Protein 5Z70 (pdb70)

InterPro domains:
  IPR010354 Oleate hydratase [PF06100] (53-552)
  IPR010354 Oleate hydratase [PTHR37417] (48-576)
  IPR036188 FAD/NAD(P)-binding domain superfamily [G3DSA:3.50.50.60] (5-170)
  IPR036188 FAD/NAD(P)-binding domain superfamily [G3DSA:3.50.50.60] (496-569)
  IPR036188 FAD/NAD(P)-binding domain superfamily [SSF51905] (55-321)

B-factor: mean 71.76, std 18.6, range [26.99, 142.87]

Organism: NCBI:txid1793721

Radius of gyration: 36.77 Å; Cα contacts (8 Å, |Δi|>4): 2269; chains: 2; bounding box: 86×113×70 Å

Solvent-accessible surface area: 45605 Å² total; per-residue (Å²): 167,62,50,113,0,33,0,12,15,66,23,45,3,3,19,0,0,0,1,0,0,20,63,67,22,205,24,115,3,133,18,0,16,11,3,21,42,43,56,91,105,40,58,117,127,68,37,30,26,72,53,140,71,2,5,23,10,146,9,24,27,57,9,2,50,81,4,117,31,4,85,48,0,2,115,64,0,74,16,56,86,113,87,67,117,114,10,2,14,56,26,10,97,50,39,13,96,113,14,76,7,123,6,92,3,0,0,0,35,131,59,16,88,87,50,97,28,78,43,3,36,3,72,60,68,16,10,128,29,0,75,120,0,33,141,73,134,72,116,68,3,58,59,50,13,0,83,124,45,5,41,127,68,0,24,107,11,15,0,0,18,0,0,20,0,6,6,1,0,0,24,57,0,2,0,15,0,0,2,18,10,0,34,50,14,15,52,27,0,64,8,9,11,54,2,65,47,16,17,22,10,92,24,16,20,88,26,7,2,15,32,5,2,46,84,46,2,128,64,74,26,22,64,76,73,79,20,3,102,10,46,19,0,64,40,67,96,87,141,51,96,29,48,4,63,2,0,20,0,79,29,122,73,184,89,87,141,26,112,14,40,104,129,19,4,0,0,0,58,2,10,8,46,64,66,33,18,10,129,7,52,38,98,110,44,18,119,129,100,44,59,7,10,4,0,60,29,0,24,160,82,20,142,27,0,1,111,1,102,68,1,22,49,95,59,69,72,1,22,3,1,1,1,0,0,7,1,74,67,9,30,3,0,94,48,2,85,91,7,5,33,53,57,0,76,57,32,88,4,1,0,2,4,3,0,0,0,6,56,4,71,0,10,0,0,3,8,1,30,11,7,57,6,18,61,107,14,68,135,74,19,3,3,4,10,4,1,0,1,33,20,123,35,127,3,56,74,16,114,91,33,2,30,114,0,14,0,90,61,2,0,11,0,2,0,54,1,3,37,14,47,133,80,22,107,102,0,2,198,66,0,80,4,39,0,2,5,1,8,22,9,1,0,10,10,5,22,8,24,91,56,11,11,3,139,4,33,4,80,21,18,72,4,1,0,0,0,0,7,2,1,65,15,93,48,2,5,4,10,46,8,0,0,9,2,12,2,0,67,59,0,2,50,72,31,51,57,198,151,41,45,170,44,84,132,20,84,15,73,4,30,35,8,10,31,27,78,103,20,34,152,26,0,150,113,61,18,213,105,35,71,154,64,176,103,42,129,14,14,14,112,74,152,198,90,95,66,35,80,0,31,0,12,15,72,25,48,2,3,17,0,0,0,0,0,0,23,83,51,8,171,21,144,2,110,47,0,7,5,4,11,48,108,91,123,60,6,117,55,115,102,0,3,7,13,84,4,19,34,36,7,7,12,50,54,103,34,6,100,33,0,2,78,60,0,63,15,60,85,105,96,55,126,120,11,1,11,43,29,6,105,40,28,14,121,112,10,79,7,113,3,85,2,0,0,0,54,130,42,14,106,75,52,97,26,72,37,5,37,6,53,92,71,19,28,158,29,0,59,85,0,26,130,70,136,79,113,73,1,57,55,50,11,0,81,126,49,6,44,122,70,0,19,103,10,12,0,0,15,0,0,17,0,1,0,1,0,0,22,48,0,2,0,22,0,0,4,19,0,0,98,70,4,28,63,24,0,75,2,0,14,47,1,63,34,5,20,21,10,70,26,6,35,129,23,9,4,16,25,4,1,45,96,47,2,113,52,83,16,12,55,60,89,107,14,4,89,10,29,16,0,58,38,77,87,106,154,44,93,36,33,0,55,5,0,23,0,71,34,125,77,173,93,81,126,34,108,11,54,80,112,12,3,0,0,0,62,2,12,9,45,77,34,51,27,19,119,15,61,37,95,85,41,16,114,200,151,24,76,48,51,76,1,55,0,0,5,0,34,24,0,18,159,88,27,140,40,0,1,76,0,106,71,1,10,39,94,40,66,63,1,35,1,0,0,0,0,0,2,0,72,66,8,21,1,2,88,50,2,85,88,5,4,37,55,55,0,80,65,31,94,5,0,0,1,5,6,0,0,1,11,57,5,76,0,10,0,0,0,2,0,22,12,15,47,8,13,64,112,18,66,125,98,10,0,4,1,4,0,0,0,1,26,19,115,36,124,2,42,73,20,111,108,28,0,21,108,0,25,0,93,48,0,2,10,0,0,0,54,1,3,44,17,47,133,72,19,94,94,0,3,204,67,3,79,2,71,0,0,21,0,21,6,13,1,0,9,8,8,19,9,28,98,55,12,14,4,139,4,23,2,58,23,12,66,4,0,0,0,1,2,9,5,3,69,27,91,48,0,5,3,2,42,10,10,4,10,4,13,1,0,57,63,0,1,49,79,26,57,48,197,257,58,74,114,46,91,24,110,0,27,37,9,6,32,32,96,103,43,34,192,26,2,171,114,60,35,214,114,46,67,156,62,183,105,41,134,29,20,58,129

Nearest PDB structures (foldseek):
  5z70-assembly1_A  TM=1.002E+00  e=0.000E+00  Stenotrophomonas sp. KCTC 12332
  5z70-assembly2_B-3  TM=9.867E-01  e=0.000E+00  Stenotrophomonas sp. KCTC 12332
  4uir-assembly1_A  TM=9.640E-01  e=1.065E-82  Elizabethkingia meningoseptica
  4uir-assembly1_B  TM=9.577E-01  e=2.467E-81  Elizabethkingia meningoseptica
  7kav-assembly1_B  TM=9.262E-01  e=6.158E-63  Staphylococcus aureus

Structure (mmCIF, N/CA/C/O backbone):
data_5Z70
#
_entry.id   5Z70
#
_cell.length_a   62.061
_cell.length_b   235.252
_cell.length_c   176.372
_cell.angle_alpha   90.000
_cell.angle_beta   90.000
_cell.angle_gamma   90.000
#
_symmetry.space_group_name_H-M   'C 2 2 21'
#
loop_
_entity.id
_entity.type
_entity.pdbx_description
1 polymer 'Oleate hydratase'
2 water water
#
loop_
_atom_site.group_PDB
_atom_site.id
_atom_site.type_symbol
_atom_site.label_atom_id
_atom_site.label_alt_id
_atom_site.label_comp_id
_atom_site.label_asym_id
_atom_site.label_entity_id
_atom_site.label_seq_id
_atom_site.pdbx_PDB_ins_code
_atom_site.Cartn_x
_atom_site.Cartn_y
_atom_site.Cartn_z
_atom_site.occupancy
_atom_site.B_iso_or_equiv
_atom_site.auth_seq_id
_atom_site.auth_comp_id
_atom_site.auth_asym_id
_atom_site.auth_atom_id
_atom_site.pdbx_PDB_model_num
ATOM 1 N N . GLU A 1 3 ? -22.863 40.360 48.136 1.00 101.37 51 GLU A N 1
ATOM 2 C CA . GLU A 1 3 ? -21.542 40.858 47.794 1.00 105.85 51 GLU A CA 1
ATOM 3 C C . GLU A 1 3 ? -21.327 42.371 48.000 1.00 104.86 51 GLU A C 1
ATOM 4 O O . GLU A 1 3 ? -20.553 42.979 47.296 1.00 100.69 51 GLU A O 1
ATOM 10 N N . GLY A 1 4 ? -22.016 42.968 48.958 1.00 107.02 52 GLY A N 1
ATOM 11 C CA . GLY A 1 4 ? -21.478 44.021 49.805 1.00 104.22 52 GLY A CA 1
ATOM 12 C C . GLY A 1 4 ? -21.945 43.627 51.186 1.00 110.44 52 GLY A C 1
ATOM 13 O O . GLY A 1 4 ? -22.709 44.312 51.834 1.00 110.26 52 GLY A O 1
ATOM 14 N N . ARG A 1 5 ? -21.439 42.493 51.627 1.00 107.04 53 ARG A N 1
ATOM 15 C CA . ARG A 1 5 ? -21.831 41.826 52.857 1.00 101.10 53 ARG A CA 1
ATOM 16 C C . ARG A 1 5 ? -20.757 41.989 53.925 1.00 100.16 53 ARG A C 1
ATOM 17 O O . ARG A 1 5 ? -19.651 42.467 53.668 1.00 99.69 53 ARG A O 1
ATOM 25 N N . LYS A 1 6 ? -21.097 41.573 55.142 1.00 95.49 54 LYS A N 1
ATOM 26 C CA . LYS A 1 6 ? -20.168 41.582 56.260 1.00 92.73 54 LYS A CA 1
ATOM 27 C C . LYS A 1 6 ? -20.048 40.174 56.828 1.00 87.84 54 LYS A C 1
ATOM 28 O O . LYS A 1 6 ? -20.919 39.322 56.627 1.00 82.70 54 LYS A O 1
ATOM 34 N N . ALA A 1 7 ? -18.952 39.935 57.540 1.00 86.66 55 ALA A N 1
ATOM 35 C CA . ALA A 1 7 ? -18.627 38.619 58.068 1.00 81.43 55 ALA A CA 1
ATOM 36 C C . ALA A 1 7 ? -18.406 38.704 59.570 1.00 77.57 55 ALA A C 1
ATOM 37 O O . ALA A 1 7 ? -17.763 39.637 60.063 1.00 79.63 55 ALA A O 1
ATOM 39 N N . TRP A 1 8 ? -18.944 37.724 60.288 1.00 70.92 56 TRP A N 1
ATOM 40 C CA . TRP A 1 8 ? -18.850 37.644 61.737 1.00 76.72 56 TRP A CA 1
ATOM 41 C C . TRP A 1 8 ? -18.129 36.353 62.098 1.00 76.27 56 TRP A C 1
ATOM 42 O O . TRP A 1 8 ? -18.521 35.272 61.646 1.00 75.84 56 TRP A O 1
ATOM 53 N N . ILE A 1 9 ? -17.076 36.469 62.903 1.00 67.21 57 ILE A N 1
ATOM 54 C CA . ILE A 1 9 ? -16.196 35.350 63.230 1.00 74.43 57 ILE A CA 1
ATOM 55 C C . ILE A 1 9 ? -16.233 35.153 64.740 1.00 69.97 57 ILE A C 1
ATOM 56 O O . ILE A 1 9 ? -15.697 35.973 65.495 1.00 75.95 57 ILE A O 1
ATOM 61 N N . ILE A 1 10 ? -16.868 34.070 65.180 1.00 65.15 58 ILE A N 1
ATOM 62 C CA . ILE A 1 10 ? -17.014 33.761 66.598 1.00 72.61 58 ILE A CA 1
ATOM 63 C C . ILE A 1 10 ? -15.810 32.936 67.041 1.00 74.79 58 ILE A C 1
ATOM 64 O O . ILE A 1 10 ? -15.642 31.788 66.620 1.00 75.46 58 ILE A O 1
ATOM 69 N N . GLY A 1 11 ? -14.966 33.523 67.884 1.00 65.97 59 GLY A N 1
ATOM 70 C CA . GLY A 1 11 ? -13.812 32.810 68.434 1.00 65.16 59 GLY A CA 1
ATOM 71 C C . GLY A 1 11 ? -12.498 33.434 68.017 1.00 64.07 59 GLY A C 1
ATOM 72 O O . GLY A 1 11 ? -12.252 33.722 66.845 1.00 66.78 59 GLY A O 1
ATOM 73 N N . SER A 1 12 ? -11.626 33.639 69.000 1.00 75.56 60 SER A N 1
ATOM 74 C CA . SER A 1 12 ? -10.276 34.137 68.764 1.00 87.54 60 SER A CA 1
ATOM 75 C C . SER A 1 12 ? -9.311 32.958 68.811 1.00 81.82 60 SER A C 1
ATOM 76 O O . SER A 1 12 ? -9.014 32.430 69.888 1.00 85.91 60 SER A O 1
ATOM 79 N N . GLY A 1 13 ? -8.825 32.559 67.645 1.00 76.12 61 GLY A N 1
ATOM 80 C CA . GLY A 1 13 ? -7.806 31.537 67.559 1.00 74.57 61 GLY A CA 1
ATOM 81 C C . GLY A 1 13 ? -7.291 31.439 66.142 1.00 71.41 61 GLY A C 1
ATOM 82 O O . GLY A 1 13 ? -7.637 32.247 65.280 1.00 68.10 61 GLY A O 1
ATOM 83 N N . ILE A 1 14 ? -6.444 30.433 65.911 1.00 69.79 62 ILE A N 1
ATOM 84 C CA . ILE A 1 14 ? -5.889 30.232 64.575 1.00 63.15 62 ILE A CA 1
ATOM 85 C C . ILE A 1 14 ? -7.004 29.973 63.569 1.00 56.25 62 ILE A C 1
ATOM 86 O O . ILE A 1 14 ? -6.940 30.426 62.420 1.00 54.15 62 ILE A O 1
ATOM 91 N N . ALA A 1 15 ? -8.055 29.267 63.994 1.00 61.23 63 ALA A N 1
ATOM 92 C CA . ALA A 1 15 ? -9.184 28.994 63.109 1.00 60.43 63 ALA A CA 1
ATOM 93 C C . ALA A 1 15 ? -9.899 30.280 62.708 1.00 60.05 63 ALA A C 1
ATOM 94 O O . ALA A 1 15 ? -10.200 30.494 61.528 1.00 63.81 63 ALA A O 1
ATOM 96 N N . GLY A 1 16 ? -10.185 31.146 63.682 1.00 66.32 64 GLY A N 1
ATOM 97 C CA . GLY A 1 16 ? -10.875 32.391 63.375 1.00 67.29 64 GLY A CA 1
ATOM 98 C C . GLY A 1 16 ? -10.057 33.316 62.492 1.00 66.63 64 GLY A C 1
ATOM 99 O O . GLY A 1 16 ? -10.545 33.816 61.475 1.00 67.17 64 GLY A O 1
ATOM 100 N N . LEU A 1 17 ? -8.803 33.567 62.881 1.00 67.17 65 LEU A N 1
ATOM 101 C CA . LEU A 1 17 ? -7.928 34.435 62.096 1.00 62.60 65 LEU A CA 1
ATOM 102 C C . LEU A 1 17 ? -7.770 33.932 60.666 1.00 63.99 65 LEU A C 1
ATOM 103 O O . LEU A 1 17 ? -7.775 34.727 59.719 1.00 64.55 65 LEU A O 1
ATOM 108 N N . ALA A 1 18 ? -7.620 32.616 60.489 1.00 61.25 66 ALA A N 1
ATOM 109 C CA . ALA A 1 18 ? -7.443 32.071 59.146 1.00 60.63 66 ALA A CA 1
ATOM 110 C C . ALA A 1 18 ? -8.682 32.300 58.291 1.00 62.00 66 ALA A C 1
ATOM 111 O O . ALA A 1 18 ? -8.574 32.565 57.088 1.00 67.66 66 ALA A O 1
ATOM 113 N N . SER A 1 19 ? -9.871 32.204 58.896 1.00 61.31 67 SER A N 1
ATOM 114 C CA . SER A 1 19 ? -11.099 32.496 58.163 1.00 61.88 67 SER A CA 1
ATOM 115 C C . SER A 1 19 ? -11.107 33.934 57.660 1.00 67.20 67 SER A C 1
ATOM 116 O O . SER A 1 19 ? -11.471 34.195 56.508 1.00 65.26 67 SER A O 1
ATOM 119 N N . ALA A 1 20 ? -10.713 34.881 58.517 1.00 63.22 68 ALA A N 1
ATOM 120 C CA . ALA A 1 20 ? -10.613 36.274 58.093 1.00 68.43 68 ALA A CA 1
ATOM 121 C C . ALA A 1 20 ? -9.635 36.430 56.935 1.00 69.59 68 ALA A C 1
ATOM 122 O O . ALA A 1 20 ? -9.901 37.173 55.983 1.00 68.35 68 ALA A O 1
ATOM 124 N N . PHE A 1 21 ? -8.486 35.752 57.011 1.00 74.60 69 PHE A N 1
ATOM 125 C CA . PHE A 1 21 ? -7.507 35.816 55.929 1.00 69.47 69 PHE A CA 1
ATOM 126 C C . PHE A 1 21 ? -8.108 35.326 54.616 1.00 65.12 69 PHE A C 1
ATOM 127 O O . PHE A 1 21 ? -7.961 35.972 53.571 1.00 71.60 69 PHE A O 1
ATOM 135 N N . TYR A 1 22 ? -8.789 34.178 54.650 1.00 66.27 70 TYR A N 1
ATOM 136 C CA . TYR A 1 22 ? -9.337 33.606 53.424 1.00 70.24 70 TYR A CA 1
ATOM 137 C C . TYR A 1 22 ? -10.491 34.437 52.880 1.00 68.57 70 TYR A C 1
ATOM 138 O O . TYR A 1 22 ? -10.743 34.427 51.669 1.00 68.18 70 TYR A O 1
ATOM 147 N N . LEU A 1 23 ? -11.206 35.151 53.751 1.00 70.48 71 LEU A N 1
ATOM 148 C CA . LEU A 1 23 ? -12.223 36.083 53.277 1.00 71.77 71 LEU A CA 1
ATOM 149 C C . LEU A 1 23 ? -11.594 37.237 52.506 1.00 75.88 71 LEU A C 1
ATOM 150 O O . LEU A 1 23 ? -12.151 37.699 51.504 1.00 77.99 71 LEU A O 1
ATOM 155 N N . ILE A 1 24 ? -10.437 37.719 52.962 1.00 74.69 72 ILE A N 1
ATOM 156 C CA . ILE A 1 24 ? -9.791 38.861 52.317 1.00 78.60 72 ILE A CA 1
ATOM 157 C C . ILE A 1 24 ? -9.149 38.447 50.997 1.00 81.24 72 ILE A C 1
ATOM 158 O O . ILE A 1 24 ? -9.461 39.001 49.937 1.00 83.62 72 ILE A O 1
ATOM 163 N N . ARG A 1 25 ? -8.239 37.472 51.043 1.00 77.68 73 ARG A N 1
ATOM 164 C CA . ARG A 1 25 ? -7.436 37.157 49.865 1.00 75.59 73 ARG A CA 1
ATOM 165 C C . ARG A 1 25 ? -8.281 36.551 48.753 1.00 78.88 73 ARG A C 1
ATOM 166 O O . ARG A 1 25 ? -8.212 36.988 47.598 1.00 88.62 73 ARG A O 1
ATOM 174 N N . ASP A 1 26 ? -9.084 35.536 49.081 1.00 75.12 74 ASP A N 1
ATOM 175 C CA . ASP A 1 26 ? -9.770 34.746 48.070 1.00 73.34 74 ASP A CA 1
ATOM 176 C C . ASP A 1 26 ? -11.270 34.995 47.992 1.00 73.87 74 ASP A C 1
ATOM 177 O O . ASP A 1 26 ? -11.885 34.613 46.992 1.00 73.65 74 ASP A O 1
ATOM 182 N N . GLY A 1 27 ? -11.870 35.621 49.002 1.00 76.89 75 GLY A N 1
ATOM 183 C CA . GLY A 1 27 ? -13.253 36.049 48.899 1.00 81.90 75 GLY A CA 1
ATOM 184 C C . GLY A 1 27 ? -13.373 37.428 48.287 1.00 83.27 75 GLY A C 1
ATOM 185 O O . GLY A 1 27 ? -14.453 37.846 47.860 1.00 78.70 75 GLY A O 1
ATOM 186 N N . ARG A 1 28 ? -12.247 38.140 48.245 1.00 84.04 76 ARG A N 1
ATOM 187 C CA . ARG A 1 28 ? -12.162 39.498 47.709 1.00 85.34 76 ARG A CA 1
ATOM 188 C C . ARG A 1 28 ? -13.126 40.464 48.396 1.00 88.89 76 ARG A C 1
ATOM 189 O O . ARG A 1 28 ? -13.615 41.408 47.773 1.00 103.55 76 ARG A O 1
ATOM 197 N N . MET A 1 29 ? -13.408 40.253 49.679 1.00 82.34 77 MET A N 1
ATOM 198 C CA . MET A 1 29 ? -14.080 41.262 50.481 1.00 86.39 77 MET A CA 1
ATOM 199 C C . MET A 1 29 ? -13.009 42.025 51.264 1.00 84.88 77 MET A C 1
ATOM 200 O O . MET A 1 29 ? -11.822 41.701 51.196 1.00 83.72 77 MET A O 1
ATOM 205 N N . LYS A 1 30 ? -13.421 43.036 52.031 1.00 85.31 78 LYS A N 1
ATOM 206 C CA . LYS A 1 30 ? -12.470 43.905 52.715 1.00 83.89 78 LYS A CA 1
ATOM 207 C C . LYS A 1 30 ? -12.558 43.744 54.227 1.00 79.91 78 LYS A C 1
ATOM 208 O O . LYS A 1 30 ? -13.611 43.403 54.773 1.00 78.24 78 LYS A O 1
ATOM 214 N N . GLY A 1 31 ? -11.423 43.999 54.889 1.00 75.68 79 GLY A N 1
ATOM 215 C CA . GLY A 1 31 ? -11.334 43.847 56.333 1.00 81.14 79 GLY A CA 1
ATOM 216 C C . GLY A 1 31 ? -12.391 44.624 57.093 1.00 83.88 79 GLY A C 1
ATOM 217 O O . GLY A 1 31 ? -12.786 44.230 58.194 1.00 80.51 79 GLY A O 1
ATOM 218 N N . GLN A 1 32 ? -12.848 45.745 56.530 1.00 94.16 80 GLN A N 1
ATOM 219 C CA . GLN A 1 32 ? -13.812 46.592 57.220 1.00 89.01 80 GLN A CA 1
ATOM 220 C C . GLN A 1 32 ? -15.117 45.857 57.488 1.00 88.66 80 GLN A C 1
ATOM 221 O O . GLN A 1 32 ? -15.843 46.221 58.420 1.00 90.80 80 GLN A O 1
ATOM 227 N N . ASP A 1 33 ? -15.424 44.834 56.694 1.00 82.59 81 ASP A N 1
ATOM 228 C CA . ASP A 1 33 ? -16.631 44.035 56.833 1.00 83.64 81 ASP A CA 1
ATOM 229 C C . ASP A 1 33 ? -16.427 42.783 57.679 1.00 89.04 81 ASP A C 1
ATOM 230 O O . ASP A 1 33 ? -17.339 41.954 57.762 1.00 87.45 81 ASP A O 1
ATOM 235 N N . ILE A 1 34 ? -15.266 42.622 58.310 1.00 86.28 82 ILE A N 1
ATOM 236 C CA . ILE A 1 34 ? -14.973 41.452 59.130 1.00 80.29 82 ILE A CA 1
ATOM 237 C C . ILE A 1 34 ? -14.888 41.889 60.585 1.00 85.28 82 ILE A C 1
ATOM 238 O O . ILE A 1 34 ? -14.212 42.874 60.905 1.00 86.54 82 ILE A O 1
ATOM 243 N N . THR A 1 35 ? -15.574 41.159 61.463 1.00 82.09 83 THR A N 1
ATOM 244 C CA . THR A 1 35 ? -15.500 41.385 62.900 1.00 82.00 83 THR A CA 1
ATOM 245 C C . THR A 1 35 ? -15.242 40.059 63.600 1.00 82.39 83 THR A C 1
ATOM 246 O O . THR A 1 35 ? -15.895 39.054 63.300 1.00 70.91 83 THR A O 1
ATOM 250 N N . ILE A 1 36 ? -14.298 40.059 64.534 1.00 79.96 84 ILE A N 1
ATOM 251 C CA . ILE A 1 36 ? -13.983 38.886 65.341 1.00 78.86 84 ILE A CA 1
ATOM 252 C C . ILE A 1 36 ? -14.572 39.093 66.728 1.00 80.65 84 ILE A C 1
ATOM 253 O O . ILE A 1 36 ? -14.260 40.082 67.401 1.00 82.07 84 ILE A O 1
ATOM 258 N N . LEU A 1 37 ? -15.421 38.164 67.163 1.00 77.67 85 LEU A N 1
ATOM 259 C CA . LEU A 1 37 ? -16.053 38.240 68.474 1.00 81.71 85 LEU A CA 1
ATOM 260 C C . LEU A 1 37 ? -15.264 37.372 69.450 1.00 82.20 85 LEU A C 1
ATOM 261 O O . LEU A 1 37 ? -15.346 36.141 69.406 1.00 81.19 85 LEU A O 1
ATOM 266 N N . ASP A 1 38 ? -14.504 38.020 70.329 1.00 81.23 86 ASP A N 1
ATOM 267 C CA . ASP A 1 38 ? -13.691 37.351 71.331 1.00 83.35 86 ASP A CA 1
ATOM 268 C C . ASP A 1 38 ? -14.328 37.517 72.704 1.00 92.74 86 ASP A C 1
ATOM 269 O O . ASP A 1 38 ? -15.121 38.435 72.936 1.00 92.94 86 ASP A O 1
ATOM 274 N N . ALA A 1 39 ? -13.985 36.609 73.619 1.00 90.99 87 ALA A N 1
ATOM 275 C CA . ALA A 1 39 ? -14.425 36.723 75.003 1.00 87.16 87 ALA A CA 1
ATOM 276 C C . ALA A 1 39 ? -13.283 36.967 75.980 1.00 92.55 87 ALA A C 1
ATOM 277 O O . ALA A 1 39 ? -13.456 36.742 77.183 1.00 97.35 87 ALA A O 1
ATOM 279 N N . VAL A 1 40 ? -12.140 37.456 75.510 1.00 98.25 88 VAL A N 1
ATOM 280 C CA . VAL A 1 40 ? -11.059 37.826 76.413 1.00 105.04 88 VAL A CA 1
ATOM 281 C C . VAL A 1 40 ? -11.330 39.206 77.001 1.00 107.29 88 VAL A C 1
ATOM 282 O O . VAL A 1 40 ? -12.078 40.011 76.441 1.00 106.49 88 VAL A O 1
ATOM 286 N N . GLY A 1 41 ? -10.723 39.472 78.158 1.00 113.24 89 GLY A N 1
ATOM 287 C CA . GLY A 1 41 ? -10.819 40.781 78.778 1.00 111.58 89 GLY A CA 1
ATOM 288 C C . GLY A 1 41 ? -10.315 41.872 77.856 1.00 117.60 89 GLY A C 1
ATOM 289 O O . GLY A 1 41 ? -11.113 42.573 77.225 1.00 116.80 89 GLY A O 1
ATOM 290 N N . THR A 1 42 ? -8.995 42.034 77.771 1.00 121.93 90 THR A N 1
ATOM 291 C CA . THR A 1 42 ? -8.436 42.902 76.744 1.00 124.02 90 THR A CA 1
ATOM 292 C C . THR A 1 42 ? -7.096 42.325 76.268 1.00 125.86 90 THR A C 1
ATOM 293 O O . THR A 1 42 ? -6.999 41.948 75.093 1.00 126.26 90 THR A O 1
ATOM 297 N N . PRO A 1 43 ? -6.026 42.223 77.111 1.00 129.43 91 PRO A N 1
ATOM 298 C CA . PRO A 1 43 ? -4.950 41.292 76.761 1.00 129.63 91 PRO A CA 1
ATOM 299 C C . PRO A 1 43 ? -4.552 40.398 77.927 1.00 134.18 91 PRO A C 1
ATOM 300 O O . PRO A 1 43 ? -5.166 39.353 78.162 1.00 134.37 91 PRO A O 1
ATOM 304 N N . GLY A 1 44 ? -3.519 40.808 78.662 1.00 131.25 92 GLY A N 1
ATOM 305 C CA . GLY A 1 44 ? -3.063 40.077 79.827 1.00 131.46 92 GLY A CA 1
ATOM 306 C C . GLY A 1 44 ? -2.759 40.965 81.016 1.00 135.23 92 GLY A C 1
ATOM 307 O O . GLY A 1 44 ? -2.037 41.960 80.896 1.00 132.91 92 GLY A O 1
ATOM 308 N N . GLY A 1 45 ? -3.311 40.612 82.172 1.00 134.47 93 GLY A N 1
ATOM 309 C CA . GLY A 1 45 ? -3.080 41.351 83.398 1.00 135.53 93 GLY A CA 1
ATOM 310 C C . GLY A 1 45 ? -3.327 40.485 84.614 1.00 138.63 93 GLY A C 1
ATOM 311 O O . GLY A 1 45 ? -2.403 39.846 85.128 1.00 137.39 93 GLY A O 1
ATOM 312 N N . SER A 1 46 ? -4.573 40.458 85.087 1.00 138.24 94 SER A N 1
ATOM 313 C CA . SER A 1 46 ? -4.957 39.491 86.109 1.00 133.67 94 SER A CA 1
ATOM 314 C C . SER A 1 46 ? -5.251 38.135 85.481 1.00 140.36 94 SER A C 1
ATOM 315 O O . SER A 1 46 ? -4.739 37.105 85.934 1.00 141.05 94 SER A O 1
ATOM 318 N N . LEU A 1 47 ? -6.087 38.119 84.442 1.00 140.24 95 LEU A N 1
ATOM 319 C CA . LEU A 1 47 ? -6.212 36.968 83.552 1.00 139.90 95 LEU A CA 1
ATOM 320 C C . LEU A 1 47 ? -5.001 37.018 82.624 1.00 140.00 95 LEU A C 1
ATOM 321 O O . LEU A 1 47 ? -5.047 37.550 81.511 1.00 142.87 95 LEU A O 1
ATOM 326 N N . ASP A 1 48 ? -3.890 36.466 83.117 1.00 137.42 96 ASP A N 1
ATOM 327 C CA . ASP A 1 48 ? -2.587 36.679 82.497 1.00 135.05 96 ASP A CA 1
ATOM 328 C C . ASP A 1 48 ? -2.594 36.279 81.027 1.00 133.42 96 ASP A C 1
ATOM 329 O O . ASP A 1 48 ? -3.237 35.303 80.630 1.00 133.82 96 ASP A O 1
ATOM 334 N N . GLY A 1 49 ? -1.866 37.051 80.219 1.00 132.48 97 GLY A N 1
ATOM 335 C CA . GLY A 1 49 ? -1.918 36.858 78.779 1.00 125.68 97 GLY A CA 1
ATOM 336 C C . GLY A 1 49 ? -1.335 35.530 78.338 1.00 118.30 97 GLY A C 1
ATOM 337 O O . GLY A 1 49 ? -2.003 34.742 77.662 1.00 120.17 97 GLY A O 1
ATOM 338 N N . SER A 1 50 ? -0.089 35.258 78.724 1.00 112.30 98 SER A N 1
ATOM 339 C CA . SER A 1 50 ? 0.578 34.024 78.328 1.00 113.98 98 SER A CA 1
ATOM 340 C C . SER A 1 50 ? 1.842 33.790 79.146 1.00 110.29 98 SER A C 1
ATOM 341 O O . SER A 1 50 ? 2.836 33.271 78.626 1.00 113.72 98 SER A O 1
ATOM 344 N N . GLY A 1 51 ? 1.816 34.179 80.417 1.00 103.38 99 GLY A N 1
ATOM 345 C CA . GLY A 1 51 ? 2.951 33.975 81.297 1.00 101.05 99 GLY A CA 1
ATOM 346 C C . GLY A 1 51 ? 3.788 35.219 81.508 1.00 101.72 99 GLY A C 1
ATOM 347 O O . GLY A 1 51 ? 3.946 36.022 80.585 1.00 101.31 99 GLY A O 1
ATOM 348 N N . ASN A 1 52 ? 4.326 35.398 82.710 1.00 103.04 100 ASN A N 1
ATOM 349 C CA . ASN A 1 52 ? 5.279 36.458 82.987 1.00 112.25 100 ASN A CA 1
ATOM 350 C C . ASN A 1 52 ? 6.636 35.834 83.294 1.00 111.90 100 ASN A C 1
ATOM 351 O O . ASN A 1 52 ? 6.717 34.738 83.859 1.00 105.72 100 ASN A O 1
ATOM 356 N N . ALA A 1 53 ? 7.702 36.553 82.928 1.00 109.96 101 ALA A N 1
ATOM 357 C CA . ALA A 1 53 ? 9.078 36.077 83.089 1.00 107.08 101 ALA A CA 1
ATOM 358 C C . ALA A 1 53 ? 9.539 36.005 84.537 1.00 108.28 101 ALA A C 1
ATOM 359 O O . ALA A 1 53 ? 10.563 35.369 84.805 1.00 104.35 101 ALA A O 1
ATOM 361 N N . GLU A 1 54 ? 8.825 36.633 85.469 1.00 109.85 102 GLU A N 1
ATOM 362 C CA . GLU A 1 54 ? 9.201 36.570 86.876 1.00 110.62 102 GLU A CA 1
ATOM 363 C C . GLU A 1 54 ? 8.342 35.623 87.704 1.00 111.92 102 GLU A C 1
ATOM 364 O O . GLU A 1 54 ? 8.792 35.172 88.764 1.00 111.94 102 GLU A O 1
ATOM 370 N N . ASP A 1 55 ? 7.149 35.263 87.232 1.00 112.99 103 ASP A N 1
ATOM 371 C CA . ASP A 1 55 ? 6.395 34.203 87.892 1.00 112.67 103 ASP A CA 1
ATOM 372 C C . ASP A 1 55 ? 6.965 32.831 87.567 1.00 106.26 103 ASP A C 1
ATOM 373 O O . ASP A 1 55 ? 7.417 32.108 88.462 1.00 100.42 103 ASP A O 1
ATOM 378 N N . GLY A 1 56 ? 6.965 32.461 86.293 1.00 101.85 104 GLY A N 1
ATOM 379 C CA . GLY A 1 56 ? 7.531 31.189 85.916 1.00 100.29 104 GLY A CA 1
ATOM 380 C C . GLY A 1 56 ? 7.054 30.667 84.579 1.00 100.90 104 GLY A C 1
ATOM 381 O O . GLY A 1 56 ? 7.370 29.530 84.204 1.00 93.94 104 GLY A O 1
ATOM 382 N N . TYR A 1 57 ? 6.277 31.491 83.871 1.00 100.09 105 TYR A N 1
ATOM 383 C CA . TYR A 1 57 ? 5.735 31.180 82.552 1.00 93.23 105 TYR A CA 1
ATOM 384 C C . TYR A 1 57 ? 4.702 30.064 82.633 1.00 84.01 105 TYR A C 1
ATOM 385 O O . TYR A 1 57 ? 4.780 29.190 83.501 1.00 79.12 105 TYR A O 1
ATOM 394 N N . LEU A 1 58 ? 3.724 30.093 81.734 1.00 85.77 106 LEU A N 1
ATOM 395 C CA . LEU A 1 58 ? 2.679 29.077 81.701 1.00 83.52 106 LEU A CA 1
ATOM 396 C C . LEU A 1 58 ? 2.288 28.889 80.243 1.00 86.97 106 LEU A C 1
ATOM 397 O O . LEU A 1 58 ? 1.628 29.753 79.660 1.00 93.97 106 LEU A O 1
ATOM 402 N N . ILE A 1 59 ? 2.684 27.756 79.668 1.00 81.98 107 ILE A N 1
ATOM 403 C CA . ILE A 1 59 ? 2.434 27.482 78.257 1.00 84.03 107 ILE A CA 1
ATOM 404 C C . ILE A 1 59 ? 0.959 27.162 78.055 1.00 88.78 107 ILE A C 1
ATOM 405 O O . ILE A 1 59 ? 0.423 26.231 78.669 1.00 87.15 107 ILE A O 1
ATOM 410 N N . ARG A 1 60 ? 0.300 27.965 77.210 1.00 92.95 108 ARG A N 1
ATOM 411 C CA . ARG A 1 60 ? -1.099 27.862 76.794 1.00 96.20 108 ARG A CA 1
ATOM 412 C C . ARG A 1 60 ? -1.771 26.534 77.138 1.00 90.72 108 ARG A C 1
ATOM 413 O O . ARG A 1 60 ? -2.832 26.526 77.770 1.00 88.55 108 ARG A O 1
ATOM 421 N N . GLY A 1 61 ? -1.181 25.411 76.725 1.00 95.37 109 GLY A N 1
ATOM 422 C CA . GLY A 1 61 ? -1.794 24.121 76.997 1.00 86.60 109 GLY A CA 1
ATOM 423 C C . GLY A 1 61 ? -2.806 23.680 75.960 1.00 88.21 109 GLY A C 1
ATOM 424 O O . GLY A 1 61 ? -3.966 24.103 76.021 1.00 95.45 109 GLY A O 1
ATOM 425 N N . GLY A 1 62 ? -2.404 22.840 75.008 1.00 81.73 110 GLY A N 1
ATOM 426 C CA . GLY A 1 62 ? -1.137 22.133 75.045 1.00 81.05 110 GLY A CA 1
ATOM 427 C C . GLY A 1 62 ? -0.943 21.296 73.794 1.00 75.24 110 GLY A C 1
ATOM 428 O O . GLY A 1 62 ? -1.879 21.111 73.020 1.00 83.02 110 GLY A O 1
ATOM 429 N N . ARG A 1 63 ? 0.281 20.793 73.617 1.00 74.91 111 ARG A N 1
ATOM 430 C CA . ARG A 1 63 ? 0.713 20.058 72.432 1.00 78.68 111 ARG A CA 1
ATOM 431 C C . ARG A 1 63 ? 0.578 20.918 71.181 1.00 75.65 111 ARG A C 1
ATOM 432 O O . ARG A 1 63 ? -0.504 21.003 70.589 1.00 66.12 111 ARG A O 1
ATOM 440 N N . GLU A 1 64 ? 1.685 21.523 70.752 1.00 73.12 112 GLU A N 1
ATOM 441 C CA . GLU A 1 64 ? 1.747 22.376 69.564 1.00 77.46 112 GLU A CA 1
ATOM 442 C C . GLU A 1 64 ? 2.885 21.885 68.663 1.00 78.13 112 GLU A C 1
ATOM 443 O O . GLU A 1 64 ? 4.028 22.343 68.768 1.00 88.89 112 GLU A O 1
ATOM 449 N N . MET A 1 65 ? 2.586 20.913 67.800 1.00 77.16 113 MET A N 1
ATOM 450 C CA . MET A 1 65 ? 3.596 20.312 66.935 1.00 83.50 113 MET A CA 1
ATOM 451 C C . MET A 1 65 ? 3.152 20.446 65.482 1.00 77.20 113 MET A C 1
ATOM 452 O O . MET A 1 65 ? 1.956 20.514 65.185 1.00 69.45 113 MET A O 1
ATOM 457 N N . ASN A 1 66 ? 4.131 20.517 64.581 1.00 76.36 114 ASN A N 1
ATOM 458 C CA . ASN A 1 66 ? 3.871 20.799 63.180 1.00 73.60 114 ASN A CA 1
ATOM 459 C C . ASN A 1 66 ? 4.718 19.930 62.260 1.00 72.95 114 ASN A C 1
ATOM 460 O O . ASN A 1 66 ? 5.864 19.596 62.571 1.00 68.82 114 ASN A O 1
ATOM 465 N N . TRP A 1 67 ? 4.124 19.538 61.130 1.00 78.22 115 TRP A N 1
ATOM 466 C CA . TRP A 1 67 ? 4.831 18.879 60.038 1.00 75.10 115 TRP A CA 1
ATOM 467 C C . TRP A 1 67 ? 4.821 19.851 58.858 1.00 87.45 115 TRP A C 1
ATOM 468 O O . TRP A 1 67 ? 4.429 21.016 59.000 1.00 90.70 115 TRP A O 1
ATOM 479 N N . ASN A 1 68 ? 5.264 19.392 57.690 1.00 84.42 116 ASN A N 1
ATOM 480 C CA . ASN A 1 68 ? 5.359 20.274 56.525 1.00 83.90 116 ASN A CA 1
ATOM 481 C C . ASN A 1 68 ? 4.181 20.009 55.592 1.00 82.35 116 ASN A C 1
ATOM 482 O O . ASN A 1 68 ? 4.295 19.339 54.566 1.00 80.08 116 ASN A O 1
ATOM 487 N N . TYR A 1 69 ? 3.026 20.550 55.969 1.00 78.30 117 TYR A N 1
ATOM 488 C CA . TYR A 1 69 ? 1.838 20.464 55.138 1.00 84.67 117 TYR A CA 1
ATOM 489 C C . TYR A 1 69 ? 1.691 21.697 54.252 1.00 83.10 117 TYR A C 1
ATOM 490 O O . TYR A 1 69 ? 2.303 22.741 54.478 1.00 85.18 117 TYR A O 1
ATOM 499 N N . ASP A 1 70 ? 0.839 21.558 53.237 1.00 88.14 118 ASP A N 1
ATOM 500 C CA . ASP A 1 70 ? 0.640 22.587 52.221 1.00 92.16 118 ASP A CA 1
ATOM 501 C C . ASP A 1 70 ? -0.204 23.757 52.713 1.00 87.94 118 ASP A C 1
ATOM 502 O O . ASP A 1 70 ? -0.023 24.881 52.234 1.00 88.19 118 ASP A O 1
ATOM 507 N N . HIS A 1 71 ? -1.138 23.518 53.639 1.00 92.06 119 HIS A N 1
ATOM 508 C CA . HIS A 1 71 ? -1.958 24.607 54.167 1.00 88.66 119 HIS A CA 1
ATOM 509 C C . HIS A 1 71 ? -1.095 25.706 54.778 1.00 81.45 119 HIS A C 1
ATOM 510 O O . HIS A 1 71 ? -1.339 26.897 54.547 1.00 78.23 119 HIS A O 1
ATOM 517 N N . PHE A 1 72 ? -0.095 25.331 55.579 1.00 83.84 120 PHE A N 1
ATOM 518 C CA . PHE A 1 72 ? 0.781 26.334 56.180 1.00 86.39 120 PHE A CA 1
ATOM 519 C C . PHE A 1 72 ? 1.497 27.157 55.112 1.00 89.72 120 PHE A C 1
ATOM 520 O O . PHE A 1 72 ? 1.539 28.390 55.190 1.00 80.94 120 PHE A O 1
ATOM 528 N N . TRP A 1 73 ? 2.078 26.486 54.112 1.00 89.44 121 TRP A N 1
ATOM 529 C CA . TRP A 1 73 ? 2.786 27.194 53.048 1.00 81.83 121 TRP A CA 1
ATOM 530 C C . TRP A 1 73 ? 1.858 28.161 52.324 1.00 81.68 121 TRP A C 1
ATOM 531 O O . TRP A 1 73 ? 2.208 29.324 52.097 1.00 80.74 121 TRP A O 1
ATOM 542 N N . ASP A 1 74 ? 0.667 27.688 51.950 1.00 75.21 122 ASP A N 1
ATOM 543 C CA . ASP A 1 74 ? -0.282 28.519 51.214 1.00 69.53 122 ASP A CA 1
ATOM 544 C C . ASP A 1 74 ? -0.706 29.735 52.029 1.00 80.66 122 ASP A C 1
ATOM 545 O O . ASP A 1 74 ? -0.937 30.815 51.471 1.00 79.74 122 ASP A O 1
ATOM 550 N N . LEU A 1 75 ? -0.816 29.583 53.350 1.00 85.57 123 LEU A N 1
ATOM 551 C CA . LEU A 1 75 ? -1.305 30.668 54.197 1.00 76.26 123 LEU A CA 1
ATOM 552 C C . LEU A 1 75 ? -0.207 31.678 54.515 1.00 80.76 123 LEU A C 1
ATOM 553 O O . LEU A 1 75 ? -0.276 32.840 54.102 1.00 84.51 123 LEU A O 1
ATOM 558 N N . PHE A 1 76 ? 0.818 31.244 55.243 1.00 82.14 124 PHE A N 1
ATOM 559 C CA . PHE A 1 76 ? 1.830 32.136 55.792 1.00 79.22 124 PHE A CA 1
ATOM 560 C C . PHE A 1 76 ? 2.840 32.612 54.754 1.00 83.62 124 PHE A C 1
ATOM 561 O O . PHE A 1 76 ? 3.851 33.217 55.123 1.00 88.19 124 PHE A O 1
ATOM 569 N N . GLN A 1 77 ? 2.588 32.346 53.472 1.00 84.00 125 GLN A N 1
ATOM 570 C CA . GLN A 1 77 ? 3.395 32.922 52.404 1.00 82.72 125 GLN A CA 1
ATOM 571 C C . GLN A 1 77 ? 3.127 34.412 52.227 1.00 86.93 125 GLN A C 1
ATOM 572 O O . GLN A 1 77 ? 3.966 35.120 51.658 1.00 89.55 125 GLN A O 1
ATOM 578 N N . ASP A 1 78 ? 1.991 34.906 52.720 1.00 85.73 126 ASP A N 1
ATOM 579 C CA . ASP A 1 78 ? 1.559 36.280 52.497 1.00 81.61 126 ASP A CA 1
ATOM 580 C C . ASP A 1 78 ? 1.519 37.114 53.773 1.00 85.05 126 ASP A C 1
ATOM 581 O O . ASP A 1 78 ? 0.945 38.208 53.765 1.00 89.57 126 ASP A O 1
ATOM 586 N N . ILE A 1 79 ? 2.102 36.633 54.862 1.00 79.72 127 ILE A N 1
ATOM 587 C CA . ILE A 1 79 ? 2.113 37.349 56.140 1.00 78.59 127 ILE A CA 1
ATOM 588 C C . ILE A 1 79 ? 3.480 37.950 56.336 1.00 83.77 127 ILE A C 1
ATOM 589 O O . ILE A 1 79 ? 4.488 37.213 56.325 1.00 83.61 127 ILE A O 1
ATOM 594 N N . PRO A 1 80 ? 3.612 39.272 56.503 1.00 88.73 128 PRO A N 1
ATOM 595 C CA . PRO A 1 80 ? 4.921 39.874 56.760 1.00 87.71 128 PRO A CA 1
ATOM 596 C C . PRO A 1 80 ? 5.589 39.269 57.988 1.00 84.14 128 PRO A C 1
ATOM 597 O O . PRO A 1 80 ? 4.940 38.993 59.000 1.00 84.57 128 PRO A O 1
ATOM 601 N N . ALA A 1 81 ? 6.899 39.061 57.878 1.00 88.33 129 ALA A N 1
ATOM 602 C CA . ALA A 1 81 ? 7.675 38.346 58.879 1.00 94.58 129 ALA A CA 1
ATOM 603 C C . ALA A 1 81 ? 7.604 39.031 60.246 1.00 92.71 129 ALA A C 1
ATOM 604 O O . ALA A 1 81 ? 7.142 40.165 60.392 1.00 91.32 129 ALA A O 1
ATOM 606 N N . LEU A 1 82 ? 8.090 38.311 61.259 1.00 95.77 130 LEU A N 1
ATOM 607 C CA . LEU A 1 82 ? 8.074 38.811 62.629 1.00 99.42 130 LEU A CA 1
ATOM 608 C C . LEU A 1 82 ? 9.224 39.780 62.888 1.00 98.70 130 LEU A C 1
ATOM 609 O O . LEU A 1 82 ? 9.014 40.872 63.427 1.00 95.67 130 LEU A O 1
ATOM 614 N N . GLU A 1 83 ? 10.447 39.398 62.514 1.00 105.66 131 GLU A N 1
ATOM 615 C CA . GLU A 1 83 ? 11.635 40.186 62.827 1.00 104.96 131 GLU A CA 1
ATOM 616 C C . GLU A 1 83 ? 12.455 40.561 61.596 1.00 109.34 131 GLU A C 1
ATOM 617 O O . GLU A 1 83 ? 13.571 41.074 61.744 1.00 110.00 131 GLU A O 1
ATOM 623 N N . TYR A 1 84 ? 11.941 40.323 60.396 1.00 108.54 132 TYR A N 1
ATOM 624 C CA . TYR A 1 84 ? 12.641 40.587 59.149 1.00 111.01 132 TYR A CA 1
ATOM 625 C C . TYR A 1 84 ? 11.928 41.680 58.362 1.00 112.18 132 TYR A C 1
ATOM 626 O O . TYR A 1 84 ? 10.730 41.918 58.561 1.00 101.29 132 TYR A O 1
ATOM 635 N N . PRO A 1 85 ? 12.630 42.370 57.465 1.00 121.92 133 PRO A N 1
ATOM 636 C CA . PRO A 1 85 ? 11.998 43.449 56.703 1.00 116.34 133 PRO A CA 1
ATOM 637 C C . PRO A 1 85 ? 11.246 42.911 55.491 1.00 109.19 133 PRO A C 1
ATOM 638 O O . PRO A 1 85 ? 11.340 41.739 55.130 1.00 110.82 133 PRO A O 1
ATOM 642 N N . SER A 1 86 ? 10.488 43.808 54.866 1.00 103.32 134 SER A N 1
ATOM 643 C CA . SER A 1 86 ? 9.742 43.460 53.669 1.00 104.63 134 SER A CA 1
ATOM 644 C C . SER A 1 86 ? 10.697 43.115 52.526 1.00 105.23 134 SER A C 1
ATOM 645 O O . SER A 1 86 ? 11.816 43.633 52.464 1.00 106.64 134 SER A O 1
ATOM 648 N N . PRO A 1 87 ? 10.272 42.251 51.589 1.00 108.14 135 PRO A N 1
ATOM 649 C CA . PRO A 1 87 ? 9.018 41.495 51.624 1.00 110.33 135 PRO A CA 1
ATOM 650 C C . PRO A 1 87 ? 9.206 40.075 52.145 1.00 110.90 135 PRO A C 1
ATOM 651 O O . PRO A 1 87 ? 8.702 39.123 51.548 1.00 108.77 135 PRO A O 1
ATOM 655 N N . TYR A 1 88 ? 9.929 39.942 53.255 1.00 106.77 136 TYR A N 1
ATOM 656 C CA . TYR A 1 88 ? 10.181 38.634 53.840 1.00 108.45 136 TYR A CA 1
ATOM 657 C C . TYR A 1 88 ? 8.949 38.216 54.630 1.00 108.71 136 TYR A C 1
ATOM 658 O O . TYR A 1 88 ? 8.397 39.012 55.395 1.00 106.29 136 TYR A O 1
ATOM 667 N N . SER A 1 89 ? 8.508 36.979 54.441 1.00 111.59 137 SER A N 1
ATOM 668 C CA . SER A 1 89 ? 7.296 36.512 55.089 1.00 102.50 137 SER A CA 1
ATOM 669 C C . SER A 1 89 ? 7.647 35.710 56.338 1.00 98.86 137 SER A C 1
ATOM 670 O O . SER A 1 89 ? 8.815 35.442 56.633 1.00 100.23 137 SER A O 1
ATOM 673 N N . VAL A 1 90 ? 6.611 35.315 57.082 1.00 97.19 138 VAL A N 1
ATOM 674 C CA . VAL A 1 90 ? 6.821 34.421 58.215 1.00 98.84 138 VAL A CA 1
ATOM 675 C C . VAL A 1 90 ? 7.212 33.030 57.732 1.00 94.43 138 VAL A C 1
ATOM 676 O O . VAL A 1 90 ? 7.941 32.309 58.424 1.00 94.04 138 VAL A O 1
ATOM 680 N N . LEU A 1 91 ? 6.733 32.629 56.549 1.00 89.77 139 LEU A N 1
ATOM 681 C CA . LEU A 1 91 ? 7.190 31.381 55.946 1.00 90.04 139 LEU A CA 1
ATOM 682 C C . LEU A 1 91 ? 8.702 31.395 55.766 1.00 97.23 139 LEU A C 1
ATOM 683 O O . LEU A 1 91 ? 9.373 30.379 55.984 1.00 99.42 139 LEU A O 1
ATOM 688 N N . ASP A 1 92 ? 9.258 32.541 55.367 1.00 103.35 140 ASP A N 1
ATOM 689 C CA . ASP A 1 92 ? 10.698 32.627 55.158 1.00 100.88 140 ASP A CA 1
ATOM 690 C C . ASP A 1 92 ? 11.452 32.554 56.481 1.00 98.53 140 ASP A C 1
ATOM 691 O O . ASP A 1 92 ? 12.530 31.956 56.549 1.00 99.99 140 ASP A O 1
ATOM 696 N N . GLU A 1 93 ? 10.906 33.160 57.541 1.00 100.98 141 GLU A N 1
ATOM 697 C CA . GLU A 1 93 ? 11.463 32.953 58.875 1.00 103.13 141 GLU A CA 1
ATOM 698 C C . GLU A 1 93 ? 11.380 31.488 59.278 1.00 103.01 141 GLU A C 1
ATOM 699 O O . GLU A 1 93 ? 12.335 30.927 59.829 1.00 97.02 141 GLU A O 1
ATOM 705 N N . TYR A 1 94 ? 10.233 30.861 59.013 1.00 104.47 142 TYR A N 1
ATOM 706 C CA . TYR A 1 94 ? 10.010 29.471 59.394 1.00 99.01 142 TYR A CA 1
ATOM 707 C C . TYR A 1 94 ? 11.041 28.552 58.755 1.00 95.36 142 TYR A C 1
ATOM 708 O O . TYR A 1 94 ? 11.639 27.705 59.429 1.00 92.72 142 TYR A O 1
ATOM 717 N N . ARG A 1 95 ? 11.272 28.713 57.454 1.00 93.80 143 ARG A N 1
ATOM 718 C CA . ARG A 1 95 ? 12.190 27.832 56.748 1.00 96.51 143 ARG A CA 1
ATOM 719 C C . ARG A 1 95 ? 13.645 28.260 56.894 1.00 96.24 143 ARG A C 1
ATOM 720 O O . ARG A 1 95 ? 14.540 27.447 56.648 1.00 102.27 143 ARG A O 1
ATOM 728 N N . ALA A 1 96 ? 13.910 29.507 57.287 1.00 95.06 144 ALA A N 1
ATOM 729 C CA . ALA A 1 96 ? 15.289 29.909 57.546 1.00 94.86 144 ALA A CA 1
ATOM 730 C C . ALA A 1 96 ? 15.807 29.277 58.832 1.00 99.76 144 ALA A C 1
ATOM 731 O O . ALA A 1 96 ? 16.856 28.624 58.841 1.00 107.22 144 ALA A O 1
ATOM 733 N N . VAL A 1 97 ? 15.085 29.471 59.939 1.00 100.85 145 VAL A N 1
ATOM 734 C CA . VAL A 1 97 ? 15.528 28.949 61.227 1.00 94.40 145 VAL A CA 1
ATOM 735 C C . VAL A 1 97 ? 15.429 27.432 61.317 1.00 95.00 145 VAL A C 1
ATOM 736 O O . VAL A 1 97 ? 16.034 26.834 62.214 1.00 96.64 145 VAL A O 1
ATOM 740 N N . ASN A 1 98 ? 14.700 26.783 60.406 1.00 100.36 146 ASN A N 1
ATOM 741 C CA . ASN A 1 98 ? 14.529 25.336 60.471 1.00 100.72 146 ASN A CA 1
ATOM 742 C C . ASN A 1 98 ? 15.250 24.545 59.388 1.00 100.25 146 ASN A C 1
ATOM 743 O O . ASN A 1 98 ? 15.659 23.413 59.655 1.00 102.64 146 ASN A O 1
ATOM 748 N N . ASP A 1 99 ? 15.423 25.087 58.180 1.00 103.65 147 ASP A N 1
ATOM 749 C CA . ASP A 1 99 ? 16.191 24.356 57.175 1.00 105.80 147 ASP A CA 1
ATOM 750 C C . ASP A 1 99 ? 17.679 24.338 57.486 1.00 107.08 147 ASP A C 1
ATOM 751 O O . ASP A 1 99 ? 18.415 23.555 56.877 1.00 95.32 147 ASP A O 1
ATOM 756 N N . ASN A 1 100 ? 18.132 25.184 58.409 1.00 104.42 148 ASN A N 1
ATOM 757 C CA . ASN A 1 100 ? 19.518 25.140 58.856 1.00 107.89 148 ASN A CA 1
ATOM 758 C C . ASN A 1 100 ? 19.691 24.093 59.950 1.00 112.37 148 ASN A C 1
ATOM 759 O O . ASN A 1 100 ? 20.582 23.240 59.871 1.00 114.31 148 ASN A O 1
ATOM 764 N N . ASP A 1 101 ? 18.848 24.153 60.982 1.00 113.44 149 ASP A N 1
ATOM 765 C CA . ASP A 1 101 ? 18.892 23.243 62.123 1.00 110.09 149 ASP A CA 1
ATOM 766 C C . ASP A 1 101 ? 17.677 22.321 62.072 1.00 106.18 149 ASP A C 1
ATOM 767 O O . ASP A 1 101 ? 16.625 22.637 62.647 1.00 100.94 149 ASP A O 1
ATOM 772 N N . PRO A 1 102 ? 17.757 21.187 61.377 1.00 105.61 150 PRO A N 1
ATOM 773 C CA . PRO A 1 102 ? 16.602 20.287 61.303 1.00 103.32 150 PRO A CA 1
ATOM 774 C C . PRO A 1 102 ? 16.323 19.632 62.647 1.00 102.29 150 PRO A C 1
ATOM 775 O O . PRO A 1 102 ? 17.213 19.477 63.487 1.00 103.04 150 PRO A O 1
ATOM 779 N N . ASN A 1 103 ? 15.067 19.242 62.842 1.00 95.47 151 ASN A N 1
ATOM 780 C CA . ASN A 1 103 ? 14.634 18.656 64.103 1.00 81.75 151 ASN A CA 1
ATOM 781 C C . ASN A 1 103 ? 14.717 17.136 64.044 1.00 84.28 151 ASN A C 1
ATOM 782 O O . ASN A 1 103 ? 14.199 16.511 63.113 1.00 84.07 151 ASN A O 1
ATOM 787 N N . TRP A 1 104 ? 15.366 16.552 65.047 1.00 81.01 152 TRP A N 1
ATOM 788 C CA . TRP A 1 104 ? 15.434 15.108 65.231 1.00 82.98 152 TRP A CA 1
ATOM 789 C C . TRP A 1 104 ? 15.846 14.836 66.671 1.00 85.92 152 TRP A C 1
ATOM 790 O O . TRP A 1 104 ? 16.440 15.690 67.332 1.00 84.21 152 TRP A O 1
ATOM 801 N N . SER A 1 105 ? 15.506 13.643 67.155 1.00 85.56 153 SER A N 1
ATOM 802 C CA . SER A 1 105 ? 15.606 13.321 68.571 1.00 73.20 153 SER A CA 1
ATOM 803 C C . SER A 1 105 ? 16.729 12.330 68.857 1.00 81.75 153 SER A C 1
ATOM 804 O O . SER A 1 105 ? 17.062 11.477 68.028 1.00 77.17 153 SER A O 1
ATOM 807 N N . LYS A 1 106 ? 17.309 12.462 70.051 1.00 86.09 154 LYS A N 1
ATOM 808 C CA . LYS A 1 106 ? 18.387 11.604 70.527 1.00 80.34 154 LYS A CA 1
ATOM 809 C C . LYS A 1 106 ? 17.989 10.722 71.702 1.00 76.51 154 LYS A C 1
ATOM 810 O O . LYS A 1 106 ? 18.518 9.616 71.835 1.00 79.92 154 LYS A O 1
ATOM 816 N N . SER A 1 107 ? 17.052 11.168 72.533 1.00 78.97 155 SER A N 1
ATOM 817 C CA . SER A 1 107 ? 16.603 10.439 73.714 1.00 82.79 155 SER A CA 1
ATOM 818 C C . SER A 1 107 ? 15.082 10.414 73.766 1.00 83.30 155 SER A C 1
ATOM 819 O O . SER A 1 107 ? 14.461 10.790 74.762 1.00 81.02 155 SER A O 1
ATOM 822 N N . ARG A 1 108 ? 14.460 9.961 72.676 1.00 81.41 156 ARG A N 1
ATOM 823 C CA . ARG A 1 108 ? 13.010 10.080 72.550 1.00 70.29 156 ARG A CA 1
ATOM 824 C C . ARG A 1 108 ? 12.291 9.248 73.603 1.00 62.57 156 ARG A C 1
ATOM 825 O O . ARG A 1 108 ? 11.344 9.720 74.242 1.00 66.24 156 ARG A O 1
ATOM 833 N N . LEU A 1 109 ? 12.726 8.008 73.800 1.00 64.30 157 LEU A N 1
ATOM 834 C CA . LEU A 1 109 ? 12.160 7.136 74.818 1.00 64.29 157 LEU A CA 1
ATOM 835 C C . LEU A 1 109 ? 13.221 6.830 75.864 1.00 71.69 157 LEU A C 1
ATOM 836 O O . LEU A 1 109 ? 14.369 6.522 75.527 1.00 74.12 157 LEU A O 1
ATOM 841 N N . MET A 1 110 ? 12.827 6.913 77.133 1.00 71.27 158 MET A N 1
ATOM 842 C CA . MET A 1 110 ? 13.729 6.677 78.248 1.00 75.49 158 MET A CA 1
ATOM 843 C C . MET A 1 110 ? 13.035 5.814 79.289 1.00 74.89 158 MET A C 1
ATOM 844 O O . MET A 1 110 ? 11.805 5.799 79.387 1.00 71.92 158 MET A O 1
ATOM 849 N N . HIS A 1 111 ? 13.837 5.099 80.068 1.00 71.70 159 HIS A N 1
ATOM 850 C CA . HIS A 1 111 ? 13.328 4.261 81.145 1.00 78.89 159 HIS A CA 1
ATOM 851 C C . HIS A 1 111 ? 14.492 3.907 82.061 1.00 84.76 159 HIS A C 1
ATOM 852 O O . HIS A 1 111 ? 15.610 4.404 81.892 1.00 86.86 159 HIS A O 1
ATOM 859 N N . LYS A 1 112 ? 14.225 3.025 83.024 1.00 83.52 160 LYS A N 1
ATOM 860 C CA . LYS A 1 112 ? 15.201 2.616 84.035 1.00 89.32 160 LYS A CA 1
ATOM 861 C C . LYS A 1 112 ? 15.905 3.818 84.660 1.00 93.19 160 LYS A C 1
ATOM 862 O O . LYS A 1 112 ? 17.097 3.773 84.972 1.00 93.35 160 LYS A O 1
ATOM 868 N N . GLN A 1 113 ? 15.145 4.894 84.866 1.00 88.95 161 GLN A N 1
ATOM 869 C CA . GLN A 1 113 ? 15.600 6.070 85.607 1.00 87.89 161 GLN A CA 1
ATOM 870 C C . GLN A 1 113 ? 16.929 6.601 85.075 1.00 86.66 161 GLN A C 1
ATOM 871 O O . GLN A 1 113 ? 17.893 6.792 85.819 1.00 84.39 161 GLN A O 1
ATOM 877 N N . GLY A 1 114 ? 16.979 6.842 83.767 1.00 85.01 162 GLY A N 1
ATOM 878 C CA . GLY A 1 114 ? 18.116 7.551 83.217 1.00 87.74 162 GLY A CA 1
ATOM 879 C C . GLY A 1 114 ? 18.678 7.062 81.898 1.00 78.03 162 GLY A C 1
ATOM 880 O O . GLY A 1 114 ? 19.483 7.774 81.290 1.00 74.04 162 GLY A O 1
ATOM 881 N N . GLN A 1 115 ? 18.286 5.880 81.426 1.00 84.97 163 GLN A N 1
ATOM 882 C CA . GLN A 1 115 ? 18.834 5.380 80.174 1.00 90.74 163 GLN A CA 1
ATOM 883 C C . GLN A 1 115 ? 17.771 5.427 79.084 1.00 84.64 163 GLN A C 1
ATOM 884 O O . GLN A 1 115 ? 16.569 5.492 79.358 1.00 82.50 163 GLN A O 1
ATOM 890 N N . ILE A 1 116 ? 18.238 5.379 77.839 1.00 81.55 164 ILE A N 1
ATOM 891 C CA . ILE A 1 116 ? 17.380 5.524 76.669 1.00 85.31 164 ILE A CA 1
ATOM 892 C C . ILE A 1 116 ? 16.873 4.147 76.260 1.00 78.20 164 ILE A C 1
ATOM 893 O O . ILE A 1 116 ? 17.637 3.173 76.230 1.00 82.12 164 ILE A O 1
ATOM 898 N N . ARG A 1 117 ? 15.574 4.052 75.998 1.00 69.27 165 ARG A N 1
ATOM 899 C CA . ARG A 1 117 ? 15.012 2.843 75.420 1.00 67.87 165 ARG A CA 1
ATOM 900 C C . ARG A 1 117 ? 15.154 2.908 73.907 1.00 74.94 165 ARG A C 1
ATOM 901 O O . ARG A 1 117 ? 14.797 3.915 73.288 1.00 72.53 165 ARG A O 1
ATOM 909 N N . ASP A 1 118 ? 15.695 1.842 73.318 1.00 76.63 166 ASP A N 1
ATOM 910 C CA . ASP A 1 118 ? 15.971 1.826 71.888 1.00 76.53 166 ASP A CA 1
ATOM 911 C C . ASP A 1 118 ? 14.699 2.118 71.105 1.00 72.97 166 ASP A C 1
ATOM 912 O O . ASP A 1 118 ? 13.700 1.403 71.234 1.00 67.89 166 ASP A O 1
ATOM 917 N N . PHE A 1 119 ? 14.743 3.174 70.292 1.00 70.51 167 PHE A N 1
ATOM 918 C CA . PHE A 1 119 ? 13.597 3.611 69.503 1.00 70.42 167 PHE A CA 1
ATOM 919 C C . PHE A 1 119 ? 13.890 3.627 68.007 1.00 69.86 167 PHE A C 1
ATOM 920 O O . PHE A 1 119 ? 13.169 4.282 67.250 1.00 64.33 167 PHE A O 1
ATOM 928 N N . SER A 1 120 ? 14.955 2.947 67.575 1.00 72.54 168 SER A N 1
ATOM 929 C CA . SER A 1 120 ? 15.248 2.827 66.148 1.00 60.96 168 SER A CA 1
ATOM 930 C C . SER A 1 120 ? 14.028 2.358 65.364 1.00 69.08 168 SER A C 1
ATOM 931 O O . SER A 1 120 ? 13.703 2.908 64.305 1.00 70.63 168 SER A O 1
ATOM 934 N N . THR A 1 121 ? 13.342 1.336 65.866 1.00 72.02 169 THR A N 1
ATOM 935 C CA . THR A 1 121 ? 12.230 0.723 65.160 1.00 68.81 169 THR A CA 1
ATOM 936 C C . THR A 1 121 ? 10.942 0.881 65.956 1.00 58.20 169 THR A C 1
ATOM 937 O O . THR A 1 121 ? 10.954 1.180 67.153 1.00 58.08 169 THR A O 1
ATOM 941 N N . LEU A 1 122 ? 9.820 0.665 65.267 1.00 55.95 170 LEU A N 1
ATOM 942 C CA . LEU A 1 122 ? 8.508 0.699 65.900 1.00 48.01 170 LEU A CA 1
ATOM 943 C C . LEU A 1 122 ? 8.252 -0.490 66.821 1.00 54.96 170 LEU A C 1
ATOM 944 O O . LEU A 1 122 ? 7.302 -0.443 67.609 1.00 53.96 170 LEU A O 1
ATOM 949 N N . GLY A 1 123 ? 9.068 -1.537 66.756 1.00 56.43 171 GLY A N 1
ATOM 950 C CA . GLY A 1 123 ? 8.931 -2.651 67.676 1.00 59.65 171 GLY A CA 1
ATOM 951 C C . GLY A 1 123 ? 7.706 -3.526 67.497 1.00 60.10 171 GLY A C 1
ATOM 952 O O . GLY A 1 123 ? 7.227 -4.112 68.473 1.00 66.16 171 GLY A O 1
ATOM 953 N N . LEU A 1 124 ? 7.192 -3.645 66.276 1.00 51.34 172 LEU A N 1
ATOM 954 C CA . LEU A 1 124 ? 6.031 -4.484 66.013 1.00 59.24 172 LEU A CA 1
ATOM 955 C C . LEU A 1 124 ? 6.485 -5.901 65.695 1.00 68.50 172 LEU A C 1
ATOM 956 O O . LEU A 1 124 ? 7.484 -6.108 65.001 1.00 63.32 172 LEU A O 1
ATOM 961 N N . SER A 1 125 ? 5.729 -6.879 66.194 1.00 65.59 173 SER A N 1
ATOM 962 C CA . SER A 1 125 ? 6.072 -8.283 66.001 1.00 67.78 173 SER A CA 1
ATOM 963 C C . SER A 1 125 ? 5.659 -8.760 64.614 1.00 73.72 173 SER A C 1
ATOM 964 O O . SER A 1 125 ? 6.458 -8.718 63.672 1.00 75.93 173 SER A O 1
ATOM 967 N N . SER A 1 126 ? 4.422 -9.230 64.486 1.00 67.37 174 SER A N 1
ATOM 968 C CA . SER A 1 126 ? 3.895 -9.688 63.208 1.00 62.78 174 SER A CA 1
ATOM 969 C C . SER A 1 126 ? 2.376 -9.635 63.272 1.00 61.45 174 SER A C 1
ATOM 970 O O . SER A 1 126 ? 1.718 -9.208 62.320 1.00 54.48 174 SER A O 1
ATOM 973 N N . ALA A 1 127 ? 1.813 -10.052 64.407 1.00 52.34 175 ALA A N 1
ATOM 974 C CA . ALA A 1 127 ? 0.386 -9.856 64.621 1.00 48.88 175 ALA A CA 1
ATOM 975 C C . ALA A 1 127 ? 0.072 -8.379 64.802 1.00 53.90 175 ALA A C 1
ATOM 976 O O . ALA A 1 127 ? -1.019 -7.927 64.438 1.00 52.49 175 ALA A O 1
ATOM 978 N N . HIS A 1 128 ? 1.028 -7.617 65.336 1.00 54.78 176 HIS A N 1
ATOM 979 C CA . HIS A 1 128 ? 0.862 -6.175 65.476 1.00 50.18 176 HIS A CA 1
ATOM 980 C C . HIS A 1 128 ? 0.806 -5.500 64.112 1.00 55.45 176 HIS A C 1
ATOM 981 O O . HIS A 1 128 ? -0.073 -4.671 63.853 1.00 58.32 176 HIS A O 1
ATOM 988 N N . GLN A 1 129 ? 1.757 -5.829 63.230 1.00 54.60 177 GLN A N 1
ATOM 989 C CA . GLN A 1 129 ? 1.709 -5.335 61.856 1.00 48.16 177 GLN A CA 1
ATOM 990 C C . GLN A 1 129 ? 0.379 -5.681 61.201 1.00 51.70 177 GLN A C 1
ATOM 991 O O . GLN A 1 129 ? -0.275 -4.822 60.600 1.00 55.81 177 GLN A O 1
ATOM 997 N N . TRP A 1 130 ? -0.031 -6.948 61.307 1.00 53.65 178 TRP A N 1
ATOM 998 C CA . TRP A 1 130 ? -1.316 -7.379 60.764 1.00 60.69 178 TRP A CA 1
ATOM 999 C C . TRP A 1 130 ? -2.476 -6.564 61.335 1.00 56.43 178 TRP A C 1
ATOM 1000 O O . TRP A 1 130 ? -3.441 -6.264 60.620 1.00 51.57 178 TRP A O 1
ATOM 1011 N N . GLU A 1 131 ? -2.405 -6.204 62.622 1.00 50.36 179 GLU A N 1
ATOM 1012 C CA . GLU A 1 131 ? -3.483 -5.437 63.248 1.00 55.68 179 GLU A CA 1
ATOM 1013 C C . GLU A 1 131 ? -3.665 -4.076 62.588 1.00 52.06 179 GLU A C 1
ATOM 1014 O O . GLU A 1 131 ? -4.794 -3.662 62.299 1.00 48.61 179 GLU A O 1
ATOM 1020 N N . LEU A 1 132 ? -2.565 -3.356 62.355 1.00 51.59 180 LEU A N 1
ATOM 1021 C CA . LEU A 1 132 ? -2.669 -2.045 61.720 1.00 49.12 180 LEU A CA 1
ATOM 1022 C C . LEU A 1 132 ? -3.099 -2.170 60.265 1.00 50.43 180 LEU A C 1
ATOM 1023 O O . LEU A 1 132 ? -3.875 -1.345 59.769 1.00 47.75 180 LEU A O 1
ATOM 1028 N N . ILE A 1 133 ? -2.602 -3.189 59.562 1.00 46.03 181 ILE A N 1
ATOM 1029 C CA . ILE A 1 133 ? -3.052 -3.434 58.195 1.00 41.51 181 ILE A CA 1
ATOM 1030 C C . ILE A 1 133 ? -4.540 -3.772 58.184 1.00 44.79 181 ILE A C 1
ATOM 1031 O O . ILE A 1 133 ? -5.305 -3.254 57.362 1.00 49.74 181 ILE A O 1
ATOM 1036 N N . LYS A 1 134 ? -4.969 -4.660 59.087 1.00 41.98 182 LYS A N 1
ATOM 1037 C CA . LYS A 1 134 ? -6.397 -4.929 59.230 1.00 48.21 182 LYS A CA 1
ATOM 1038 C C . LYS A 1 134 ? -7.159 -3.664 59.604 1.00 49.03 182 LYS A C 1
ATOM 1039 O O . LYS A 1 134 ? -8.291 -3.454 59.152 1.00 43.16 182 LYS A O 1
ATOM 1045 N N . LEU A 1 135 ? -6.555 -2.813 60.437 1.00 50.93 183 LEU A N 1
ATOM 1046 C CA . LEU A 1 135 ? -7.165 -1.530 60.773 1.00 47.30 183 LEU A CA 1
ATOM 1047 C C . LEU A 1 135 ? -7.331 -0.662 59.531 1.00 47.27 183 LEU A C 1
ATOM 1048 O O . LEU A 1 135 ? -8.387 -0.055 59.320 1.00 45.20 183 LEU A O 1
ATOM 1053 N N . LEU A 1 136 ? -6.287 -0.586 58.700 1.00 45.54 184 LEU A N 1
ATOM 1054 C CA . LEU A 1 136 ? -6.348 0.204 57.473 1.00 45.48 184 LEU A CA 1
ATOM 1055 C C . LEU A 1 136 ? -7.430 -0.271 56.511 1.00 49.72 184 LEU A C 1
ATOM 1056 O O . LEU A 1 136 ? -7.903 0.524 55.693 1.00 44.77 184 LEU A O 1
ATOM 1061 N N . LEU A 1 137 ? -7.833 -1.537 56.588 1.00 47.46 185 LEU A N 1
ATOM 1062 C CA . LEU A 1 137 ? -8.802 -2.090 55.652 1.00 51.21 185 LEU A CA 1
ATOM 1063 C C . LEU A 1 137 ? -10.243 -1.971 56.128 1.00 51.00 185 LEU A C 1
ATOM 1064 O O . LEU A 1 137 ? -11.159 -2.177 55.326 1.00 53.07 185 LEU A O 1
ATOM 1069 N N . LYS A 1 138 ? -10.473 -1.646 57.396 1.00 42.64 186 LYS A N 1
ATOM 1070 C CA . LYS A 1 138 ? -11.838 -1.565 57.891 1.00 44.20 186 LYS A CA 1
ATOM 1071 C C . LYS A 1 138 ? -12.544 -0.329 57.345 1.00 49.91 186 LYS A C 1
ATOM 1072 O O . LYS A 1 138 ? -11.919 0.689 57.035 1.00 55.07 186 LYS A O 1
ATOM 1078 N N . ARG A 1 139 ? -13.862 -0.434 57.220 1.00 49.46 187 ARG A N 1
ATOM 1079 C CA . ARG A 1 139 ? -14.673 0.697 56.803 1.00 49.27 187 ARG A CA 1
ATOM 1080 C C . ARG A 1 139 ? -14.911 1.634 57.981 1.00 56.13 187 ARG A C 1
ATOM 1081 O O . ARG A 1 139 ? -15.019 1.204 59.133 1.00 61.00 187 ARG A O 1
ATOM 1089 N N . LYS A 1 140 ? -14.984 2.932 57.681 1.00 62.68 188 LYS A N 1
ATOM 1090 C CA . LYS A 1 140 ? -15.240 3.915 58.728 1.00 60.15 188 LYS A CA 1
ATOM 1091 C C . LYS A 1 140 ? -16.640 3.761 59.309 1.00 69.04 188 LYS A C 1
ATOM 1092 O O . LYS A 1 140 ? -16.878 4.140 60.462 1.00 73.55 188 LYS A O 1
ATOM 1098 N N . GLU A 1 141 ? -17.575 3.216 58.527 1.00 69.27 189 GLU A N 1
ATOM 1099 C CA . GLU A 1 141 ? -18.930 2.995 59.015 1.00 65.00 189 GLU A CA 1
ATOM 1100 C C . GLU A 1 141 ? -19.001 1.899 60.070 1.00 70.63 189 GLU A C 1
ATOM 1101 O O . GLU A 1 141 ? -20.000 1.822 60.793 1.00 76.14 189 GLU A O 1
ATOM 1107 N N . ASP A 1 142 ? -17.978 1.053 60.173 1.00 69.59 190 ASP A N 1
ATOM 1108 C CA . ASP A 1 142 ? -18.006 -0.100 61.063 1.00 59.09 190 ASP A CA 1
ATOM 1109 C C . ASP A 1 142 ? -17.159 0.085 62.318 1.00 65.12 190 ASP A C 1
ATOM 1110 O O . ASP A 1 142 ? -16.885 -0.898 63.013 1.00 67.59 190 ASP A O 1
ATOM 1115 N N . LEU A 1 143 ? -16.744 1.310 62.632 1.00 66.80 191 LEU A N 1
ATOM 1116 C CA . LEU A 1 143 ? -15.883 1.560 63.784 1.00 56.56 191 LEU A CA 1
ATOM 1117 C C . LEU A 1 143 ? -16.478 2.618 64.703 1.00 62.93 191 LEU A C 1
ATOM 1118 O O . LEU A 1 143 ? -15.767 3.484 65.222 1.00 67.18 191 LEU A O 1
ATOM 1123 N N . ASP A 1 144 ? -17.790 2.573 64.921 1.00 62.28 192 ASP A N 1
ATOM 1124 C CA . ASP A 1 144 ? -18.424 3.540 65.808 1.00 61.53 192 ASP A CA 1
ATOM 1125 C C . ASP A 1 144 ? -18.104 3.225 67.265 1.00 60.84 192 ASP A C 1
ATOM 1126 O O . ASP A 1 144 ? -18.263 2.086 67.717 1.00 67.41 192 ASP A O 1
ATOM 1131 N N . ASP A 1 145 ? -17.637 4.242 67.992 1.00 62.62 193 ASP A N 1
ATOM 1132 C CA . ASP A 1 145 ? -17.400 4.184 69.433 1.00 60.82 193 ASP A CA 1
ATOM 1133 C C . ASP A 1 145 ? -16.337 3.174 69.856 1.00 53.31 193 ASP A C 1
ATOM 1134 O O . ASP A 1 145 ? -16.056 3.042 71.052 1.00 48.95 193 ASP A O 1
ATOM 1139 N N . ILE A 1 146 ? -15.744 2.451 68.904 1.00 50.12 194 ILE A N 1
ATOM 1140 C CA . ILE A 1 146 ? -14.690 1.506 69.252 1.00 54.24 194 ILE A CA 1
ATOM 1141 C C . ILE A 1 146 ? -13.462 2.278 69.718 1.00 53.45 194 ILE A C 1
ATOM 1142 O O . ILE A 1 146 ? -13.054 3.268 69.096 1.00 54.61 194 ILE A O 1
ATOM 1147 N N . THR A 1 147 ? -12.865 1.828 70.818 1.00 49.37 195 THR A N 1
ATOM 1148 C CA . THR A 1 147 ? -11.755 2.529 71.445 1.00 47.65 195 THR A CA 1
ATOM 1149 C C . THR A 1 147 ? -10.438 1.834 71.119 1.00 42.85 195 THR A C 1
ATOM 1150 O O . THR A 1 147 ? -10.401 0.781 70.480 1.00 48.08 195 THR A O 1
ATOM 1154 N N . ILE A 1 148 ? -9.344 2.456 71.561 1.00 38.78 196 ILE A N 1
ATOM 1155 C CA . ILE A 1 148 ? -8.009 1.936 71.268 1.00 39.94 196 ILE A CA 1
ATOM 1156 C C . ILE A 1 148 ? -7.836 0.546 71.867 1.00 47.18 196 ILE A C 1
ATOM 1157 O O . ILE A 1 148 ? -7.550 -0.429 71.161 1.00 51.86 196 ILE A O 1
ATOM 1162 N N . GLU A 1 149 ? -8.011 0.440 73.186 1.00 47.49 197 GLU A N 1
ATOM 1163 C CA . GLU A 1 149 ? -7.744 -0.813 73.883 1.00 47.32 197 GLU A CA 1
ATOM 1164 C C . GLU A 1 149 ? -8.748 -1.898 73.514 1.00 53.41 197 GLU A C 1
ATOM 1165 O O . GLU A 1 149 ? -8.421 -3.088 73.584 1.00 56.29 197 GLU A O 1
ATOM 1171 N N . GLN A 1 150 ? -9.969 -1.514 73.130 1.00 48.79 198 GLN A N 1
ATOM 1172 C CA . GLN A 1 150 ? -10.935 -2.495 72.645 1.00 47.91 198 GLN A CA 1
ATOM 1173 C C . GLN A 1 150 ? -10.418 -3.203 71.397 1.00 51.67 198 GLN A C 1
ATOM 1174 O O . GLN A 1 150 ? -10.401 -4.438 71.331 1.00 62.07 198 GLN A O 1
ATOM 1180 N N . TYR A 1 151 ? -9.989 -2.436 70.394 1.00 49.33 199 TYR A N 1
ATOM 1181 C CA . TYR A 1 151 ? -9.580 -3.039 69.131 1.00 47.63 199 TYR A CA 1
ATOM 1182 C C . TYR A 1 151 ? -8.203 -3.684 69.213 1.00 47.99 199 TYR A C 1
ATOM 1183 O O . TYR A 1 151 ? -7.987 -4.762 68.647 1.00 55.22 199 TYR A O 1
ATOM 1192 N N . PHE A 1 152 ? -7.265 -3.052 69.902 1.00 43.73 200 PHE A N 1
ATOM 1193 C CA . PHE A 1 152 ? -5.885 -3.503 69.854 1.00 47.73 200 PHE A CA 1
ATOM 1194 C C . PHE A 1 152 ? -5.617 -4.543 70.933 1.00 53.87 200 PHE A C 1
ATOM 1195 O O . PHE A 1 152 ? -6.299 -4.611 71.958 1.00 64.51 200 PHE A O 1
ATOM 1203 N N . SER A 1 153 ? -4.606 -5.365 70.679 1.00 51.35 201 SER A N 1
ATOM 1204 C CA . SER A 1 153 ? -4.209 -6.377 71.639 1.00 45.79 201 SER A CA 1
ATOM 1205 C C . SER A 1 153 ? -3.508 -5.727 72.827 1.00 54.87 201 SER A C 1
ATOM 1206 O O . SER A 1 153 ? -3.085 -4.568 72.780 1.00 61.66 201 SER A O 1
ATOM 1209 N N . ASP A 1 154 ? -3.394 -6.494 73.912 1.00 61.45 202 ASP A N 1
ATOM 1210 C CA . ASP A 1 154 ? -2.741 -5.975 75.108 1.00 62.18 202 ASP A CA 1
ATOM 1211 C C . ASP A 1 154 ? -1.253 -5.750 74.866 1.00 50.44 202 ASP A C 1
ATOM 1212 O O . ASP A 1 154 ? -0.692 -4.739 75.304 1.00 60.18 202 ASP A O 1
ATOM 1217 N N . SER A 1 155 ? -0.598 -6.686 74.173 1.00 46.01 203 SER A N 1
ATOM 1218 C CA . SER A 1 155 ? 0.827 -6.547 73.886 1.00 51.41 203 SER A CA 1
ATOM 1219 C C . SER A 1 155 ? 1.110 -5.400 72.924 1.00 55.06 203 SER A C 1
ATOM 1220 O O . SER A 1 155 ? 2.215 -4.845 72.936 1.00 51.41 203 SER A O 1
ATOM 1223 N N . PHE A 1 156 ? 0.137 -5.037 72.084 1.00 58.59 204 PHE A N 1
ATOM 1224 C CA . PHE A 1 156 ? 0.344 -3.939 71.144 1.00 54.57 204 PHE A CA 1
ATOM 1225 C C . PHE A 1 156 ? 0.565 -2.622 71.876 1.00 49.95 204 PHE A C 1
ATOM 1226 O O . PHE A 1 156 ? 1.386 -1.799 71.455 1.00 48.16 204 PHE A O 1
ATOM 1234 N N . LEU A 1 157 ? -0.162 -2.402 72.973 1.00 52.31 205 LEU A N 1
ATOM 1235 C CA . LEU A 1 157 ? -0.076 -1.159 73.730 1.00 50.46 205 LEU A CA 1
ATOM 1236 C C . LEU A 1 157 ? 1.241 -0.998 74.488 1.00 47.16 205 LEU A C 1
ATOM 1237 O O . LEU A 1 157 ? 1.443 0.047 75.117 1.00 51.53 205 LEU A O 1
ATOM 1242 N N . GLU A 1 158 ? 2.129 -1.990 74.448 1.00 49.38 206 GLU A N 1
ATOM 1243 C CA . GLU A 1 158 ? 3.465 -1.883 75.021 1.00 49.99 206 GLU A CA 1
ATOM 1244 C C . GLU A 1 158 ? 4.554 -1.755 73.966 1.00 51.02 206 GLU A C 1
ATOM 1245 O O . GLU A 1 158 ? 5.736 -1.677 74.321 1.00 46.91 206 GLU A O 1
ATOM 1251 N N . THR A 1 159 ? 4.193 -1.736 72.687 1.00 51.52 207 THR A N 1
ATOM 1252 C CA . THR A 1 159 ? 5.185 -1.584 71.637 1.00 50.65 207 THR A CA 1
ATOM 1253 C C . THR A 1 159 ? 5.768 -0.174 71.662 1.00 49.69 207 THR A C 1
ATOM 1254 O O . THR A 1 159 ? 5.169 0.764 72.195 1.00 50.13 207 THR A O 1
ATOM 1258 N N . ASN A 1 160 ? 6.977 -0.045 71.106 1.00 55.16 208 ASN A N 1
ATOM 1259 C CA . ASN A 1 160 ? 7.537 1.275 70.824 1.00 47.39 208 ASN A CA 1
ATOM 1260 C C . ASN A 1 160 ? 6.526 2.152 70.095 1.00 55.67 208 ASN A C 1
ATOM 1261 O O . ASN A 1 160 ? 6.398 3.346 70.391 1.00 59.14 208 ASN A O 1
ATOM 1266 N N . PHE A 1 161 ? 5.804 1.573 69.132 1.00 47.95 209 PHE A N 1
ATOM 1267 C CA . PHE A 1 161 ? 4.830 2.329 68.349 1.00 45.48 209 PHE A CA 1
ATOM 1268 C C . PHE A 1 161 ? 3.835 3.058 69.240 1.00 51.87 209 PHE A C 1
ATOM 1269 O O . PHE A 1 161 ? 3.622 4.267 69.091 1.00 58.12 209 PHE A O 1
ATOM 1277 N N . TRP A 1 162 ? 3.205 2.340 70.173 1.00 51.41 210 TRP A N 1
ATOM 1278 C CA . TRP A 1 162 ? 2.140 2.971 70.941 1.00 44.42 210 TRP A CA 1
ATOM 1279 C C . TRP A 1 162 ? 2.688 3.969 71.951 1.00 51.25 210 TRP A C 1
ATOM 1280 O O . TRP A 1 162 ? 2.041 4.985 72.226 1.00 49.16 210 TRP A O 1
ATOM 1291 N N . TYR A 1 163 ? 3.868 3.699 72.515 1.00 50.69 211 TYR A N 1
ATOM 1292 C CA . TYR A 1 163 ? 4.489 4.671 73.407 1.00 50.70 211 TYR A CA 1
ATOM 1293 C C . TYR A 1 163 ? 4.82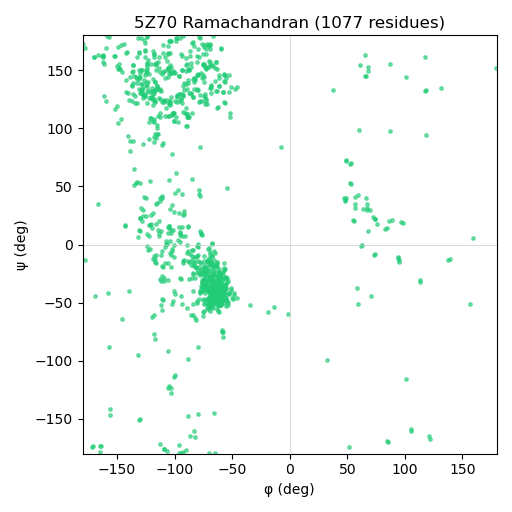0 5.956 72.661 1.00 58.90 211 TYR A C 1
ATOM 1294 O O . TYR A 1 163 ? 4.692 7.055 73.213 1.00 61.24 211 TYR A O 1
ATOM 1303 N N . LEU A 1 164 ? 5.255 5.836 71.406 1.00 58.16 212 LEU A N 1
ATOM 1304 C CA . LEU A 1 164 ? 5.539 7.016 70.598 1.00 46.79 212 LEU A CA 1
ATOM 1305 C C . LEU A 1 164 ? 4.258 7.730 70.185 1.00 51.40 212 LEU A C 1
ATOM 1306 O O . LEU A 1 164 ? 4.154 8.957 70.301 1.00 59.51 212 LEU A O 1
ATOM 1311 N N . TRP A 1 165 ? 3.271 6.977 69.693 1.00 48.67 213 TRP A N 1
ATOM 1312 C CA . TRP A 1 165 ? 2.055 7.593 69.168 1.00 46.48 213 TRP A CA 1
ATOM 1313 C C . TRP A 1 165 ? 1.261 8.286 70.268 1.00 51.93 213 TRP A C 1
ATOM 1314 O O . TRP A 1 165 ? 0.807 9.423 70.097 1.00 48.38 213 TRP A O 1
ATOM 1325 N N . ARG A 1 166 ? 1.074 7.610 71.405 1.00 50.90 214 ARG A N 1
ATOM 1326 C CA . ARG A 1 166 ? 0.281 8.188 72.484 1.00 43.04 214 ARG A CA 1
ATOM 1327 C C . ARG A 1 166 ? 0.968 9.403 73.091 1.00 49.87 214 ARG A C 1
ATOM 1328 O O . ARG A 1 166 ? 0.293 10.327 73.557 1.00 49.62 214 ARG A O 1
ATOM 1336 N N . SER A 1 167 ? 2.301 9.424 73.095 1.00 51.02 215 SER A N 1
ATOM 1337 C CA . SER A 1 167 ? 3.013 10.568 73.648 1.00 50.03 215 SER A CA 1
ATOM 1338 C C . SER A 1 167 ? 2.967 11.751 72.692 1.00 51.74 215 SER A C 1
ATOM 1339 O O . SER A 1 167 ? 2.801 12.897 73.123 1.00 54.68 215 SER A O 1
ATOM 1342 N N . MET A 1 168 ? 3.095 11.486 71.389 1.00 51.01 216 MET A N 1
ATOM 1343 C CA . MET A 1 168 ? 3.147 12.560 70.401 1.00 50.26 216 MET A CA 1
ATOM 1344 C C . MET A 1 168 ? 1.849 13.352 70.366 1.00 55.23 216 MET A C 1
ATOM 1345 O O . MET A 1 168 ? 1.865 14.584 70.259 1.00 53.14 216 MET A O 1
ATOM 1350 N N . PHE A 1 169 ? 0.718 12.663 70.460 1.00 49.40 217 PHE A N 1
ATOM 1351 C CA . PHE A 1 169 ? -0.584 13.289 70.314 1.00 44.73 217 PHE A CA 1
ATOM 1352 C C . PHE A 1 169 ? -1.354 13.409 71.620 1.00 46.96 217 PHE A C 1
ATOM 1353 O O . PHE A 1 169 ? -2.487 13.904 71.603 1.00 54.20 217 PHE A O 1
ATOM 1361 N N . ALA A 1 170 ? -0.765 13.003 72.745 1.00 50.49 218 ALA A N 1
ATOM 1362 C CA . ALA A 1 170 ? -1.438 12.992 74.044 1.00 49.90 218 ALA A CA 1
ATOM 1363 C C . ALA A 1 170 ? -2.806 12.319 73.924 1.00 51.98 218 ALA A C 1
ATOM 1364 O O . ALA A 1 170 ? -3.862 12.950 73.984 1.00 53.23 218 ALA A O 1
ATOM 1366 N N . PHE A 1 171 ? -2.745 11.002 73.749 1.00 48.43 219 PHE A N 1
ATOM 1367 C CA . PHE A 1 171 ? -3.901 10.209 73.362 1.00 49.95 219 PHE A CA 1
ATOM 1368 C C . PHE A 1 171 ? -4.090 9.073 74.353 1.00 50.55 219 PHE A C 1
ATOM 1369 O O . PHE A 1 171 ? -3.150 8.323 74.638 1.00 50.59 219 PHE A O 1
ATOM 1377 N N . GLN A 1 172 ? -5.303 8.959 74.877 1.00 49.07 220 GLN A N 1
ATOM 1378 C CA . GLN A 1 172 ? -5.614 7.990 75.913 1.00 55.70 220 GLN A CA 1
ATOM 1379 C C . GLN A 1 172 ? -6.036 6.666 75.289 1.00 45.58 220 GLN A C 1
ATOM 1380 O O . GLN A 1 172 ? -6.584 6.625 74.184 1.00 43.55 220 GLN A O 1
ATOM 1386 N N . ASN A 1 173 ? -5.769 5.574 76.011 1.00 43.44 221 ASN A N 1
ATOM 1387 C CA . ASN A 1 173 ? -6.112 4.240 75.533 1.00 40.23 221 ASN A CA 1
ATOM 1388 C C . ASN A 1 173 ? -7.616 3.998 75.452 1.00 47.58 221 ASN A C 1
ATOM 1389 O O . ASN A 1 173 ? -8.028 2.978 74.889 1.00 49.14 221 ASN A O 1
ATOM 1394 N N . TRP A 1 174 ? -8.440 4.898 75.991 1.00 46.46 222 TRP A N 1
ATOM 1395 C CA . TRP A 1 174 ? -9.891 4.759 75.953 1.00 50.78 222 TRP A CA 1
ATOM 1396 C C . TRP A 1 174 ? -10.542 5.694 74.938 1.00 46.29 222 TRP A C 1
ATOM 1397 O O . TRP A 1 174 ? -11.756 5.918 74.996 1.00 41.93 222 TRP A O 1
ATOM 1408 N N . GLN A 1 175 ? -9.767 6.246 74.015 1.00 44.42 223 GLN A N 1
ATOM 1409 C CA . GLN A 1 175 ? -10.267 7.250 73.089 1.00 52.31 223 GLN A CA 1
ATOM 1410 C C . GLN A 1 175 ? -10.370 6.672 71.678 1.00 46.08 223 GLN A C 1
ATOM 1411 O O . GLN A 1 175 ? -10.116 5.487 71.442 1.00 50.19 223 GLN A O 1
ATOM 1417 N N . SER A 1 176 ? -10.744 7.537 70.735 1.00 43.83 224 SER A N 1
ATOM 1418 C CA . SER A 1 176 ? -11.254 7.088 69.445 1.00 51.78 224 SER A CA 1
ATOM 1419 C C . SER A 1 176 ? -10.210 6.320 68.644 1.00 45.64 224 SER A C 1
ATOM 1420 O O . SER A 1 176 ? -9.066 6.759 68.498 1.00 45.08 224 SER A O 1
ATOM 1423 N N . LEU A 1 177 ? -10.628 5.165 68.117 1.00 47.63 225 LEU A N 1
ATOM 1424 C CA . LEU A 1 177 ? -9.806 4.401 67.184 1.00 46.99 225 LEU A CA 1
ATOM 1425 C C . LEU A 1 177 ? -9.726 5.082 65.824 1.00 47.00 225 LEU A C 1
ATOM 1426 O O . LEU A 1 177 ? -8.717 4.947 65.122 1.00 41.00 225 LEU A O 1
ATOM 1431 N N . LEU A 1 178 ? -10.786 5.799 65.434 1.00 52.65 226 LEU A N 1
ATOM 1432 C CA . LEU A 1 178 ? -10.832 6.465 64.136 1.00 46.59 226 LEU A CA 1
ATOM 1433 C C . LEU A 1 178 ? -9.640 7.388 63.908 1.00 48.71 226 LEU A C 1
ATOM 1434 O O . LEU A 1 178 ? -9.180 7.535 62.770 1.00 54.15 226 LEU A O 1
ATOM 1439 N N . GLU A 1 179 ? -9.115 8.007 64.969 1.00 46.35 227 GLU A N 1
ATOM 1440 C CA . GLU A 1 179 ? -8.008 8.944 64.794 1.00 46.61 227 GLU A CA 1
ATOM 1441 C C . GLU A 1 179 ? -6.701 8.219 64.497 1.00 51.04 227 GLU A C 1
ATOM 1442 O O . GLU A 1 179 ? -5.877 8.712 63.718 1.00 52.40 227 GLU A O 1
ATOM 1448 N N . VAL A 1 180 ? -6.491 7.050 65.105 1.00 48.28 228 VAL A N 1
ATOM 1449 C CA . VAL A 1 180 ? -5.318 6.248 64.772 1.00 45.36 228 VAL A CA 1
ATOM 1450 C C . VAL A 1 180 ? -5.411 5.745 63.339 1.00 47.82 228 VAL A C 1
ATOM 1451 O O . VAL A 1 180 ? -4.419 5.740 62.600 1.00 53.42 228 VAL A O 1
ATOM 1455 N N . LYS A 1 181 ? -6.605 5.317 62.923 1.00 49.88 229 LYS A N 1
ATOM 1456 C CA . LYS A 1 181 ? -6.811 4.893 61.542 1.00 45.21 229 LYS A CA 1
ATOM 1457 C C . LYS A 1 181 ? -6.549 6.038 60.570 1.00 44.35 229 LYS A C 1
ATOM 1458 O O . LYS A 1 181 ? -5.815 5.877 59.588 1.00 44.03 229 LYS A O 1
ATOM 1464 N N . LEU A 1 182 ? -7.155 7.204 60.826 1.00 48.39 230 LEU A N 1
ATOM 1465 C CA . LEU A 1 182 ? -6.947 8.369 59.967 1.00 43.79 230 LEU A CA 1
ATOM 1466 C C . LEU A 1 182 ? -5.472 8.744 59.875 1.00 45.70 230 LEU A C 1
ATOM 1467 O O . LEU A 1 182 ? -5.004 9.188 58.819 1.00 46.91 230 LEU A O 1
ATOM 1472 N N . TYR A 1 183 ? -4.722 8.579 60.968 1.00 46.46 231 TYR A N 1
ATOM 1473 C CA . TYR A 1 183 ? -3.286 8.833 60.912 1.00 49.23 231 TYR A CA 1
ATOM 1474 C C . TYR A 1 183 ? -2.594 7.871 59.956 1.00 46.36 231 TYR A C 1
ATOM 1475 O O . TYR A 1 183 ? -1.732 8.280 59.168 1.00 48.01 231 TYR A O 1
ATOM 1484 N N . MET A 1 184 ? -2.953 6.587 60.018 1.00 46.95 232 MET A N 1
ATOM 1485 C CA . MET A 1 184 ? -2.337 5.598 59.139 1.00 51.91 232 MET A CA 1
ATOM 1486 C C . MET A 1 184 ? -2.584 5.941 57.674 1.00 46.44 232 MET A C 1
ATOM 1487 O O . MET A 1 184 ? -1.643 6.026 56.879 1.00 41.92 232 MET A O 1
ATOM 1492 N N . HIS A 1 185 ? -3.845 6.184 57.307 1.00 45.07 233 HIS A N 1
ATOM 1493 C CA . HIS A 1 185 ? -4.182 6.510 55.923 1.00 44.50 233 HIS A CA 1
ATOM 1494 C C . HIS A 1 185 ? -3.426 7.722 55.387 1.00 50.22 233 HIS A C 1
ATOM 1495 O O . HIS A 1 185 ? -3.330 7.885 54.168 1.00 60.19 233 HIS A O 1
ATOM 1502 N N . ARG A 1 186 ? -2.913 8.590 56.257 1.00 44.86 234 ARG A N 1
ATOM 1503 C CA . ARG A 1 186 ? -2.349 9.855 55.813 1.00 45.05 234 ARG A CA 1
ATOM 1504 C C . ARG A 1 186 ? -0.837 9.961 55.968 1.00 48.22 234 ARG A C 1
ATOM 1505 O O . ARG A 1 186 ? -0.223 10.804 55.305 1.00 56.46 234 ARG A O 1
ATOM 1513 N N . PHE A 1 187 ? -0.216 9.119 56.789 1.00 43.98 235 PHE A N 1
ATOM 1514 C CA . PHE A 1 187 ? 1.207 9.263 57.064 1.00 46.58 235 PHE A CA 1
ATOM 1515 C C . PHE A 1 187 ? 1.974 7.964 56.835 1.00 51.98 235 PHE A C 1
ATOM 1516 O O . PHE A 1 187 ? 3.026 7.754 57.445 1.00 52.23 235 PHE A O 1
ATOM 1524 N N . LEU A 1 188 ? 1.456 7.075 55.982 1.00 51.72 236 LEU A N 1
ATOM 1525 C CA . LEU A 1 188 ? 2.174 5.839 55.668 1.00 50.61 236 LEU A CA 1
ATOM 1526 C C . LEU A 1 188 ? 3.582 6.123 55.154 1.00 49.96 236 LEU A C 1
ATOM 1527 O O . LEU A 1 188 ? 4.551 5.483 55.579 1.00 56.63 236 LEU A O 1
ATOM 1532 N N . ASP A 1 189 ? 3.708 7.082 54.229 1.00 54.56 237 ASP A N 1
ATOM 1533 C CA . ASP A 1 189 ? 5.021 7.510 53.751 1.00 55.40 237 ASP A CA 1
ATOM 1534 C C . ASP A 1 189 ? 5.970 7.852 54.895 1.00 59.66 237 ASP A C 1
ATOM 1535 O O . ASP A 1 189 ? 7.173 7.580 54.813 1.00 62.21 237 ASP A O 1
ATOM 1540 N N . ALA A 1 190 ? 5.453 8.454 55.967 1.00 62.19 238 ALA A N 1
ATOM 1541 C CA . ALA A 1 190 ? 6.293 9.086 56.979 1.00 61.03 238 ALA A CA 1
ATOM 1542 C C . ALA A 1 190 ? 6.171 8.407 58.338 1.00 59.71 238 ALA A C 1
ATOM 1543 O O . ALA A 1 190 ? 6.529 9.005 59.358 1.00 65.36 238 ALA A O 1
ATOM 1545 N N . ILE A 1 191 ? 5.659 7.173 58.376 1.00 59.63 239 ILE A N 1
ATOM 1546 C CA . ILE A 1 191 ? 5.485 6.486 59.652 1.00 55.18 239 ILE A CA 1
ATOM 1547 C C . ILE A 1 191 ? 6.829 6.183 60.304 1.00 57.60 239 ILE A C 1
ATOM 1548 O O . ILE A 1 191 ? 6.898 6.024 61.526 1.00 58.31 239 ILE A O 1
ATOM 1553 N N . ASP A 1 192 ? 7.907 6.105 59.517 1.00 68.02 240 ASP A N 1
ATOM 1554 C CA . ASP A 1 192 ? 9.245 6.011 60.093 1.00 68.55 240 ASP A CA 1
ATOM 1555 C C . ASP A 1 192 ? 9.569 7.225 60.955 1.00 62.71 240 ASP A C 1
ATOM 1556 O O . ASP A 1 192 ? 10.287 7.105 61.954 1.00 69.27 240 ASP A O 1
ATOM 1561 N N . GLY A 1 193 ? 9.059 8.401 60.581 1.00 63.38 241 GLY A N 1
ATOM 1562 C CA . GLY A 1 193 ? 9.355 9.631 61.301 1.00 69.11 241 GLY A CA 1
ATOM 1563 C C . GLY A 1 193 ? 8.862 9.671 62.734 1.00 67.24 241 GLY A C 1
ATOM 1564 O O . GLY A 1 193 ? 9.322 10.515 63.509 1.00 66.98 241 GLY A O 1
ATOM 1565 N N . LEU A 1 194 ? 7.920 8.794 63.104 1.00 65.68 242 LEU A N 1
ATOM 1566 C CA . LEU A 1 194 ? 7.488 8.711 64.497 1.00 66.56 242 LEU A CA 1
ATOM 1567 C C . LEU A 1 194 ? 8.639 8.428 65.452 1.00 63.11 242 LEU A C 1
ATOM 1568 O O . LEU A 1 194 ? 8.517 8.704 66.651 1.00 62.69 242 LEU A O 1
ATOM 1573 N N . THR A 1 195 ? 9.752 7.896 64.953 1.00 62.92 243 THR A N 1
ATOM 1574 C CA . THR A 1 195 ? 10.852 7.456 65.802 1.00 66.65 243 THR A CA 1
ATOM 1575 C C . THR A 1 195 ? 11.920 8.529 65.969 1.00 75.54 243 THR A C 1
ATOM 1576 O O . THR A 1 195 ? 12.413 8.744 67.081 1.00 78.04 243 THR A O 1
ATOM 1580 N N . ASP A 1 196 ? 12.298 9.196 64.881 1.00 72.39 244 ASP A N 1
ATOM 1581 C CA . ASP A 1 196 ? 13.372 10.176 64.913 1.00 73.59 244 ASP A CA 1
ATOM 1582 C C . ASP A 1 196 ? 12.878 11.618 64.925 1.00 78.41 244 ASP A C 1
ATOM 1583 O O . ASP A 1 196 ? 13.706 12.527 65.020 1.00 77.89 244 ASP A O 1
ATOM 1588 N N . MET A 1 197 ? 11.567 11.848 64.798 1.00 76.51 245 MET A N 1
ATOM 1589 C CA . MET A 1 197 ? 10.986 13.195 64.754 1.00 80.95 245 MET A CA 1
ATOM 1590 C C . MET A 1 197 ? 11.466 13.987 63.540 1.00 75.06 245 MET A C 1
ATOM 1591 O O . MET A 1 197 ? 11.588 15.213 63.599 1.00 66.22 245 MET A O 1
ATOM 1596 N N . SER A 1 198 ? 11.755 13.298 62.435 1.00 75.28 246 SER A N 1
ATOM 1597 C CA . SER A 1 198 ? 12.221 13.983 61.233 1.00 75.69 246 SER A CA 1
ATOM 1598 C C . SER A 1 198 ? 11.140 14.884 60.647 1.00 74.92 246 SER A C 1
ATOM 1599 O O . SER A 1 198 ? 11.396 16.051 60.326 1.00 77.85 246 SER A O 1
ATOM 1602 N N . ALA A 1 199 ? 9.926 14.356 60.487 1.00 69.39 247 ALA A N 1
ATOM 1603 C CA . ALA A 1 199 ? 8.869 15.105 59.818 1.00 64.58 247 ALA A CA 1
ATOM 1604 C C . ALA A 1 199 ? 8.366 16.293 60.629 1.00 69.65 247 ALA A C 1
ATOM 1605 O O . ALA A 1 199 ? 7.585 17.089 60.098 1.00 68.17 247 ALA A O 1
ATOM 1607 N N . LEU A 1 200 ? 8.786 16.437 61.883 1.00 75.46 248 LEU A N 1
ATOM 1608 C CA . LEU A 1 200 ? 8.364 17.573 62.690 1.00 68.99 248 LEU A CA 1
ATOM 1609 C C . LEU A 1 200 ? 9.249 18.783 62.416 1.00 72.43 248 LEU A C 1
ATOM 1610 O O . LEU A 1 200 ? 10.461 18.655 62.216 1.00 76.56 248 LEU A O 1
ATOM 1615 N N . VAL A 1 201 ? 8.632 19.961 62.405 1.00 74.63 249 VAL A N 1
ATOM 1616 C CA . VAL A 1 201 ? 9.321 21.217 62.124 1.00 74.03 249 VAL A CA 1
ATOM 1617 C C . VAL A 1 201 ? 8.725 22.295 63.022 1.00 78.24 249 VAL A C 1
ATOM 1618 O O . VAL A 1 201 ? 7.500 22.434 63.103 1.00 74.05 249 VAL A O 1
ATOM 1622 N N . PHE A 1 202 ? 9.589 23.058 63.697 1.00 78.53 250 PHE A N 1
ATOM 1623 C CA . PHE A 1 202 ? 9.138 24.002 64.710 1.00 75.14 250 PHE A CA 1
ATOM 1624 C C . PHE A 1 202 ? 9.452 25.445 64.325 1.00 82.53 250 PHE A C 1
ATOM 1625 O O . PHE A 1 202 ? 10.384 25.705 63.558 1.00 82.31 250 PHE A O 1
ATOM 1633 N N . PRO A 1 203 ? 8.683 26.401 64.841 1.00 92.17 251 PRO A N 1
ATOM 1634 C CA . PRO A 1 203 ? 9.035 27.816 64.692 1.00 91.65 251 PRO A CA 1
ATOM 1635 C C . PRO A 1 203 ? 10.166 28.221 65.630 1.00 90.63 251 PRO A C 1
ATOM 1636 O O . PRO A 1 203 ? 10.615 27.457 66.485 1.00 89.20 251 PRO A O 1
ATOM 1640 N N . LYS A 1 204 ? 10.633 29.458 65.432 1.00 92.21 252 LYS A N 1
ATOM 1641 C CA . LYS A 1 204 ? 11.646 30.038 66.309 1.00 91.66 252 LYS A CA 1
ATOM 1642 C C . LYS A 1 204 ? 11.152 30.119 67.751 1.00 93.80 252 LYS A C 1
ATOM 1643 O O . LYS A 1 204 ? 11.823 29.652 68.679 1.00 91.50 252 LYS A O 1
ATOM 1649 N N . TYR A 1 205 ? 9.973 30.704 67.957 1.00 97.21 253 TYR A N 1
ATOM 1650 C CA . TYR A 1 205 ? 9.404 30.866 69.291 1.00 94.82 253 TYR A CA 1
ATOM 1651 C C . TYR A 1 205 ? 8.269 29.879 69.536 1.00 87.06 253 TYR A C 1
ATOM 1652 O O . TYR A 1 205 ? 8.454 28.659 69.449 1.00 81.43 253 TYR A O 1
ATOM 1661 N N . ASN A 1 206 ? 7.088 30.415 69.848 1.00 87.44 254 ASN A N 1
ATOM 1662 C CA . ASN A 1 206 ? 5.865 29.641 69.955 1.00 82.37 254 ASN A CA 1
ATOM 1663 C C . ASN A 1 206 ? 5.153 29.599 68.610 1.00 81.64 254 ASN A C 1
ATOM 1664 O O . ASN A 1 206 ? 5.639 30.094 67.590 1.00 82.67 254 ASN A O 1
ATOM 1669 N N . GLN A 1 207 ? 3.980 28.976 68.613 1.00 81.58 255 GLN A N 1
ATOM 1670 C CA . GLN A 1 207 ? 3.072 29.155 67.495 1.00 75.87 255 GLN A CA 1
ATOM 1671 C C . GLN A 1 207 ? 2.411 30.516 67.601 1.00 72.12 255 GLN A C 1
ATOM 1672 O O . GLN A 1 207 ? 2.121 31.146 66.583 1.00 79.60 255 GLN A O 1
ATOM 1678 N N . TYR A 1 208 ? 2.193 30.977 68.836 1.00 75.49 256 TYR A N 1
ATOM 1679 C CA . TYR A 1 208 ? 1.581 32.280 69.072 1.00 82.10 256 TYR A CA 1
ATOM 1680 C C . TYR A 1 208 ? 2.511 33.415 68.653 1.00 81.32 256 TYR A C 1
ATOM 1681 O O . TYR A 1 208 ? 2.126 34.288 67.866 1.00 77.89 256 TYR A O 1
ATOM 1690 N N . ASP A 1 209 ? 3.742 33.421 69.174 1.00 83.08 257 ASP A N 1
ATOM 1691 C CA . ASP A 1 209 ? 4.638 34.547 68.929 1.00 82.88 257 ASP A CA 1
ATOM 1692 C C . ASP A 1 209 ? 5.199 34.531 67.514 1.00 80.52 257 ASP A C 1
ATOM 1693 O O . ASP A 1 209 ? 5.492 35.594 66.959 1.00 84.19 257 ASP A O 1
ATOM 1698 N N . SER A 1 210 ? 5.361 33.352 66.916 1.00 81.59 258 SER A N 1
ATOM 1699 C CA . SER A 1 210 ? 5.967 33.259 65.593 1.00 73.22 258 SER A CA 1
ATOM 1700 C C . SER A 1 210 ? 4.959 33.206 64.454 1.00 71.56 258 SER A C 1
ATOM 1701 O O . SER A 1 210 ? 5.278 33.658 63.351 1.00 73.28 258 SER A O 1
ATOM 1704 N N . PHE A 1 211 ? 3.755 32.676 64.675 1.00 74.34 259 PHE A N 1
ATOM 1705 C CA . PHE A 1 211 ? 2.778 32.534 63.600 1.00 78.37 259 PHE A CA 1
ATOM 1706 C C . PHE A 1 211 ? 1.586 33.468 63.759 1.00 75.37 259 PHE A C 1
ATOM 1707 O O . PHE A 1 211 ? 1.291 34.247 62.848 1.00 79.94 259 PHE A O 1
ATOM 1715 N N . VAL A 1 212 ? 0.875 33.403 64.887 1.00 66.05 260 VAL A N 1
ATOM 1716 C CA . VAL A 1 212 ? -0.386 34.132 64.989 1.00 70.87 260 VAL A CA 1
ATOM 1717 C C . VAL A 1 212 ? -0.131 35.624 65.161 1.00 78.23 260 VAL A C 1
ATOM 1718 O O . VAL A 1 212 ? -0.901 36.448 64.653 1.00 79.05 260 VAL A O 1
ATOM 1722 N N . VAL A 1 213 ? 0.938 36.001 65.860 1.00 76.26 261 VAL A N 1
ATOM 1723 C CA . VAL A 1 213 ? 1.226 37.411 66.120 1.00 68.42 261 VAL A CA 1
ATOM 1724 C C . VAL A 1 213 ? 1.542 38.141 64.815 1.00 77.73 261 VAL A C 1
ATOM 1725 O O . VAL A 1 213 ? 1.089 39.280 64.633 1.00 82.60 261 VAL A O 1
ATOM 1729 N N . PRO A 1 214 ? 2.287 37.554 63.872 1.00 77.08 262 PRO A N 1
ATOM 1730 C CA . PRO A 1 214 ? 2.351 38.175 62.539 1.00 70.81 262 PRO A CA 1
ATOM 1731 C C . PRO A 1 214 ? 1.022 38.147 61.796 1.00 75.32 262 PRO A C 1
ATOM 1732 O O . PRO A 1 214 ? 0.757 39.050 60.992 1.00 77.66 262 PRO A O 1
ATOM 1736 N N . LEU A 1 215 ? 0.182 37.135 62.030 1.00 76.46 263 LEU A N 1
ATOM 1737 C CA . LEU A 1 215 ? -1.106 37.066 61.342 1.00 74.69 263 LEU A CA 1
ATOM 1738 C C . LEU A 1 215 ? -2.095 38.105 61.862 1.00 77.13 263 LEU A C 1
ATOM 1739 O O . LEU A 1 215 ? -2.874 38.664 61.081 1.00 69.89 263 LEU A O 1
ATOM 1744 N N . VAL A 1 216 ? -2.092 38.378 63.169 1.00 73.75 264 VAL A N 1
ATOM 1745 C CA . VAL A 1 216 ? -2.990 39.400 63.706 1.00 74.38 264 VAL A CA 1
ATOM 1746 C C . VAL A 1 216 ? -2.564 40.790 63.242 1.00 81.03 264 VAL A C 1
ATOM 1747 O O . VAL A 1 216 ? -3.388 41.570 62.751 1.00 79.97 264 VAL A O 1
ATOM 1751 N N . ASN A 1 217 ? -1.284 41.134 63.427 1.00 81.23 265 ASN A N 1
ATOM 1752 C CA . ASN A 1 217 ? -0.742 42.367 62.859 1.00 72.61 265 ASN A CA 1
ATOM 1753 C C . ASN A 1 217 ? -1.155 42.549 61.403 1.00 75.94 265 ASN A C 1
ATOM 1754 O O . ASN A 1 217 ? -1.565 43.642 60.995 1.00 81.73 265 ASN A O 1
ATOM 1759 N N . TYR A 1 218 ? -1.037 41.490 60.597 1.00 71.37 266 TYR A N 1
ATOM 1760 C CA . TYR A 1 218 ? -1.442 41.589 59.198 1.00 70.56 266 TYR A CA 1
ATOM 1761 C C . TYR A 1 218 ? -2.917 41.942 59.069 1.00 67.86 266 TYR A C 1
ATOM 1762 O O . TYR A 1 218 ? -3.294 42.777 58.238 1.00 73.32 266 TYR A O 1
ATOM 1771 N N . LEU A 1 219 ? -3.766 41.312 59.881 1.00 71.46 267 LEU A N 1
ATOM 1772 C CA . LEU A 1 219 ? -5.201 41.560 59.796 1.00 75.84 267 LEU A CA 1
ATOM 1773 C C . LEU A 1 219 ? -5.554 42.972 60.250 1.00 80.08 267 LEU A C 1
ATOM 1774 O O . LEU A 1 219 ? -6.436 43.611 59.664 1.00 76.63 267 LEU A O 1
ATOM 1779 N N . LYS A 1 220 ? -4.881 43.476 61.288 1.00 83.13 268 LYS A N 1
ATOM 1780 C CA . LYS A 1 220 ? -5.120 44.854 61.703 1.00 75.84 268 LYS A CA 1
ATOM 1781 C C . LYS A 1 220 ? -4.680 45.828 60.619 1.00 74.83 268 LYS A C 1
ATOM 1782 O O . LYS A 1 220 ? -5.358 46.830 60.364 1.00 76.30 268 LYS A O 1
ATOM 1788 N N . GLY A 1 221 ? -3.552 45.555 59.969 1.00 73.48 269 GLY A N 1
ATOM 1789 C CA . GLY A 1 221 ? -3.177 46.338 58.811 1.00 74.17 269 GLY A CA 1
ATOM 1790 C C . GLY A 1 221 ? -4.078 46.147 57.613 1.00 85.02 269 GLY A C 1
ATOM 1791 O O . GLY A 1 221 ? -3.826 46.745 56.562 1.00 91.16 269 GLY A O 1
ATOM 1792 N N . GLN A 1 222 ? -5.121 45.324 57.744 1.00 83.45 270 GLN A N 1
ATOM 1793 C CA . GLN A 1 222 ? -6.147 45.186 56.727 1.00 79.20 270 GLN A CA 1
ATOM 1794 C C . GLN A 1 222 ? -7.499 45.735 57.168 1.00 78.99 270 GLN A C 1
ATOM 1795 O O . GLN A 1 222 ? -8.409 45.831 56.335 1.00 85.34 270 GLN A O 1
ATOM 1801 N N . GLY A 1 223 ? -7.656 46.096 58.438 1.00 78.04 271 GLY A N 1
ATOM 1802 C CA . GLY A 1 223 ? -8.849 46.773 58.901 1.00 82.71 271 GLY A CA 1
ATOM 1803 C C . GLY A 1 223 ? -9.928 45.921 59.538 1.00 90.05 271 GLY A C 1
ATOM 1804 O O . GLY A 1 223 ? -11.075 46.377 59.615 1.00 92.71 271 GLY A O 1
ATOM 1805 N N . VAL A 1 224 ? -9.611 44.714 59.998 1.00 92.84 272 VAL A N 1
ATOM 1806 C CA . VAL A 1 224 ? -10.621 43.829 60.576 1.00 91.11 272 VAL A CA 1
ATOM 1807 C C . VAL A 1 224 ? -10.987 44.292 61.984 1.00 84.00 272 VAL A C 1
ATOM 1808 O O . VAL A 1 224 ? -10.140 44.781 62.742 1.00 79.27 272 VAL A O 1
ATOM 1812 N N . ASN A 1 225 ? -12.271 44.161 62.323 1.00 82.46 273 ASN A N 1
ATOM 1813 C CA . ASN A 1 225 ? -12.816 44.636 63.591 1.00 88.77 273 ASN A CA 1
ATOM 1814 C C . ASN A 1 225 ? -12.774 43.548 64.661 1.00 87.32 273 ASN A C 1
ATOM 1815 O O . ASN A 1 225 ? -13.026 42.373 64.383 1.00 82.59 273 ASN A O 1
ATOM 1820 N N . VAL A 1 226 ? -12.414 43.945 65.881 1.00 87.74 274 VAL A N 1
ATOM 1821 C CA . VAL A 1 226 ? -12.366 43.057 67.039 1.00 87.89 274 VAL A CA 1
ATOM 1822 C C . VAL A 1 226 ? -13.343 43.545 68.107 1.00 84.30 274 VAL A C 1
ATOM 1823 O O . VAL A 1 226 ? -13.517 44.754 68.297 1.00 82.62 274 VAL A O 1
ATOM 1827 N N . GLU A 1 227 ? -14.000 42.598 68.788 1.00 78.83 275 GLU A N 1
ATOM 1828 C CA . GLU A 1 227 ? -14.991 42.888 69.836 1.00 84.24 275 GLU A CA 1
ATOM 1829 C C . GLU A 1 227 ? -14.732 41.952 71.018 1.00 83.65 275 GLU A C 1
ATOM 1830 O O . GLU A 1 227 ? -15.294 40.856 71.083 1.00 85.02 275 GLU A O 1
ATOM 1836 N N . PHE A 1 228 ? -13.873 42.381 71.942 1.00 81.64 276 PHE A N 1
ATOM 1837 C CA . PHE A 1 228 ? -13.578 41.575 73.118 1.00 87.50 276 PHE A CA 1
ATOM 1838 C C . PHE A 1 228 ? -14.812 41.451 74.018 1.00 90.31 276 PHE A C 1
ATOM 1839 O O . PHE A 1 228 ? -15.880 42.009 73.748 1.00 92.88 276 PHE A O 1
ATOM 1847 N N . GLY A 1 229 ? -14.643 40.710 75.114 1.00 92.03 277 GLY A N 1
ATOM 1848 C CA . GLY A 1 229 ? -15.669 40.537 76.130 1.00 89.03 277 GLY A CA 1
ATOM 1849 C C . GLY A 1 229 ? -17.009 40.022 75.641 1.00 86.10 277 GLY A C 1
ATOM 1850 O O . GLY A 1 229 ? -18.028 40.195 76.316 1.00 84.69 277 GLY A O 1
ATOM 1851 N N . THR A 1 230 ? -17.023 39.383 74.474 1.00 82.10 278 THR A N 1
ATOM 1852 C CA . THR A 1 230 ? -18.253 38.925 73.831 1.00 83.07 278 THR A CA 1
ATOM 1853 C C . THR A 1 230 ? -18.248 37.401 73.759 1.00 84.19 278 THR A C 1
ATOM 1854 O O . THR A 1 230 ? -17.570 36.817 72.908 1.00 91.54 278 THR A O 1
ATOM 1858 N N . ARG A 1 231 ? -19.003 36.755 74.648 1.00 83.73 279 ARG A N 1
ATOM 1859 C CA . ARG A 1 231 ? -19.151 35.302 74.648 1.00 83.23 279 ARG A CA 1
ATOM 1860 C C . ARG A 1 231 ? -20.497 34.968 74.013 1.00 78.26 279 ARG A C 1
ATOM 1861 O O . ARG A 1 231 ? -21.551 35.275 74.580 1.00 82.47 279 ARG A O 1
ATOM 1869 N N . VAL A 1 232 ? -20.461 34.340 72.842 1.00 81.32 280 VAL A N 1
ATOM 1870 C CA . VAL A 1 232 ? -21.679 33.962 72.131 1.00 81.76 280 VAL A CA 1
ATOM 1871 C C . VAL A 1 232 ? -22.231 32.676 72.730 1.00 78.13 280 VAL A C 1
ATOM 1872 O O . VAL A 1 232 ? -21.486 31.718 72.969 1.00 78.57 280 VAL A O 1
ATOM 1876 N N . TYR A 1 233 ? -23.544 32.649 72.979 1.00 79.63 281 TYR A N 1
ATOM 1877 C CA . TYR A 1 233 ? -24.179 31.475 73.558 1.00 75.68 281 TYR A CA 1
ATOM 1878 C C . TYR A 1 233 ? -25.241 30.826 72.681 1.00 75.84 281 TYR A C 1
ATOM 1879 O O . TYR A 1 233 ? -25.645 29.697 72.983 1.00 81.14 281 TYR A O 1
ATOM 1888 N N . ASP A 1 234 ? -25.691 31.476 71.609 1.00 72.74 282 ASP A N 1
ATOM 1889 C CA . ASP A 1 234 ? -26.711 30.878 70.756 1.00 74.64 282 ASP A CA 1
ATOM 1890 C C . ASP A 1 234 ? -26.854 31.702 69.485 1.00 78.68 282 ASP A C 1
ATOM 1891 O O . ASP A 1 234 ? -26.466 32.872 69.434 1.00 77.26 282 ASP A O 1
ATOM 1896 N N . LEU A 1 235 ? -27.448 31.076 68.470 1.00 82.91 283 LEU A N 1
ATOM 1897 C CA . LEU A 1 235 ? -27.840 31.721 67.224 1.00 83.20 283 LEU A CA 1
ATOM 1898 C C . LEU A 1 235 ? -29.302 31.398 66.966 1.00 90.84 283 LEU A C 1
ATOM 1899 O O . LEU A 1 235 ? -29.700 30.232 67.048 1.00 82.94 283 LEU A O 1
ATOM 1904 N N . ASP A 1 236 ? -30.101 32.414 66.653 1.00 97.99 284 ASP A N 1
ATOM 1905 C CA . ASP A 1 236 ? -31.483 32.181 66.257 1.00 100.77 284 ASP A CA 1
ATOM 1906 C C . ASP A 1 236 ? -31.549 32.059 64.742 1.00 96.21 284 ASP A C 1
ATOM 1907 O O . ASP A 1 236 ? -31.055 32.931 64.019 1.00 90.06 284 ASP A O 1
ATOM 1912 N N . MET A 1 237 ? -32.158 30.975 64.266 1.00 100.81 285 MET A N 1
ATOM 1913 C CA . MET A 1 237 ? -32.084 30.601 62.862 1.00 96.47 285 MET A CA 1
ATOM 1914 C C . MET A 1 237 ? -33.463 30.207 62.357 1.00 99.19 285 MET A C 1
ATOM 1915 O O . MET A 1 237 ? -34.269 29.630 63.091 1.00 101.88 285 MET A O 1
ATOM 1920 N N . THR A 1 238 ? -33.725 30.530 61.097 1.00 104.80 286 THR A N 1
ATOM 1921 C CA . THR A 1 238 ? -34.928 30.077 60.420 1.00 107.26 286 THR A CA 1
ATOM 1922 C C . THR A 1 238 ? -34.633 28.784 59.671 1.00 106.89 286 THR A C 1
ATOM 1923 O O . THR A 1 238 ? -33.507 28.545 59.228 1.00 110.09 286 THR A O 1
ATOM 1927 N N . ASP A 1 239 ? -35.662 27.938 59.538 1.00 115.28 287 ASP A N 1
ATOM 1928 C CA . ASP A 1 239 ? -35.507 26.617 58.930 1.00 120.33 287 ASP A CA 1
ATOM 1929 C C . ASP A 1 239 ? -36.743 26.412 58.051 1.00 127.06 287 ASP A C 1
ATOM 1930 O O . ASP A 1 239 ? -37.712 25.743 58.420 1.00 129.56 287 ASP A O 1
ATOM 1935 N N . ASN A 1 240 ? -36.690 27.010 56.864 1.00 129.32 288 ASN A N 1
ATOM 1936 C CA . ASN A 1 240 ? -37.707 26.885 55.828 1.00 127.51 288 ASN A CA 1
ATOM 1937 C C . ASN A 1 240 ? -37.120 26.127 54.647 1.00 127.50 288 ASN A C 1
ATOM 1938 O O . ASN A 1 240 ? -35.982 26.393 54.242 1.00 127.70 288 ASN A O 1
ATOM 1943 N N . ASN A 1 241 ? -37.876 25.155 54.140 1.00 128.06 289 ASN A N 1
ATOM 1944 C CA . ASN A 1 241 ? -37.532 24.353 52.969 1.00 125.88 289 ASN A CA 1
ATOM 1945 C C . ASN A 1 241 ? -36.422 23.363 53.278 1.00 124.59 289 ASN A C 1
ATOM 1946 O O . ASN A 1 241 ? -35.720 22.912 52.369 1.00 126.55 289 ASN A O 1
ATOM 1951 N N . GLY A 1 242 ? -36.261 23.010 54.551 1.00 126.30 290 GLY A N 1
ATOM 1952 C CA . GLY A 1 242 ? -35.162 22.171 54.965 1.00 124.90 290 GLY A CA 1
ATOM 1953 C C . GLY A 1 242 ? -33.808 22.832 54.845 1.00 122.59 290 GLY A C 1
ATOM 1954 O O . GLY A 1 242 ? -32.788 22.145 54.957 1.00 119.96 290 GLY A O 1
ATOM 1955 N N . GLU A 1 243 ? -33.769 24.148 54.621 1.00 120.86 291 GLU A N 1
ATOM 1956 C CA . GLU A 1 243 ? -32.534 24.901 54.436 1.00 113.97 291 GLU A CA 1
ATOM 1957 C C . GLU A 1 243 ? -32.525 26.085 55.396 1.00 112.41 291 GLU A C 1
ATOM 1958 O O . GLU A 1 243 ? -33.464 26.889 55.401 1.00 115.09 291 GLU A O 1
ATOM 1964 N N . ARG A 1 244 ? -31.467 26.198 56.195 1.00 106.11 292 ARG A N 1
ATOM 1965 C CA . ARG A 1 244 ? -31.424 27.105 57.335 1.00 108.24 292 ARG A CA 1
ATOM 1966 C C . ARG A 1 244 ? -30.459 28.267 57.117 1.00 108.33 292 ARG A C 1
ATOM 1967 O O . ARG A 1 244 ? -29.426 28.125 56.458 1.00 110.37 292 ARG A O 1
ATOM 1975 N N . THR A 1 245 ? -30.820 29.429 57.681 1.00 97.42 293 THR A N 1
ATOM 1976 C CA . THR A 1 245 ? -29.998 30.637 57.664 1.00 97.83 293 THR A CA 1
ATOM 1977 C C . THR A 1 245 ? -29.942 31.249 59.060 1.00 97.03 293 THR A C 1
ATOM 1978 O O . THR A 1 245 ? -30.937 31.239 59.793 1.00 99.07 293 THR A O 1
ATOM 1982 N N . VAL A 1 246 ? -28.777 31.787 59.421 1.00 93.93 294 VAL A N 1
ATOM 1983 C CA . VAL A 1 246 ? -28.584 32.456 60.708 1.00 91.68 294 VAL A CA 1
ATOM 1984 C C . VAL A 1 246 ? -29.186 33.855 60.659 1.00 92.41 294 VAL A C 1
ATOM 1985 O O . VAL A 1 246 ? -28.902 34.637 59.743 1.00 96.14 294 VAL A O 1
ATOM 1989 N N . THR A 1 247 ? -30.024 34.176 61.647 1.00 95.24 295 THR A N 1
ATOM 1990 C CA . THR A 1 247 ? -30.663 35.485 61.738 1.00 94.01 295 THR A CA 1
ATOM 1991 C C . THR A 1 247 ? -29.982 36.426 62.727 1.00 88.08 295 THR A C 1
ATOM 1992 O O . THR A 1 247 ? -29.792 37.606 62.415 1.00 82.63 295 THR A O 1
ATOM 1996 N N . SER A 1 248 ? -29.585 35.940 63.903 1.00 90.13 296 SER A N 1
ATOM 1997 C CA . SER A 1 248 ? -29.003 36.821 64.906 1.00 87.52 296 SER A CA 1
ATOM 1998 C C . SER A 1 248 ? -27.969 36.073 65.738 1.00 79.89 296 SER A C 1
ATOM 1999 O O . SER A 1 248 ? -28.049 34.853 65.905 1.00 78.75 296 SER A O 1
ATOM 2002 N N . ILE A 1 249 ? -26.997 36.822 66.254 1.00 82.91 297 ILE A N 1
ATOM 2003 C CA . ILE A 1 249 ? -26.022 36.315 67.216 1.00 80.80 297 ILE A CA 1
ATOM 2004 C C . ILE A 1 249 ? -26.454 36.769 68.605 1.00 83.34 297 ILE A C 1
ATOM 2005 O O . ILE A 1 249 ? -26.432 37.966 68.912 1.00 86.28 297 ILE A O 1
ATOM 2010 N N . LEU A 1 250 ? -26.845 35.818 69.450 1.00 84.89 298 LEU A N 1
ATOM 2011 C CA . LEU A 1 250 ? -27.207 36.107 70.838 1.00 75.31 298 LEU A CA 1
ATOM 2012 C C . LEU A 1 250 ? -25.943 35.994 71.683 1.00 76.52 298 LEU A C 1
ATOM 2013 O O . LEU A 1 250 ? -25.492 34.891 72.004 1.00 78.37 298 LEU A O 1
ATOM 2018 N N . ALA A 1 251 ? -25.365 37.138 72.040 1.00 81.15 299 ALA A N 1
ATOM 2019 C CA . ALA A 1 251 ? -24.163 37.185 72.856 1.00 85.28 299 ALA A CA 1
ATOM 2020 C C . ALA A 1 251 ? -24.438 37.895 74.175 1.00 79.51 299 ALA A C 1
ATOM 2021 O O . ALA A 1 251 ? -25.419 38.629 74.323 1.00 80.70 299 ALA A O 1
ATOM 2023 N N . LYS A 1 252 ? -23.545 37.667 75.135 1.00 77.77 300 LYS A N 1
ATOM 2024 C CA . LYS A 1 252 ? -23.503 38.422 76.382 1.00 94.33 300 LYS A CA 1
ATOM 2025 C C . LYS A 1 252 ? -22.202 39.212 76.403 1.00 88.86 300 LYS A C 1
ATOM 2026 O O . LYS A 1 252 ? -21.119 38.630 76.530 1.00 85.27 300 LYS A O 1
ATOM 2032 N N . VAL A 1 253 ? -22.308 40.531 76.281 1.00 91.75 301 VAL A N 1
ATOM 2033 C CA . VAL A 1 253 ? -21.150 41.418 76.266 1.00 97.68 301 VAL A CA 1
ATOM 2034 C C . VAL A 1 253 ? -21.062 42.121 77.613 1.00 102.56 301 VAL A C 1
ATOM 2035 O O . VAL A 1 253 ? -21.998 42.818 78.024 1.00 102.04 301 VAL A O 1
ATOM 2039 N N . ASP A 1 254 ? -19.923 41.950 78.287 1.00 99.98 302 ASP A N 1
ATOM 2040 C CA . ASP A 1 254 ? -19.658 42.558 79.593 1.00 105.67 302 ASP A CA 1
ATOM 2041 C C . ASP A 1 254 ? -20.808 42.329 80.572 1.00 114.69 302 ASP A C 1
ATOM 2042 O O . ASP A 1 254 ? -21.183 43.215 81.343 1.00 120.58 302 ASP A O 1
ATOM 2047 N N . GLY A 1 255 ? -21.372 41.125 80.544 1.00 109.87 303 GLY A N 1
ATOM 2048 C CA . GLY A 1 255 ? -22.390 40.750 81.502 1.00 107.05 303 GLY A CA 1
ATOM 2049 C C . GLY A 1 255 ? -23.794 41.196 81.168 1.00 111.04 303 GLY A C 1
ATOM 2050 O O . GLY A 1 255 ? -24.669 41.130 82.040 1.00 112.82 303 GLY A O 1
ATOM 2051 N N . ARG A 1 256 ? -24.046 41.642 79.940 1.00 108.18 304 ARG A N 1
ATOM 2052 C CA . ARG A 1 256 ? -25.372 42.090 79.541 1.00 103.50 304 ARG A CA 1
ATOM 2053 C C . ARG A 1 256 ? -25.709 41.529 78.170 1.00 101.95 304 ARG A C 1
ATOM 2054 O O . ARG A 1 256 ? -24.853 41.477 77.283 1.00 100.04 304 ARG A O 1
ATOM 2062 N N . ASP A 1 257 ? -26.958 41.095 78.016 1.00 101.10 305 ASP A N 1
ATOM 2063 C CA . ASP A 1 257 ? -27.401 40.516 76.756 1.00 95.23 305 ASP A CA 1
ATOM 2064 C C . ASP A 1 257 ? -27.280 41.529 75.626 1.00 97.92 305 ASP A C 1
ATOM 2065 O O . ASP A 1 257 ? -27.628 42.703 75.779 1.00 107.37 305 ASP A O 1
ATOM 2070 N N . GLN A 1 258 ? -26.780 41.067 74.486 1.00 94.53 306 GLN A N 1
ATOM 2071 C CA . GLN A 1 258 ? -26.803 41.840 73.258 1.00 93.65 306 GLN A CA 1
ATOM 2072 C C . GLN A 1 258 ? -27.472 41.003 72.180 1.00 95.05 306 GLN A C 1
ATOM 2073 O O . GLN A 1 258 ? -27.772 39.823 72.374 1.00 96.51 306 GLN A O 1
ATOM 2079 N N . LYS A 1 259 ? -27.696 41.620 71.027 1.00 93.42 307 LYS A N 1
ATOM 2080 C CA . LYS A 1 259 ? -28.317 40.921 69.910 1.00 84.96 307 LYS A CA 1
ATOM 2081 C C . LYS A 1 259 ? -27.811 41.565 68.632 1.00 85.44 307 LYS A C 1
ATOM 2082 O O . LYS A 1 259 ? -28.067 42.749 68.394 1.00 89.46 307 LYS A O 1
ATOM 2088 N N . ILE A 1 260 ? -27.100 40.795 67.815 1.00 88.38 308 ILE A N 1
ATOM 2089 C CA . ILE A 1 260 ? -26.446 41.312 66.620 1.00 82.38 308 ILE A CA 1
ATOM 2090 C C . ILE A 1 260 ? -27.195 40.769 65.412 1.00 83.48 308 ILE A C 1
ATOM 2091 O O . ILE A 1 260 ? -27.316 39.550 65.242 1.00 82.90 308 ILE A O 1
ATOM 2096 N N . ASP A 1 261 ? -27.688 41.673 64.572 1.00 93.18 309 ASP A N 1
ATOM 2097 C CA . ASP A 1 261 ? -28.528 41.287 63.449 1.00 90.67 309 ASP A CA 1
ATOM 2098 C C . ASP A 1 261 ? -27.672 40.861 62.265 1.00 88.99 309 ASP A C 1
ATOM 2099 O O . ASP A 1 261 ? -26.641 41.474 61.972 1.00 90.60 309 ASP A O 1
ATOM 2104 N N . ILE A 1 262 ? -28.102 39.803 61.585 1.00 89.14 310 ILE A N 1
ATOM 2105 C CA . ILE A 1 262 ? -27.370 39.244 60.455 1.00 89.46 310 ILE A CA 1
ATOM 2106 C C . ILE A 1 262 ? -28.276 39.213 59.233 1.00 92.57 310 ILE A C 1
ATOM 2107 O O . ILE A 1 262 ? -29.349 38.597 59.263 1.00 91.23 310 ILE A O 1
ATOM 2112 N N . GLY A 1 263 ? -27.846 39.882 58.165 1.00 95.23 311 GLY A N 1
ATOM 2113 C CA . GLY A 1 263 ? -28.618 39.909 56.945 1.00 91.04 311 GLY A CA 1
ATOM 2114 C C . GLY A 1 263 ? -28.428 38.639 56.136 1.00 93.09 311 GLY A C 1
ATOM 2115 O O . GLY A 1 263 ? -27.548 37.821 56.404 1.00 95.44 311 GLY A O 1
ATOM 2116 N N . ALA A 1 264 ? -29.283 38.483 55.122 1.00 103.52 312 ALA A N 1
ATOM 2117 C CA . ALA A 1 264 ? -29.241 37.282 54.294 1.00 101.97 312 ALA A CA 1
ATOM 2118 C C . ALA A 1 264 ? -27.904 37.125 53.582 1.00 102.00 312 ALA A C 1
ATOM 2119 O O . ALA A 1 264 ? -27.431 35.997 53.397 1.00 108.73 312 ALA A O 1
ATOM 2121 N N . LYS A 1 265 ? -27.273 38.230 53.185 1.00 100.87 313 LYS A N 1
ATOM 2122 C CA . LYS A 1 265 ? -25.998 38.124 52.487 1.00 102.53 313 LYS A CA 1
ATOM 2123 C C . LYS A 1 265 ? -24.826 37.790 53.403 1.00 98.47 313 LYS A C 1
ATOM 2124 O O . LYS A 1 265 ? -23.841 37.219 52.927 1.00 100.33 313 LYS A O 1
ATOM 2130 N N . ASP A 1 266 ? -24.925 38.066 54.702 1.00 98.17 314 ASP A N 1
ATOM 2131 C CA . ASP A 1 266 ? -23.775 37.910 55.583 1.00 93.00 314 ASP A CA 1
ATOM 2132 C C . ASP A 1 266 ? -23.470 36.432 55.841 1.00 90.90 314 ASP A C 1
ATOM 2133 O O . ASP A 1 266 ? -24.254 35.537 55.513 1.00 85.94 314 ASP A O 1
ATOM 2138 N N . VAL A 1 267 ? -22.295 36.186 56.429 1.00 88.59 315 VAL A N 1
ATOM 2139 C CA . VAL A 1 267 ? -21.821 34.840 56.739 1.00 81.07 315 VAL A CA 1
ATOM 2140 C C . VAL A 1 267 ? -21.194 34.827 58.128 1.00 81.91 315 VAL A C 1
ATOM 2141 O O . VAL A 1 267 ? -20.617 35.821 58.581 1.00 78.64 315 VAL A O 1
ATOM 2145 N N . VAL A 1 268 ? -21.309 33.681 58.804 1.00 82.17 316 VAL A N 1
ATOM 2146 C CA . VAL A 1 268 ? -20.944 33.545 60.212 1.00 76.36 316 VAL A CA 1
ATOM 2147 C C . VAL A 1 268 ? -20.039 32.333 60.395 1.00 79.39 316 VAL A C 1
ATOM 2148 O O . VAL A 1 268 ? -20.356 31.239 59.914 1.00 80.68 316 VAL A O 1
ATOM 2152 N N . PHE A 1 269 ? -18.919 32.526 61.092 1.00 76.69 317 PHE A N 1
ATOM 2153 C CA . PHE A 1 269 ? -17.989 31.453 61.431 1.00 69.38 317 PHE A CA 1
ATOM 2154 C C . PHE A 1 269 ? -17.888 31.323 62.946 1.00 70.96 317 PHE A C 1
ATOM 2155 O O . PHE A 1 269 ? -17.666 32.319 63.641 1.00 67.52 317 PHE A O 1
ATOM 2163 N N . ALA A 1 270 ? -18.042 30.099 63.456 1.00 77.61 318 ALA A N 1
ATOM 2164 C CA . ALA A 1 270 ? -18.067 29.850 64.895 1.00 72.05 318 ALA A CA 1
ATOM 2165 C C . ALA A 1 270 ? -17.196 28.652 65.254 1.00 67.96 318 ALA A C 1
ATOM 2166 O O . ALA A 1 270 ? -17.420 27.546 64.751 1.00 61.06 318 ALA A O 1
ATOM 2168 N N . LEU A 1 271 ? -16.207 28.877 66.123 1.00 70.91 319 LEU A N 1
ATOM 2169 C CA . LEU A 1 271 ? -15.514 27.791 66.815 1.00 63.88 319 LEU A CA 1
ATOM 2170 C C . LEU A 1 271 ? -16.436 27.202 67.881 1.00 64.25 319 LEU A C 1
ATOM 2171 O O . LEU A 1 271 ? -16.910 27.926 68.764 1.00 64.31 319 LEU A O 1
ATOM 2176 N N . THR A 1 272 ? -16.688 25.893 67.809 1.00 70.23 320 THR A N 1
ATOM 2177 C CA . THR A 1 272 ? -17.786 25.304 68.573 1.00 66.21 320 THR A CA 1
ATOM 2178 C C . THR A 1 272 ? -17.391 24.962 70.008 1.00 70.04 320 THR A C 1
ATOM 2179 O O . THR A 1 272 ? -17.971 25.487 70.964 1.00 75.22 320 THR A O 1
ATOM 2183 N N . GLY A 1 273 ? -16.400 24.088 70.184 1.00 56.98 321 GLY A N 1
ATOM 2184 C CA . GLY A 1 273 ? -16.082 23.551 71.487 1.00 63.99 321 GLY A CA 1
ATOM 2185 C C . GLY A 1 273 ? -14.974 24.306 72.208 1.00 70.14 321 GLY A C 1
ATOM 2186 O O . GLY A 1 273 ? -14.412 25.283 71.719 1.00 78.85 321 GLY A O 1
ATOM 2187 N N . SER A 1 274 ? -14.666 23.816 73.409 1.00 63.17 322 SER A N 1
ATOM 2188 C CA . SER A 1 274 ? -13.559 24.318 74.210 1.00 70.06 322 SER A CA 1
ATOM 2189 C C . SER A 1 274 ? -12.672 23.165 74.657 1.00 70.58 322 SER A C 1
ATOM 2190 O O . SER A 1 274 ? -13.138 22.039 74.852 1.00 74.91 322 SER A O 1
ATOM 2193 N N . MET A 1 275 ? -11.383 23.462 74.823 1.00 69.04 323 MET A N 1
ATOM 2194 C CA . MET A 1 275 ? -10.416 22.500 75.330 1.00 71.98 323 MET A CA 1
ATOM 2195 C C . MET A 1 275 ? -9.681 22.974 76.581 1.00 69.98 323 MET A C 1
ATOM 2196 O O . MET A 1 275 ? -8.893 22.206 77.148 1.00 71.76 323 MET A O 1
ATOM 2201 N N . THR A 1 276 ? -9.912 24.214 77.023 1.00 76.54 324 THR A N 1
ATOM 2202 C CA . THR A 1 276 ? -9.256 24.804 78.189 1.00 77.39 324 THR A CA 1
ATOM 2203 C C . THR A 1 276 ? -10.253 25.321 79.224 1.00 78.94 324 THR A C 1
ATOM 2204 O O . THR A 1 276 ? -9.914 26.208 80.014 1.00 86.72 324 THR A O 1
ATOM 2208 N N . GLU A 1 277 ? -11.470 24.781 79.242 1.00 77.86 325 GLU A N 1
ATOM 2209 C CA . GLU A 1 277 ? -12.569 25.327 80.032 1.00 81.68 325 GLU A CA 1
ATOM 2210 C C . GLU A 1 277 ? -12.314 25.420 81.534 1.00 82.17 325 GLU A C 1
ATOM 2211 O O . GLU A 1 277 ? -12.096 26.521 82.053 1.00 89.03 325 GLU A O 1
ATOM 2217 N N . GLY A 1 278 ? -12.357 24.296 82.244 1.00 77.32 326 GLY A N 1
ATOM 2218 C CA . GLY A 1 278 ? -12.209 24.312 83.691 1.00 72.35 326 GLY A CA 1
ATOM 2219 C C . GLY A 1 278 ? -10.797 24.094 84.194 1.00 75.67 326 GLY A C 1
ATOM 2220 O O . GLY A 1 278 ? -10.583 23.351 85.156 1.00 81.83 326 GLY A O 1
ATOM 2221 N N . THR A 1 279 ? -9.824 24.744 83.563 1.00 79.09 327 THR A N 1
ATOM 2222 C CA . THR A 1 279 ? -8.426 24.551 83.929 1.00 81.46 327 THR A CA 1
ATOM 2223 C C . THR A 1 279 ? -8.096 25.223 85.259 1.00 85.98 327 THR A C 1
ATOM 2224 O O . THR A 1 279 ? -8.331 26.422 85.437 1.00 88.64 327 THR A O 1
ATOM 2228 N N . ALA A 1 280 ? -7.547 24.445 86.191 1.00 80.65 328 ALA A N 1
ATOM 2229 C CA . ALA A 1 280 ? -7.051 24.951 87.465 1.00 79.09 328 ALA A CA 1
ATOM 2230 C C . ALA A 1 280 ? -5.547 25.188 87.352 1.00 85.16 328 ALA A C 1
ATOM 2231 O O . ALA A 1 280 ? -4.806 24.308 86.904 1.00 82.01 328 ALA A O 1
ATOM 2233 N N . TYR A 1 281 ? -5.106 26.376 87.753 1.00 90.50 329 TYR A N 1
ATOM 2234 C CA . TYR A 1 281 ? -3.737 26.845 87.513 1.00 87.59 329 TYR A CA 1
ATOM 2235 C C . TYR A 1 281 ? -2.856 26.803 88.760 1.00 84.41 329 TYR A C 1
ATOM 2236 O O . TYR A 1 281 ? -2.262 27.818 89.128 1.00 101.79 329 TYR A O 1
ATOM 2245 N N . GLY A 1 282 ? -2.719 25.654 89.415 1.00 73.01 330 GLY A N 1
ATOM 2246 C CA . GLY A 1 282 ? -1.875 25.558 90.589 1.00 78.35 330 GLY A CA 1
ATOM 2247 C C . GLY A 1 282 ? -0.410 25.682 90.212 1.00 83.77 330 GLY A C 1
ATOM 2248 O O . GLY A 1 282 ? -0.042 25.843 89.045 1.00 90.68 330 GLY A O 1
ATOM 2249 N N . ASP A 1 283 ? 0.448 25.592 91.230 1.00 78.69 331 ASP A N 1
ATOM 2250 C CA . ASP A 1 283 ? 1.881 25.615 90.975 1.00 80.80 331 ASP A CA 1
ATOM 2251 C C . ASP A 1 283 ? 2.683 24.942 92.081 1.00 85.41 331 ASP A C 1
ATOM 2252 O O . ASP A 1 283 ? 2.268 23.914 92.622 1.00 94.83 331 ASP A O 1
ATOM 2257 N N . LEU A 1 284 ? 3.839 25.529 92.409 1.00 84.51 332 LEU A N 1
ATOM 2258 C CA . LEU A 1 284 ? 4.897 24.818 93.124 1.00 87.44 332 LEU A CA 1
ATOM 2259 C C . LEU A 1 284 ? 4.445 24.301 94.491 1.00 93.93 332 LEU A C 1
ATOM 2260 O O . LEU A 1 284 ? 4.844 23.206 94.906 1.00 90.42 332 LEU A O 1
ATOM 2265 N N . ASP A 1 285 ? 3.617 25.066 95.211 1.00 100.63 333 ASP A N 1
ATOM 2266 C CA . ASP A 1 285 ? 3.318 24.732 96.600 1.00 101.83 333 ASP A CA 1
ATOM 2267 C C . ASP A 1 285 ? 1.839 24.742 96.992 1.00 106.50 333 ASP A C 1
ATOM 2268 O O . ASP A 1 285 ? 1.541 24.576 98.180 1.00 100.22 333 ASP A O 1
ATOM 2273 N N . THR A 1 286 ? 0.896 24.910 96.062 1.00 106.77 334 THR A N 1
ATOM 2274 C CA . THR A 1 286 ? -0.494 25.117 96.474 1.00 113.57 334 THR A CA 1
ATOM 2275 C C . THR A 1 286 ? -1.458 24.035 95.996 1.00 117.64 334 THR A C 1
ATOM 2276 O O . THR A 1 286 ? -2.104 23.422 96.853 1.00 126.82 334 THR A O 1
ATOM 2280 N N . ALA A 1 287 ? -1.620 23.823 94.655 1.00 109.19 335 ALA A N 1
ATOM 2281 C CA . ALA A 1 287 ? -2.386 22.769 93.959 1.00 102.48 335 ALA A CA 1
ATOM 2282 C C . ALA A 1 287 ? -3.548 23.239 93.087 1.00 102.62 335 ALA A C 1
ATOM 2283 O O . ALA A 1 287 ? -4.039 24.365 93.227 1.00 107.86 335 ALA A O 1
ATOM 2285 N N . PRO A 1 288 ? -4.005 22.386 92.172 1.00 98.32 336 PRO A N 1
ATOM 2286 C CA . PRO A 1 288 ? -5.227 22.656 91.415 1.00 96.90 336 PRO A CA 1
ATOM 2287 C C . PRO A 1 288 ? -6.425 22.143 92.208 1.00 92.32 336 PRO A C 1
ATOM 2288 O O . PRO A 1 288 ? -6.286 21.388 93.174 1.00 89.20 336 PRO A O 1
ATOM 2292 N N . ASP A 1 289 ? -7.618 22.563 91.782 1.00 92.21 337 ASP A N 1
ATOM 2293 C CA . ASP A 1 289 ? -8.790 22.261 92.597 1.00 96.01 337 ASP A CA 1
ATOM 2294 C C . ASP A 1 289 ? -10.053 21.854 91.838 1.00 96.84 337 ASP A C 1
ATOM 2295 O O . ASP A 1 289 ? -10.771 20.954 92.288 1.00 95.80 337 ASP A O 1
ATOM 2300 N N . LEU A 1 290 ? -10.341 22.511 90.714 1.00 97.39 338 LEU A N 1
ATOM 2301 C CA . LEU A 1 290 ? -11.592 22.324 89.961 1.00 97.15 338 LEU A CA 1
ATOM 2302 C C . LEU A 1 290 ? -12.787 22.816 90.777 1.00 103.94 338 LEU A C 1
ATOM 2303 O O . LEU A 1 290 ? -12.655 23.183 91.947 1.00 109.41 338 LEU A O 1
ATOM 2308 N N . SER A 1 300 ? -23.734 29.192 81.087 1.00 77.03 348 SER A N 1
ATOM 2309 C CA . SER A 1 300 ? -23.452 29.717 79.756 1.00 90.89 348 SER A CA 1
ATOM 2310 C C . SER A 1 300 ? -21.947 29.738 79.515 1.00 91.55 348 SER A C 1
ATOM 2311 O O . SER A 1 300 ? -21.280 30.755 79.704 1.00 87.89 348 SER A O 1
ATOM 2314 N N . SER A 1 301 ? -21.431 28.592 79.098 1.00 87.26 349 SER A N 1
ATOM 2315 C CA . SER A 1 301 ? -20.012 28.318 78.931 1.00 79.30 349 SER A CA 1
ATOM 2316 C C . SER A 1 301 ? -19.658 28.285 77.445 1.00 84.53 349 SER A C 1
ATOM 2317 O O . SER A 1 301 ? -20.498 28.530 76.576 1.00 89.29 349 SER A O 1
ATOM 2320 N N . ASP A 1 302 ? -18.386 27.997 77.153 1.00 84.65 350 ASP A N 1
ATOM 2321 C CA . ASP A 1 302 ? -17.962 27.892 75.760 1.00 79.95 350 ASP A CA 1
ATOM 2322 C C . ASP A 1 302 ? -18.674 26.772 75.013 1.00 74.13 350 ASP A C 1
ATOM 2323 O O . ASP A 1 302 ? -18.747 26.819 73.779 1.00 74.97 350 ASP A O 1
ATOM 2328 N N . TRP A 1 303 ? -19.195 25.769 75.719 1.00 75.78 351 TRP A N 1
ATOM 2329 C CA . TRP A 1 303 ? -19.988 24.729 75.073 1.00 71.58 351 TRP A CA 1
ATOM 2330 C C . TRP A 1 303 ? -21.432 25.146 74.824 1.00 69.91 351 TRP A C 1
ATOM 2331 O O . TRP A 1 303 ? -22.152 24.418 74.134 1.00 64.14 351 TRP A O 1
ATOM 2342 N N . ALA A 1 304 ? -21.869 26.284 75.376 1.00 74.84 352 ALA A N 1
ATOM 2343 C CA . ALA A 1 304 ? -23.261 26.707 75.243 1.00 70.28 352 ALA A CA 1
ATOM 2344 C C . ALA A 1 304 ? -23.670 26.836 73.780 1.00 74.92 352 ALA A C 1
ATOM 2345 O O . ALA A 1 304 ? -24.744 26.370 73.381 1.00 69.22 352 ALA A O 1
ATOM 2347 N N . LEU A 1 305 ? -22.834 27.490 72.969 1.00 77.64 353 LEU A N 1
ATOM 2348 C CA . LEU A 1 305 ? -23.187 27.729 71.571 1.00 69.01 353 LEU A CA 1
ATOM 2349 C C . LEU A 1 305 ? -23.470 26.423 70.837 1.00 73.18 353 LEU A C 1
ATOM 2350 O O . LEU A 1 305 ? -24.459 26.318 70.104 1.00 72.40 353 LEU A O 1
ATOM 2355 N N . TRP A 1 306 ? -22.623 25.411 71.034 1.00 67.95 354 TRP A N 1
ATOM 2356 C CA . TRP A 1 306 ? -22.847 24.126 70.378 1.00 64.06 354 TRP A CA 1
ATOM 2357 C C . TRP A 1 306 ? -24.055 23.405 70.966 1.00 70.82 354 TRP A C 1
ATOM 2358 O O . TRP A 1 306 ? -24.846 22.805 70.228 1.00 72.37 354 TRP A O 1
ATOM 2369 N N . GLN A 1 307 ? -24.212 23.452 72.292 1.00 74.33 355 GLN A N 1
ATOM 2370 C CA . GLN A 1 307 ? -25.320 22.761 72.946 1.00 72.82 355 GLN A CA 1
ATOM 2371 C C . GLN A 1 307 ? -26.668 23.279 72.456 1.00 81.43 355 GLN A C 1
ATOM 2372 O O . GLN A 1 307 ? -27.576 22.494 72.155 1.00 83.50 355 GLN A O 1
ATOM 2378 N N . ASN A 1 308 ? -26.823 24.604 72.381 1.00 78.76 356 ASN A N 1
ATOM 2379 C CA . ASN A 1 308 ? -28.058 25.169 71.847 1.00 79.75 356 ASN A CA 1
ATOM 2380 C C . ASN A 1 308 ? -28.241 24.801 70.381 1.00 79.03 356 ASN A C 1
ATOM 2381 O O . ASN A 1 308 ? -29.366 24.551 69.933 1.00 79.35 356 ASN A O 1
ATOM 2386 N N . LEU A 1 309 ? -27.146 24.769 69.617 1.00 75.79 357 LEU A N 1
ATOM 2387 C CA . LEU A 1 309 ? -27.225 24.336 68.226 1.00 78.70 357 LEU A CA 1
ATOM 2388 C C . LEU A 1 309 ? -27.676 22.883 68.131 1.00 77.07 357 LEU A C 1
ATOM 2389 O O . LEU A 1 309 ? -28.451 22.523 67.237 1.00 73.38 357 LEU A O 1
ATOM 2394 N N . ALA A 1 310 ? -27.194 22.032 69.043 1.00 78.62 358 ALA A N 1
ATOM 2395 C CA . ALA A 1 310 ? -27.580 20.624 69.029 1.00 82.37 358 ALA A CA 1
ATOM 2396 C C . ALA A 1 310 ? -29.077 20.444 69.248 1.00 82.35 358 ALA A C 1
ATOM 2397 O O . ALA A 1 310 ? -29.671 19.499 68.715 1.00 74.66 358 ALA A O 1
ATOM 2399 N N . LYS A 1 311 ? -29.701 21.326 70.036 1.00 80.63 359 LYS A N 1
ATOM 2400 C CA . LYS A 1 311 ? -31.146 21.249 70.230 1.00 69.92 359 LYS A CA 1
ATOM 2401 C C . LYS A 1 311 ? -31.891 21.475 68.921 1.00 79.75 359 LYS A C 1
ATOM 2402 O O . LYS A 1 311 ? -32.918 20.836 68.662 1.00 84.19 359 LYS A O 1
ATOM 2408 N N . LYS A 1 312 ? -31.385 22.385 68.085 1.00 80.43 360 LYS A N 1
ATOM 2409 C CA . LYS A 1 312 ? -32.104 22.784 66.878 1.00 81.84 360 LYS A CA 1
ATOM 2410 C C . LYS A 1 312 ? -32.221 21.646 65.871 1.00 78.16 360 LYS A C 1
ATOM 2411 O O . LYS A 1 312 ? -33.268 21.486 65.233 1.00 72.13 360 LYS A O 1
ATOM 2417 N N . SER A 1 313 ? -31.174 20.840 65.715 1.00 77.85 361 SER A N 1
ATOM 2418 C CA . SER A 1 313 ? -31.227 19.772 64.727 1.00 80.37 361 SER A CA 1
ATOM 2419 C C . SER A 1 313 ? -30.148 18.739 65.010 1.00 77.91 361 SER A C 1
ATOM 2420 O O . SER A 1 313 ? -29.175 19.002 65.723 1.00 77.97 361 SER A O 1
ATOM 2423 N N . HIS A 1 314 ? -30.345 17.553 64.426 1.00 76.43 362 HIS A N 1
ATOM 2424 C CA . HIS A 1 314 ? -29.372 16.473 64.511 1.00 82.15 362 HIS A CA 1
ATOM 2425 C C . HIS A 1 314 ? -28.145 16.732 63.652 1.00 82.11 362 HIS A C 1
ATOM 2426 O O . HIS A 1 314 ? -27.087 16.148 63.907 1.00 77.78 362 HIS A O 1
ATOM 2433 N N . VAL A 1 315 ? -28.264 17.589 62.637 1.00 90.12 363 VAL A N 1
ATOM 2434 C CA . VAL A 1 315 ? -27.140 17.884 61.758 1.00 86.68 363 VAL A CA 1
ATOM 2435 C C . VAL A 1 315 ? -26.016 18.606 62.484 1.00 84.17 363 VAL A C 1
ATOM 2436 O O . VAL A 1 315 ? -24.952 18.833 61.897 1.00 84.03 363 VAL A O 1
ATOM 2440 N N . PHE A 1 316 ? -26.229 18.981 63.745 1.00 80.35 364 PHE A N 1
ATOM 2441 C CA . PHE A 1 316 ? -25.205 19.616 64.561 1.00 78.24 364 PHE A CA 1
ATOM 2442 C C . PHE A 1 316 ? -24.558 18.664 65.563 1.00 73.89 364 PHE A C 1
ATOM 2443 O O . PHE A 1 316 ? -23.639 19.075 66.275 1.00 69.28 364 PHE A O 1
ATOM 2451 N N . GLY A 1 317 ? -25.018 17.418 65.647 1.00 76.12 365 GLY A N 1
ATOM 2452 C CA . GLY A 1 317 ? -24.323 16.417 66.418 1.00 73.78 365 GLY A CA 1
ATOM 2453 C C . GLY A 1 317 ? -24.656 16.416 67.901 1.00 79.25 365 GLY A C 1
ATOM 2454 O O . GLY A 1 317 ? -25.587 17.050 68.390 1.00 81.14 365 GLY A O 1
ATOM 2455 N N . LYS A 1 318 ? -23.844 15.651 68.626 1.00 76.01 366 LYS A N 1
ATOM 2456 C CA . LYS A 1 318 ? -24.033 15.369 70.046 1.00 75.70 366 LYS A CA 1
ATOM 2457 C C . LYS A 1 318 ? -22.814 15.810 70.835 1.00 73.13 366 LYS A C 1
ATOM 2458 O O . LYS A 1 318 ? -21.868 15.038 71.005 1.00 73.66 366 LYS A O 1
ATOM 2464 N N . PRO A 1 319 ? -22.796 17.047 71.316 1.00 68.69 367 PRO A N 1
ATOM 2465 C CA . PRO A 1 319 ? -21.643 17.531 72.113 1.00 66.15 367 PRO A CA 1
ATOM 2466 C C . PRO A 1 319 ? -21.490 16.844 73.457 1.00 71.35 367 PRO A C 1
ATOM 2467 O O . PRO A 1 319 ? -20.371 16.786 73.976 1.00 67.62 367 PRO A O 1
ATOM 2471 N N . GLU A 1 320 ? -22.579 16.308 74.030 1.00 79.03 368 GLU A N 1
ATOM 2472 C CA . GLU A 1 320 ? -22.496 15.568 75.291 1.00 78.87 368 GLU A CA 1
ATOM 2473 C C . GLU A 1 320 ? -21.555 14.377 75.203 1.00 75.80 368 GLU A C 1
ATOM 2474 O O . GLU A 1 320 ? -21.050 13.925 76.236 1.00 80.14 368 GLU A O 1
ATOM 2480 N N . LYS A 1 321 ? -21.316 13.860 73.996 1.00 64.72 369 LYS A N 1
ATOM 2481 C CA . LYS A 1 321 ? -20.422 12.730 73.792 1.00 66.83 369 LYS A CA 1
ATOM 2482 C C . LYS A 1 321 ? -18.959 13.111 73.923 1.00 63.81 369 LYS A C 1
ATOM 2483 O O . LYS A 1 321 ? -18.114 12.217 74.038 1.00 71.90 369 LYS A O 1
ATOM 2489 N N . PHE A 1 322 ? -18.647 14.407 73.917 1.00 62.70 370 PHE A N 1
ATOM 2490 C CA . PHE A 1 322 ? -17.280 14.894 74.039 1.00 63.31 370 PHE A CA 1
ATOM 2491 C C . PHE A 1 322 ? -17.004 15.614 75.350 1.00 68.42 370 PHE A C 1
ATOM 2492 O O . PHE A 1 322 ? -15.874 15.561 75.841 1.00 67.22 370 PHE A O 1
ATOM 2500 N N . CYS A 1 323 ? -18.001 16.287 75.924 1.00 74.05 371 CYS A N 1
ATOM 2501 C CA . CYS A 1 323 ? -17.869 16.957 77.211 1.00 71.62 371 CYS A CA 1
ATOM 2502 C C . CYS A 1 323 ? -18.531 16.185 78.344 1.00 78.99 371 CYS A C 1
ATOM 2503 O O . CYS A 1 323 ? -18.711 16.734 79.434 1.00 83.11 371 CYS A O 1
ATOM 2506 N N . GLY A 1 324 ? -18.899 14.926 78.107 1.00 72.19 372 GLY A N 1
ATOM 2507 C CA . GLY A 1 324 ? -19.662 14.183 79.098 1.00 70.68 372 GLY A CA 1
ATOM 2508 C C . GLY A 1 324 ? -18.861 13.837 80.338 1.00 70.55 372 GLY A C 1
ATOM 2509 O O . GLY A 1 324 ? -19.282 14.126 81.462 1.00 75.02 372 GLY A O 1
ATOM 2510 N N . GLN A 1 325 ? -17.706 13.200 80.151 1.00 67.52 373 GLN A N 1
ATOM 2511 C CA . GLN A 1 325 ? -16.919 12.611 81.234 1.00 66.75 373 GLN A CA 1
ATOM 2512 C C . GLN A 1 325 ? -15.575 13.325 81.324 1.00 68.54 373 GLN A C 1
ATOM 2513 O O . GLN A 1 325 ? -14.608 12.939 80.647 1.00 73.16 373 GLN A O 1
ATOM 2519 N N . PRO A 1 326 ? -15.467 14.371 82.151 1.00 62.44 374 PRO A N 1
ATOM 2520 C CA . PRO A 1 326 ? -14.231 15.173 82.183 1.00 61.25 374 PRO A CA 1
ATOM 2521 C C . PRO A 1 326 ? -13.020 14.457 82.759 1.00 63.75 374 PRO A C 1
ATOM 2522 O O . PRO A 1 326 ? -11.900 14.947 82.572 1.00 70.42 374 PRO A O 1
ATOM 2526 N N . SER A 1 327 ? -13.187 13.328 83.447 1.00 65.67 375 SER A N 1
ATOM 2527 C CA . SER A 1 327 ? -12.014 12.560 83.845 1.00 67.29 375 SER A CA 1
ATOM 2528 C C . SER A 1 327 ? -11.396 11.819 82.668 1.00 70.32 375 SER A C 1
ATOM 2529 O O . SER A 1 327 ? -10.213 11.470 82.725 1.00 71.08 375 SER A O 1
ATOM 2532 N N . ARG A 1 328 ? -12.175 11.574 81.613 1.00 68.17 376 ARG A N 1
ATOM 2533 C CA . ARG A 1 328 ? -11.688 10.858 80.443 1.00 64.49 376 ARG A CA 1
ATOM 2534 C C . ARG A 1 328 ? -10.930 11.776 79.492 1.00 63.73 376 ARG A C 1
ATOM 2535 O O . ARG A 1 328 ? -10.024 11.318 78.783 1.00 65.64 376 ARG A O 1
ATOM 2543 N N . SER A 1 329 ? -11.269 13.064 79.468 1.00 60.45 377 SER A N 1
ATOM 2544 C CA . SER A 1 329 ? -10.689 14.023 78.534 1.00 59.08 377 SER A CA 1
ATOM 2545 C C . SER A 1 329 ? -9.797 15.029 79.254 1.00 59.16 377 SER A C 1
ATOM 2546 O O . SER A 1 329 ? -9.773 16.217 78.920 1.00 60.39 377 SER A O 1
ATOM 2549 N N . MET A 1 330 ? -9.002 14.552 80.207 1.00 65.07 378 MET A N 1
ATOM 2550 C CA . MET A 1 330 ? -8.214 15.452 81.029 1.00 63.86 378 MET A CA 1
ATOM 2551 C C . MET A 1 330 ? -6.808 14.914 81.219 1.00 69.86 378 MET A C 1
ATOM 2552 O O . MET A 1 330 ? -6.608 13.721 81.466 1.00 71.57 378 MET A O 1
ATOM 2557 N N . TRP A 1 331 ? -5.835 15.811 81.090 1.00 71.48 379 TRP A N 1
ATOM 2558 C CA . TRP A 1 331 ? -4.491 15.581 81.589 1.00 70.40 379 TRP A CA 1
ATOM 2559 C C . TRP A 1 331 ? -3.906 16.930 81.981 1.00 65.90 379 TRP A C 1
ATOM 2560 O O . TRP A 1 331 ? -4.466 17.987 81.677 1.00 64.97 379 TRP A O 1
ATOM 2571 N N . GLU A 1 332 ? -2.759 16.884 82.645 1.00 63.21 380 GLU A N 1
ATOM 2572 C CA . GLU A 1 332 ? -2.201 18.052 83.303 1.00 69.81 380 GLU A CA 1
ATOM 2573 C C . GLU A 1 332 ? -0.816 18.354 82.755 1.00 66.66 380 GLU A C 1
ATOM 2574 O O . GLU A 1 332 ? 0.028 17.456 82.650 1.00 64.99 380 GLU A O 1
ATOM 2580 N N . SER A 1 333 ? -0.592 19.614 82.399 1.00 64.04 381 SER A N 1
ATOM 2581 C CA . SER A 1 333 ? 0.705 20.075 81.939 1.00 62.90 381 SER A CA 1
ATOM 2582 C C . SER A 1 333 ? 1.383 20.882 83.043 1.00 69.06 381 SER A C 1
ATOM 2583 O O . SER A 1 333 ? 0.810 21.142 84.103 1.00 70.99 381 SER A O 1
ATOM 2586 N N . ALA A 1 334 ? 2.626 21.283 82.790 1.00 66.41 382 ALA A N 1
ATOM 2587 C CA . ALA A 1 334 ? 3.364 22.094 83.750 1.00 72.80 382 ALA A CA 1
ATOM 2588 C C . ALA A 1 334 ? 4.517 22.778 83.034 1.00 76.06 382 ALA A C 1
ATOM 2589 O O . ALA A 1 334 ? 5.303 22.117 82.348 1.00 65.80 382 ALA A O 1
ATOM 2591 N N . THR A 1 335 ? 4.604 24.096 83.188 1.00 81.55 383 THR A N 1
ATOM 2592 C CA . THR A 1 335 ? 5.645 24.900 82.563 1.00 78.82 383 THR A CA 1
ATOM 2593 C C . THR A 1 335 ? 6.762 25.150 83.570 1.00 79.96 383 THR A C 1
ATOM 2594 O O . THR A 1 335 ? 6.519 25.704 84.647 1.00 90.31 383 THR A O 1
ATOM 2598 N N . LEU A 1 336 ? 7.981 24.744 83.217 1.00 78.11 384 LEU A N 1
ATOM 2599 C CA . LEU A 1 336 ? 9.135 24.830 84.105 1.00 81.04 384 LEU A CA 1
ATOM 2600 C C . LEU A 1 336 ? 10.091 25.909 83.613 1.00 88.90 384 LEU A C 1
ATOM 2601 O O . LEU A 1 336 ? 10.525 25.878 82.457 1.00 87.39 384 LEU A O 1
ATOM 2606 N N . THR A 1 337 ? 10.407 26.861 84.491 1.00 96.45 385 THR A N 1
ATOM 2607 C CA . THR A 1 337 ? 11.382 27.920 84.236 1.00 95.12 385 THR A CA 1
ATOM 2608 C C . THR A 1 337 ? 12.590 27.711 85.139 1.00 98.77 385 THR A C 1
ATOM 2609 O O . THR A 1 337 ? 12.487 27.865 86.360 1.00 98.23 385 THR A O 1
ATOM 2613 N N . CYS A 1 338 ? 13.736 27.397 84.544 1.00 100.83 386 CYS A N 1
ATOM 2614 C CA . CYS A 1 338 ? 14.890 26.900 85.282 1.00 108.56 386 CYS A CA 1
ATOM 2615 C C . CYS A 1 338 ? 16.055 27.873 85.166 1.00 106.38 386 CYS A C 1
ATOM 2616 O O . CYS A 1 338 ? 16.486 28.201 84.055 1.00 104.00 386 CYS A O 1
ATOM 2619 N N . LYS A 1 339 ? 16.572 28.333 86.331 1.00 105.53 387 LYS A N 1
ATOM 2620 C CA . LYS A 1 339 ? 17.937 28.831 86.266 1.00 105.36 387 LYS A CA 1
ATOM 2621 C C . LYS A 1 339 ? 18.900 27.667 86.491 1.00 109.09 387 LYS A C 1
ATOM 2622 O O . LYS A 1 339 ? 18.552 26.703 87.182 1.00 107.64 387 LYS A O 1
ATOM 2628 N N . PRO A 1 340 ? 20.104 27.731 85.906 1.00 111.02 388 PRO A N 1
ATOM 2629 C CA . PRO A 1 340 ? 20.965 26.540 85.813 1.00 103.27 388 PRO A CA 1
ATOM 2630 C C . PRO A 1 340 ? 21.075 25.748 87.109 1.00 105.46 388 PRO A C 1
ATOM 2631 O O . PRO A 1 340 ? 21.250 26.304 88.196 1.00 107.30 388 PRO A O 1
ATOM 2635 N N . SER A 1 341 ? 20.976 24.427 86.973 1.00 104.03 389 SER A N 1
ATOM 2636 C CA . SER A 1 341 ? 20.915 23.487 88.083 1.00 102.82 389 SER A CA 1
ATOM 2637 C C . SER A 1 341 ? 21.374 22.122 87.581 1.00 102.66 389 SER A C 1
ATOM 2638 O O . SER A 1 341 ? 21.692 21.985 86.394 1.00 103.93 389 SER A O 1
ATOM 2641 N N . PRO A 1 342 ? 21.435 21.091 88.430 1.00 104.88 390 PRO A N 1
ATOM 2642 C CA . PRO A 1 342 ? 21.706 19.739 87.909 1.00 110.16 390 PRO A CA 1
ATOM 2643 C C . PRO A 1 342 ? 20.637 19.204 86.967 1.00 108.54 390 PRO A C 1
ATOM 2644 O O . PRO A 1 342 ? 20.904 18.216 86.270 1.00 106.26 390 PRO A O 1
ATOM 2648 N N . LEU A 1 343 ? 19.446 19.807 86.914 1.00 107.04 391 LEU A N 1
ATOM 2649 C CA . LEU A 1 343 ? 18.454 19.366 85.937 1.00 105.77 391 LEU A CA 1
ATOM 2650 C C . LEU A 1 343 ? 18.894 19.725 84.523 1.00 105.16 391 LEU A C 1
ATOM 2651 O O . LEU A 1 343 ? 18.817 18.896 83.608 1.00 105.32 391 LEU A O 1
ATOM 2656 N N . THR A 1 344 ? 19.364 20.959 84.323 1.00 101.95 392 THR A N 1
ATOM 2657 C CA . THR A 1 344 ? 19.865 21.351 83.012 1.00 101.28 392 THR A CA 1
ATOM 2658 C C . THR A 1 344 ? 21.238 20.757 82.729 1.00 105.57 392 THR A C 1
ATOM 2659 O O . THR A 1 344 ? 21.596 20.592 81.559 1.00 101.77 392 THR A O 1
ATOM 2663 N N . GLU A 1 345 ? 22.010 20.436 83.772 1.00 102.90 393 GLU A N 1
ATOM 2664 C CA . GLU A 1 345 ? 23.270 19.730 83.571 1.00 111.69 393 GLU A CA 1
ATOM 2665 C C . GLU A 1 345 ? 23.019 18.327 83.036 1.00 109.49 393 GLU A C 1
ATOM 2666 O O . GLU A 1 345 ? 23.679 17.886 82.087 1.00 109.51 393 GLU A O 1
ATOM 2672 N N . ARG A 1 346 ? 22.080 17.600 83.648 1.00 102.95 394 ARG A N 1
ATOM 2673 C CA . ARG A 1 346 ? 21.648 16.330 83.075 1.00 101.32 394 ARG A CA 1
ATOM 2674 C C . ARG A 1 346 ? 21.099 16.527 81.666 1.00 100.90 394 ARG A C 1
ATOM 2675 O O . ARG A 1 346 ? 21.346 15.706 80.774 1.00 100.82 394 ARG A O 1
ATOM 2683 N N . LEU A 1 347 ? 20.365 17.622 81.443 1.00 100.88 395 LEU A N 1
ATOM 2684 C CA . LEU A 1 347 ? 19.758 17.854 80.135 1.00 93.33 395 LEU A CA 1
ATOM 2685 C C . LEU A 1 347 ? 20.811 17.991 79.044 1.00 94.09 395 LEU A C 1
ATOM 2686 O O . LEU A 1 347 ? 20.544 17.670 77.881 1.00 97.41 395 LEU A O 1
ATOM 2691 N N . LYS A 1 348 ? 22.009 18.461 79.397 1.00 99.14 396 LYS A N 1
ATOM 2692 C CA . LYS A 1 348 ? 23.084 18.560 78.417 1.00 104.61 396 LYS A CA 1
ATOM 2693 C C . LYS A 1 348 ? 23.456 17.192 77.858 1.00 102.42 396 LYS A C 1
ATOM 2694 O O . LYS A 1 348 ? 23.962 17.099 76.734 1.00 93.75 396 LYS A O 1
ATOM 2700 N N . ASP A 1 349 ? 23.218 16.120 78.621 1.00 104.00 397 ASP A N 1
ATOM 2701 C CA . ASP A 1 349 ? 23.577 14.779 78.171 1.00 100.94 397 ASP A CA 1
ATOM 2702 C C . ASP A 1 349 ? 22.576 14.187 77.185 1.00 95.29 397 ASP A C 1
ATOM 2703 O O . ASP A 1 349 ? 22.936 13.275 76.434 1.00 95.71 397 ASP A O 1
ATOM 2708 N N . LEU A 1 350 ? 21.334 14.674 77.174 1.00 98.04 398 LEU A N 1
ATOM 2709 C CA . LEU A 1 350 ? 20.267 14.111 76.354 1.00 94.53 398 LEU A CA 1
ATOM 2710 C C . LEU A 1 350 ? 19.909 14.965 75.144 1.00 95.96 398 LEU A C 1
ATOM 2711 O O . LEU A 1 350 ? 18.898 14.691 74.487 1.00 97.70 398 LEU A O 1
ATOM 2716 N N . SER A 1 351 ? 20.693 15.990 74.841 1.00 95.96 399 SER A N 1
ATOM 2717 C CA . SER A 1 351 ? 20.309 17.005 73.873 1.00 93.14 399 SER A CA 1
ATOM 2718 C C . SER A 1 351 ? 21.042 16.804 72.552 1.00 91.75 399 SER A C 1
ATOM 2719 O O . SER A 1 351 ? 22.173 16.314 72.516 1.00 88.55 399 SER A O 1
ATOM 2722 N N . ILE A 1 352 ? 20.374 17.179 71.459 1.00 96.60 400 ILE A N 1
ATOM 2723 C CA . ILE A 1 352 ? 21.011 17.167 70.144 1.00 97.36 400 ILE A CA 1
ATOM 2724 C C . ILE A 1 352 ? 22.106 18.221 70.070 1.00 98.77 400 ILE A C 1
ATOM 2725 O O . ILE A 1 352 ? 23.157 18.005 69.457 1.00 95.11 400 ILE A O 1
ATOM 2730 N N . ASN A 1 353 ? 21.884 19.373 70.697 1.00 100.78 401 ASN A N 1
ATOM 2731 C CA . ASN A 1 353 ? 22.901 20.413 70.760 1.00 96.23 401 ASN A CA 1
ATOM 2732 C C . ASN A 1 353 ? 23.051 20.880 72.202 1.00 97.35 401 ASN A C 1
ATOM 2733 O O . ASN A 1 353 ? 22.831 20.096 73.133 1.00 92.27 401 ASN A O 1
ATOM 2738 N N . ASP A 1 354 ? 23.427 22.098 72.391 1.00 98.70 402 ASP A N 1
ATOM 2739 C CA . ASP A 1 354 ? 23.350 22.574 73.762 1.00 91.12 402 ASP A CA 1
ATOM 2740 C C . ASP A 1 354 ? 22.046 23.335 73.978 1.00 94.23 402 ASP A C 1
ATOM 2741 O O . ASP A 1 354 ? 21.554 23.998 73.060 1.00 95.58 402 ASP A O 1
ATOM 2746 N N . PRO A 1 355 ? 21.447 23.230 75.169 1.00 94.14 403 PRO A N 1
ATOM 2747 C CA . PRO A 1 355 ? 20.195 23.965 75.434 1.00 93.76 403 PRO A CA 1
ATOM 2748 C C . PRO A 1 355 ? 20.270 25.457 75.145 1.00 93.27 403 PRO A C 1
ATOM 2749 O O . PRO A 1 355 ? 19.325 26.023 74.583 1.00 94.97 403 PRO A O 1
ATOM 2753 N N . TYR A 1 356 ? 21.371 26.112 75.515 1.00 97.53 404 TYR A N 1
ATOM 2754 C CA . TYR A 1 356 ? 21.512 27.547 75.301 1.00 97.78 404 TYR A CA 1
ATOM 2755 C C . TYR A 1 356 ? 22.005 27.898 73.903 1.00 98.45 404 TYR A C 1
ATOM 2756 O O . TYR A 1 356 ? 22.088 29.088 73.579 1.00 104.97 404 TYR A O 1
ATOM 2765 N N . SER A 1 357 ? 22.346 26.899 73.084 1.00 96.59 405 SER A N 1
ATOM 2766 C CA . SER A 1 357 ? 22.888 27.159 71.753 1.00 95.44 405 SER A CA 1
ATOM 2767 C C . SER A 1 357 ? 21.969 28.034 70.912 1.00 99.33 405 SER A C 1
ATOM 2768 O O . SER A 1 357 ? 22.442 28.757 70.027 1.00 99.72 405 SER A O 1
ATOM 2771 N N . GLY A 1 358 ? 20.662 27.983 71.160 1.00 104.09 406 GLY A N 1
ATOM 2772 C CA . GLY A 1 358 ? 19.701 28.602 70.277 1.00 103.60 406 GLY A CA 1
ATOM 2773 C C . GLY A 1 358 ? 19.117 27.664 69.247 1.00 100.88 406 GLY A C 1
ATOM 2774 O O . GLY A 1 358 ? 18.139 28.027 68.583 1.00 98.55 406 GLY A O 1
ATOM 2775 N N . LYS A 1 359 ? 19.708 26.485 69.076 1.00 97.79 407 LYS A N 1
ATOM 2776 C CA . LYS A 1 359 ? 19.241 25.466 68.156 1.00 102.02 407 LYS A CA 1
ATOM 2777 C C . LYS A 1 359 ? 18.310 24.500 68.886 1.00 100.92 407 LYS A C 1
ATOM 2778 O O . LYS A 1 359 ? 18.040 24.644 70.081 1.00 103.64 407 LYS A O 1
ATOM 2784 N N . THR A 1 360 ? 17.788 23.517 68.153 1.00 100.60 408 THR A N 1
ATOM 2785 C CA . THR A 1 360 ? 17.001 22.459 68.774 1.00 101.60 408 THR A CA 1
ATOM 2786 C C . THR A 1 360 ? 17.822 21.770 69.860 1.00 96.25 408 THR A C 1
ATOM 2787 O O . THR A 1 360 ? 19.040 21.617 69.745 1.00 101.78 408 THR A O 1
ATOM 2791 N N . VAL A 1 361 ? 17.144 21.339 70.921 1.00 90.47 409 VAL A N 1
ATOM 2792 C CA . VAL A 1 361 ? 17.830 20.717 72.049 1.00 94.45 409 VAL A CA 1
ATOM 2793 C C . VAL A 1 361 ? 17.351 19.275 72.207 1.00 87.74 409 VAL A C 1
ATOM 2794 O O . VAL A 1 361 ? 18.064 18.340 71.824 1.00 92.59 409 VAL A O 1
ATOM 2798 N N . THR A 1 362 ? 16.154 19.066 72.760 1.00 81.62 410 THR A N 1
ATOM 2799 C CA . THR A 1 362 ? 15.658 17.704 72.917 1.00 83.90 410 THR A CA 1
ATOM 2800 C C . THR A 1 362 ? 15.069 17.134 71.632 1.00 76.84 410 THR A C 1
ATOM 2801 O O . THR A 1 362 ? 14.869 15.917 71.551 1.00 72.14 410 THR A O 1
ATOM 2805 N N . GLY A 1 363 ? 14.792 17.971 70.633 1.00 80.00 411 GLY A N 1
ATOM 2806 C CA . GLY A 1 363 ? 14.290 17.469 69.368 1.00 77.93 411 GLY A CA 1
ATOM 2807 C C . GLY A 1 363 ? 12.851 17.015 69.394 1.00 76.84 411 GLY A C 1
ATOM 2808 O O . GLY A 1 363 ? 12.445 16.222 68.541 1.00 79.54 411 GLY A O 1
ATOM 2809 N N . GLY A 1 364 ? 12.070 17.499 70.345 1.00 70.60 412 GLY A N 1
ATOM 2810 C CA . GLY A 1 364 ? 10.717 17.042 70.584 1.00 63.98 412 GLY A CA 1
ATOM 2811 C C . GLY A 1 364 ? 10.565 16.526 71.998 1.00 72.47 412 GLY A C 1
ATOM 2812 O O . GLY A 1 364 ? 11.426 16.724 72.861 1.00 77.42 412 GLY A O 1
ATOM 2813 N N . ILE A 1 365 ? 9.446 15.844 72.237 1.00 67.37 413 ILE A N 1
ATOM 2814 C CA . ILE A 1 365 ? 9.169 15.344 73.575 1.00 68.49 413 ILE A CA 1
ATOM 2815 C C . ILE A 1 365 ? 10.074 14.156 73.885 1.00 68.87 413 ILE A C 1
ATOM 2816 O O . ILE A 1 365 ? 10.513 13.418 72.991 1.00 69.22 413 ILE A O 1
ATOM 2821 N N . ILE A 1 366 ? 10.352 13.969 75.171 1.00 68.64 414 ILE A N 1
ATOM 2822 C CA . ILE A 1 366 ? 11.036 12.789 75.683 1.00 64.12 414 ILE A CA 1
ATOM 2823 C C . ILE A 1 366 ? 10.079 12.087 76.631 1.00 66.96 414 ILE A C 1
ATOM 2824 O O . ILE A 1 366 ? 9.593 12.697 77.590 1.00 71.50 414 ILE A O 1
ATOM 2829 N N . THR A 1 367 ? 9.821 10.809 76.379 1.00 61.39 415 THR A N 1
ATOM 2830 C CA . THR A 1 367 ? 8.796 10.068 77.100 1.00 61.60 415 THR A CA 1
ATOM 2831 C C . THR A 1 367 ? 9.434 8.985 77.955 1.00 64.05 415 THR A C 1
ATOM 2832 O O . THR A 1 367 ? 10.199 8.157 77.449 1.00 59.73 415 THR A O 1
ATOM 2836 N N . PHE A 1 368 ? 9.111 8.996 79.245 1.00 68.56 416 PHE A N 1
ATOM 2837 C CA . PHE A 1 368 ? 9.556 7.969 80.180 1.00 69.54 416 PHE A CA 1
ATOM 2838 C C . PHE A 1 368 ? 8.540 6.831 80.160 1.00 66.26 416 PHE A C 1
ATOM 2839 O O . PHE A 1 368 ? 7.411 6.985 80.635 1.00 66.11 416 PHE A O 1
ATOM 2847 N N . THR A 1 369 ? 8.946 5.686 79.605 1.00 65.17 417 THR A N 1
ATOM 2848 C CA . THR A 1 369 ? 7.998 4.624 79.286 1.00 64.56 417 THR A CA 1
ATOM 2849 C C . THR A 1 369 ? 7.558 3.842 80.517 1.00 66.08 417 THR A C 1
ATOM 2850 O O . THR A 1 369 ? 6.391 3.443 80.612 1.00 66.76 417 THR A O 1
ATOM 2854 N N . ASP A 1 370 ? 8.459 3.613 81.469 1.00 73.11 418 ASP A N 1
ATOM 2855 C CA . ASP A 1 370 ? 8.107 2.896 82.687 1.00 71.34 418 ASP A CA 1
ATOM 2856 C C . ASP A 1 370 ? 7.580 3.820 83.774 1.00 69.02 418 ASP A C 1
ATOM 2857 O O . ASP A 1 370 ? 7.502 3.410 84.936 1.00 72.26 418 ASP A O 1
ATOM 2862 N N . SER A 1 371 ? 7.218 5.050 83.421 1.00 70.13 419 SER A N 1
ATOM 2863 C CA . SER A 1 371 ? 6.599 5.964 84.367 1.00 70.77 419 SER A CA 1
ATOM 2864 C C . SER A 1 371 ?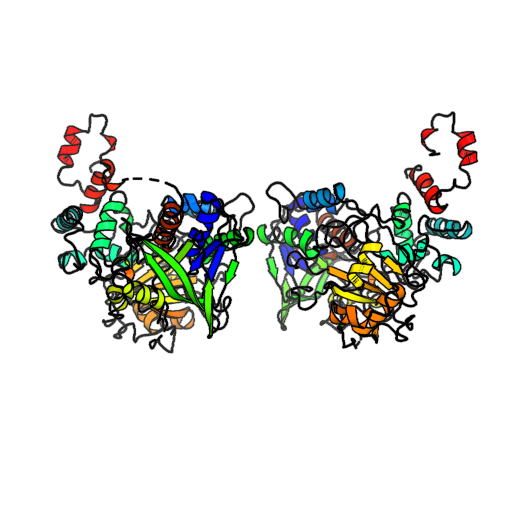 5.103 5.693 84.425 1.00 69.28 419 SER A C 1
ATOM 2865 O O . SER A 1 371 ? 4.428 5.669 83.392 1.00 70.83 419 SER A O 1
ATOM 2868 N N . ASN A 1 372 ? 4.587 5.474 85.638 1.00 77.31 420 ASN A N 1
ATOM 2869 C CA . ASN A 1 372 ? 3.173 5.152 85.795 1.00 76.52 420 ASN A CA 1
ATOM 2870 C C . ASN A 1 372 ? 2.272 6.274 85.299 1.00 75.92 420 ASN A C 1
ATOM 2871 O O . ASN A 1 372 ? 1.102 6.025 84.991 1.00 80.18 420 ASN A O 1
ATOM 2876 N N . TRP A 1 373 ? 2.790 7.500 85.216 1.00 73.99 421 TRP A N 1
ATOM 2877 C CA . TRP A 1 373 ? 2.013 8.634 84.738 1.00 66.79 421 TRP A CA 1
ATOM 2878 C C . TRP A 1 373 ? 1.984 8.738 83.221 1.00 70.05 421 TRP A C 1
ATOM 2879 O O . TRP A 1 373 ? 1.198 9.535 82.695 1.00 68.02 421 TRP A O 1
ATOM 2890 N N . VAL A 1 374 ? 2.807 7.957 82.516 1.00 73.46 422 VAL A N 1
ATOM 2891 C CA . VAL A 1 374 ? 3.118 8.199 81.110 1.00 72.44 422 VAL A CA 1
ATOM 2892 C C . VAL A 1 374 ? 3.573 9.647 80.994 1.00 64.29 422 VAL A C 1
ATOM 2893 O O . VAL A 1 374 ? 2.871 10.494 80.430 1.00 60.17 422 VAL A O 1
ATOM 2897 N N . LEU A 1 375 ? 4.749 9.937 81.539 1.00 62.52 423 LEU A N 1
ATOM 2898 C CA . LEU A 1 375 ? 5.237 11.300 81.685 1.00 67.22 423 LEU A CA 1
ATOM 2899 C C . LEU A 1 375 ? 6.181 11.630 80.538 1.00 66.17 423 LEU A C 1
ATOM 2900 O O . LEU A 1 375 ? 7.141 10.894 80.286 1.00 67.70 423 LEU A O 1
ATOM 2905 N N . SER A 1 376 ? 5.903 12.730 79.848 1.00 58.96 424 SER A N 1
ATOM 2906 C CA . SER A 1 376 ? 6.741 13.215 78.765 1.00 63.04 424 SER A CA 1
ATOM 2907 C C . SER A 1 376 ? 7.157 14.650 79.055 1.00 68.70 424 SER A C 1
ATOM 2908 O O . SER A 1 376 ? 6.450 15.387 79.747 1.00 70.93 424 SER A O 1
ATOM 2911 N N . PHE A 1 377 ? 8.300 15.050 78.505 1.00 70.98 425 PHE A N 1
ATOM 2912 C CA . PHE A 1 377 ? 8.734 16.430 78.643 1.00 72.52 425 PHE A CA 1
ATOM 2913 C C . PHE A 1 377 ? 9.530 16.831 77.415 1.00 72.76 425 PHE A C 1
ATOM 2914 O O . PHE A 1 377 ? 10.174 16.001 76.768 1.00 75.96 425 PHE A O 1
ATOM 2922 N N . THR A 1 378 ? 9.476 18.118 77.106 1.00 73.85 426 THR A N 1
ATOM 2923 C CA . THR A 1 378 ? 10.143 18.670 75.941 1.00 73.45 426 THR A CA 1
ATOM 2924 C C . THR A 1 378 ? 10.895 19.926 76.344 1.00 77.45 426 THR A C 1
ATOM 2925 O O . THR A 1 378 ? 10.443 20.691 77.202 1.00 68.74 426 THR A O 1
ATOM 2929 N N . CYS A 1 379 ? 12.047 20.124 75.719 1.00 79.43 427 CYS A N 1
ATOM 2930 C CA . CYS A 1 379 ? 12.740 21.404 75.714 1.00 81.41 427 CYS A CA 1
ATOM 2931 C C . CYS A 1 379 ? 12.796 21.844 74.260 1.00 82.25 427 CYS A C 1
ATOM 2932 O O . CYS A 1 379 ? 13.510 21.240 73.453 1.00 74.89 427 CYS A O 1
ATOM 2935 N N . ASN A 1 380 ? 12.004 22.852 73.911 1.00 83.24 428 ASN A N 1
ATOM 2936 C CA . ASN A 1 380 ? 12.008 23.342 72.545 1.00 84.23 428 ASN A CA 1
ATOM 2937 C C . ASN A 1 380 ? 13.223 24.230 72.299 1.00 85.49 428 ASN A C 1
ATOM 2938 O O . ASN A 1 380 ? 14.036 24.491 73.191 1.00 86.86 428 ASN A O 1
ATOM 2943 N N . ARG A 1 381 ? 13.340 24.687 71.054 1.00 88.01 429 ARG A N 1
ATOM 2944 C CA . ARG A 1 381 ? 14.411 25.579 70.630 1.00 92.36 429 ARG A CA 1
ATOM 2945 C C . ARG A 1 381 ? 14.517 26.797 71.534 1.00 92.50 429 ARG A C 1
ATOM 2946 O O . ARG A 1 381 ? 13.641 27.668 71.522 1.00 91.46 429 ARG A O 1
ATOM 2954 N N . GLN A 1 382 ? 15.585 26.862 72.315 1.00 93.47 430 GLN A N 1
ATOM 2955 C CA . GLN A 1 382 ? 15.604 27.943 73.290 1.00 97.56 430 GLN A CA 1
ATOM 2956 C C . GLN A 1 382 ? 16.212 29.195 72.666 1.00 102.96 430 GLN A C 1
ATOM 2957 O O . GLN A 1 382 ? 17.220 29.105 71.968 1.00 102.84 430 GLN A O 1
ATOM 2963 N N . PRO A 1 383 ? 15.654 30.384 72.922 1.00 97.54 431 PRO A N 1
ATOM 2964 C CA . PRO A 1 383 ? 14.557 30.623 73.859 1.00 97.24 431 PRO A CA 1
ATOM 2965 C C . PRO A 1 383 ? 13.166 30.416 73.279 1.00 98.17 431 PRO A C 1
ATOM 2966 O O . PRO A 1 383 ? 12.958 30.547 72.076 1.00 98.58 431 PRO A O 1
ATOM 2970 N N . HIS A 1 384 ? 12.227 30.076 74.165 1.00 95.96 432 HIS A N 1
ATOM 2971 C CA . HIS A 1 384 ? 10.870 29.762 73.736 1.00 94.38 432 HIS A CA 1
ATOM 2972 C C . HIS A 1 384 ? 10.033 31.026 73.568 1.00 89.06 432 HIS A C 1
ATOM 2973 O O . HIS A 1 384 ? 9.250 31.133 72.619 1.00 89.69 432 HIS A O 1
ATOM 2980 N N . PHE A 1 385 ? 10.196 32.005 74.482 1.00 95.69 433 PHE A N 1
ATOM 2981 C CA . PHE A 1 385 ? 9.554 33.309 74.453 1.00 97.55 433 PHE A CA 1
ATOM 2982 C C . PHE A 1 385 ? 10.534 34.395 74.023 1.00 98.74 433 PHE A C 1
ATOM 2983 O O . PHE A 1 385 ? 11.743 34.279 74.249 1.00 104.76 433 PHE A O 1
ATOM 2991 N N . PRO A 1 386 ? 10.031 35.462 73.393 1.00 97.26 434 PRO A N 1
ATOM 2992 C CA . PRO A 1 386 ? 10.937 36.539 72.963 1.00 103.66 434 PRO A CA 1
ATOM 2993 C C . PRO A 1 386 ? 11.602 37.263 74.120 1.00 105.85 434 PRO A C 1
ATOM 2994 O O . PRO A 1 386 ? 12.777 37.635 74.019 1.00 104.86 434 PRO A O 1
ATOM 2998 N N . THR A 1 387 ? 10.879 37.477 75.224 1.00 103.90 435 THR A N 1
ATOM 2999 C CA . THR A 1 387 ? 11.375 38.249 76.359 1.00 105.52 435 THR A CA 1
ATOM 3000 C C . THR A 1 387 ? 12.062 37.396 77.421 1.00 107.51 435 THR A C 1
ATOM 3001 O O . THR A 1 387 ? 12.085 37.791 78.594 1.00 108.91 435 THR A O 1
ATOM 3005 N N . GLN A 1 388 ? 12.628 36.247 77.057 1.00 105.09 436 GLN A N 1
ATOM 3006 C CA . GLN A 1 388 ? 13.177 35.516 78.189 1.00 108.28 436 GLN A CA 1
ATOM 3007 C C . GLN A 1 388 ? 14.704 35.592 78.220 1.00 108.87 436 GLN A C 1
ATOM 3008 O O . GLN A 1 388 ? 15.351 35.592 77.169 1.00 114.14 436 GLN A O 1
ATOM 3014 N N . PRO A 1 389 ? 15.297 35.665 79.410 1.00 104.05 437 PRO A N 1
ATOM 3015 C CA . PRO A 1 389 ? 16.749 35.864 79.518 1.00 107.46 437 PRO A CA 1
ATOM 3016 C C . PRO A 1 389 ? 17.548 34.634 79.109 1.00 109.84 437 PRO A C 1
ATOM 3017 O O . PRO A 1 389 ? 17.017 33.552 78.852 1.00 110.77 437 PRO A O 1
ATOM 3021 N N . ASP A 1 390 ? 18.868 34.830 79.049 1.00 113.83 438 ASP A N 1
ATOM 3022 C CA . ASP A 1 390 ? 19.780 33.800 78.570 1.00 113.23 438 ASP A CA 1
ATOM 3023 C C . ASP A 1 390 ? 20.123 32.758 79.627 1.00 110.78 438 ASP A C 1
ATOM 3024 O O . ASP A 1 390 ? 20.572 31.662 79.269 1.00 114.10 438 ASP A O 1
ATOM 3029 N N . ASP A 1 391 ? 19.929 33.061 80.911 1.00 106.87 439 ASP A N 1
ATOM 3030 C CA . ASP A 1 391 ? 20.206 32.102 81.971 1.00 109.43 439 ASP A CA 1
ATOM 3031 C C . ASP A 1 391 ? 18.954 31.352 82.410 1.00 114.16 439 ASP A C 1
ATOM 3032 O O . ASP A 1 391 ? 18.956 30.718 83.470 1.00 113.95 439 ASP A O 1
ATOM 3037 N N . VAL A 1 392 ? 17.882 31.417 81.622 1.00 110.70 440 VAL A N 1
ATOM 3038 C CA . VAL A 1 392 ? 16.658 30.689 81.920 1.00 107.19 440 VAL A CA 1
ATOM 3039 C C . VAL A 1 392 ? 16.284 29.842 80.711 1.00 100.87 440 VAL A C 1
ATOM 3040 O O . VAL A 1 392 ? 16.540 30.213 79.560 1.00 97.82 440 VAL A O 1
ATOM 3044 N N . LEU A 1 393 ? 15.709 28.674 80.985 1.00 103.79 441 LEU A N 1
ATOM 3045 C CA . LEU A 1 393 ? 15.179 27.786 79.961 1.00 100.18 441 LEU A CA 1
ATOM 3046 C C . LEU A 1 393 ? 13.734 27.459 80.303 1.00 92.28 441 LEU A C 1
ATOM 3047 O O . LEU A 1 393 ? 13.395 27.288 81.478 1.00 97.09 441 LEU A O 1
ATOM 3052 N N . VAL A 1 394 ? 12.886 27.378 79.283 1.00 92.14 442 VAL A N 1
ATOM 3053 C CA . VAL A 1 394 ? 11.494 26.988 79.461 1.00 90.53 442 VAL A CA 1
ATOM 3054 C C . VAL A 1 394 ? 11.336 25.558 78.965 1.00 88.37 442 VAL A C 1
ATOM 3055 O O . VAL A 1 394 ? 11.417 25.289 77.760 1.00 89.16 442 VAL A O 1
ATOM 3059 N N . LEU A 1 395 ? 11.109 24.639 79.896 1.00 80.25 443 LEU A N 1
ATOM 3060 C CA . LEU A 1 395 ? 10.760 23.266 79.574 1.00 77.66 443 LEU A CA 1
ATOM 3061 C C . LEU A 1 395 ? 9.257 23.089 79.728 1.00 71.23 443 LEU A C 1
ATOM 3062 O O . LEU A 1 395 ? 8.623 23.733 80.568 1.00 72.81 443 LEU A O 1
ATOM 3067 N N . TRP A 1 396 ? 8.688 22.208 78.913 1.00 70.73 444 TRP A N 1
ATOM 3068 C CA . TRP A 1 396 ? 7.281 21.854 79.022 1.00 69.48 444 TRP A CA 1
ATOM 3069 C C . TRP A 1 396 ? 7.169 20.378 79.373 1.00 71.04 444 TRP A C 1
ATOM 3070 O O . TRP A 1 396 ? 7.839 19.538 78.764 1.00 74.00 444 TRP A O 1
ATOM 3081 N N . VAL A 1 397 ? 6.323 20.069 80.354 1.00 64.47 445 VAL A N 1
ATOM 3082 C CA . VAL A 1 397 ? 6.119 18.706 80.824 1.00 66.58 445 VAL A CA 1
ATOM 3083 C C . VAL A 1 397 ? 4.621 18.441 80.870 1.00 62.97 445 VAL A C 1
ATOM 3084 O O . VAL A 1 397 ? 3.814 19.360 81.049 1.00 59.33 445 VAL A O 1
ATOM 3088 N N . TYR A 1 398 ? 4.251 17.178 80.672 1.00 59.59 446 TYR A N 1
ATOM 3089 C CA . TYR A 1 398 ? 2.864 16.753 80.788 1.00 62.04 446 TYR A CA 1
ATOM 3090 C C . TYR A 1 398 ? 2.831 15.238 80.936 1.00 54.34 446 TYR A C 1
ATOM 3091 O O . TYR A 1 398 ? 3.809 14.548 80.639 1.00 58.31 446 TYR A O 1
ATOM 3100 N N . ALA A 1 399 ? 1.691 14.730 81.404 1.00 54.65 447 ALA A N 1
ATOM 3101 C CA . ALA A 1 399 ? 1.496 13.299 81.594 1.00 62.33 447 ALA A CA 1
ATOM 3102 C C . ALA A 1 399 ? 0.071 12.919 81.211 1.00 60.56 447 ALA A C 1
ATOM 3103 O O . ALA A 1 399 ? -0.805 13.774 81.079 1.00 62.73 447 ALA A O 1
ATOM 3105 N N . LEU A 1 400 ? -0.150 11.613 81.040 1.00 57.58 448 LEU A N 1
ATOM 3106 C CA . LEU A 1 400 ? -1.414 11.068 80.543 1.00 58.53 448 LEU A CA 1
ATOM 3107 C C . LEU A 1 400 ? -2.295 10.489 81.643 1.00 59.40 448 LEU A C 1
ATOM 3108 O O . LEU A 1 400 ? -3.484 10.811 81.712 1.00 56.65 448 LEU A O 1
ATOM 3113 N N . VAL A 1 401 ? -1.739 9.652 82.513 1.00 64.72 449 VAL A N 1
ATOM 3114 C CA . VAL A 1 401 ? -2.537 8.917 83.486 1.00 67.13 449 VAL A CA 1
ATOM 3115 C C . VAL A 1 401 ? -2.658 9.749 84.754 1.00 71.51 449 VAL A C 1
ATOM 3116 O O . VAL A 1 401 ? -1.657 10.055 85.410 1.00 73.34 449 VAL A O 1
ATOM 3120 N N . MET A 1 402 ? -3.892 10.118 85.093 1.00 73.96 450 MET A N 1
ATOM 3121 C CA . MET A 1 402 ? -4.190 10.877 86.299 1.00 73.29 450 MET A CA 1
ATOM 3122 C C . MET A 1 402 ? -4.608 9.991 87.463 1.00 72.60 450 MET A C 1
ATOM 3123 O O . MET A 1 402 ? -4.936 10.511 88.532 1.00 78.87 450 MET A O 1
ATOM 3128 N N . ASP A 1 403 ? -4.607 8.671 87.284 1.00 77.70 451 ASP A N 1
ATOM 3129 C CA . ASP A 1 403 ? -5.173 7.747 88.257 1.00 72.70 451 ASP A CA 1
ATOM 3130 C C . ASP A 1 403 ? -4.136 7.005 89.089 1.00 81.08 451 ASP A C 1
ATOM 3131 O O . ASP A 1 403 ? -4.516 6.305 90.034 1.00 82.50 451 ASP A O 1
ATOM 3136 N N . SER A 1 404 ? -2.850 7.130 88.779 1.00 80.66 452 SER A N 1
ATOM 3137 C CA . SER A 1 404 ? -1.868 6.184 89.281 1.00 83.84 452 SER A CA 1
ATOM 3138 C C . SER A 1 404 ? -0.799 6.873 90.117 1.00 86.33 452 SER A C 1
ATOM 3139 O O . SER A 1 404 ? -0.531 8.070 89.976 1.00 85.95 452 SER A O 1
ATOM 3142 N N . LYS A 1 405 ? -0.198 6.081 91.002 1.00 82.60 453 LYS A N 1
ATOM 3143 C CA . LYS A 1 405 ? 0.909 6.539 91.826 1.00 80.54 453 LYS A CA 1
ATOM 3144 C C . LYS A 1 405 ? 2.169 6.629 90.980 1.00 80.75 453 LYS A C 1
ATOM 3145 O O . LYS A 1 405 ? 2.391 5.806 90.090 1.00 84.86 453 LYS A O 1
ATOM 3151 N N . GLY A 1 406 ? 3.001 7.621 91.262 1.00 74.16 454 GLY A N 1
ATOM 3152 C CA . GLY A 1 406 ? 4.267 7.718 90.573 1.00 74.94 454 GLY A CA 1
ATOM 3153 C C . GLY A 1 406 ? 5.209 6.604 90.989 1.00 76.85 454 GLY A C 1
ATOM 3154 O O . GLY A 1 406 ? 4.958 5.840 91.922 1.00 78.19 454 GLY A O 1
ATOM 3155 N N . ASN A 1 407 ? 6.333 6.514 90.277 1.00 80.71 455 ASN A N 1
ATOM 3156 C CA . ASN A 1 407 ? 7.322 5.495 90.612 1.00 83.91 455 ASN A CA 1
ATOM 3157 C C . ASN A 1 407 ? 8.093 5.871 91.868 1.00 81.96 455 ASN A C 1
ATOM 3158 O O . ASN A 1 407 ? 8.468 4.994 92.653 1.00 84.98 455 ASN A O 1
ATOM 3163 N N . HIS A 1 408 ? 8.333 7.165 92.069 1.00 82.43 456 HIS A N 1
ATOM 3164 C CA . HIS A 1 408 ? 9.052 7.684 93.224 1.00 87.59 456 HIS A CA 1
ATOM 3165 C C . HIS A 1 408 ? 8.150 8.455 94.175 1.00 83.39 456 HIS A C 1
ATOM 3166 O O . HIS A 1 408 ? 8.184 8.222 95.387 1.00 69.97 456 HIS A O 1
ATOM 3173 N N . VAL A 1 409 ? 7.338 9.371 93.657 1.00 84.20 457 VAL A N 1
ATOM 3174 C CA . VAL A 1 409 ? 6.320 10.047 94.452 1.00 81.56 457 VAL A CA 1
ATOM 3175 C C . VAL A 1 409 ? 5.041 9.221 94.376 1.00 79.80 457 VAL A C 1
ATOM 3176 O O . VAL A 1 409 ? 4.389 9.163 93.332 1.00 90.62 457 VAL A O 1
ATOM 3180 N N . LEU A 1 410 ? 4.677 8.583 95.487 1.00 72.59 458 LEU A N 1
ATOM 3181 C CA . LEU A 1 410 ? 3.519 7.696 95.530 1.00 77.55 458 LEU A CA 1
ATOM 3182 C C . LEU A 1 410 ? 2.210 8.475 95.631 1.00 79.74 458 LEU A C 1
ATOM 3183 O O . LEU A 1 410 ? 1.345 8.140 96.446 1.00 81.65 458 LEU A O 1
ATOM 3188 N N . LYS A 1 411 ? 2.054 9.509 94.801 1.00 77.39 459 LYS A N 1
ATOM 3189 C CA . LYS A 1 411 ? 0.888 10.373 94.742 1.00 85.41 459 LYS A CA 1
ATOM 3190 C C . LYS A 1 411 ? 0.309 10.377 93.334 1.00 90.13 459 LYS A C 1
ATOM 3191 O O . LYS A 1 411 ? 1.068 10.393 92.359 1.00 95.16 459 LYS A O 1
ATOM 3197 N N . PRO A 1 412 ? -1.016 10.357 93.188 1.00 88.57 460 PRO A N 1
ATOM 3198 C CA . PRO A 1 412 ? -1.600 10.630 91.870 1.00 89.98 460 PRO A CA 1
ATOM 3199 C C . PRO A 1 412 ? -1.292 12.064 91.468 1.00 86.49 460 PRO A C 1
ATOM 3200 O O . PRO A 1 412 ? -1.326 12.976 92.297 1.00 91.93 460 PRO A O 1
ATOM 3204 N N . MET A 1 413 ? -0.991 12.258 90.186 1.00 85.41 461 MET A N 1
ATOM 3205 C CA . MET A 1 413 ? -0.445 13.541 89.754 1.00 86.98 461 MET A CA 1
ATOM 3206 C C . MET A 1 413 ? -1.435 14.704 89.865 1.00 86.51 461 MET A C 1
ATOM 3207 O O . MET A 1 413 ? -1.002 15.834 90.120 1.00 82.88 461 MET A O 1
ATOM 3212 N N . PRO A 1 414 ? -2.749 14.504 89.687 1.00 86.82 462 PRO A N 1
ATOM 3213 C CA . PRO A 1 414 ? -3.667 15.622 89.963 1.00 83.94 462 PRO A CA 1
ATOM 3214 C C . PRO A 1 414 ? -3.616 16.082 91.409 1.00 97.57 462 PRO A C 1
ATOM 3215 O O . PRO A 1 414 ? -3.914 17.252 91.686 1.00 95.69 462 PRO A O 1
ATOM 3219 N N . GLU A 1 415 ? -3.248 15.203 92.344 1.00 98.18 463 GLU A N 1
ATOM 3220 C CA . GLU A 1 415 ? -3.069 15.630 93.726 1.00 91.38 463 GLU A CA 1
ATOM 3221 C C . GLU A 1 415 ? -1.662 16.137 94.008 1.00 86.85 463 GLU A C 1
ATOM 3222 O O . GLU A 1 415 ? -1.489 17.001 94.875 1.00 97.42 463 GLU A O 1
ATOM 3228 N N . CYS A 1 416 ? -0.654 15.632 93.296 1.00 88.29 464 CYS A N 1
ATOM 3229 C CA . CYS A 1 416 ? 0.714 16.083 93.511 1.00 92.92 464 CYS A CA 1
ATOM 3230 C C . CYS A 1 416 ? 0.949 17.376 92.747 1.00 93.57 464 CYS A C 1
ATOM 3231 O O . CYS A 1 416 ? 0.452 17.554 91.631 1.00 103.71 464 CYS A O 1
ATOM 3234 N N . THR A 1 417 ? 1.706 18.291 93.350 1.00 84.16 465 THR A N 1
ATOM 3235 C CA . THR A 1 417 ? 1.953 19.582 92.727 1.00 91.57 465 THR A CA 1
ATOM 3236 C C . THR A 1 417 ? 3.424 19.976 92.760 1.00 89.11 465 THR A C 1
ATOM 3237 O O . THR A 1 417 ? 4.223 19.463 93.551 1.00 87.84 465 THR A O 1
ATOM 3241 N N . GLY A 1 418 ? 3.745 20.925 91.882 1.00 80.13 466 GLY A N 1
ATOM 3242 C CA . GLY A 1 418 ? 5.027 21.593 91.770 1.00 78.84 466 GLY A CA 1
ATOM 3243 C C . GLY A 1 418 ? 6.307 20.855 92.096 1.00 88.45 466 GLY A C 1
ATOM 3244 O O . GLY A 1 418 ? 6.832 20.106 91.266 1.00 89.10 466 GLY A O 1
ATOM 3245 N N . ARG A 1 419 ? 6.825 21.088 93.307 1.00 94.96 467 ARG A N 1
ATOM 3246 C CA . ARG A 1 419 ? 8.056 20.437 93.749 1.00 94.96 467 ARG A CA 1
ATOM 3247 C C . ARG A 1 419 ? 7.962 18.926 93.592 1.00 90.34 467 ARG A C 1
ATOM 3248 O O . ARG A 1 419 ? 8.925 18.270 93.179 1.00 91.37 467 ARG A O 1
ATOM 3256 N N . GLU A 1 420 ? 6.813 18.356 93.954 1.00 85.82 468 GLU A N 1
ATOM 3257 C CA . GLU A 1 420 ? 6.623 16.914 93.848 1.00 89.15 468 GLU A CA 1
ATOM 3258 C C . GLU A 1 420 ? 6.735 16.440 92.402 1.00 90.73 468 GLU A C 1
ATOM 3259 O O . GLU A 1 420 ? 7.270 15.357 92.140 1.00 89.45 468 GLU A O 1
ATOM 3265 N N . ILE A 1 421 ? 6.223 17.229 91.452 1.00 92.25 469 ILE A N 1
ATOM 3266 C CA . ILE A 1 421 ? 6.386 16.891 90.039 1.00 84.90 469 ILE A CA 1
ATOM 3267 C C . ILE A 1 421 ? 7.860 16.855 89.664 1.00 88.81 469 ILE A C 1
ATOM 3268 O O . ILE A 1 421 ? 8.270 16.089 88.781 1.00 84.86 469 ILE A O 1
ATOM 3273 N N . LEU A 1 422 ? 8.679 17.679 90.320 1.00 90.04 470 LEU A N 1
ATOM 3274 C CA . LEU A 1 422 ? 10.112 17.670 90.050 1.00 92.20 470 LEU A CA 1
ATOM 3275 C C . LEU A 1 422 ? 10.752 16.360 90.484 1.00 85.03 470 LEU A C 1
ATOM 3276 O O . LEU A 1 422 ? 11.733 15.922 89.878 1.00 77.17 470 LEU A O 1
ATOM 3281 N N . ALA A 1 423 ? 10.196 15.706 91.504 1.00 88.12 471 ALA A N 1
ATOM 3282 C CA . ALA A 1 423 ? 10.802 14.484 92.019 1.00 87.93 471 ALA A CA 1
ATOM 3283 C C . ALA A 1 423 ? 10.561 13.307 91.083 1.00 87.12 471 ALA A C 1
ATOM 3284 O O . ALA A 1 423 ? 11.490 12.551 90.777 1.00 89.64 471 ALA A O 1
ATOM 3286 N N . GLU A 1 424 ? 9.320 13.132 90.624 1.00 88.74 472 GLU A N 1
ATOM 3287 C CA . GLU A 1 424 ? 9.045 12.096 89.634 1.00 83.90 472 GLU A CA 1
ATOM 3288 C C . GLU A 1 424 ? 9.853 12.331 88.364 1.00 82.12 472 GLU A C 1
ATOM 3289 O O . GLU A 1 424 ? 10.371 11.384 87.761 1.00 91.27 472 GLU A O 1
ATOM 3295 N N . LEU A 1 425 ? 9.964 13.591 87.943 1.00 79.03 473 LEU A N 1
ATOM 3296 C CA . LEU A 1 425 ? 10.742 13.920 86.754 1.00 79.91 473 LEU A CA 1
ATOM 3297 C C . LEU A 1 425 ? 12.228 13.653 86.983 1.00 82.77 473 LEU A C 1
ATOM 3298 O O . LEU A 1 425 ? 12.893 13.035 86.144 1.00 81.83 473 LEU A O 1
ATOM 3303 N N . CYS A 1 426 ? 12.768 14.113 88.119 1.00 86.79 474 CYS A N 1
ATOM 3304 C CA . CYS A 1 426 ? 14.191 13.919 88.391 1.00 89.29 474 CYS A CA 1
ATOM 3305 C C . CYS A 1 426 ? 14.520 12.460 88.679 1.00 84.57 474 CYS A C 1
ATOM 3306 O O . CYS A 1 426 ? 15.641 12.016 88.406 1.00 82.23 474 CYS A O 1
ATOM 3309 N N . TYR A 1 427 ? 13.571 11.710 89.243 1.00 84.79 475 TYR A N 1
ATOM 3310 C CA . TYR A 1 427 ? 13.777 10.281 89.453 1.00 86.55 475 TYR A CA 1
ATOM 3311 C C . TYR A 1 427 ? 13.963 9.567 88.122 1.00 90.51 475 TYR A C 1
ATOM 3312 O O . TYR A 1 427 ? 14.942 8.839 87.921 1.00 90.54 475 TYR A O 1
ATOM 3321 N N . HIS A 1 428 ? 13.026 9.770 87.195 1.00 88.61 476 HIS A N 1
ATOM 3322 C CA . HIS A 1 428 ? 13.126 9.165 85.873 1.00 84.93 476 HIS A CA 1
ATOM 3323 C C . HIS A 1 428 ? 14.295 9.719 85.065 1.00 85.52 476 HIS A C 1
ATOM 3324 O O . HIS A 1 428 ? 14.703 9.094 84.082 1.00 84.85 476 HIS A O 1
ATOM 3331 N N . LEU A 1 429 ? 14.832 10.881 85.443 1.00 83.92 477 LEU A N 1
ATOM 3332 C CA . LEU A 1 429 ? 16.005 11.431 84.771 1.00 83.43 477 LEU A CA 1
ATOM 3333 C C . LEU A 1 429 ? 17.324 10.900 85.306 1.00 88.22 477 LEU A C 1
ATOM 3334 O O . LEU A 1 429 ? 18.356 11.102 84.661 1.00 82.47 477 LEU A O 1
ATOM 3339 N N . GLY A 1 430 ? 17.324 10.238 86.454 1.00 94.14 478 GLY A N 1
ATOM 3340 C CA . GLY A 1 430 ? 18.557 9.762 87.036 1.00 93.64 478 GLY A CA 1
ATOM 3341 C C . GLY A 1 430 ? 19.253 10.740 87.949 1.00 98.47 478 GLY A C 1
ATOM 3342 O O . GLY A 1 430 ? 20.456 10.589 88.186 1.00 103.63 478 GLY A O 1
ATOM 3343 N N . ILE A 1 431 ? 18.533 11.731 88.478 1.00 94.03 479 ILE A N 1
ATOM 3344 C CA . ILE A 1 431 ? 19.087 12.721 89.399 1.00 91.90 479 ILE A CA 1
ATOM 3345 C C . ILE A 1 431 ? 18.116 12.903 90.558 1.00 95.34 479 ILE A C 1
ATOM 3346 O O . ILE A 1 431 ? 17.789 14.033 90.940 1.00 97.55 479 ILE A O 1
ATOM 3351 N N . VAL A 1 432 ? 17.702 11.795 91.172 1.00 95.68 480 VAL A N 1
ATOM 3352 C CA . VAL A 1 432 ? 16.709 11.901 92.230 1.00 95.30 480 VAL A CA 1
ATOM 3353 C C . VAL A 1 432 ? 17.364 12.375 93.523 1.00 100.67 480 VAL A C 1
ATOM 3354 O O . VAL A 1 432 ? 16.707 12.998 94.362 1.00 99.27 480 VAL A O 1
ATOM 3358 N N . ASP A 1 433 ? 18.661 12.117 93.696 1.00 105.24 481 ASP A N 1
ATOM 3359 C CA . ASP A 1 433 ? 19.393 12.590 94.864 1.00 104.43 481 ASP A CA 1
ATOM 3360 C C . ASP A 1 433 ? 19.699 14.085 94.828 1.00 104.34 481 ASP A C 1
ATOM 3361 O O . ASP A 1 433 ? 20.154 14.625 95.844 1.00 110.10 481 ASP A O 1
ATOM 3366 N N . GLN A 1 434 ? 19.474 14.760 93.701 1.00 97.92 482 GLN A N 1
ATOM 3367 C CA . GLN A 1 434 ? 19.769 16.183 93.545 1.00 97.98 482 GLN A CA 1
ATOM 3368 C C . GLN A 1 434 ? 18.500 17.003 93.318 1.00 97.33 482 GLN A C 1
ATOM 3369 O O . GLN A 1 434 ? 18.498 17.979 92.566 1.00 99.56 482 GLN A O 1
ATOM 3375 N N . VAL A 1 435 ? 17.402 16.608 93.965 1.00 89.24 483 VAL A N 1
ATOM 3376 C CA . VAL A 1 435 ? 16.132 17.313 93.799 1.00 96.79 483 VAL A CA 1
ATOM 3377 C C . VAL A 1 435 ? 16.173 18.690 94.458 1.00 105.59 483 VAL A C 1
ATOM 3378 O O . VAL A 1 435 ? 15.730 19.685 93.873 1.00 102.15 483 VAL A O 1
ATOM 3382 N N . ASP A 1 436 ? 16.688 18.763 95.689 1.00 112.74 484 ASP A N 1
ATOM 3383 C CA . ASP A 1 436 ? 16.662 20.014 96.449 1.00 106.86 484 ASP A CA 1
ATOM 3384 C C . ASP A 1 436 ? 17.308 21.167 95.691 1.00 105.72 484 ASP A C 1
ATOM 3385 O O . ASP A 1 436 ? 16.825 22.305 95.751 1.00 100.53 484 ASP A O 1
ATOM 3390 N N . GLU A 1 437 ? 18.398 20.898 94.972 1.00 105.23 485 GLU A N 1
ATOM 3391 C CA . GLU A 1 437 ? 19.079 21.963 94.243 1.00 100.74 485 GLU A CA 1
ATOM 3392 C C . GLU A 1 437 ? 18.209 22.507 93.117 1.00 105.21 485 GLU A C 1
ATOM 3393 O O . GLU A 1 437 ? 18.047 23.725 92.977 1.00 108.13 485 GLU A O 1
ATOM 3399 N N . VAL A 1 438 ? 17.648 21.616 92.297 1.00 109.58 486 VAL A N 1
ATOM 3400 C CA . VAL A 1 438 ? 16.808 22.050 91.185 1.00 112.44 486 VAL A CA 1
ATOM 3401 C C . VAL A 1 438 ? 15.481 22.614 91.682 1.00 110.15 486 VAL A C 1
ATOM 3402 O O . VAL A 1 438 ? 14.867 23.447 91.005 1.00 108.88 486 VAL A O 1
ATOM 3406 N N . ALA A 1 439 ? 15.007 22.174 92.852 1.00 107.72 487 ALA A N 1
ATOM 3407 C CA . ALA A 1 439 ? 13.679 22.575 93.316 1.00 105.33 487 ALA A CA 1
ATOM 3408 C C . ALA A 1 439 ? 13.554 24.085 93.490 1.00 107.08 487 ALA A C 1
ATOM 3409 O O . ALA A 1 439 ? 12.573 24.687 93.034 1.00 104.60 487 ALA A O 1
ATOM 3411 N N . ARG A 1 440 ? 14.526 24.717 94.150 1.00 112.34 488 ARG A N 1
ATOM 3412 C CA . ARG A 1 440 ? 14.469 26.166 94.339 1.00 110.95 488 ARG A CA 1
ATOM 3413 C C . ARG A 1 440 ? 14.851 26.964 93.098 1.00 110.70 488 ARG A C 1
ATOM 3414 O O . ARG A 1 440 ? 14.413 28.108 92.959 1.00 110.43 488 ARG A O 1
ATOM 3422 N N . GLN A 1 441 ? 15.643 26.395 92.194 1.00 106.42 489 GLN A N 1
ATOM 3423 C CA . GLN A 1 441 ? 16.119 27.135 91.030 1.00 107.80 489 GLN A CA 1
ATOM 3424 C C . GLN A 1 441 ? 15.157 27.083 89.852 1.00 107.22 489 GLN A C 1
ATOM 3425 O O . GLN A 1 441 ? 15.382 27.788 88.862 1.00 109.49 489 GLN A O 1
ATOM 3431 N N . THR A 1 442 ? 14.108 26.269 89.916 1.00 104.37 490 THR A N 1
ATOM 3432 C CA . THR A 1 442 ? 13.183 26.129 88.805 1.00 109.54 490 THR A CA 1
ATOM 3433 C C . THR A 1 442 ? 11.799 26.530 89.287 1.00 104.05 490 THR A C 1
ATOM 3434 O O . THR A 1 442 ? 11.312 26.012 90.298 1.00 101.19 490 THR A O 1
ATOM 3438 N N . LYS A 1 443 ? 11.173 27.451 88.560 1.00 99.89 491 LYS A N 1
ATOM 3439 C CA . LYS A 1 443 ? 9.808 27.870 88.837 1.00 96.49 491 LYS A CA 1
ATOM 3440 C C . LYS A 1 443 ? 8.878 27.051 87.956 1.00 98.43 491 LYS A C 1
ATOM 3441 O O . LYS A 1 443 ? 9.037 27.027 86.732 1.00 100.37 491 LYS A O 1
ATOM 3447 N N . VAL A 1 444 ? 7.907 26.386 88.571 1.00 91.55 492 VAL A N 1
ATOM 3448 C CA . VAL A 1 444 ? 6.968 25.543 87.846 1.00 83.11 492 VAL A CA 1
ATOM 3449 C C . VAL A 1 444 ? 5.558 26.076 88.061 1.00 78.77 492 VAL A C 1
ATOM 3450 O O . VAL A 1 444 ? 5.195 26.470 89.176 1.00 87.97 492 VAL A O 1
ATOM 3454 N N . ARG A 1 445 ? 4.801 26.166 86.973 1.00 79.67 493 ARG A N 1
ATOM 3455 C CA . ARG A 1 445 ? 3.390 26.517 87.002 1.00 78.79 493 ARG A CA 1
ATOM 3456 C C . ARG A 1 445 ? 2.615 25.411 86.302 1.00 79.07 493 ARG A C 1
ATOM 3457 O O . ARG A 1 445 ? 2.978 25.005 85.192 1.00 79.04 493 ARG A O 1
ATOM 3465 N N . LEU A 1 446 ? 1.554 24.932 86.940 1.00 71.90 494 LEU A N 1
ATOM 3466 C CA . LEU A 1 446 ? 0.811 23.786 86.438 1.00 66.08 494 LEU A CA 1
ATOM 3467 C C . LEU A 1 446 ? -0.499 24.225 85.801 1.00 73.70 494 LEU A C 1
ATOM 3468 O O . LEU A 1 446 ? -1.053 25.279 86.124 1.00 74.20 494 LEU A O 1
ATOM 3473 N N . ALA A 1 447 ? -0.981 23.396 84.879 1.00 79.49 495 ALA A N 1
ATOM 3474 C CA . ALA A 1 447 ? -2.294 23.565 84.273 1.00 73.15 495 ALA A CA 1
ATOM 3475 C C . ALA A 1 447 ? -2.954 22.198 84.207 1.00 72.33 495 ALA A C 1
ATOM 3476 O O . ALA A 1 447 ? -2.405 21.268 83.611 1.00 74.42 495 ALA A O 1
ATOM 3478 N N . LEU A 1 448 ? -4.134 22.085 84.803 1.00 73.71 496 LEU A N 1
ATOM 3479 C CA . LEU A 1 448 ? -4.901 20.843 84.833 1.00 67.63 496 LEU A CA 1
ATOM 3480 C C . LEU A 1 448 ? -6.171 21.087 84.024 1.00 71.42 496 LEU A C 1
ATOM 3481 O O . LEU A 1 448 ? -7.162 21.596 84.552 1.00 67.39 496 LEU A O 1
ATOM 3486 N N . MET A 1 449 ? -6.142 20.705 82.737 1.00 78.87 497 MET A N 1
ATOM 3487 C CA . MET A 1 449 ? -7.201 20.970 81.768 1.00 76.60 497 MET A CA 1
ATOM 3488 C C . MET A 1 449 ? -8.168 19.789 81.676 1.00 72.11 497 MET A C 1
ATOM 3489 O O . MET A 1 449 ? -7.727 18.657 81.443 1.00 69.04 497 MET A O 1
ATOM 3494 N N . PRO A 1 450 ? -9.480 20.013 81.863 1.00 77.01 498 PRO A N 1
ATOM 3495 C CA . PRO A 1 450 ? -10.449 18.905 81.877 1.00 66.34 498 PRO A CA 1
ATOM 3496 C C . PRO A 1 450 ? -11.046 18.524 80.530 1.00 64.87 498 PRO A C 1
ATOM 3497 O O . PRO A 1 450 ? -11.789 17.533 80.466 1.00 64.43 498 PRO A O 1
ATOM 3501 N N . PHE A 1 451 ? -10.772 19.292 79.471 1.00 66.36 499 PHE A N 1
ATOM 3502 C CA . PHE A 1 451 ? -11.257 18.992 78.129 1.00 68.35 499 PHE A CA 1
ATOM 3503 C C . PHE A 1 451 ? -10.139 19.041 77.089 1.00 65.26 499 PHE A C 1
ATOM 3504 O O . PHE A 1 451 ? -10.410 19.253 75.902 1.00 67.15 499 PHE A O 1
ATOM 3512 N N . ILE A 1 452 ? -8.885 18.864 77.512 1.00 57.05 500 ILE A N 1
ATOM 3513 C CA . ILE A 1 452 ? -7.756 18.987 76.596 1.00 56.57 500 ILE A CA 1
ATOM 3514 C C . ILE A 1 452 ? -7.742 17.887 75.537 1.00 68.18 500 ILE A C 1
ATOM 3515 O O . ILE A 1 452 ? -7.086 18.039 74.500 1.00 74.18 500 ILE A O 1
ATOM 3520 N N . THR A 1 453 ? -8.473 16.793 75.756 1.00 61.48 501 THR A N 1
ATOM 3521 C CA . THR A 1 453 ? -8.623 15.745 74.752 1.00 57.21 501 THR A CA 1
ATOM 3522 C C . THR A 1 453 ? -10.086 15.385 74.521 1.00 56.83 501 THR A C 1
ATOM 3523 O O . THR A 1 453 ? -10.399 14.235 74.204 1.00 53.93 501 THR A O 1
ATOM 3527 N N . ALA A 1 454 ? -10.996 16.351 74.665 1.00 55.16 502 ALA A N 1
ATOM 3528 C CA . ALA A 1 454 ? -12.405 16.057 74.429 1.00 54.95 502 ALA A CA 1
ATOM 3529 C C . ALA A 1 454 ? -12.692 15.786 72.959 1.00 58.28 502 ALA A C 1
ATOM 3530 O O . ALA A 1 454 ? -13.690 15.131 72.641 1.00 59.36 502 ALA A O 1
ATOM 3532 N N . GLN A 1 455 ? -11.835 16.270 72.059 1.00 55.22 503 GLN A N 1
ATOM 3533 C CA . GLN A 1 455 ? -12.002 15.978 70.642 1.00 55.63 503 GLN A CA 1
ATOM 3534 C C . GLN A 1 455 ? -11.628 14.537 70.318 1.00 60.66 503 GLN A C 1
ATOM 3535 O O . GLN A 1 455 ? -12.131 13.972 69.340 1.00 58.92 503 GLN A O 1
ATOM 3541 N N . PHE A 1 456 ? -10.746 13.931 71.114 1.00 57.44 504 PHE A N 1
ATOM 3542 C CA . PHE A 1 456 ? -10.319 12.553 70.907 1.00 49.02 504 PHE A CA 1
ATOM 3543 C C . PHE A 1 456 ? -11.322 11.529 71.423 1.00 51.62 504 PHE A C 1
ATOM 3544 O O . PHE A 1 456 ? -11.092 10.328 71.251 1.00 51.70 504 PHE A O 1
ATOM 3552 N N . MET A 1 457 ? -12.427 11.962 72.024 1.00 56.89 505 MET A N 1
ATOM 3553 C CA . MET A 1 457 ? -13.339 11.032 72.671 1.00 49.85 505 MET A CA 1
ATOM 3554 C C . MET A 1 457 ? -14.028 10.137 71.639 1.00 54.43 505 MET A C 1
ATOM 3555 O O . MET A 1 457 ? -14.150 10.506 70.467 1.00 59.43 505 MET A O 1
ATOM 3560 N N . PRO A 1 458 ? -14.465 8.942 72.047 1.00 60.81 506 PRO A N 1
ATOM 3561 C CA . PRO A 1 458 ? -15.154 8.046 71.111 1.00 53.75 506 PRO A CA 1
ATOM 3562 C C . PRO A 1 458 ? -16.375 8.707 70.491 1.00 60.50 506 PRO A C 1
ATOM 3563 O O . PRO A 1 458 ? -17.064 9.513 71.121 1.00 66.03 506 PRO A O 1
ATOM 3567 N N . ARG A 1 459 ? -16.641 8.350 69.237 1.00 73.75 507 ARG A N 1
ATOM 3568 C CA . ARG A 1 459 ? -17.697 8.999 68.477 1.00 67.76 507 ARG A CA 1
ATOM 3569 C C . ARG A 1 459 ? -18.256 8.027 67.450 1.00 66.96 507 ARG A C 1
ATOM 3570 O O . ARG A 1 459 ? -17.638 7.012 67.117 1.00 65.28 507 ARG A O 1
ATOM 3578 N N . ALA A 1 460 ? -19.447 8.356 66.958 1.00 66.01 508 ALA A N 1
ATOM 3579 C CA . ALA A 1 460 ? -20.110 7.619 65.896 1.00 75.24 508 ALA A CA 1
ATOM 3580 C C . ALA A 1 460 ? -20.463 8.588 64.777 1.00 81.22 508 ALA A C 1
ATOM 3581 O O . ALA A 1 460 ? -20.378 9.809 64.935 1.00 77.40 508 ALA A O 1
ATOM 3583 N N . ALA A 1 461 ? -20.839 8.031 63.627 1.00 84.55 509 ALA A N 1
ATOM 3584 C CA . ALA A 1 461 ? -21.218 8.856 62.486 1.00 79.39 509 ALA A CA 1
ATOM 3585 C C . ALA A 1 461 ? -22.371 9.779 62.858 1.00 91.41 509 ALA A C 1
ATOM 3586 O O . ALA A 1 461 ? -23.375 9.341 63.429 1.00 97.04 509 ALA A O 1
ATOM 3588 N N . GLY A 1 462 ? -22.225 11.062 62.529 1.00 85.67 510 GLY A N 1
ATOM 3589 C CA . GLY A 1 462 ? -23.203 12.062 62.891 1.00 80.48 510 GLY A CA 1
ATOM 3590 C C . GLY A 1 462 ? -22.921 12.798 64.184 1.00 81.55 510 GLY A C 1
ATOM 3591 O O . GLY A 1 462 ? -23.597 13.795 64.468 1.00 77.90 510 GLY A O 1
ATOM 3592 N N . ASP A 1 463 ? -21.952 12.338 64.982 1.00 84.84 511 ASP A N 1
ATOM 3593 C CA . ASP A 1 463 ? -21.661 13.003 66.248 1.00 74.17 511 ASP A CA 1
ATOM 3594 C C . ASP A 1 463 ? -21.062 14.389 66.045 1.00 75.48 511 ASP A C 1
ATOM 3595 O O . ASP A 1 463 ? -21.250 15.271 66.892 1.00 73.31 511 ASP A O 1
ATOM 3600 N N . ARG A 1 464 ? -20.343 14.607 64.944 1.00 77.16 512 ARG A N 1
ATOM 3601 C CA . ARG A 1 464 ? -19.805 15.933 64.696 1.00 71.44 512 ARG A CA 1
ATOM 3602 C C . ARG A 1 464 ? -20.408 16.518 63.426 1.00 70.40 512 ARG A C 1
ATOM 3603 O O . ARG A 1 464 ? -20.580 15.804 62.432 1.00 70.31 512 ARG A O 1
ATOM 3611 N N . PRO A 1 465 ? -20.735 17.806 63.428 1.00 68.63 513 PRO A N 1
ATOM 3612 C CA . PRO A 1 465 ? -21.271 18.429 62.215 1.00 74.71 513 PRO A CA 1
ATOM 3613 C C . PRO A 1 465 ? -20.173 18.661 61.194 1.00 70.80 513 PRO A C 1
ATOM 3614 O O . PRO A 1 465 ? -18.993 18.779 61.529 1.00 66.09 513 PRO A O 1
ATOM 3618 N N . ARG A 1 466 ? -20.577 18.718 59.930 1.00 72.56 514 ARG A N 1
ATOM 3619 C CA . ARG A 1 466 ? -19.643 19.084 58.882 1.00 71.83 514 ARG A CA 1
ATOM 3620 C C . ARG A 1 466 ? -19.278 20.561 59.011 1.00 78.25 514 ARG A C 1
ATOM 3621 O O . ARG A 1 466 ? -19.869 21.309 59.795 1.00 76.11 514 ARG A O 1
ATOM 3629 N N . VAL A 1 467 ? -18.282 20.983 58.228 1.00 78.95 515 VAL A N 1
ATOM 3630 C CA . VAL A 1 467 ? -17.897 22.392 58.239 1.00 64.68 515 VAL A CA 1
ATOM 3631 C C . VAL A 1 467 ? -19.081 23.256 57.833 1.00 68.55 515 VAL A C 1
ATOM 3632 O O . VAL A 1 467 ? -19.349 24.300 58.441 1.00 71.10 515 VAL A O 1
ATOM 3636 N N . VAL A 1 468 ? -19.818 22.828 56.814 1.00 72.10 516 VAL A N 1
ATOM 3637 C CA . VAL A 1 468 ? -21.135 23.384 56.525 1.00 72.88 516 VAL A CA 1
ATOM 3638 C C . VAL A 1 468 ? -22.148 22.249 56.638 1.00 77.87 516 VAL A C 1
ATOM 3639 O O . VAL A 1 468 ? -22.196 21.368 55.767 1.00 75.99 516 VAL A O 1
ATOM 3643 N N . PRO A 1 469 ? -22.952 22.205 57.699 1.00 81.04 517 PRO A N 1
ATOM 3644 C CA . PRO A 1 469 ? -23.953 21.139 57.814 1.00 88.03 517 PRO A CA 1
ATOM 3645 C C . PRO A 1 469 ? -24.981 21.229 56.697 1.00 90.00 517 PRO A C 1
ATOM 3646 O O . PRO A 1 469 ? -25.191 22.281 56.089 1.00 95.47 517 PRO A O 1
ATOM 3650 N N . ALA A 1 470 ? -25.621 20.095 56.427 1.00 87.68 518 ALA A N 1
ATOM 3651 C CA . ALA A 1 470 ? -26.555 20.001 55.312 1.00 94.64 518 ALA A CA 1
ATOM 3652 C C . ALA A 1 470 ? -27.731 20.946 55.515 1.00 97.19 518 ALA A C 1
ATOM 3653 O O . ALA A 1 470 ? -28.489 20.811 56.480 1.00 100.72 518 ALA A O 1
ATOM 3655 N N . GLY A 1 471 ? -27.881 21.907 54.599 1.00 91.92 519 GLY A N 1
ATOM 3656 C CA . GLY A 1 471 ? -28.930 22.903 54.654 1.00 94.70 519 GLY A CA 1
ATOM 3657 C C . GLY A 1 471 ? -28.426 24.312 54.903 1.00 98.33 519 GLY A C 1
ATOM 3658 O O . GLY A 1 471 ? -29.043 25.274 54.429 1.00 102.98 519 GLY A O 1
ATOM 3659 N N . CYS A 1 472 ? -27.321 24.450 55.633 1.00 97.47 520 CYS A N 1
ATOM 3660 C CA . CYS A 1 472 ? -26.837 25.763 56.039 1.00 98.55 520 CYS A CA 1
ATOM 3661 C C . CYS A 1 472 ? -26.338 26.565 54.841 1.00 95.94 520 CYS A C 1
ATOM 3662 O O . CYS A 1 472 ? -25.653 26.040 53.958 1.00 94.22 520 CYS A O 1
ATOM 3665 N N . THR A 1 473 ? -26.695 27.852 54.816 1.00 96.10 521 THR A N 1
ATOM 3666 C CA . THR A 1 473 ? -26.328 28.748 53.729 1.00 92.86 521 THR A CA 1
ATOM 3667 C C . THR A 1 473 ? -25.431 29.903 54.147 1.00 79.74 521 THR A C 1
ATOM 3668 O O . THR A 1 473 ? -24.839 30.542 53.271 1.00 82.79 521 THR A O 1
ATOM 3672 N N . ASN A 1 474 ? -25.312 30.194 55.448 1.00 86.47 522 ASN A N 1
ATOM 3673 C CA . ASN A 1 474 ? -24.464 31.295 55.890 1.00 89.17 522 ASN A CA 1
ATOM 3674 C C . ASN A 1 474 ? -23.731 30.996 57.195 1.00 86.09 522 ASN A C 1
ATOM 3675 O O . ASN A 1 474 ? -23.223 31.926 57.834 1.00 78.20 522 ASN A O 1
ATOM 3680 N N . LEU A 1 475 ? -23.660 29.733 57.612 1.00 90.52 523 LEU A N 1
ATOM 3681 C CA . LEU A 1 475 ? -22.995 29.362 58.854 1.00 81.77 523 LEU A CA 1
ATOM 3682 C C . LEU A 1 475 ? -21.982 28.261 58.582 1.00 72.67 523 LEU A C 1
ATOM 3683 O O . LEU A 1 475 ? -22.317 27.243 57.969 1.00 74.02 523 LEU A O 1
ATOM 3688 N N . ALA A 1 476 ? -20.750 28.470 59.037 1.00 68.79 524 ALA A N 1
ATOM 3689 C CA . ALA A 1 476 ? -19.702 27.464 58.959 1.00 67.45 524 ALA A CA 1
ATOM 3690 C C . ALA A 1 476 ? -19.064 27.297 60.330 1.00 72.29 524 ALA A C 1
ATOM 3691 O O . ALA A 1 476 ? -18.825 28.281 61.035 1.00 75.63 524 ALA A O 1
ATOM 3693 N N . LEU A 1 477 ? -18.795 26.050 60.705 1.00 64.86 525 LEU A N 1
ATOM 3694 C CA . LEU A 1 477 ? -18.198 25.732 61.993 1.00 61.64 525 LEU A CA 1
ATOM 3695 C C . LEU A 1 477 ? -16.737 25.338 61.813 1.00 58.62 525 LEU A C 1
ATOM 3696 O O . LEU A 1 477 ? -16.339 24.816 60.767 1.00 67.03 525 LEU A O 1
ATOM 3701 N N . LEU A 1 478 ? -15.943 25.593 62.851 1.00 63.82 526 LEU A N 1
ATOM 3702 C CA . LEU A 1 478 ? -14.496 25.459 62.795 1.00 61.08 526 LEU A CA 1
ATOM 3703 C C . LEU A 1 478 ? -14.005 24.655 63.989 1.00 64.80 526 LEU A C 1
ATOM 3704 O O . LEU A 1 478 ? -14.729 24.443 64.964 1.00 69.59 526 LEU A O 1
ATOM 3709 N N . GLY A 1 479 ? -12.762 24.207 63.902 1.00 56.74 527 GLY A N 1
ATOM 3710 C CA . GLY A 1 479 ? -12.078 23.627 65.034 1.00 67.46 527 GLY A CA 1
ATOM 3711 C C . GLY A 1 479 ? -11.949 22.120 64.960 1.00 63.73 527 GLY A C 1
ATOM 3712 O O . GLY A 1 479 ? -12.021 21.500 63.895 1.00 54.41 527 GLY A O 1
ATOM 3713 N N . GLN A 1 480 ? -11.745 21.526 66.132 1.00 52.59 528 GLN A N 1
ATOM 3714 C CA . GLN A 1 480 ? -11.428 20.113 66.269 1.00 51.24 528 GLN A CA 1
ATOM 3715 C C . GLN A 1 480 ? -12.659 19.259 66.535 1.00 48.07 528 GLN A C 1
ATOM 3716 O O . GLN A 1 480 ? -12.517 18.076 66.857 1.00 53.68 528 GLN A O 1
ATOM 3722 N N . PHE A 1 481 ? -13.860 19.825 66.416 1.00 50.45 529 PHE A N 1
ATOM 3723 C CA . PHE A 1 481 ? -15.095 19.097 66.681 1.00 52.10 529 PHE A CA 1
ATOM 3724 C C . PHE A 1 481 ? -16.006 19.048 65.459 1.00 47.95 529 PHE A C 1
ATOM 3725 O O . PHE A 1 481 ? -17.224 18.912 65.593 1.00 53.09 529 PHE A O 1
ATOM 3733 N N . VAL A 1 482 ? -15.440 19.154 64.261 1.00 54.35 530 VAL A N 1
ATOM 3734 C CA . VAL A 1 482 ? -16.233 19.160 63.039 1.00 61.53 530 VAL A CA 1
ATOM 3735 C C . VAL A 1 482 ? -15.747 18.045 62.124 1.00 56.99 530 VAL A C 1
ATOM 3736 O O . VAL A 1 482 ? -14.564 17.688 62.115 1.00 54.89 530 VAL A O 1
ATOM 3740 N N . GLU A 1 483 ? -16.678 17.495 61.347 1.00 59.38 531 GLU A N 1
ATOM 3741 C CA . GLU A 1 483 ? -16.410 16.336 60.502 1.00 62.97 531 GLU A CA 1
ATOM 3742 C C . GLU A 1 483 ? -15.966 16.806 59.120 1.00 68.10 531 GLU A C 1
ATOM 3743 O O . GLU A 1 483 ? -16.752 17.405 58.380 1.00 75.18 531 GLU A O 1
ATOM 3749 N N . THR A 1 484 ? -14.705 16.542 58.775 1.00 70.99 532 THR A N 1
ATOM 3750 C CA . THR A 1 484 ? -14.233 16.726 57.407 1.00 67.75 532 THR A CA 1
ATOM 3751 C C . THR A 1 484 ? -14.079 15.360 56.751 1.00 78.80 532 THR A C 1
ATOM 3752 O O . THR A 1 484 ? -15.037 14.578 56.691 1.00 88.61 532 THR A O 1
ATOM 3756 N N . SER A 1 485 ? -12.878 15.069 56.252 1.00 71.00 533 SER A N 1
ATOM 3757 C CA . SER A 1 485 ? -12.480 13.703 55.949 1.00 63.77 533 SER A CA 1
ATOM 3758 C C . SER A 1 485 ? -11.129 13.363 56.558 1.00 60.63 533 SER A C 1
ATOM 3759 O O . SER A 1 485 ? -10.564 12.310 56.240 1.00 59.31 533 SER A O 1
ATOM 3762 N N . ASN A 1 486 ? -10.622 14.201 57.448 1.00 59.12 534 ASN A N 1
ATOM 3763 C CA . ASN A 1 486 ? -9.253 14.134 57.933 1.00 62.98 534 ASN A CA 1
ATOM 3764 C C . ASN A 1 486 ? -9.249 14.025 59.452 1.00 61.12 534 ASN A C 1
ATOM 3765 O O . ASN A 1 486 ? -10.294 14.015 60.106 1.00 69.45 534 ASN A O 1
ATOM 3770 N N . ASP A 1 487 ? -8.044 13.932 60.002 1.00 57.36 535 ASP A N 1
ATOM 3771 C CA . ASP A 1 487 ? -7.833 13.834 61.435 1.00 62.75 535 ASP A CA 1
ATOM 3772 C C . ASP A 1 487 ? -7.922 15.208 62.094 1.00 63.45 535 ASP A C 1
ATOM 3773 O O . ASP A 1 487 ? -7.834 16.250 61.441 1.00 61.62 535 ASP A O 1
ATOM 3778 N N . ILE A 1 488 ? -8.113 15.194 63.412 1.00 62.54 536 ILE A N 1
ATOM 3779 C CA . ILE A 1 488 ? -8.091 16.393 64.238 1.00 53.45 536 ILE A CA 1
ATOM 3780 C C . ILE A 1 488 ? -6.912 16.390 65.204 1.00 52.52 536 ILE A C 1
ATOM 3781 O O . ILE A 1 488 ? -6.843 17.241 66.097 1.00 65.69 536 ILE A O 1
ATOM 3786 N N . ILE A 1 489 ? -5.977 15.451 65.043 1.00 57.22 537 ILE A N 1
ATOM 3787 C CA . ILE A 1 489 ? -4.890 15.292 66.005 1.00 56.80 537 ILE A CA 1
ATOM 3788 C C . ILE A 1 489 ? -3.805 16.350 65.848 1.00 57.93 537 ILE A C 1
ATOM 3789 O O . ILE A 1 489 ? -2.987 16.523 66.760 1.00 55.83 537 ILE A O 1
ATOM 3794 N N . PHE A 1 490 ? -3.775 17.065 64.727 1.00 64.19 538 PHE A N 1
ATOM 3795 C CA . PHE A 1 490 ? -2.933 18.246 64.566 1.00 60.10 538 PHE A CA 1
ATOM 3796 C C . PHE A 1 490 ? -3.826 19.467 64.743 1.00 56.04 538 PHE A C 1
ATOM 3797 O O . PHE A 1 490 ? -4.707 19.725 63.917 1.00 61.40 538 PHE A O 1
ATOM 3805 N N . THR A 1 491 ? -3.594 20.216 65.822 1.00 57.83 539 THR A N 1
ATOM 3806 C CA . THR A 1 491 ? -4.548 21.241 66.233 1.00 60.92 539 THR A CA 1
ATOM 3807 C C . THR A 1 491 ? -4.568 22.411 65.255 1.00 57.29 539 THR A C 1
ATOM 3808 O O . THR A 1 491 ? -5.631 22.789 64.750 1.00 60.04 539 THR A O 1
ATOM 3812 N N . MET A 1 492 ? -3.404 23.002 64.976 1.00 54.54 540 MET A N 1
ATOM 3813 C CA . MET A 1 492 ? -3.373 24.160 64.088 1.00 60.47 540 MET A CA 1
ATOM 3814 C C . MET A 1 492 ? -3.714 23.770 62.654 1.00 59.64 540 MET A C 1
ATOM 3815 O O . MET A 1 492 ? -4.452 24.491 61.972 1.00 61.14 540 MET A O 1
ATOM 3820 N N . GLU A 1 493 ? -3.174 22.645 62.173 1.00 62.53 541 GLU A N 1
ATOM 3821 C CA . GLU A 1 493 ? -3.492 22.183 60.823 1.00 60.53 541 GLU A CA 1
ATOM 3822 C C . GLU A 1 493 ? -4.995 22.026 60.630 1.00 59.38 541 GLU A C 1
ATOM 3823 O O . GLU A 1 493 ? -5.556 22.485 59.628 1.00 62.79 541 GLU A O 1
ATOM 3829 N N . SER A 1 494 ? -5.662 21.369 61.579 1.00 58.72 542 SER A N 1
ATOM 3830 C CA . SER A 1 494 ? -7.097 21.148 61.448 1.00 64.12 542 SER A CA 1
ATOM 3831 C C . SER A 1 494 ? -7.869 22.456 61.534 1.00 65.80 542 SER A C 1
ATOM 3832 O O . SER A 1 494 ? -8.910 22.605 60.886 1.00 59.36 542 SER A O 1
ATOM 3835 N N . SER A 1 495 ? -7.377 23.409 62.327 1.00 61.80 543 SER A N 1
ATOM 3836 C CA . SER A 1 495 ? -8.043 24.702 62.423 1.00 67.06 543 SER A CA 1
ATOM 3837 C C . SER A 1 495 ? -8.010 25.436 61.088 1.00 63.88 543 SER A C 1
ATOM 3838 O O . SER A 1 495 ? -9.005 26.048 60.682 1.00 63.46 543 SER A O 1
ATOM 3841 N N . VAL A 1 496 ? -6.871 25.391 60.394 1.00 63.91 544 VAL A N 1
ATOM 3842 C CA . VAL A 1 496 ? -6.751 26.082 59.113 1.00 58.27 544 VAL A CA 1
ATOM 3843 C C . VAL A 1 496 ? -7.550 25.363 58.035 1.00 62.07 544 VAL A C 1
ATOM 3844 O O . VAL A 1 496 ? -8.183 26.000 57.182 1.00 68.56 544 VAL A O 1
ATOM 3848 N N . ARG A 1 497 ? -7.544 24.028 58.065 1.00 66.86 545 ARG A N 1
ATOM 3849 C CA . ARG A 1 497 ? -8.252 23.256 57.050 1.00 63.43 545 ARG A CA 1
ATOM 3850 C C . ARG A 1 497 ? -9.746 23.560 57.088 1.00 58.78 545 ARG A C 1
ATOM 3851 O O . ARG A 1 497 ? -10.373 23.797 56.049 1.00 58.31 545 ARG A O 1
ATOM 3859 N N . THR A 1 498 ? -10.332 23.549 58.289 1.00 66.44 546 THR A N 1
ATOM 3860 C CA . THR A 1 498 ? -11.753 23.854 58.437 1.00 67.29 546 THR A CA 1
ATOM 3861 C C . THR A 1 498 ? -12.047 25.298 58.055 1.00 64.45 546 THR A C 1
ATOM 3862 O O . THR A 1 498 ? -13.101 25.595 57.480 1.00 67.67 546 THR A O 1
ATOM 3866 N N . ALA A 1 499 ? -11.133 26.213 58.389 1.00 63.73 547 ALA A N 1
ATOM 3867 C CA . ALA A 1 499 ? -11.302 27.610 58.006 1.00 59.70 547 ALA A CA 1
ATOM 3868 C C . ALA A 1 499 ? -11.380 27.756 56.493 1.00 66.06 547 ALA A C 1
ATOM 3869 O O . ALA A 1 499 ? -12.218 28.502 55.975 1.00 67.58 547 ALA A O 1
ATOM 3871 N N . ARG A 1 500 ? -10.506 27.055 55.768 1.00 61.23 548 ARG A N 1
ATOM 3872 C CA . ARG A 1 500 ? -10.511 27.150 54.312 1.00 57.05 548 ARG A CA 1
ATOM 3873 C C . ARG A 1 500 ? -11.779 26.540 53.728 1.00 63.17 548 ARG A C 1
ATOM 3874 O O . ARG A 1 500 ? -12.406 27.124 52.836 1.00 66.81 548 ARG A O 1
ATOM 3882 N N . ILE A 1 501 ? -12.166 25.357 54.214 1.00 64.45 549 ILE A N 1
ATOM 3883 C CA . ILE A 1 501 ? -13.407 24.732 53.765 1.00 64.66 549 ILE A CA 1
ATOM 3884 C C . ILE A 1 501 ? -14.592 25.658 54.012 1.00 62.31 549 ILE A C 1
ATOM 3885 O O . ILE A 1 501 ? -15.484 25.788 53.165 1.00 67.17 549 ILE A O 1
ATOM 3890 N N . GLY A 1 502 ? -14.620 26.314 55.173 1.00 58.18 550 GLY A N 1
ATOM 3891 C CA . GLY A 1 502 ? -15.731 27.200 55.484 1.00 67.25 550 GLY A CA 1
ATOM 3892 C C . GLY A 1 502 ? -15.842 28.364 54.517 1.00 66.00 550 GLY A C 1
ATOM 3893 O O . GLY A 1 502 ? -16.915 28.639 53.977 1.00 67.62 550 GLY A O 1
ATOM 3894 N N . VAL A 1 503 ? -14.734 29.076 54.299 1.00 63.97 551 VAL A N 1
ATOM 3895 C CA . VAL A 1 503 ? -14.763 30.243 53.422 1.00 66.67 551 VAL A CA 1
ATOM 3896 C C . VAL A 1 503 ? -15.054 29.831 51.983 1.00 71.73 551 VAL A C 1
ATOM 3897 O O . VAL A 1 503 ? -15.823 30.494 51.277 1.00 74.05 551 VAL A O 1
ATOM 3901 N N . TYR A 1 504 ? -14.448 28.733 51.528 1.00 67.94 552 TYR A N 1
ATOM 3902 C CA . TYR A 1 504 ? -14.612 28.305 50.141 1.00 66.61 552 TYR A CA 1
ATOM 3903 C C . TYR A 1 504 ? -16.034 27.836 49.856 1.00 67.79 552 TYR A C 1
ATOM 3904 O O . TYR A 1 504 ? -16.623 28.205 48.833 1.00 74.77 552 TYR A O 1
ATOM 3913 N N . THR A 1 505 ? -16.599 27.014 50.743 1.00 64.76 553 THR A N 1
ATOM 3914 C CA . THR A 1 505 ? -17.901 26.412 50.467 1.00 74.30 553 THR A CA 1
ATOM 3915 C C . THR A 1 505 ? -18.998 27.467 50.390 1.00 77.87 553 THR A C 1
ATOM 3916 O O . THR A 1 505 ? -19.802 27.474 49.450 1.00 77.91 553 THR A O 1
ATOM 3920 N N . LEU A 1 506 ? -19.062 28.355 51.387 1.00 81.25 554 LEU A N 1
ATOM 3921 C CA . LEU A 1 506 ? -20.094 29.388 51.387 1.00 82.67 554 LEU A CA 1
ATOM 3922 C C . LEU A 1 506 ? -19.955 30.319 50.191 1.00 87.33 554 LEU A C 1
ATOM 3923 O O . LEU A 1 506 ? -20.958 30.840 49.690 1.00 93.43 554 LEU A O 1
ATOM 3928 N N . LEU A 1 507 ? -18.729 30.534 49.716 1.00 83.29 555 LEU A N 1
ATOM 3929 C CA . LEU A 1 507 ? -18.496 31.348 48.528 1.00 81.30 555 LEU A CA 1
ATOM 3930 C C . LEU A 1 507 ? -18.282 30.443 47.319 1.00 88.64 555 LEU A C 1
ATOM 3931 O O . LEU A 1 507 ? -19.218 29.763 46.887 1.00 87.63 555 LEU A O 1
ATOM 3936 N N . GLY A 1 508 ? -17.079 30.418 46.760 1.00 90.88 556 GLY A N 1
ATOM 3937 C CA . GLY A 1 508 ? -16.802 29.524 45.648 1.00 87.22 556 GLY A CA 1
ATOM 3938 C C . GLY A 1 508 ? -15.374 29.030 45.648 1.00 85.64 556 GLY A C 1
ATOM 3939 O O . GLY A 1 508 ? -14.458 29.710 46.121 1.00 74.27 556 GLY A O 1
ATOM 3940 N N . LEU A 1 509 ? -15.188 27.832 45.100 1.00 88.50 557 LEU A N 1
ATOM 3941 C CA . LEU A 1 509 ? -13.879 27.196 45.023 1.00 91.07 557 LEU A CA 1
ATOM 3942 C C . LEU A 1 509 ? -13.110 27.707 43.804 1.00 94.00 557 LEU A C 1
ATOM 3943 O O . LEU A 1 509 ? -11.891 27.553 43.707 1.00 95.38 557 LEU A O 1
ATOM 3948 N N . PRO A 1 518 ? -4.783 11.116 48.939 1.00 59.11 566 PRO A N 1
ATOM 3949 C CA . PRO A 1 518 ? -3.824 11.102 47.829 1.00 57.12 566 PRO A CA 1
ATOM 3950 C C . PRO A 1 518 ? -2.582 10.272 48.133 1.00 63.64 566 PRO A C 1
ATOM 3951 O O . PRO A 1 518 ? -2.217 9.395 47.349 1.00 62.00 566 PRO A O 1
ATOM 3955 N N . THR A 1 519 ? -1.951 10.541 49.278 1.00 66.78 567 THR A N 1
ATOM 3956 C CA . THR A 1 519 ? -0.629 9.984 49.537 1.00 59.25 567 THR A CA 1
ATOM 3957 C C . THR A 1 519 ? -0.681 8.490 49.832 1.00 58.08 567 THR A C 1
ATOM 3958 O O . THR A 1 519 ? 0.317 7.790 49.629 1.00 52.24 567 THR A O 1
ATOM 3962 N N . GLN A 1 520 ? -1.826 7.980 50.296 1.00 61.82 568 GLN A N 1
ATOM 3963 C CA . GLN A 1 520 ? -1.875 6.588 50.732 1.00 61.11 568 GLN A CA 1
ATOM 3964 C C . GLN A 1 520 ? -1.837 5.618 49.560 1.00 64.43 568 GLN A C 1
ATOM 3965 O O . GLN A 1 520 ? -1.313 4.509 49.699 1.00 68.86 568 GLN A O 1
ATOM 3971 N N . TYR A 1 521 ? -2.375 6.008 48.405 1.00 63.66 569 TYR A N 1
ATOM 3972 C CA . TYR A 1 521 ? -2.422 5.110 47.258 1.00 53.68 569 TYR A CA 1
ATOM 3973 C C . TYR A 1 521 ? -1.097 5.023 46.509 1.00 49.91 569 TYR A C 1
ATOM 3974 O O . TYR A 1 521 ? -1.018 4.302 45.508 1.00 53.68 569 TYR A O 1
ATOM 3983 N N . ASP A 1 522 ? -0.062 5.727 46.960 1.00 48.35 570 ASP A N 1
ATOM 3984 C CA . ASP A 1 522 ? 1.203 5.769 46.238 1.00 43.62 570 ASP A CA 1
ATOM 3985 C C . ASP A 1 522 ? 1.979 4.487 46.519 1.00 43.50 570 ASP A C 1
ATOM 3986 O O . ASP A 1 522 ? 2.266 4.168 47.676 1.00 47.63 570 ASP A O 1
ATOM 3991 N N . VAL A 1 523 ? 2.320 3.760 45.453 1.00 43.80 571 VAL A N 1
ATOM 3992 C CA . VAL A 1 523 ? 3.008 2.476 45.582 1.00 42.93 571 VAL A CA 1
ATOM 3993 C C . VAL A 1 523 ? 4.308 2.628 46.363 1.00 46.20 571 VAL A C 1
ATOM 3994 O O . VAL A 1 523 ? 4.653 1.774 47.191 1.00 43.66 571 VAL A O 1
ATOM 3998 N N . ARG A 1 524 ? 5.055 3.709 46.112 1.00 46.93 572 ARG A N 1
ATOM 3999 C CA . ARG A 1 524 ? 6.277 3.940 46.877 1.00 49.63 572 ARG A CA 1
ATOM 4000 C C . ARG A 1 524 ? 5.995 4.098 48.367 1.00 54.03 572 ARG A C 1
ATOM 4001 O O . ARG A 1 524 ? 6.837 3.736 49.197 1.00 51.28 572 ARG A O 1
ATOM 4009 N N . ASN A 1 525 ? 4.824 4.630 48.730 1.00 48.92 573 ASN A N 1
ATOM 4010 C CA . ASN A 1 525 ? 4.515 4.838 50.142 1.00 46.84 573 ASN A CA 1
ATOM 4011 C C . ASN A 1 525 ? 4.126 3.545 50.848 1.00 49.15 573 ASN A C 1
ATOM 4012 O O . ASN A 1 525 ? 4.461 3.359 52.023 1.00 52.32 573 ASN A O 1
ATOM 4017 N N . LEU A 1 526 ? 3.421 2.644 50.158 1.00 45.72 574 LEU A N 1
ATOM 4018 C CA . LEU A 1 526 ? 3.098 1.351 50.755 1.00 38.40 574 LEU A CA 1
ATOM 4019 C C . LEU A 1 526 ? 4.358 0.550 51.047 1.00 42.06 574 LEU A C 1
ATOM 4020 O O . LEU A 1 526 ? 4.426 -0.176 52.046 1.00 45.72 574 LEU A O 1
ATOM 4025 N N . ILE A 1 527 ? 5.370 0.672 50.188 1.00 42.41 575 ILE A N 1
ATOM 4026 C CA . ILE A 1 527 ? 6.646 0.021 50.458 1.00 43.78 575 ILE A CA 1
ATOM 4027 C C . ILE A 1 527 ? 7.378 0.728 51.593 1.00 52.29 575 ILE A C 1
ATOM 4028 O O . ILE A 1 527 ? 8.005 0.082 52.442 1.00 51.80 575 ILE A O 1
ATOM 4033 N N . LYS A 1 528 ? 7.318 2.063 51.626 1.00 55.96 576 LYS A N 1
ATOM 4034 C CA . LYS A 1 528 ? 7.906 2.795 52.744 1.00 49.15 576 LYS A CA 1
ATOM 4035 C C . LYS A 1 528 ? 7.226 2.424 54.055 1.00 51.74 576 LYS A C 1
ATOM 4036 O O . LYS A 1 528 ? 7.875 2.348 55.104 1.00 54.49 576 LYS A O 1
ATOM 4042 N N . GLY A 1 529 ? 5.912 2.196 54.013 1.00 47.91 577 GLY A N 1
ATOM 4043 C CA . GLY A 1 529 ? 5.198 1.811 55.219 1.00 45.32 577 GLY A CA 1
ATOM 4044 C C . GLY A 1 529 ? 5.490 0.382 55.639 1.00 53.54 577 GLY A C 1
ATOM 4045 O O . GLY A 1 529 ? 5.812 0.119 56.801 1.00 55.04 577 GLY A O 1
ATOM 4046 N N . ALA A 1 530 ? 5.361 -0.562 54.701 1.00 58.85 578 ALA A N 1
ATOM 4047 C CA . ALA A 1 530 ? 5.513 -1.976 55.035 1.00 44.26 578 ALA A CA 1
ATOM 4048 C C . ALA A 1 530 ? 6.890 -2.271 55.622 1.00 48.44 578 ALA A C 1
ATOM 4049 O O . ALA A 1 530 ? 7.018 -3.095 56.535 1.00 55.57 578 ALA A O 1
ATOM 4051 N N . ARG A 1 531 ? 7.933 -1.610 55.112 1.00 46.91 579 ARG A N 1
ATOM 4052 C CA . ARG A 1 531 ? 9.271 -1.823 55.657 1.00 47.93 579 ARG A CA 1
ATOM 4053 C C . ARG A 1 531 ? 9.398 -1.228 57.051 1.00 55.89 579 ARG A C 1
ATOM 4054 O O . ARG A 1 531 ? 10.063 -1.799 57.923 1.00 59.37 579 ARG A O 1
ATOM 4062 N N . ALA A 1 532 ? 8.776 -0.070 57.271 1.00 58.59 580 ALA A N 1
ATOM 4063 C CA . ALA A 1 532 ? 8.808 0.552 58.587 1.00 52.11 580 ALA A CA 1
ATOM 4064 C C . ALA A 1 532 ? 8.003 -0.256 59.596 1.00 52.59 580 ALA A C 1
ATOM 4065 O O . ALA A 1 532 ? 8.428 -0.421 60.747 1.00 54.46 580 ALA A O 1
ATOM 4067 N N . LEU A 1 533 ? 6.832 -0.756 59.191 1.00 48.09 581 LEU A N 1
ATOM 4068 C CA . LEU A 1 533 ? 6.065 -1.626 60.076 1.00 48.18 581 LEU A CA 1
ATOM 4069 C C . LEU A 1 533 ? 6.862 -2.859 60.475 1.00 51.83 581 LEU A C 1
ATOM 4070 O O . LEU A 1 533 ? 6.729 -3.346 61.602 1.00 51.07 581 LEU A O 1
ATOM 4075 N N . ASN A 1 534 ? 7.698 -3.375 59.575 1.00 57.44 582 ASN A N 1
ATOM 4076 C CA . ASN A 1 534 ? 8.483 -4.574 59.842 1.00 55.76 582 ASN A CA 1
ATOM 4077 C C . ASN A 1 534 ? 9.892 -4.242 60.324 1.00 57.05 582 ASN A C 1
ATOM 4078 O O . ASN A 1 534 ? 10.821 -5.027 60.122 1.00 62.45 582 ASN A O 1
ATOM 4083 N N . ASN A 1 535 ? 10.056 -3.076 60.955 1.00 51.42 583 ASN A N 1
ATOM 4084 C CA . ASN A 1 535 ? 11.290 -2.693 61.649 1.00 57.97 583 ASN A CA 1
ATOM 4085 C C . ASN A 1 535 ? 12.506 -2.680 60.725 1.00 62.96 583 ASN A C 1
ATOM 4086 O O . ASN A 1 535 ? 13.577 -3.183 61.077 1.00 73.50 583 ASN A O 1
ATOM 4091 N N . ASN A 1 536 ? 12.321 -2.140 59.517 1.00 59.98 584 ASN A N 1
ATOM 4092 C CA . ASN A 1 536 ? 13.389 -1.877 58.553 1.00 64.30 584 ASN A CA 1
ATOM 4093 C C . ASN A 1 536 ? 13.918 -3.158 57.917 1.00 65.15 584 ASN A C 1
ATOM 4094 O O . ASN A 1 536 ? 14.715 -3.102 56.975 1.00 68.41 584 ASN A O 1
ATOM 4099 N N . GLU A 1 537 ? 13.504 -4.304 58.425 1.00 61.69 585 GLU A N 1
ATOM 4100 C CA . GLU A 1 537 ? 13.827 -5.585 57.824 1.00 66.63 585 GLU A CA 1
ATOM 4101 C C . GLU A 1 537 ? 12.906 -5.853 56.634 1.00 63.57 585 GLU A C 1
ATOM 4102 O O . GLU A 1 537 ? 11.754 -5.409 56.626 1.00 64.99 585 GLU A O 1
ATOM 4108 N N . PRO A 1 538 ? 13.402 -6.535 55.602 1.00 62.20 586 PRO A N 1
ATOM 4109 C CA . PRO A 1 538 ? 12.552 -6.847 54.444 1.00 58.77 586 PRO A CA 1
ATOM 4110 C C . PRO A 1 538 ? 11.249 -7.524 54.850 1.00 57.05 586 PRO A C 1
ATOM 4111 O O . PRO A 1 538 ? 11.237 -8.488 55.618 1.00 57.25 586 PRO A O 1
ATOM 4115 N N . PHE A 1 539 ? 10.142 -7.011 54.318 1.00 55.63 587 PHE A N 1
ATOM 4116 C CA . PHE A 1 539 ? 8.815 -7.486 54.676 1.00 53.31 587 PHE A CA 1
ATOM 4117 C C . PHE A 1 539 ? 8.435 -8.679 53.798 1.00 65.12 587 PHE A C 1
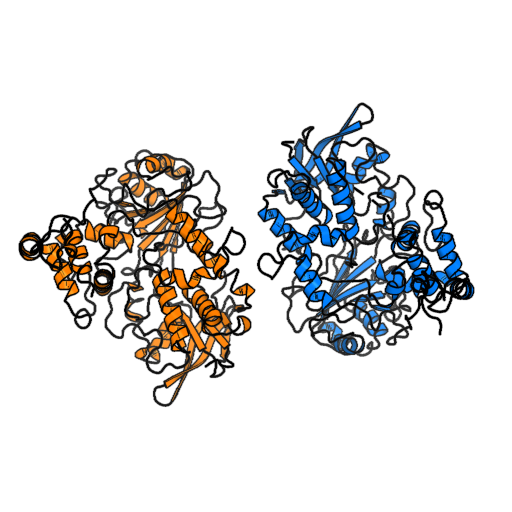ATOM 4118 O O . PHE A 1 539 ? 9.282 -9.291 53.142 1.00 68.85 587 PHE A O 1
ATOM 4126 N N . MET A 1 540 ? 7.146 -9.026 53.792 1.00 65.92 588 MET A N 1
ATOM 4127 C CA . MET A 1 540 ? 6.672 -10.277 53.212 1.00 64.97 588 MET A CA 1
ATOM 4128 C C . MET A 1 540 ? 7.022 -10.399 51.735 1.00 70.00 588 MET A C 1
ATOM 4129 O O . MET A 1 540 ? 7.910 -11.175 51.366 1.00 77.81 588 MET A O 1
ATOM 4134 N N . GLY A 1 541 ? 6.332 -9.647 50.883 1.00 57.42 589 GLY A N 1
ATOM 4135 C CA . GLY A 1 541 ? 6.570 -9.773 49.464 1.00 61.46 589 GLY A CA 1
ATOM 4136 C C . GLY A 1 541 ? 7.814 -9.101 48.930 1.00 56.84 589 GLY A C 1
ATOM 4137 O O . GLY A 1 541 ? 8.004 -9.083 47.712 1.00 52.30 589 GLY A O 1
ATOM 4138 N N . GLU A 1 542 ? 8.703 -8.602 49.793 1.00 56.33 590 GLU A N 1
ATOM 4139 C CA . GLU A 1 542 ? 9.786 -7.746 49.313 1.00 61.40 590 GLU A CA 1
ATOM 4140 C C . GLU A 1 542 ? 10.794 -8.533 48.487 1.00 53.18 590 GLU A C 1
ATOM 4141 O O . GLU A 1 542 ? 11.224 -8.077 47.421 1.00 53.40 590 GLU A O 1
ATOM 4147 N N . ARG A 1 543 ? 11.202 -9.708 48.972 1.00 60.79 591 ARG A N 1
ATOM 4148 C CA . ARG A 1 543 ? 12.145 -10.519 48.211 1.00 54.26 591 ARG A CA 1
ATOM 4149 C C . ARG A 1 543 ? 11.586 -10.844 46.834 1.00 49.50 591 ARG A C 1
ATOM 4150 O O . ARG A 1 543 ? 12.329 -10.893 45.847 1.00 47.51 591 ARG A O 1
ATOM 4158 N N . LEU A 1 544 ? 10.275 -11.075 46.750 1.00 50.72 592 LEU A N 1
ATOM 4159 C CA . LEU A 1 544 ? 9.639 -11.244 45.450 1.00 44.93 592 LEU A CA 1
ATOM 4160 C C . LEU A 1 544 ? 9.668 -9.947 44.649 1.00 56.64 592 LEU A C 1
ATOM 4161 O O . LEU A 1 544 ? 10.078 -9.940 43.484 1.00 56.82 592 LEU A O 1
ATOM 4166 N N . LEU A 1 545 ? 9.277 -8.826 45.272 1.00 57.34 593 LEU A N 1
ATOM 4167 C CA . LEU A 1 545 ? 9.219 -7.556 44.548 1.00 48.93 593 LEU A CA 1
ATOM 4168 C C . LEU A 1 545 ? 10.576 -7.135 43.998 1.00 47.09 593 LEU A C 1
ATOM 4169 O O . LEU A 1 545 ? 10.638 -6.487 42.947 1.00 50.01 593 LEU A O 1
ATOM 4174 N N . HIS A 1 546 ? 11.669 -7.478 44.681 1.00 48.03 594 HIS A N 1
ATOM 4175 C CA . HIS A 1 546 ? 12.988 -7.200 44.117 1.00 48.29 594 HIS A CA 1
ATOM 4176 C C . HIS A 1 546 ? 13.250 -8.033 42.868 1.00 53.09 594 HIS A C 1
ATOM 4177 O O . HIS A 1 546 ? 13.700 -7.505 41.845 1.00 60.59 594 HIS A O 1
ATOM 4184 N N . ARG A 1 547 ? 12.964 -9.337 42.925 1.00 53.66 595 ARG A N 1
ATOM 4185 C CA . ARG A 1 547 ? 13.256 -10.204 41.786 1.00 55.91 595 ARG A CA 1
ATOM 4186 C C . ARG A 1 547 ? 12.474 -9.804 40.537 1.00 55.28 595 ARG A C 1
ATOM 4187 O O . ARG A 1 547 ? 12.970 -9.976 39.419 1.00 58.54 595 ARG A O 1
ATOM 4195 N N . LEU A 1 548 ? 11.264 -9.262 40.694 1.00 50.46 596 LEU A N 1
ATOM 4196 C CA . LEU A 1 548 ? 10.501 -8.854 39.518 1.00 51.70 596 LEU A CA 1
ATOM 4197 C C . LEU A 1 548 ? 10.888 -7.465 39.028 1.00 52.13 596 LEU A C 1
ATOM 4198 O O . LEU A 1 548 ? 10.696 -7.162 37.843 1.00 65.22 596 LEU A O 1
ATOM 4203 N N . LEU A 1 549 ? 11.417 -6.605 39.907 1.00 49.17 597 LEU A N 1
ATOM 4204 C CA . LEU A 1 549 ? 11.580 -5.197 39.569 1.00 49.49 597 LEU A CA 1
ATOM 4205 C C . LEU A 1 549 ? 13.021 -4.697 39.511 1.00 53.93 597 LEU A C 1
ATOM 4206 O O . LEU A 1 549 ? 13.237 -3.568 39.063 1.00 59.21 597 LEU A O 1
ATOM 4211 N N . ASP A 1 550 ? 14.011 -5.486 39.932 1.00 49.63 598 ASP A N 1
ATOM 4212 C CA . ASP A 1 550 ? 15.374 -4.957 40.027 1.00 58.63 598 ASP A CA 1
ATOM 4213 C C . ASP A 1 550 ? 15.950 -4.572 38.668 1.00 65.99 598 ASP A C 1
ATOM 4214 O O . ASP A 1 550 ? 16.839 -3.717 38.596 1.00 66.49 598 ASP A O 1
ATOM 4219 N N . ASN A 1 551 ? 15.487 -5.193 37.587 1.00 63.39 599 ASN A N 1
ATOM 4220 C CA . ASN A 1 551 ? 16.000 -4.895 36.255 1.00 69.05 599 ASN A CA 1
ATOM 4221 C C . ASN A 1 551 ? 14.949 -4.216 35.383 1.00 66.62 599 ASN A C 1
ATOM 4222 O O . ASN A 1 551 ? 14.859 -4.464 34.177 1.00 63.37 599 ASN A O 1
ATOM 4227 N N . THR A 1 552 ? 14.147 -3.342 35.989 1.00 58.51 600 THR A N 1
ATOM 4228 C CA . THR A 1 552 ? 13.041 -2.675 35.322 1.00 58.62 600 THR A CA 1
ATOM 4229 C C . THR A 1 552 ? 13.087 -1.179 35.613 1.00 60.86 600 THR A C 1
ATOM 4230 O O . THR A 1 552 ? 13.946 -0.684 36.351 1.00 60.25 600 THR A O 1
ATOM 4234 N N . TYR A 1 553 ? 12.139 -0.463 35.002 1.00 58.37 601 TYR A N 1
ATOM 4235 C CA . TYR A 1 553 ? 11.963 0.964 35.254 1.00 53.70 601 TYR A CA 1
ATOM 4236 C C . TYR A 1 553 ? 11.696 1.251 36.725 1.00 59.78 601 TYR A C 1
ATOM 4237 O O . TYR A 1 553 ? 12.001 2.347 37.209 1.00 59.34 601 TYR A O 1
ATOM 4246 N N . PHE A 1 554 ? 11.130 0.285 37.450 1.00 54.31 602 PHE A N 1
ATOM 4247 C CA . PHE A 1 554 ? 10.636 0.490 38.806 1.00 54.96 602 PHE A CA 1
ATOM 4248 C C . PHE A 1 554 ? 11.601 -0.015 39.875 1.00 54.39 602 PHE A C 1
ATOM 4249 O O . PHE A 1 554 ? 11.164 -0.418 40.956 1.00 51.67 602 PHE A O 1
ATOM 4257 N N . ALA A 1 555 ? 12.903 -0.032 39.589 1.00 51.23 603 ALA A N 1
ATOM 4258 C CA . ALA A 1 555 ? 13.863 -0.452 40.604 1.00 45.48 603 ALA A CA 1
ATOM 4259 C C . ALA A 1 555 ? 13.900 0.516 41.783 1.00 57.03 603 ALA A C 1
ATOM 4260 O O . ALA A 1 555 ? 14.132 0.097 42.924 1.00 54.33 603 ALA A O 1
ATOM 4262 N N . HIS A 1 556 ? 13.673 1.809 41.531 1.00 56.56 604 HIS A N 1
ATOM 4263 C CA . HIS A 1 556 ? 13.861 2.821 42.564 1.00 51.86 604 HIS A CA 1
ATOM 4264 C C . HIS A 1 556 ? 12.757 2.824 43.614 1.00 51.71 604 HIS A C 1
ATOM 4265 O O . HIS A 1 556 ? 12.968 3.364 44.705 1.00 56.75 604 HIS A O 1
ATOM 4272 N N . ILE A 1 557 ? 11.590 2.242 43.318 1.00 50.60 605 ILE A N 1
ATOM 4273 C CA . ILE A 1 557 ? 10.512 2.225 44.301 1.00 46.85 605 ILE A CA 1
ATOM 4274 C C . ILE A 1 557 ? 10.849 1.320 45.476 1.00 51.24 605 ILE A C 1
ATOM 4275 O O . ILE A 1 557 ? 10.213 1.419 46.532 1.00 53.43 605 ILE A O 1
ATOM 4280 N N . LEU A 1 558 ? 11.836 0.432 45.324 1.00 56.23 606 LEU A N 1
ATOM 4281 C CA . LEU A 1 558 ? 12.155 -0.425 46.449 1.00 56.37 606 LEU A CA 1
ATOM 4282 C C . LEU A 1 558 ? 13.393 0.081 47.176 1.00 59.57 606 LEU A C 1
ATOM 4283 O O . LEU A 1 558 ? 14.285 0.679 46.564 1.00 61.38 606 LEU A O 1
ATOM 4288 N N . PRO A 1 559 ? 13.455 -0.154 48.481 1.00 64.99 607 PRO A N 1
ATOM 4289 C CA . PRO A 1 559 ? 14.667 0.138 49.232 1.00 57.70 607 PRO A CA 1
ATOM 4290 C C . PRO A 1 559 ? 15.620 -1.041 49.160 1.00 59.41 607 PRO A C 1
ATOM 4291 O O . PRO A 1 559 ? 15.194 -2.182 48.926 1.00 59.06 607 PRO A O 1
ATOM 4295 N N . PRO A 1 560 ? 16.912 -0.814 49.352 1.00 62.93 608 PRO A N 1
ATOM 4296 C CA . PRO A 1 560 ? 17.873 -1.917 49.268 1.00 60.88 608 PRO A CA 1
ATOM 4297 C C . PRO A 1 560 ? 17.816 -2.833 50.482 1.00 77.15 608 PRO A C 1
ATOM 4298 O O . PRO A 1 560 ? 17.404 -2.451 51.579 1.00 78.38 608 PRO A O 1
ATOM 4302 N N . LEU A 1 561 ? 18.239 -4.072 50.249 1.00 76.66 609 LEU A N 1
ATOM 4303 C CA . LEU A 1 561 ? 18.352 -5.129 51.237 1.00 74.39 609 LEU A CA 1
ATOM 4304 C C . LEU A 1 561 ? 19.732 -5.110 51.878 1.00 79.61 609 LEU A C 1
ATOM 4305 O O . LEU A 1 561 ? 20.677 -4.539 51.327 1.00 80.40 609 LEU A O 1
ATOM 4310 N N . PRO A 1 562 ? 19.887 -5.726 53.060 1.00 86.66 610 PRO A N 1
ATOM 4311 C CA . PRO A 1 562 ? 21.230 -5.851 53.635 1.00 86.22 610 PRO A CA 1
ATOM 4312 C C . PRO A 1 562 ? 21.990 -7.049 53.073 1.00 85.06 610 PRO A C 1
ATOM 4313 O O . PRO A 1 562 ? 23.135 -6.883 52.654 1.00 88.02 610 PRO A O 1
ATOM 4317 N N . GLN B 1 1 ? 40.883 52.573 61.000 1.00 88.39 49 GLN B N 1
ATOM 4318 C CA . GLN B 1 1 ? 39.657 52.303 60.258 1.00 93.93 49 GLN B CA 1
ATOM 4319 C C . GLN B 1 1 ? 39.002 51.023 60.769 1.00 94.38 49 GLN B C 1
ATOM 4320 O O . GLN B 1 1 ? 39.578 49.940 60.652 1.00 96.96 49 GLN B O 1
ATOM 4326 N N . VAL B 1 2 ? 37.800 51.168 61.339 1.00 93.66 50 VAL B N 1
ATOM 4327 C CA . VAL B 1 2 ? 37.017 50.084 61.936 1.00 86.08 50 VAL B CA 1
ATOM 4328 C C . VAL B 1 2 ? 37.718 49.571 63.194 1.00 84.10 50 VAL B C 1
ATOM 4329 O O . VAL B 1 2 ? 38.944 49.672 63.324 1.00 74.86 50 VAL B O 1
ATOM 4333 N N . GLU B 1 3 ? 36.946 49.026 64.133 1.00 89.98 51 GLU B N 1
ATOM 4334 C CA . GLU B 1 3 ? 37.470 48.683 65.449 1.00 94.69 51 GLU B CA 1
ATOM 4335 C C . GLU B 1 3 ? 36.553 47.651 66.096 1.00 95.12 51 GLU B C 1
ATOM 4336 O O . GLU B 1 3 ? 35.462 47.362 65.599 1.00 97.40 51 GLU B O 1
ATOM 4342 N N . GLY B 1 4 ? 37.021 47.082 67.208 1.00 92.75 52 GLY B N 1
ATOM 4343 C CA . GLY B 1 4 ? 36.210 46.180 68.004 1.00 89.60 52 GLY B CA 1
ATOM 4344 C C . GLY B 1 4 ? 35.602 46.901 69.190 1.00 87.99 52 GLY B C 1
ATOM 4345 O O . GLY B 1 4 ? 35.877 46.566 70.346 1.00 84.54 52 GLY B O 1
ATOM 4346 N N . ARG B 1 5 ? 34.783 47.908 68.905 1.00 85.12 53 ARG B N 1
ATOM 4347 C CA . ARG B 1 5 ? 34.221 48.807 69.902 1.00 78.23 53 ARG B CA 1
ATOM 4348 C C . ARG B 1 5 ? 32.724 48.577 70.083 1.00 73.26 53 ARG B C 1
ATOM 4349 O O . ARG B 1 5 ? 32.081 47.822 69.349 1.00 80.80 53 ARG B O 1
ATOM 4357 N N . LYS B 1 6 ? 32.182 49.238 71.105 1.00 71.34 54 LYS B N 1
ATOM 4358 C CA . LYS B 1 6 ? 30.750 49.340 71.342 1.00 71.61 54 LYS B CA 1
ATOM 4359 C C . LYS B 1 6 ? 30.394 50.816 71.460 1.00 66.81 54 LYS B C 1
ATOM 4360 O O . LYS B 1 6 ? 31.260 51.665 71.678 1.00 65.90 54 LYS B O 1
ATOM 4366 N N . ALA B 1 7 ? 29.110 51.127 71.299 1.00 61.40 55 ALA B N 1
ATOM 4367 C CA . ALA B 1 7 ? 28.645 52.507 71.283 1.00 58.79 55 ALA B CA 1
ATOM 4368 C C . ALA B 1 7 ? 27.576 52.714 72.345 1.00 52.77 55 ALA B C 1
ATOM 4369 O O . ALA B 1 7 ? 26.678 51.881 72.508 1.00 51.15 55 ALA B O 1
ATOM 4371 N N . TRP B 1 8 ? 27.679 53.828 73.066 1.00 53.95 56 TRP B N 1
ATOM 4372 C CA . TRP B 1 8 ? 26.744 54.174 74.127 1.00 54.11 56 TRP B CA 1
ATOM 4373 C C . TRP B 1 8 ? 26.090 55.509 73.800 1.00 52.38 56 TRP B C 1
ATOM 4374 O O . TRP B 1 8 ? 26.784 56.502 73.559 1.00 52.94 56 TRP B O 1
ATOM 4385 N N . ILE B 1 9 ? 24.760 55.533 73.802 1.00 54.05 57 ILE B N 1
ATOM 4386 C CA . ILE B 1 9 ? 23.991 56.705 73.397 1.00 53.65 57 ILE B CA 1
ATOM 4387 C C . ILE B 1 9 ? 23.104 57.123 74.562 1.00 51.46 57 ILE B C 1
ATOM 4388 O O . ILE B 1 9 ? 22.132 56.432 74.891 1.00 52.66 57 ILE B O 1
ATOM 4393 N N . ILE B 1 10 ? 23.436 58.249 75.184 1.00 50.49 58 ILE B N 1
ATOM 4394 C CA . ILE B 1 10 ? 22.683 58.779 76.314 1.00 49.32 58 ILE B CA 1
ATOM 4395 C C . ILE B 1 10 ? 21.586 59.692 75.773 1.00 45.55 58 ILE B C 1
ATOM 4396 O O . ILE B 1 10 ? 21.868 60.760 75.226 1.00 49.67 58 ILE B O 1
ATOM 4401 N N . GLY B 1 11 ? 20.334 59.273 75.924 1.00 45.92 59 GLY B N 1
ATOM 4402 C CA . GLY B 1 11 ? 19.248 60.143 75.467 1.00 45.05 59 GLY B CA 1
ATOM 4403 C C . GLY B 1 11 ? 18.414 59.518 74.367 1.00 47.24 59 GLY B C 1
ATOM 4404 O O . GLY B 1 11 ? 18.922 58.975 73.386 1.00 44.61 59 GLY B O 1
ATOM 4405 N N . SER B 1 12 ? 17.096 59.603 74.537 1.00 53.75 60 SER B N 1
ATOM 4406 C CA . SER B 1 12 ? 16.136 59.141 73.541 1.00 63.97 60 SER B CA 1
ATOM 4407 C C . SER B 1 12 ? 15.626 60.342 72.754 1.00 68.52 60 SER B C 1
ATOM 4408 O O . SER B 1 12 ? 14.830 61.136 73.265 1.00 71.28 60 SER B O 1
ATOM 4411 N N . GLY B 1 13 ? 16.078 60.468 71.514 1.00 50.67 61 GLY B N 1
ATOM 4412 C CA . GLY B 1 13 ? 15.546 61.497 70.647 1.00 45.02 61 GLY B CA 1
ATOM 4413 C C . GLY B 1 13 ? 16.052 61.322 69.234 1.00 51.18 61 GLY B C 1
ATOM 4414 O O . GLY B 1 13 ? 16.739 60.351 68.915 1.00 47.18 61 GLY B O 1
ATOM 4415 N N . ILE B 1 14 ? 15.703 62.293 68.387 1.00 49.31 62 ILE B N 1
ATOM 4416 C CA . ILE B 1 14 ? 16.129 62.246 66.990 1.00 47.83 62 ILE B CA 1
ATOM 4417 C C . ILE B 1 14 ? 17.649 62.262 66.898 1.00 50.59 62 ILE B C 1
ATOM 4418 O O . ILE B 1 14 ? 18.241 61.595 66.041 1.00 48.84 62 ILE B O 1
ATOM 4423 N N . ALA B 1 15 ? 18.305 63.011 67.786 1.00 51.53 63 ALA B N 1
ATOM 4424 C CA . ALA B 1 15 ? 19.764 63.042 67.800 1.00 41.66 63 ALA B CA 1
ATOM 4425 C C . ALA B 1 15 ? 20.335 61.675 68.157 1.00 49.29 63 ALA B C 1
ATOM 4426 O O . ALA B 1 15 ? 21.274 61.193 67.514 1.00 45.80 63 ALA B O 1
ATOM 4428 N N . GLY B 1 16 ? 19.783 61.039 69.192 1.00 44.79 64 GLY B N 1
ATOM 4429 C CA . GLY B 1 16 ? 20.271 59.727 69.589 1.00 50.69 64 GLY B CA 1
ATOM 4430 C C . GLY B 1 16 ? 20.054 58.677 68.516 1.00 49.60 64 GLY B C 1
ATOM 4431 O O . GLY B 1 16 ? 20.974 57.936 68.160 1.00 48.53 64 GLY B O 1
ATOM 4432 N N . LEU B 1 17 ? 18.822 58.585 68.004 1.00 49.67 65 LEU B N 1
ATOM 4433 C CA . LEU B 1 17 ? 18.524 57.629 66.940 1.00 46.85 65 LEU B CA 1
ATOM 4434 C C . LEU B 1 17 ? 19.403 57.862 65.717 1.00 51.85 65 LEU B C 1
ATOM 4435 O O . LEU B 1 17 ? 19.905 56.905 65.115 1.00 56.36 65 LEU B O 1
ATOM 4440 N N . ALA B 1 18 ? 19.597 59.127 65.331 1.00 51.27 66 ALA B N 1
ATOM 4441 C CA . ALA B 1 18 ? 20.411 59.429 64.157 1.00 50.87 66 ALA B CA 1
ATOM 4442 C C . ALA B 1 18 ? 21.863 59.028 64.372 1.00 51.04 66 ALA B C 1
ATOM 4443 O O . ALA B 1 18 ? 22.534 58.581 63.434 1.00 50.62 66 ALA B O 1
ATOM 4445 N N . SER B 1 19 ? 22.370 59.191 65.597 1.00 48.12 67 SER B N 1
ATOM 4446 C CA . SER B 1 19 ? 23.731 58.758 65.892 1.00 45.64 67 SER B CA 1
ATOM 4447 C C . SER B 1 19 ? 23.889 57.262 65.652 1.00 47.61 67 SER B C 1
ATOM 4448 O O . SER B 1 19 ? 24.873 56.823 65.045 1.00 47.62 67 SER B O 1
ATOM 4451 N N . ALA B 1 20 ? 22.923 56.465 66.115 1.00 48.68 68 ALA B N 1
ATOM 4452 C CA . ALA B 1 20 ? 22.959 55.027 65.867 1.00 50.46 68 ALA B CA 1
ATOM 4453 C C . ALA B 1 20 ? 22.954 54.716 64.374 1.00 49.89 68 ALA B C 1
ATOM 4454 O O . ALA B 1 20 ? 23.690 53.835 63.914 1.00 48.53 68 ALA B O 1
ATOM 4456 N N . PHE B 1 21 ? 22.116 55.415 63.604 1.00 47.98 69 PHE B N 1
ATOM 4457 C CA . PHE B 1 21 ? 22.070 55.190 62.162 1.00 55.79 69 PHE B CA 1
ATOM 4458 C C . PHE B 1 21 ? 23.426 55.446 61.513 1.00 55.78 69 PHE B C 1
ATOM 4459 O O . PHE B 1 21 ? 23.908 54.634 60.715 1.00 52.70 69 PHE B O 1
ATOM 4467 N N . TYR B 1 22 ? 24.056 56.577 61.840 1.00 53.73 70 TYR B N 1
ATOM 4468 C CA . TYR B 1 22 ? 25.340 56.898 61.226 1.00 49.42 70 TYR B CA 1
ATOM 4469 C C . TYR B 1 22 ? 26.437 55.955 61.701 1.00 52.40 70 TYR B C 1
ATOM 4470 O O . TYR B 1 22 ? 27.407 55.721 60.972 1.00 56.33 70 TYR B O 1
ATOM 4479 N N . LEU B 1 23 ? 26.303 55.406 62.913 1.00 55.40 71 LEU B N 1
ATOM 4480 C CA . LEU B 1 23 ? 27.233 54.378 63.370 1.00 56.39 71 LEU B CA 1
ATOM 4481 C C . LEU B 1 23 ? 27.107 53.109 62.535 1.00 52.63 71 LEU B C 1
ATOM 4482 O O . LEU B 1 23 ? 28.110 52.447 62.246 1.00 51.36 71 LEU B O 1
ATOM 4487 N N . ILE B 1 24 ? 25.882 52.742 62.158 1.00 48.31 72 ILE B N 1
ATOM 4488 C CA . ILE B 1 24 ? 25.670 51.513 61.396 1.00 53.34 72 ILE B CA 1
ATOM 4489 C C . ILE B 1 24 ? 26.106 51.699 59.945 1.00 57.08 72 ILE B C 1
ATOM 4490 O O . ILE B 1 24 ? 26.963 50.967 59.438 1.00 61.02 72 ILE B O 1
ATOM 4495 N N . ARG B 1 25 ? 25.515 52.678 59.255 1.00 51.94 73 ARG B N 1
ATOM 4496 C CA . ARG B 1 25 ? 25.761 52.829 57.822 1.00 51.45 73 ARG B CA 1
ATOM 4497 C C . ARG B 1 25 ? 27.186 53.292 57.534 1.00 56.23 73 ARG B C 1
ATOM 4498 O O . ARG B 1 25 ? 27.866 52.728 56.669 1.00 61.32 73 ARG B O 1
ATOM 4506 N N . ASP B 1 26 ? 27.665 54.314 58.249 1.00 58.66 74 ASP B N 1
ATOM 4507 C CA . ASP B 1 26 ? 28.948 54.921 57.922 1.00 59.51 74 ASP B CA 1
ATOM 4508 C C . ASP B 1 26 ? 30.064 54.565 58.890 1.00 57.20 74 ASP B C 1
ATOM 4509 O O . ASP B 1 26 ? 31.235 54.770 58.556 1.00 59.04 74 ASP B O 1
ATOM 4514 N N . GLY B 1 27 ? 29.738 54.042 60.068 1.00 59.17 75 GLY B N 1
ATOM 4515 C CA . GLY B 1 27 ? 30.737 53.472 60.948 1.00 63.02 75 GLY B CA 1
ATOM 4516 C C . GLY B 1 27 ? 31.023 52.008 60.719 1.00 64.16 75 GLY B C 1
ATOM 4517 O O . GLY B 1 27 ? 32.024 51.496 61.228 1.00 64.04 75 GLY B O 1
ATOM 4518 N N . ARG B 1 28 ? 30.162 51.323 59.959 1.00 69.26 76 ARG B N 1
ATOM 4519 C CA . ARG B 1 28 ? 30.276 49.883 59.712 1.00 69.67 76 ARG B CA 1
ATOM 4520 C C . ARG B 1 28 ? 30.281 49.102 61.024 1.00 68.78 76 ARG B C 1
ATOM 4521 O O . ARG B 1 28 ? 30.954 48.077 61.158 1.00 74.78 76 ARG B O 1
ATOM 4529 N N . MET B 1 29 ? 29.514 49.592 61.997 1.00 63.41 77 MET B N 1
ATOM 4530 C CA . MET B 1 29 ? 29.263 48.876 63.236 1.00 55.04 77 MET B CA 1
ATOM 4531 C C . MET B 1 29 ? 27.958 48.088 63.143 1.00 62.05 77 MET B C 1
ATOM 4532 O O . MET B 1 29 ? 27.232 48.140 62.147 1.00 60.40 77 MET B O 1
ATOM 4537 N N . LYS B 1 30 ? 27.655 47.349 64.206 1.00 64.25 78 LYS B N 1
ATOM 4538 C CA . LYS B 1 30 ? 26.484 46.491 64.267 1.00 60.32 78 LYS B CA 1
ATOM 4539 C C . LYS B 1 30 ? 25.559 47.010 65.357 1.00 64.22 78 LYS B C 1
ATOM 4540 O O . LYS B 1 30 ? 26.010 47.619 66.332 1.00 67.10 78 LYS B O 1
ATOM 4546 N N . GLY B 1 31 ? 24.257 46.792 65.169 1.00 62.66 79 GLY B N 1
ATOM 4547 C CA . GLY B 1 31 ? 23.290 47.305 66.126 1.00 64.05 79 GLY B CA 1
ATOM 4548 C C . GLY B 1 31 ? 23.532 46.817 67.543 1.00 63.14 79 GLY B C 1
ATOM 4549 O O . GLY B 1 31 ? 23.326 47.558 68.507 1.00 62.38 79 GLY B O 1
ATOM 4550 N N . GLN B 1 32 ? 23.994 45.573 67.690 1.00 71.64 80 GLN B N 1
ATOM 4551 C CA . GLN B 1 32 ? 24.162 44.999 69.021 1.00 72.08 80 GLN B CA 1
ATOM 4552 C C . GLN B 1 32 ? 25.237 45.694 69.843 1.00 73.36 80 GLN B C 1
ATOM 4553 O O . GLN B 1 32 ? 25.202 45.604 71.075 1.00 82.89 80 GLN B O 1
ATOM 4559 N N . ASP B 1 33 ? 26.187 46.377 69.209 1.00 66.95 81 ASP B N 1
ATOM 4560 C CA . ASP B 1 33 ? 27.216 47.093 69.948 1.00 70.42 81 ASP B CA 1
ATOM 4561 C C . ASP B 1 33 ? 26.819 48.533 70.248 1.00 59.84 81 ASP B C 1
ATOM 4562 O O . ASP B 1 33 ? 27.642 49.300 70.755 1.00 62.75 81 ASP B O 1
ATOM 4567 N N . ILE B 1 34 ? 25.580 48.911 69.946 1.00 62.14 82 ILE B N 1
ATOM 4568 C CA . ILE B 1 34 ? 25.044 50.233 70.243 1.00 63.43 82 ILE B CA 1
ATOM 4569 C C . ILE B 1 34 ? 23.949 50.058 71.285 1.00 60.50 82 ILE B C 1
ATOM 4570 O O . ILE B 1 34 ? 23.092 49.177 71.147 1.00 64.74 82 ILE B O 1
ATOM 4575 N N . THR B 1 35 ? 23.974 50.890 72.325 1.00 55.17 83 THR B N 1
ATOM 4576 C CA . THR B 1 35 ? 22.944 50.869 73.355 1.00 61.24 83 THR B CA 1
ATOM 4577 C C . THR B 1 35 ? 22.411 52.277 73.567 1.00 59.29 83 THR B C 1
ATOM 4578 O O . THR B 1 35 ? 23.190 53.227 73.697 1.00 58.12 83 THR B O 1
ATOM 4582 N N . ILE B 1 36 ? 21.089 52.406 73.607 1.00 52.02 84 ILE B N 1
ATOM 4583 C CA . ILE B 1 36 ? 20.422 53.678 73.865 1.00 53.85 84 ILE B CA 1
ATOM 4584 C C . ILE B 1 36 ? 19.896 53.661 75.295 1.00 62.85 84 ILE B C 1
ATOM 4585 O O . ILE B 1 36 ? 19.104 52.786 75.664 1.00 63.05 84 ILE B O 1
ATOM 4590 N N . LEU B 1 37 ? 20.335 54.626 76.098 1.00 59.81 85 LEU B N 1
ATOM 4591 C CA . LEU B 1 37 ? 19.930 54.747 77.495 1.00 59.97 85 LEU B CA 1
ATOM 4592 C C . LEU B 1 37 ? 18.825 55.794 77.608 1.00 62.61 85 LEU B C 1
ATOM 4593 O O . LEU B 1 37 ? 19.074 56.992 77.436 1.00 56.25 85 LEU B O 1
ATOM 4598 N N . ASP B 1 38 ? 17.609 55.336 77.894 1.00 66.49 86 ASP B N 1
ATOM 4599 C CA . ASP B 1 38 ? 16.443 56.194 78.031 1.00 70.83 86 ASP B CA 1
ATOM 4600 C C . ASP B 1 38 ? 16.079 56.390 79.499 1.00 74.77 86 ASP B C 1
ATOM 4601 O O . ASP B 1 38 ? 16.515 55.661 80.391 1.00 79.33 86 ASP B O 1
ATOM 4606 N N . ALA B 1 39 ? 15.238 57.394 79.725 1.00 76.21 87 ALA B N 1
ATOM 4607 C CA . ALA B 1 39 ? 14.688 57.749 81.032 1.00 67.51 87 ALA B CA 1
ATOM 4608 C C . ALA B 1 39 ? 13.254 57.265 81.170 1.00 76.99 87 ALA B C 1
ATOM 4609 O O . ALA B 1 39 ? 12.404 57.979 81.709 1.00 78.04 87 ALA B O 1
ATOM 4611 N N . VAL B 1 40 ? 12.988 56.114 80.548 1.00 82.46 88 VAL B N 1
ATOM 4612 C CA . VAL B 1 40 ? 11.781 55.284 80.589 1.00 85.62 88 VAL B CA 1
ATOM 4613 C C . VAL B 1 40 ? 10.796 55.776 79.537 1.00 78.28 88 VAL B C 1
ATOM 4614 O O . VAL B 1 40 ? 10.835 56.939 79.120 1.00 67.07 88 VAL B O 1
ATOM 4618 N N . GLY B 1 41 ? 9.912 54.884 79.095 1.00 81.84 89 GLY B N 1
ATOM 4619 C CA . GLY B 1 41 ? 8.878 55.225 78.140 1.00 83.08 89 GLY B CA 1
ATOM 4620 C C . GLY B 1 41 ? 7.998 54.036 77.819 1.00 77.40 89 GLY B C 1
ATOM 4621 O O . GLY B 1 41 ? 8.125 52.978 78.436 1.00 72.74 89 GLY B O 1
ATOM 4622 N N . GLY B 1 49 ? 6.390 59.632 75.546 1.00 82.99 97 GLY B N 1
ATOM 4623 C CA . GLY B 1 49 ? 5.064 59.479 74.976 1.00 84.54 97 GLY B CA 1
ATOM 4624 C C . GLY B 1 49 ? 4.082 60.548 75.417 1.00 90.66 97 GLY B C 1
ATOM 4625 O O . GLY B 1 49 ? 3.996 60.871 76.601 1.00 97.41 97 GLY B O 1
ATOM 4626 N N . SER B 1 50 ? 3.329 61.084 74.460 1.00 91.24 98 SER B N 1
ATOM 4627 C CA . SER B 1 50 ? 2.356 62.133 74.731 1.00 90.34 98 SER B CA 1
ATOM 4628 C C . SER B 1 50 ? 1.450 62.263 73.515 1.00 88.46 98 SER B C 1
ATOM 4629 O O . SER B 1 50 ? 1.768 61.777 72.425 1.00 79.54 98 SER B O 1
ATOM 4632 N N . GLY B 1 51 ? 0.315 62.918 73.721 1.00 85.71 99 GLY B N 1
ATOM 4633 C CA . GLY B 1 51 ? -0.676 63.056 72.677 1.00 78.08 99 GLY B CA 1
ATOM 4634 C C . GLY B 1 51 ? -1.745 62.030 72.973 1.00 86.05 99 GLY B C 1
ATOM 4635 O O . GLY B 1 51 ? -2.424 62.113 74.000 1.00 71.97 99 GLY B O 1
ATOM 4636 N N . ASN B 1 52 ? -1.897 61.062 72.073 1.00 99.75 100 ASN B N 1
ATOM 4637 C CA . ASN B 1 52 ? -2.679 59.856 72.316 1.00 105.16 100 ASN B CA 1
ATOM 4638 C C . ASN B 1 52 ? -4.163 60.046 72.608 1.00 104.43 100 ASN B C 1
ATOM 4639 O O . ASN B 1 52 ? -4.602 61.104 73.072 1.00 89.05 100 ASN B O 1
ATOM 4644 N N . ALA B 1 53 ? -4.939 59.005 72.305 1.00 111.92 101 ALA B N 1
ATOM 4645 C CA . ALA B 1 53 ? -6.377 58.962 72.547 1.00 106.92 101 ALA B CA 1
ATOM 4646 C C . ALA B 1 53 ? -7.155 60.157 71.995 1.00 103.14 101 ALA B C 1
ATOM 4647 O O . ALA B 1 53 ? -6.612 60.999 71.267 1.00 93.26 101 ALA B O 1
ATOM 4649 N N . GLU B 1 54 ? -8.455 60.202 72.300 1.00 109.36 102 GLU B N 1
ATOM 4650 C CA . GLU B 1 54 ? -9.273 61.381 72.050 1.00 99.38 102 GLU B CA 1
ATOM 4651 C C . GLU B 1 54 ? -9.519 62.162 73.331 1.00 102.13 102 GLU B C 1
ATOM 4652 O O . GLU B 1 54 ? -10.126 63.238 73.267 1.00 105.26 102 GLU B O 1
ATOM 4658 N N . ASP B 1 55 ? -9.146 61.590 74.488 1.00 102.88 103 ASP B N 1
ATOM 4659 C CA . ASP B 1 55 ? -8.978 62.264 75.775 1.00 99.08 103 ASP B CA 1
ATOM 4660 C C . ASP B 1 55 ? -8.830 63.762 75.562 1.00 101.23 103 ASP B C 1
ATOM 4661 O O . ASP B 1 55 ? -9.613 64.551 76.099 1.00 99.42 103 ASP B O 1
ATOM 4666 N N . GLY B 1 56 ? -7.829 64.157 74.775 1.00 97.50 104 GLY B N 1
ATOM 4667 C CA . GLY B 1 56 ? -7.681 65.549 74.405 1.00 90.47 104 GLY B CA 1
ATOM 4668 C C . GLY B 1 56 ? -6.532 65.854 73.466 1.00 86.36 104 GLY B C 1
ATOM 4669 O O . GLY B 1 56 ? -6.479 66.955 72.909 1.00 87.21 104 GLY B O 1
ATOM 4670 N N . TYR B 1 57 ? -5.612 64.900 73.284 1.00 78.93 105 TYR B N 1
ATOM 4671 C CA . TYR B 1 57 ? -4.417 65.077 72.457 1.00 73.25 105 TYR B CA 1
ATOM 4672 C C . TYR B 1 57 ? -3.512 66.128 73.086 1.00 70.48 105 TYR B C 1
ATOM 4673 O O . TYR B 1 57 ? -3.991 67.108 73.663 1.00 76.03 105 TYR B O 1
ATOM 4682 N N . LEU B 1 58 ? -2.200 65.954 72.966 1.00 63.58 106 LEU B N 1
ATOM 4683 C CA . LEU B 1 58 ? -1.275 66.920 73.548 1.00 61.24 106 LEU B CA 1
ATOM 4684 C C . LEU B 1 58 ? -0.014 66.962 72.693 1.00 65.65 106 LEU B C 1
ATOM 4685 O O . LEU B 1 58 ? 0.822 66.056 72.768 1.00 71.00 106 LEU B O 1
ATOM 4690 N N . ILE B 1 59 ? 0.148 67.984 71.901 1.00 66.34 107 ILE B N 1
ATOM 4691 C CA . ILE B 1 59 ? 1.311 68.058 71.109 1.00 66.14 107 ILE B CA 1
ATOM 4692 C C . ILE B 1 59 ? 2.348 68.663 71.960 1.00 68.97 107 ILE B C 1
ATOM 4693 O O . ILE B 1 59 ? 2.271 69.810 72.291 1.00 67.95 107 ILE B O 1
ATOM 4698 N N . ARG B 1 60 ? 3.352 67.884 72.295 1.00 70.44 108 ARG B N 1
ATOM 4699 C CA . ARG B 1 60 ? 4.517 68.252 73.101 1.00 70.21 108 ARG B CA 1
ATOM 4700 C C . ARG B 1 60 ? 4.734 69.648 73.647 1.00 74.55 108 ARG B C 1
ATOM 4701 O O . ARG B 1 60 ? 4.890 69.834 74.840 1.00 66.04 108 ARG B O 1
ATOM 4709 N N . GLY B 1 61 ? 4.804 70.590 72.719 1.00 73.61 109 GLY B N 1
ATOM 4710 C CA . GLY B 1 61 ? 5.052 71.985 72.922 1.00 60.83 109 GLY B CA 1
ATOM 4711 C C . GLY B 1 61 ? 6.325 72.096 72.150 1.00 62.39 109 GLY B C 1
ATOM 4712 O O . GLY B 1 61 ? 7.365 71.767 72.654 1.00 63.26 109 GLY B O 1
ATOM 4713 N N . GLY B 1 62 ? 6.240 72.480 70.898 1.00 68.68 110 GLY B N 1
ATOM 4714 C CA . GLY B 1 62 ? 7.433 72.594 70.108 1.00 69.04 110 GLY B CA 1
ATOM 4715 C C . GLY B 1 62 ? 7.267 73.016 68.694 1.00 76.88 110 GLY B C 1
ATOM 4716 O O . GLY B 1 62 ? 6.262 72.803 68.045 1.00 72.54 110 GLY B O 1
ATOM 4717 N N . ARG B 1 63 ? 8.321 73.639 68.227 1.00 80.20 111 ARG B N 1
ATOM 4718 C CA . ARG B 1 63 ? 8.398 74.108 66.883 1.00 83.61 111 ARG B CA 1
ATOM 4719 C C . ARG B 1 63 ? 8.593 72.889 65.996 1.00 77.44 111 ARG B C 1
ATOM 4720 O O . ARG B 1 63 ? 9.503 72.129 66.179 1.00 79.49 111 ARG B O 1
ATOM 4728 N N . GLU B 1 64 ? 7.739 72.758 65.006 1.00 78.16 112 GLU B N 1
ATOM 4729 C CA . GLU B 1 64 ? 7.651 71.590 64.130 1.00 80.91 112 GLU B CA 1
ATOM 4730 C C . GLU B 1 64 ? 7.854 71.935 62.652 1.00 82.27 112 GLU B C 1
ATOM 4731 O O . GLU B 1 64 ? 7.055 71.546 61.792 1.00 86.64 112 GLU B O 1
ATOM 4737 N N . MET B 1 65 ? 8.955 72.589 62.312 1.00 86.49 113 MET B N 1
ATOM 4738 C CA . MET B 1 65 ? 9.126 73.058 60.947 1.00 83.88 113 MET B CA 1
ATOM 4739 C C . MET B 1 65 ? 10.424 72.535 60.362 1.00 77.38 113 MET B C 1
ATOM 4740 O O . MET B 1 65 ? 11.407 72.304 61.074 1.00 80.10 113 MET B O 1
ATOM 4745 N N . ASN B 1 66 ? 10.404 72.359 59.041 1.00 69.39 114 ASN B N 1
ATOM 4746 C CA . ASN B 1 66 ? 11.530 71.859 58.274 1.00 59.22 114 ASN B CA 1
ATOM 4747 C C . ASN B 1 66 ? 11.625 72.771 57.060 1.00 65.89 114 ASN B C 1
ATOM 4748 O O . ASN B 1 66 ? 10.633 72.971 56.353 1.00 72.01 114 ASN B O 1
ATOM 4753 N N . TRP B 1 67 ? 12.816 73.315 56.827 1.00 68.86 115 TRP B N 1
ATOM 4754 C CA . TRP B 1 67 ? 13.097 74.207 55.707 1.00 70.74 115 TRP B CA 1
ATOM 4755 C C . TRP B 1 67 ? 14.175 73.635 54.800 1.00 71.47 115 TRP B C 1
ATOM 4756 O O . TRP B 1 67 ? 13.911 73.354 53.627 1.00 73.26 115 TRP B O 1
ATOM 4767 N N . ASN B 1 68 ? 15.382 73.450 55.324 1.00 82.56 116 ASN B N 1
ATOM 4768 C CA . ASN B 1 68 ? 16.505 72.890 54.588 1.00 78.80 116 ASN B CA 1
ATOM 4769 C C . ASN B 1 68 ? 16.699 71.438 55.008 1.00 77.94 116 ASN B C 1
ATOM 4770 O O . ASN B 1 68 ? 16.810 71.144 56.204 1.00 65.08 116 ASN B O 1
ATOM 4775 N N . TYR B 1 69 ? 16.735 70.531 54.029 1.00 78.27 117 TYR B N 1
ATOM 4776 C CA . TYR B 1 69 ? 17.014 69.138 54.355 1.00 81.87 117 TYR B CA 1
ATOM 4777 C C . TYR B 1 69 ? 18.520 68.940 54.329 1.00 80.69 117 TYR B C 1
ATOM 4778 O O . TYR B 1 69 ? 19.215 69.257 55.299 1.00 86.50 117 TYR B O 1
ATOM 4787 N N . ASP B 1 70 ? 19.020 68.420 53.209 1.00 70.39 118 ASP B N 1
ATOM 4788 C CA . ASP B 1 70 ? 20.416 68.054 53.007 1.00 79.03 118 ASP B CA 1
ATOM 4789 C C . ASP B 1 70 ? 20.860 67.008 54.028 1.00 78.45 118 ASP B C 1
ATOM 4790 O O . ASP B 1 70 ? 21.414 65.970 53.649 1.00 76.63 118 ASP B O 1
ATOM 4795 N N . HIS B 1 71 ? 20.627 67.263 55.320 1.00 74.67 119 HIS B N 1
ATOM 4796 C CA . HIS B 1 71 ? 20.824 66.227 56.328 1.00 65.63 119 HIS B CA 1
ATOM 4797 C C . HIS B 1 71 ? 19.736 65.164 56.227 1.00 66.56 119 HIS B C 1
ATOM 4798 O O . HIS B 1 71 ? 20.021 63.960 56.232 1.00 69.39 119 HIS B O 1
ATOM 4805 N N . PHE B 1 72 ? 18.475 65.602 56.142 1.00 59.81 120 PHE B N 1
ATOM 4806 C CA . PHE B 1 72 ? 17.347 64.682 56.033 1.00 55.99 120 PHE B CA 1
ATOM 4807 C C . PHE B 1 72 ? 17.477 63.797 54.801 1.00 61.55 120 PHE B C 1
ATOM 4808 O O . PHE B 1 72 ? 17.227 62.588 54.863 1.00 56.50 120 PHE B O 1
ATOM 4816 N N . TRP B 1 73 ? 17.851 64.396 53.669 1.00 73.12 121 TRP B N 1
ATOM 4817 C CA . TRP B 1 73 ? 17.970 63.662 52.413 1.00 70.63 121 TRP B CA 1
ATOM 4818 C C . TRP B 1 73 ? 18.935 62.490 52.543 1.00 64.94 121 TRP B C 1
ATOM 4819 O O . TRP B 1 73 ? 18.612 61.358 52.165 1.00 63.00 121 TRP B O 1
ATOM 4830 N N . ASP B 1 74 ? 20.133 62.749 53.075 1.00 63.58 122 ASP B N 1
ATOM 4831 C CA . ASP B 1 74 ? 21.149 61.706 53.187 1.00 54.88 122 ASP B CA 1
ATOM 4832 C C . ASP B 1 74 ? 20.720 60.591 54.134 1.00 58.40 122 ASP B C 1
ATOM 4833 O O . ASP B 1 74 ? 21.021 59.416 53.894 1.00 62.27 122 ASP B O 1
ATOM 4838 N N . LEU B 1 75 ? 20.019 60.935 55.217 1.00 61.88 123 LEU B N 1
ATOM 4839 C CA . LEU B 1 75 ? 19.688 59.941 56.235 1.00 56.91 123 LEU B CA 1
ATOM 4840 C C . LEU B 1 75 ? 18.459 59.125 55.842 1.00 59.08 123 LEU B C 1
ATOM 4841 O O . LEU B 1 75 ? 18.544 57.907 55.652 1.00 62.50 123 LEU B O 1
ATOM 4846 N N . PHE B 1 76 ? 17.306 59.780 55.721 1.00 57.41 124 PHE B N 1
ATOM 4847 C CA . PHE B 1 76 ? 16.033 59.087 55.560 1.00 54.22 124 PHE B CA 1
ATOM 4848 C C . PHE B 1 76 ? 15.820 58.523 54.161 1.00 55.37 124 PHE B C 1
ATOM 4849 O O . PHE B 1 76 ? 14.718 58.050 53.866 1.00 50.67 124 PHE B O 1
ATOM 4857 N N . GLN B 1 77 ? 16.834 58.563 53.294 1.00 56.90 125 GLN B N 1
ATOM 4858 C CA . GLN B 1 77 ? 16.739 57.850 52.026 1.00 59.36 125 GLN B CA 1
ATOM 4859 C C . GLN B 1 77 ? 16.878 56.344 52.207 1.00 58.09 125 GLN B C 1
ATOM 4860 O O . GLN B 1 77 ? 16.504 55.589 51.304 1.00 59.50 125 GLN B O 1
ATOM 4866 N N . ASP B 1 78 ? 17.405 55.890 53.345 1.00 58.99 126 ASP B N 1
ATOM 4867 C CA . ASP B 1 78 ? 17.690 54.478 53.566 1.00 58.06 126 ASP B CA 1
ATOM 4868 C C . ASP B 1 78 ? 16.797 53.848 54.627 1.00 58.67 126 ASP B C 1
ATOM 4869 O O . ASP B 1 78 ? 17.080 52.732 55.075 1.00 57.01 126 ASP B O 1
ATOM 4874 N N . ILE B 1 79 ? 15.739 54.528 55.046 1.00 58.13 127 ILE B N 1
ATOM 4875 C CA . ILE B 1 79 ? 14.804 53.994 56.031 1.00 60.54 127 ILE B CA 1
ATOM 4876 C C . ILE B 1 79 ? 13.536 53.586 55.288 1.00 60.06 127 ILE B C 1
ATOM 4877 O O . ILE B 1 79 ? 12.908 54.434 54.641 1.00 55.29 127 ILE B O 1
ATOM 4882 N N . PRO B 1 80 ? 13.129 52.317 55.343 1.00 64.42 128 PRO B N 1
ATOM 4883 C CA . PRO B 1 80 ? 11.881 51.909 54.683 1.00 65.22 128 PRO B CA 1
ATOM 4884 C C . PRO B 1 80 ? 10.691 52.717 55.182 1.00 64.42 128 PRO B C 1
ATOM 4885 O O . PRO B 1 80 ? 10.588 53.043 56.366 1.00 62.91 128 PRO B O 1
ATOM 4889 N N . ALA B 1 81 ? 9.801 53.057 54.250 1.00 62.70 129 ALA B N 1
ATOM 4890 C CA . ALA B 1 81 ? 8.696 53.965 54.518 1.00 62.67 129 ALA B CA 1
ATOM 4891 C C . ALA B 1 81 ? 7.790 53.431 55.629 1.00 66.12 129 ALA B C 1
ATOM 4892 O O . ALA B 1 81 ? 7.871 52.274 56.048 1.00 68.76 129 ALA B O 1
ATOM 4894 N N . LEU B 1 82 ? 6.898 54.307 56.092 1.00 67.13 130 LEU B N 1
ATOM 4895 C CA . LEU B 1 82 ? 5.982 53.962 57.173 1.00 70.58 130 LEU B CA 1
ATOM 4896 C C . LEU B 1 82 ? 4.812 53.127 56.670 1.00 70.91 130 LEU B C 1
ATOM 4897 O O . LEU B 1 82 ? 4.461 52.108 57.276 1.00 76.06 130 LEU B O 1
ATOM 4902 N N . GLU B 1 83 ? 4.196 53.544 55.565 1.00 75.60 131 GLU B N 1
ATOM 4903 C CA . GLU B 1 83 ? 2.978 52.917 55.069 1.00 81.90 131 GLU B CA 1
ATOM 4904 C C . GLU B 1 83 ? 3.119 52.388 53.649 1.00 84.65 131 GLU B C 1
ATOM 4905 O O . GLU B 1 83 ? 2.120 51.957 53.062 1.00 85.00 131 GLU B O 1
ATOM 4911 N N . TYR B 1 84 ? 4.318 52.401 53.080 1.00 80.74 132 TYR B N 1
ATOM 4912 C CA . TYR B 1 84 ? 4.532 52.001 51.700 1.00 83.86 132 TYR B CA 1
ATOM 4913 C C . TYR B 1 84 ? 5.415 50.761 51.631 1.00 86.03 132 TYR B C 1
ATOM 4914 O O . TYR B 1 84 ? 6.189 50.485 52.556 1.00 84.07 132 TYR B O 1
ATOM 4923 N N . PRO B 1 85 ? 5.325 49.991 50.551 1.00 91.21 133 PRO B N 1
ATOM 4924 C CA . PRO B 1 85 ? 6.122 48.767 50.437 1.00 89.19 133 PRO B CA 1
ATOM 4925 C C . PRO B 1 85 ? 7.527 49.056 49.921 1.00 87.27 133 PRO B C 1
ATOM 4926 O O . PRO B 1 85 ? 7.874 50.181 49.560 1.00 88.07 133 PRO B O 1
ATOM 4930 N N . SER B 1 86 ? 8.342 48.003 49.914 1.00 80.89 134 SER B N 1
ATOM 4931 C CA . SER B 1 86 ? 9.698 48.105 49.403 1.00 82.85 134 SER B CA 1
ATOM 4932 C C . SER B 1 86 ? 9.678 48.451 47.914 1.00 80.59 134 SER B C 1
ATOM 4933 O O . SER B 1 86 ? 8.739 48.094 47.197 1.00 75.00 134 SER B O 1
ATOM 4936 N N . PRO B 1 87 ? 10.717 49.141 47.414 1.00 78.32 135 PRO B N 1
ATOM 4937 C CA . PRO B 1 87 ? 11.799 49.727 48.208 1.00 83.91 135 PRO B CA 1
ATOM 4938 C C . PRO B 1 87 ? 11.621 51.222 48.462 1.00 85.58 135 PRO B C 1
ATOM 4939 O O . PRO B 1 87 ? 12.584 51.979 48.335 1.00 89.29 135 PRO B O 1
ATOM 4943 N N . TYR B 1 88 ? 10.410 51.643 48.818 1.00 82.33 136 TYR B N 1
ATOM 4944 C CA . TYR B 1 88 ? 10.145 53.055 49.062 1.00 86.57 136 TYR B CA 1
ATOM 4945 C C . TYR B 1 88 ? 10.549 53.456 50.474 1.00 80.78 136 TYR B C 1
ATOM 4946 O O . TYR B 1 88 ? 10.247 52.756 51.445 1.00 73.62 136 TYR B O 1
ATOM 4955 N N . SER B 1 89 ? 11.240 54.587 50.574 1.00 75.37 137 SER B N 1
ATOM 4956 C CA . SER B 1 89 ? 11.818 55.081 51.810 1.00 66.31 137 SER B CA 1
ATOM 4957 C C . SER B 1 89 ? 10.920 56.137 52.452 1.00 63.67 137 SER B C 1
ATOM 4958 O O . SER B 1 89 ? 9.873 56.514 51.921 1.00 67.40 137 SER B O 1
ATOM 4961 N N . VAL B 1 90 ? 11.350 56.618 53.622 1.00 61.56 138 VAL B N 1
ATOM 4962 C CA . VAL B 1 90 ? 10.681 57.742 54.272 1.00 58.44 138 VAL B CA 1
ATOM 4963 C C . VAL B 1 90 ? 10.877 59.021 53.467 1.00 54.82 138 VAL B C 1
ATOM 4964 O O . VAL B 1 90 ? 10.004 59.898 53.454 1.00 52.61 138 VAL B O 1
ATOM 4968 N N . LEU B 1 91 ? 12.014 59.144 52.777 1.00 54.80 139 LEU B N 1
ATOM 4969 C CA . LEU B 1 91 ? 12.217 60.263 51.862 1.00 59.31 139 LEU B CA 1
ATOM 4970 C C . LEU B 1 91 ? 11.137 60.311 50.787 1.00 66.92 139 LEU B C 1
ATOM 4971 O O . LEU B 1 91 ? 10.670 61.393 50.414 1.00 69.01 139 LEU B O 1
ATOM 4976 N N . ASP B 1 92 ? 10.730 59.147 50.273 1.00 66.16 140 ASP B N 1
ATOM 4977 C CA . ASP B 1 92 ? 9.745 59.123 49.196 1.00 68.50 140 ASP B CA 1
ATOM 4978 C C . ASP B 1 92 ? 8.362 59.539 49.685 1.00 65.47 140 ASP B C 1
ATOM 4979 O O . ASP B 1 92 ? 7.632 60.233 48.969 1.00 59.18 140 ASP B O 1
ATOM 4984 N N . GLU B 1 93 ? 7.978 59.125 50.895 1.00 70.90 141 GLU B N 1
ATOM 4985 C CA . GLU B 1 93 ? 6.763 59.669 51.494 1.00 66.44 141 GLU B CA 1
ATOM 4986 C C . GLU B 1 93 ? 6.894 61.171 51.690 1.00 74.15 141 GLU B C 1
ATOM 4987 O O . GLU B 1 93 ? 5.964 61.934 51.398 1.00 74.44 141 GLU B O 1
ATOM 4993 N N . TYR B 1 94 ? 8.050 61.606 52.195 1.00 74.75 142 TYR B N 1
ATOM 4994 C CA . TYR B 1 94 ? 8.298 63.021 52.445 1.00 72.85 142 TYR B CA 1
ATOM 4995 C C . TYR B 1 94 ? 8.220 63.834 51.158 1.00 71.67 142 TYR B C 1
ATOM 4996 O O . TYR B 1 94 ? 7.608 64.907 51.126 1.00 71.71 142 TYR B O 1
ATOM 5005 N N . ARG B 1 95 ? 8.836 63.335 50.085 1.00 73.18 143 ARG B N 1
ATOM 5006 C CA . ARG B 1 95 ? 8.923 64.080 48.836 1.00 64.99 143 ARG B CA 1
ATOM 5007 C C . ARG B 1 95 ? 7.660 63.973 47.986 1.00 65.88 143 ARG B C 1
ATOM 5008 O O . ARG B 1 95 ? 7.434 64.830 47.125 1.00 72.36 143 ARG B O 1
ATOM 5016 N N . ALA B 1 96 ? 6.830 62.950 48.209 1.00 69.08 144 ALA B N 1
ATOM 5017 C CA . ALA B 1 96 ? 5.539 62.874 47.532 1.00 67.12 144 ALA B CA 1
ATOM 5018 C C . ALA B 1 96 ? 4.549 63.872 48.122 1.00 68.61 144 ALA B C 1
ATOM 5019 O O . ALA B 1 96 ? 3.931 64.657 47.393 1.00 70.25 144 ALA B O 1
ATOM 5021 N N . VAL B 1 97 ? 4.393 63.859 49.450 1.00 68.70 145 VAL B N 1
ATOM 5022 C CA . VAL B 1 97 ? 3.403 64.693 50.124 1.00 71.51 145 VAL B CA 1
ATOM 5023 C C . VAL B 1 97 ? 3.701 66.181 50.002 1.00 69.44 145 VAL B C 1
ATOM 5024 O O . VAL B 1 97 ? 2.828 67.007 50.292 1.00 68.16 145 VAL B O 1
ATOM 5028 N N . ASN B 1 98 ? 4.903 66.549 49.565 1.00 66.84 146 ASN B N 1
ATOM 5029 C CA . ASN B 1 98 ? 5.258 67.947 49.370 1.00 66.07 146 ASN B CA 1
ATOM 5030 C C . ASN B 1 98 ? 5.312 68.348 47.906 1.00 73.53 146 ASN B C 1
ATOM 5031 O O . ASN B 1 98 ? 5.044 69.509 47.589 1.00 72.89 146 ASN B O 1
ATOM 5036 N N . ASP B 1 99 ? 5.660 67.424 47.007 1.00 79.55 147 ASP B N 1
ATOM 5037 C CA . ASP B 1 99 ? 5.586 67.728 45.584 1.00 72.98 147 ASP B CA 1
ATOM 5038 C C . ASP B 1 99 ? 4.151 67.728 45.073 1.00 70.87 147 ASP B C 1
ATOM 5039 O O . ASP B 1 99 ? 3.878 68.330 44.029 1.00 81.09 147 ASP B O 1
ATOM 5044 N N . ASN B 1 100 ? 3.231 67.078 45.787 1.00 64.50 148 ASN B N 1
ATOM 5045 C CA . ASN B 1 100 ? 1.815 67.094 45.430 1.00 67.04 148 ASN B CA 1
ATOM 5046 C C . ASN B 1 100 ? 1.079 68.261 46.085 1.00 62.33 148 ASN B C 1
ATOM 5047 O O . ASN B 1 100 ? 0.427 69.056 45.403 1.00 73.68 148 ASN B O 1
ATOM 5052 N N . ASP B 1 101 ? 1.173 68.367 47.411 1.00 67.81 149 ASP B N 1
ATOM 5053 C CA . ASP B 1 101 ? 0.499 69.403 48.189 1.00 68.23 149 ASP B CA 1
ATOM 5054 C C . ASP B 1 101 ? 1.548 70.363 48.734 1.00 67.35 149 ASP B C 1
ATOM 5055 O O . ASP B 1 101 ? 2.038 70.183 49.859 1.00 66.42 149 ASP B O 1
ATOM 5060 N N . PRO B 1 102 ? 1.951 71.378 47.971 1.00 67.33 150 PRO B N 1
ATOM 5061 C CA . PRO B 1 102 ? 2.967 72.307 48.471 1.00 71.69 150 PRO B CA 1
ATOM 5062 C C . PRO B 1 102 ? 2.414 73.178 49.585 1.00 72.26 150 PRO B C 1
ATOM 5063 O O . PRO B 1 102 ? 1.213 73.448 49.661 1.00 71.87 150 PRO B O 1
ATOM 5067 N N . ASN B 1 103 ? 3.311 73.623 50.458 1.00 72.03 151 ASN B N 1
ATOM 5068 C CA . ASN B 1 103 ? 2.934 74.427 51.609 1.00 68.11 151 ASN B CA 1
ATOM 5069 C C . ASN B 1 103 ? 3.090 75.909 51.296 1.00 68.42 151 ASN B C 1
ATOM 5070 O O . ASN B 1 103 ? 4.138 76.340 50.804 1.00 67.16 151 ASN B O 1
ATOM 5075 N N . TRP B 1 104 ? 2.042 76.676 51.578 1.00 63.56 152 TRP B N 1
ATOM 5076 C CA . TRP B 1 104 ? 2.086 78.127 51.503 1.00 67.76 152 TRP B CA 1
ATOM 5077 C C . TRP B 1 104 ? 0.913 78.647 52.316 1.00 64.18 152 TRP B C 1
ATOM 5078 O O . TRP B 1 104 ? -0.080 77.944 52.515 1.00 60.64 152 TRP B O 1
ATOM 5089 N N . SER B 1 105 ? 1.039 79.880 52.791 1.00 68.19 153 SER B N 1
ATOM 5090 C CA . SER B 1 105 ? 0.071 80.438 53.720 1.00 66.98 153 SER B CA 1
ATOM 5091 C C . SER B 1 105 ? -0.740 81.539 53.049 1.00 70.44 153 SER B C 1
ATOM 5092 O O . SER B 1 105 ? -0.248 82.258 52.174 1.00 72.06 153 SER B O 1
ATOM 5095 N N . LYS B 1 106 ? -1.996 81.664 53.475 1.00 66.16 154 LYS B N 1
ATOM 5096 C CA . LYS B 1 106 ? -2.908 82.672 52.953 1.00 65.78 154 LYS B CA 1
ATOM 5097 C C . LYS B 1 106 ? -3.249 83.745 53.976 1.00 65.18 154 LYS B C 1
ATOM 5098 O O . LYS B 1 106 ? -3.522 84.885 53.592 1.00 68.25 154 LYS B O 1
ATOM 5104 N N . SER B 1 107 ? -3.188 83.419 55.264 1.00 64.51 155 SER B N 1
ATOM 5105 C CA . SER B 1 107 ? -3.539 84.326 56.350 1.00 59.94 155 SER B CA 1
ATOM 5106 C C . SER B 1 107 ? -2.435 84.344 57.397 1.00 57.89 155 SER B C 1
ATOM 5107 O O . SER B 1 107 ? -2.666 84.144 58.591 1.00 72.11 155 SER B O 1
ATOM 5110 N N . ARG B 1 108 ? -1.205 84.600 56.950 1.00 51.92 156 ARG B N 1
ATOM 5111 C CA . ARG B 1 108 ? -0.045 84.439 57.821 1.00 56.74 156 ARG B CA 1
ATOM 5112 C C . ARG B 1 108 ? -0.064 85.438 58.973 1.00 54.37 156 ARG B C 1
ATOM 5113 O O . ARG B 1 108 ? 0.179 85.071 60.128 1.00 53.40 156 ARG B O 1
ATOM 5121 N N . LEU B 1 109 ? -0.354 86.703 58.683 1.00 56.19 157 LEU B N 1
ATOM 5122 C CA . LEU B 1 109 ? -0.427 87.742 59.702 1.00 55.87 157 LEU B CA 1
ATOM 5123 C C . LEU B 1 109 ? -1.847 88.278 59.807 1.00 55.27 157 LEU B C 1
ATOM 5124 O O . LEU B 1 109 ? -2.506 88.522 58.792 1.00 58.11 157 LEU B O 1
ATOM 5129 N N . MET B 1 110 ? -2.313 88.459 61.042 1.00 61.06 158 MET B N 1
ATOM 5130 C CA . MET B 1 110 ? -3.658 88.952 61.297 1.00 60.00 158 MET B CA 1
ATOM 5131 C C . MET B 1 110 ? -3.622 90.002 62.398 1.00 62.21 158 MET B C 1
ATOM 5132 O O . MET B 1 110 ? -2.722 90.025 63.243 1.00 59.15 158 MET B O 1
ATOM 5137 N N . HIS B 1 111 ? -4.620 90.876 62.371 1.00 65.10 159 HIS B N 1
ATOM 5138 C CA . HIS B 1 111 ? -4.773 91.930 63.363 1.00 60.71 159 HIS B CA 1
ATOM 5139 C C . HIS B 1 111 ? -6.194 92.474 63.245 1.00 65.25 159 HIS B C 1
ATOM 5140 O O . HIS B 1 111 ? -7.009 91.949 62.480 1.00 62.76 159 HIS B O 1
ATOM 5147 N N . LYS B 1 112 ? -6.485 93.543 63.989 1.00 62.20 160 LYS B N 1
ATOM 5148 C CA . LYS B 1 112 ? -7.827 94.133 64.052 1.00 62.74 160 LYS B CA 1
ATOM 5149 C C . LYS B 1 112 ? -8.897 93.063 64.272 1.00 72.55 160 LYS B C 1
ATOM 5150 O O . LYS B 1 112 ? -9.994 93.126 63.713 1.00 77.43 160 LYS B O 1
ATOM 5156 N N . GLN B 1 113 ? -8.565 92.073 65.098 1.00 70.23 161 GLN B N 1
ATOM 5157 C CA . GLN B 1 113 ? -9.508 91.056 65.563 1.00 65.03 161 GLN B CA 1
ATOM 5158 C C . GLN B 1 113 ? -10.249 90.365 64.416 1.00 68.37 161 GLN B C 1
ATOM 5159 O O . GLN B 1 113 ? -11.480 90.285 64.396 1.00 69.83 161 GLN B O 1
ATOM 5165 N N . GLY B 1 114 ? -9.488 89.858 63.446 1.00 70.09 162 GLY B N 1
ATOM 5166 C CA . GLY B 1 114 ? -10.076 88.952 62.475 1.00 67.41 162 GLY B CA 1
ATOM 5167 C C . GLY B 1 114 ? -9.713 89.112 61.011 1.00 65.03 162 GLY B C 1
ATOM 5168 O O . GLY B 1 114 ? -9.990 88.215 60.210 1.00 65.04 162 GLY B O 1
ATOM 5169 N N . GLN B 1 115 ? -9.098 90.228 60.640 1.00 69.87 163 GLN B N 1
ATOM 5170 C CA . GLN B 1 115 ? -8.747 90.505 59.254 1.00 68.40 163 GLN B CA 1
ATOM 5171 C C . GLN B 1 115 ? -7.239 90.439 59.048 1.00 66.80 163 GLN B C 1
ATOM 5172 O O . GLN B 1 115 ? -6.456 90.469 59.999 1.00 69.15 163 GLN B O 1
ATOM 5178 N N . ILE B 1 116 ? -6.844 90.354 57.780 1.00 62.76 164 ILE B N 1
ATOM 5179 C CA . ILE B 1 116 ? -5.467 90.055 57.404 1.00 62.28 164 ILE B CA 1
ATOM 5180 C C . ILE B 1 116 ? -4.629 91.329 57.370 1.00 65.32 164 ILE B C 1
ATOM 5181 O O . ILE B 1 116 ? -5.018 92.335 56.763 1.00 68.79 164 ILE B O 1
ATOM 5186 N N . ARG B 1 117 ? -3.474 91.282 58.032 1.00 64.99 165 ARG B N 1
ATOM 5187 C CA . ARG B 1 117 ? -2.439 92.295 57.888 1.00 60.31 165 ARG B CA 1
ATOM 5188 C C . ARG B 1 117 ? -1.539 91.911 56.719 1.00 56.25 165 ARG B C 1
ATOM 5189 O O . ARG B 1 117 ? -1.087 90.765 56.633 1.00 60.40 165 ARG B O 1
ATOM 5197 N N . ASP B 1 118 ? -1.300 92.860 55.816 1.00 63.48 166 ASP B N 1
ATOM 5198 C CA . ASP B 1 118 ? -0.512 92.586 54.619 1.00 62.39 166 ASP B CA 1
ATOM 5199 C C . ASP B 1 118 ? 0.867 92.051 54.978 1.00 66.40 166 ASP B C 1
ATOM 5200 O O . ASP B 1 118 ? 1.632 92.698 55.701 1.00 60.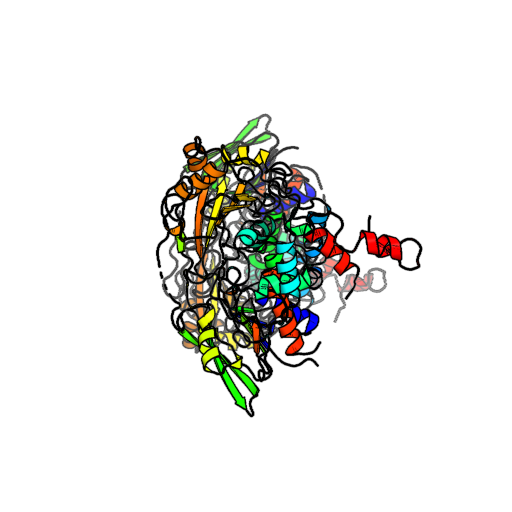86 166 ASP B O 1
ATOM 5205 N N . PHE B 1 119 ? 1.179 90.860 54.467 1.00 65.79 167 PHE B N 1
ATOM 5206 C CA . PHE B 1 119 ? 2.463 90.213 54.704 1.00 61.87 167 PHE B CA 1
ATOM 5207 C C . PHE B 1 119 ? 3.190 89.920 53.398 1.00 62.87 167 PHE B C 1
ATOM 5208 O O . PHE B 1 119 ? 4.120 89.113 53.383 1.00 56.62 167 PHE B O 1
ATOM 5216 N N . SER B 1 120 ? 2.770 90.561 52.302 1.00 68.72 168 SER B N 1
ATOM 5217 C CA . SER B 1 120 ? 3.426 90.389 51.007 1.00 66.11 168 SER B CA 1
ATOM 5218 C C . SER B 1 120 ? 4.939 90.558 51.105 1.00 62.46 168 SER B C 1
ATOM 5219 O O . SER B 1 120 ? 5.705 89.748 50.570 1.00 62.55 168 SER B O 1
ATOM 5222 N N . THR B 1 121 ? 5.385 91.610 51.779 1.00 54.20 169 THR B N 1
ATOM 5223 C CA . THR B 1 121 ? 6.792 91.967 51.870 1.00 54.94 169 THR B CA 1
ATOM 5224 C C . THR B 1 121 ? 7.243 91.927 53.324 1.00 52.98 169 THR B C 1
ATOM 5225 O O . THR B 1 121 ? 6.431 91.859 54.250 1.00 57.00 169 THR B O 1
ATOM 5229 N N . LEU B 1 122 ? 8.562 91.961 53.520 1.00 51.16 170 LEU B N 1
ATOM 5230 C CA . LEU B 1 122 ? 9.098 92.054 54.870 1.00 45.91 170 LEU B CA 1
ATOM 5231 C C . LEU B 1 122 ? 8.815 93.410 55.507 1.00 50.65 170 LEU B C 1
ATOM 5232 O O . LEU B 1 122 ? 8.999 93.557 56.721 1.00 56.37 170 LEU B O 1
ATOM 5237 N N . GLY B 1 123 ? 8.387 94.397 54.721 1.00 43.45 171 GLY B N 1
ATOM 5238 C CA . GLY B 1 123 ? 7.995 95.683 55.263 1.00 40.68 171 GLY B CA 1
ATOM 5239 C C . GLY B 1 123 ? 9.134 96.467 55.867 1.00 53.73 171 GLY B C 1
ATOM 5240 O O . GLY B 1 123 ? 8.914 97.253 56.795 1.00 60.30 171 GLY B O 1
ATOM 5241 N N . LEU B 1 124 ? 10.350 96.278 55.367 1.00 49.63 172 LEU B N 1
ATOM 5242 C CA . LEU B 1 124 ? 11.522 96.920 55.937 1.00 54.25 172 LEU B CA 1
ATOM 5243 C C . LEU B 1 124 ? 11.801 98.268 55.285 1.00 60.50 172 LEU B C 1
ATOM 5244 O O . LEU B 1 124 ? 11.692 98.420 54.065 1.00 61.25 172 LEU B O 1
ATOM 5249 N N . SER B 1 125 ? 12.157 99.244 56.113 1.00 59.68 173 SER B N 1
ATOM 5250 C CA . SER B 1 125 ? 12.559 100.556 55.634 1.00 58.77 173 SER B CA 1
ATOM 5251 C C . SER B 1 125 ? 14.045 100.527 55.283 1.00 59.91 173 SER B C 1
ATOM 5252 O O . SER B 1 125 ? 14.746 99.546 55.533 1.00 63.02 173 SER B O 1
ATOM 5255 N N . SER B 1 126 ? 14.527 101.627 54.700 1.00 60.28 174 SER B N 1
ATOM 5256 C CA . SER B 1 126 ? 15.935 101.702 54.322 1.00 54.00 174 SER B CA 1
ATOM 5257 C C . SER B 1 126 ? 16.847 101.614 55.541 1.00 54.72 174 SER B C 1
ATOM 5258 O O . SER B 1 126 ? 17.893 100.955 55.498 1.00 49.08 174 SER B O 1
ATOM 5261 N N . ALA B 1 127 ? 16.463 102.266 56.642 1.00 61.23 175 ALA B N 1
ATOM 5262 C CA . ALA B 1 127 ? 17.236 102.146 57.875 1.00 54.76 175 ALA B CA 1
ATOM 5263 C C . ALA B 1 127 ? 17.130 100.753 58.482 1.00 57.44 175 ALA B C 1
ATOM 5264 O O . ALA B 1 127 ? 18.077 100.290 59.126 1.00 54.21 175 ALA B O 1
ATOM 5266 N N . HIS B 1 128 ? 15.998 100.072 58.287 1.00 56.74 176 HIS B N 1
ATOM 5267 C CA . HIS B 1 128 ? 15.863 98.698 58.763 1.00 55.49 176 HIS B CA 1
ATOM 5268 C C . HIS B 1 128 ? 16.787 97.759 57.996 1.00 51.14 176 HIS B C 1
ATOM 5269 O O . HIS B 1 128 ? 17.478 96.924 58.592 1.00 53.23 176 HIS B O 1
ATOM 5276 N N . GLN B 1 129 ? 16.789 97.870 56.666 1.00 46.08 177 GLN B N 1
ATOM 5277 C CA . GLN B 1 129 ? 17.704 97.102 55.826 1.00 47.30 177 GLN B CA 1
ATOM 5278 C C . GLN B 1 129 ? 19.150 97.290 56.263 1.00 50.77 177 GLN B C 1
ATOM 5279 O O . GLN B 1 129 ? 19.901 96.318 56.409 1.00 56.29 177 GLN B O 1
ATOM 5285 N N . TRP B 1 130 ? 19.565 98.546 56.446 1.00 49.11 178 TRP B N 1
ATOM 5286 C CA . TRP B 1 130 ? 20.921 98.824 56.906 1.00 59.17 178 TRP B CA 1
ATOM 5287 C C . TRP B 1 130 ? 21.225 98.124 58.221 1.00 57.64 178 TRP B C 1
ATOM 5288 O O . TRP B 1 130 ? 22.364 97.701 58.446 1.00 57.59 178 TRP B O 1
ATOM 5299 N N . GLU B 1 131 ? 20.231 98.005 59.104 1.00 56.64 179 GLU B N 1
ATOM 5300 C CA . GLU B 1 131 ? 20.447 97.316 60.372 1.00 58.17 179 GLU B CA 1
ATOM 5301 C C . GLU B 1 131 ? 20.851 95.865 60.137 1.00 63.25 179 GLU B C 1
ATOM 5302 O O . GLU B 1 131 ? 21.788 95.360 60.764 1.00 54.79 179 GLU B O 1
ATOM 5308 N N . LEU B 1 132 ? 20.150 95.175 59.233 1.00 56.61 180 LEU B N 1
ATOM 5309 C CA . LEU B 1 132 ? 20.497 93.788 58.929 1.00 47.76 180 LEU B CA 1
ATOM 5310 C C . LEU B 1 132 ? 21.813 93.689 58.165 1.00 51.59 180 LEU B C 1
ATOM 5311 O O . LEU B 1 132 ? 22.596 92.759 58.392 1.00 54.44 180 LEU B O 1
ATOM 5316 N N . ILE B 1 133 ? 22.067 94.621 57.244 1.00 47.63 181 ILE B N 1
ATOM 5317 C CA . ILE B 1 133 ? 23.334 94.618 56.514 1.00 46.90 181 ILE B CA 1
ATOM 5318 C C . ILE B 1 133 ? 24.501 94.845 57.468 1.00 56.14 181 ILE B C 1
ATOM 5319 O O . ILE B 1 133 ? 25.501 94.118 57.437 1.00 55.10 181 ILE B O 1
ATOM 5324 N N . LYS B 1 134 ? 24.392 95.861 58.329 1.00 60.93 182 LYS B N 1
ATOM 5325 C CA . LYS B 1 134 ? 25.427 96.092 59.332 1.00 57.41 182 LYS B CA 1
ATOM 5326 C C . LYS B 1 134 ? 25.561 94.892 60.263 1.00 57.76 182 LYS B C 1
ATOM 5327 O O . LYS B 1 134 ? 26.667 94.561 60.707 1.00 62.76 182 LYS B O 1
ATOM 5333 N N . LEU B 1 135 ? 24.441 94.232 60.575 1.00 57.82 183 LEU B N 1
ATOM 5334 C CA . LEU B 1 135 ? 24.490 93.003 61.362 1.00 56.02 183 LEU B CA 1
ATOM 5335 C C . LEU B 1 135 ? 25.298 91.926 60.650 1.00 56.74 183 LEU B C 1
ATOM 5336 O O . LEU B 1 135 ? 26.135 91.252 61.262 1.00 57.32 183 LEU B O 1
ATOM 5341 N N . LEU B 1 136 ? 25.051 91.746 59.351 1.00 60.26 184 LEU B N 1
ATOM 5342 C CA . LEU B 1 136 ? 25.783 90.755 58.572 1.00 54.19 184 LEU B CA 1
ATOM 5343 C C . LEU B 1 136 ? 27.283 91.016 58.562 1.00 56.98 184 LEU B C 1
ATOM 5344 O O . LEU B 1 136 ? 28.060 90.080 58.343 1.00 50.35 184 LEU B O 1
ATOM 5349 N N . LEU B 1 137 ? 27.708 92.260 58.783 1.00 55.62 185 LEU B N 1
ATOM 5350 C CA . LEU B 1 137 ? 29.120 92.608 58.723 1.00 50.90 185 LEU B CA 1
ATOM 5351 C C . LEU B 1 137 ? 29.831 92.527 60.070 1.00 59.94 185 LEU B C 1
ATOM 5352 O O . LEU B 1 137 ? 31.065 92.534 60.095 1.00 64.72 185 LEU B O 1
ATOM 5357 N N . LYS B 1 138 ? 29.109 92.438 61.184 1.00 54.87 186 LYS B N 1
ATOM 5358 C CA . LYS B 1 138 ? 29.778 92.386 62.478 1.00 58.76 186 LYS B CA 1
ATOM 5359 C C . LYS B 1 138 ? 30.438 91.026 62.683 1.00 61.61 186 LYS B C 1
ATOM 5360 O O . LYS B 1 138 ? 29.998 90.010 62.141 1.00 62.79 186 LYS B O 1
ATOM 5366 N N . ARG B 1 139 ? 31.522 91.018 63.454 1.00 68.84 187 ARG B N 1
ATOM 5367 C CA . ARG B 1 139 ? 32.179 89.764 63.789 1.00 63.36 187 ARG B CA 1
ATOM 5368 C C . ARG B 1 139 ? 31.448 89.078 64.935 1.00 70.23 187 ARG B C 1
ATOM 5369 O O . ARG B 1 139 ? 30.903 89.728 65.832 1.00 72.16 187 ARG B O 1
ATOM 5377 N N . LYS B 1 140 ? 31.439 87.746 64.897 1.00 66.11 188 LYS B N 1
ATOM 5378 C CA . LYS B 1 140 ? 30.797 86.993 65.967 1.00 65.76 188 LYS B CA 1
ATOM 5379 C C . LYS B 1 140 ? 31.546 87.150 67.284 1.00 66.39 188 LYS B C 1
ATOM 5380 O O . LYS B 1 140 ? 30.951 86.997 68.356 1.00 63.86 188 LYS B O 1
ATOM 5386 N N . GLU B 1 141 ? 32.845 87.449 67.224 1.00 67.51 189 GLU B N 1
ATOM 5387 C CA . GLU B 1 141 ? 33.616 87.681 68.439 1.00 63.66 189 GLU B CA 1
ATOM 5388 C C . GLU B 1 141 ? 33.199 88.965 69.150 1.00 69.03 189 GLU B C 1
ATOM 5389 O O . GLU B 1 141 ? 33.530 89.139 70.328 1.00 80.48 189 GLU B O 1
ATOM 5395 N N . ASP B 1 142 ? 32.490 89.865 68.464 1.00 65.74 190 ASP B N 1
ATOM 5396 C CA . ASP B 1 142 ? 32.081 91.152 69.018 1.00 63.89 190 ASP B CA 1
ATOM 5397 C C . ASP B 1 142 ? 30.594 91.196 69.361 1.00 64.72 190 ASP B C 1
ATOM 5398 O O . ASP B 1 142 ? 30.040 92.282 69.561 1.00 65.88 190 ASP B O 1
ATOM 5403 N N . LEU B 1 143 ? 29.935 90.041 69.426 1.00 61.67 191 LEU B N 1
ATOM 5404 C CA . LEU B 1 143 ? 28.506 89.953 69.708 1.00 58.66 191 LEU B CA 1
ATOM 5405 C C . LEU B 1 143 ? 28.228 89.038 70.894 1.00 58.61 191 LEU B C 1
ATOM 5406 O O . LEU B 1 143 ? 27.270 88.264 70.892 1.00 59.59 191 LEU B O 1
ATOM 5411 N N . ASP B 1 144 ? 29.063 89.117 71.927 1.00 62.11 192 ASP B N 1
ATOM 5412 C CA . ASP B 1 144 ? 28.858 88.289 73.107 1.00 60.40 192 ASP B CA 1
ATOM 5413 C C . ASP B 1 144 ? 27.687 88.820 73.926 1.00 60.58 192 ASP B C 1
ATOM 5414 O O . ASP B 1 144 ? 27.634 90.010 74.255 1.00 65.91 192 ASP B O 1
ATOM 5419 N N . ASP B 1 145 ? 26.741 87.933 74.241 1.00 62.42 193 ASP B N 1
ATOM 5420 C CA . ASP B 1 145 ? 25.619 88.214 75.134 1.00 56.68 193 ASP B CA 1
ATOM 5421 C C . ASP B 1 145 ? 24.687 89.316 74.635 1.00 48.70 193 ASP B C 1
ATOM 5422 O O . ASP B 1 145 ? 23.693 89.630 75.300 1.00 52.21 193 ASP B O 1
ATOM 5427 N N . ILE B 1 146 ? 24.987 89.913 73.479 1.00 48.66 194 ILE B N 1
ATOM 5428 C CA . ILE B 1 146 ? 24.126 90.957 72.936 1.00 53.79 194 ILE B CA 1
ATOM 5429 C C . ILE B 1 146 ? 22.804 90.351 72.483 1.00 48.20 194 ILE B C 1
ATOM 5430 O O . ILE B 1 146 ? 22.771 89.307 71.817 1.00 50.30 194 ILE B O 1
ATOM 5435 N N . THR B 1 147 ? 21.704 91.010 72.839 1.00 47.85 195 THR B N 1
ATOM 5436 C CA . THR B 1 147 ? 20.365 90.501 72.582 1.00 48.25 195 THR B CA 1
ATOM 5437 C C . THR B 1 147 ? 19.708 91.238 71.416 1.00 47.73 195 THR B C 1
ATOM 5438 O O . THR B 1 147 ? 20.252 92.194 70.857 1.00 47.49 195 THR B O 1
ATOM 5442 N N . ILE B 1 148 ? 18.517 90.758 71.048 1.00 42.76 196 ILE B N 1
ATOM 5443 C CA . ILE B 1 148 ? 17.785 91.318 69.912 1.00 47.26 196 ILE B CA 1
ATOM 5444 C C . ILE B 1 148 ? 17.439 92.780 70.161 1.00 52.66 196 ILE B C 1
ATOM 5445 O O . ILE B 1 148 ? 17.797 93.667 69.377 1.00 55.67 196 ILE B O 1
ATOM 5450 N N . GLU B 1 149 ? 16.728 93.049 71.259 1.00 56.73 197 GLU B N 1
ATOM 5451 C CA . GLU B 1 149 ? 16.220 94.395 71.504 1.00 47.16 197 GLU B CA 1
ATOM 5452 C C . GLU B 1 149 ? 17.345 95.384 71.777 1.00 49.94 197 GLU B C 1
ATOM 5453 O O . GLU B 1 149 ? 17.189 96.583 71.519 1.00 54.79 197 GLU B O 1
ATOM 5459 N N . GLN B 1 150 ? 18.474 94.905 72.302 1.00 47.05 198 GLN B N 1
ATOM 5460 C CA . GLN B 1 150 ? 19.640 95.764 72.481 1.00 48.49 198 GLN B CA 1
ATOM 5461 C C . GLN B 1 150 ? 20.136 96.307 71.145 1.00 49.81 198 GLN B C 1
ATOM 5462 O O . GLN B 1 150 ? 20.316 97.520 70.981 1.00 51.63 198 GLN B O 1
ATOM 5468 N N . TYR B 1 151 ? 20.364 95.421 70.173 1.00 53.92 199 TYR B N 1
ATOM 5469 C CA . TYR B 1 151 ? 20.968 95.842 68.912 1.00 52.08 199 TYR B CA 1
ATOM 5470 C C . TYR B 1 151 ? 19.966 96.538 67.995 1.00 50.49 199 TYR B C 1
ATOM 5471 O O . TYR B 1 151 ? 20.308 97.530 67.341 1.00 57.15 199 TYR B O 1
ATOM 5480 N N . PHE B 1 152 ? 18.731 96.045 67.933 1.00 47.68 200 PHE B N 1
ATOM 5481 C CA . PHE B 1 152 ? 17.773 96.524 66.947 1.00 46.74 200 PHE B CA 1
ATOM 5482 C C . PHE B 1 152 ? 16.964 97.699 67.480 1.00 54.49 200 PHE B C 1
ATOM 5483 O O . PHE B 1 152 ? 16.780 97.860 68.689 1.00 65.26 200 PHE B O 1
ATOM 5491 N N . SER B 1 153 ? 16.476 98.518 66.551 1.00 62.21 201 SER B N 1
ATOM 5492 C CA . SER B 1 153 ? 15.655 99.668 66.895 1.00 59.55 201 SER B CA 1
ATOM 5493 C C . SER B 1 153 ? 14.243 99.236 67.290 1.00 62.92 201 SER B C 1
ATOM 5494 O O . SER B 1 153 ? 13.804 98.113 67.024 1.00 64.68 201 SER B O 1
ATOM 5497 N N . ASP B 1 154 ? 13.524 100.161 67.934 1.00 69.98 202 ASP B N 1
ATOM 5498 C CA . ASP B 1 154 ? 12.165 99.867 68.378 1.00 67.28 202 ASP B CA 1
ATOM 5499 C C . ASP B 1 154 ? 11.214 99.698 67.199 1.00 62.42 202 ASP B C 1
ATOM 5500 O O . ASP B 1 154 ? 10.377 98.787 67.198 1.00 67.47 202 ASP B O 1
ATOM 5505 N N . SER B 1 155 ? 11.322 100.563 66.186 1.00 59.08 203 SER B N 1
ATOM 5506 C CA . SER B 1 155 ? 10.449 100.440 65.023 1.00 64.22 203 SER B CA 1
ATOM 5507 C C . SER B 1 155 ? 10.743 99.173 64.231 1.00 66.36 203 SER B C 1
ATOM 5508 O O . SER B 1 155 ? 9.857 98.656 63.541 1.00 66.95 203 SER B O 1
ATOM 5511 N N . PHE B 1 156 ? 11.975 98.667 64.312 1.00 63.41 204 PHE B N 1
ATOM 5512 C CA . PHE B 1 156 ? 12.320 97.435 63.612 1.00 62.81 204 PHE B CA 1
ATOM 5513 C C . PHE B 1 156 ? 11.540 96.250 64.166 1.00 56.26 204 PHE B C 1
ATOM 5514 O O . PHE B 1 156 ? 11.094 95.381 63.409 1.00 53.45 204 PHE B O 1
ATOM 5522 N N . LEU B 1 157 ? 11.370 96.196 65.488 1.00 59.30 205 LEU B N 1
ATOM 5523 C CA . LEU B 1 157 ? 10.693 95.078 66.133 1.00 52.72 205 LEU B CA 1
ATOM 5524 C C . LEU B 1 157 ? 9.197 95.049 65.860 1.00 56.72 205 LEU B C 1
ATOM 5525 O O . LEU B 1 157 ? 8.529 94.101 66.288 1.00 58.45 205 LEU B O 1
ATOM 5530 N N . GLU B 1 158 ? 8.660 96.047 65.160 1.00 55.69 206 GLU B N 1
ATOM 5531 C CA . GLU B 1 158 ? 7.258 96.063 64.782 1.00 52.71 206 GLU B CA 1
ATOM 5532 C C . GLU B 1 158 ? 7.056 95.796 63.296 1.00 54.41 206 GLU B C 1
ATOM 5533 O O . GLU B 1 158 ? 5.912 95.781 62.830 1.00 57.28 206 GLU B O 1
ATOM 5539 N N . THR B 1 159 ? 8.136 95.583 62.546 1.00 54.31 207 THR B N 1
ATOM 5540 C CA . THR B 1 159 ? 8.056 95.305 61.120 1.00 48.28 207 THR B CA 1
ATOM 5541 C C . THR B 1 159 ? 7.458 93.924 60.868 1.00 54.05 207 THR B C 1
ATOM 5542 O O . THR B 1 159 ? 7.445 93.053 61.742 1.00 59.34 207 THR B O 1
ATOM 5546 N N . ASN B 1 160 ? 6.920 93.747 59.656 1.00 49.65 208 ASN B N 1
ATOM 5547 C CA . ASN B 1 160 ? 6.554 92.413 59.184 1.00 49.27 208 ASN B CA 1
ATOM 5548 C C . ASN B 1 160 ? 7.688 91.412 59.395 1.00 47.85 208 ASN B C 1
ATOM 5549 O O . ASN B 1 160 ? 7.451 90.279 59.828 1.00 44.76 208 ASN B O 1
ATOM 5554 N N . PHE B 1 161 ? 8.927 91.813 59.088 1.00 48.75 209 PHE B N 1
ATOM 5555 C CA . PHE B 1 161 ? 10.059 90.895 59.195 1.00 42.73 209 PHE B CA 1
ATOM 5556 C C . PHE B 1 161 ? 10.161 90.292 60.590 1.00 43.67 209 PHE B C 1
ATOM 5557 O O . PHE B 1 161 ? 10.221 89.066 60.744 1.00 45.55 209 PHE B O 1
ATOM 5565 N N . TRP B 1 162 ? 10.173 91.136 61.625 1.00 54.17 210 TRP B N 1
ATOM 5566 C CA . TRP B 1 162 ? 10.399 90.616 62.969 1.00 44.53 210 TRP B CA 1
ATOM 5567 C C . TRP B 1 162 ? 9.197 89.848 63.497 1.00 43.02 210 TRP B C 1
ATOM 5568 O O . TRP B 1 162 ? 9.370 88.873 64.237 1.00 53.50 210 TRP B O 1
ATOM 5579 N N . TYR B 1 163 ? 7.982 90.263 63.138 1.00 45.29 211 TYR B N 1
ATOM 5580 C CA . TYR B 1 163 ? 6.804 89.503 63.542 1.00 47.35 211 TYR B CA 1
ATOM 5581 C C . TYR B 1 163 ? 6.809 88.113 62.916 1.00 49.67 211 TYR B C 1
ATOM 5582 O O . TYR B 1 163 ? 6.393 87.137 63.552 1.00 53.50 211 TYR B O 1
ATOM 5591 N N . LEU B 1 164 ? 7.275 88.004 61.670 1.00 48.57 212 LEU B N 1
ATOM 5592 C CA . LEU B 1 164 ? 7.392 86.696 61.032 1.00 43.43 212 LEU B CA 1
ATOM 5593 C C . LEU B 1 164 ? 8.510 85.877 61.665 1.00 45.65 212 LEU B C 1
ATOM 5594 O O . LEU B 1 164 ? 8.325 84.697 61.986 1.00 46.21 212 LEU B O 1
ATOM 5599 N N . TRP B 1 165 ? 9.683 86.490 61.848 1.00 44.34 213 TRP B N 1
ATOM 5600 C CA . TRP B 1 165 ? 10.840 85.752 62.345 1.00 43.75 213 TRP B CA 1
ATOM 5601 C C . TRP B 1 165 ? 10.631 85.291 63.783 1.00 46.56 213 TRP B C 1
ATOM 5602 O O . TRP B 1 165 ? 10.905 84.133 64.118 1.00 49.36 213 TRP B O 1
ATOM 5613 N N . ARG B 1 166 ? 10.154 86.186 64.654 1.00 49.07 214 ARG B N 1
ATOM 5614 C CA . ARG B 1 166 ? 9.976 85.814 66.054 1.00 45.52 214 ARG B CA 1
ATOM 5615 C C . ARG B 1 166 ? 8.878 84.773 66.225 1.00 48.35 214 ARG B C 1
ATOM 5616 O O . ARG B 1 166 ? 8.954 83.945 67.139 1.00 50.91 214 ARG B O 1
ATOM 5624 N N . SER B 1 167 ? 7.850 84.800 65.374 1.00 45.47 215 SER B N 1
ATOM 5625 C CA . SER B 1 167 ? 6.765 83.835 65.505 1.00 39.87 215 SER B CA 1
ATOM 5626 C C . SER B 1 167 ? 7.151 82.467 64.955 1.00 46.25 215 SER B C 1
ATOM 5627 O O . SER B 1 167 ? 6.834 81.444 65.571 1.00 51.60 215 SER B O 1
ATOM 5630 N N . MET B 1 168 ? 7.835 82.426 63.805 1.00 43.69 216 MET B N 1
ATOM 5631 C CA . MET B 1 168 ? 8.169 81.143 63.189 1.00 48.78 216 MET B CA 1
ATOM 5632 C C . MET B 1 168 ? 9.123 80.338 64.060 1.00 48.06 216 MET B C 1
ATOM 5633 O O . MET B 1 168 ? 8.992 79.113 64.165 1.00 50.51 216 MET B O 1
ATOM 5638 N N . PHE B 1 169 ? 10.082 81.003 64.697 1.00 44.26 217 PHE B N 1
ATOM 5639 C CA . PHE B 1 169 ? 11.091 80.322 65.492 1.00 43.10 217 PHE B CA 1
ATOM 5640 C C . PHE B 1 169 ? 10.856 80.444 66.991 1.00 48.63 217 PHE B C 1
ATOM 5641 O O . PHE B 1 169 ? 11.672 79.939 67.768 1.00 47.49 217 PHE B O 1
ATOM 5649 N N . ALA B 1 170 ? 9.763 81.082 67.410 1.00 48.26 218 ALA B N 1
ATOM 5650 C CA . ALA B 1 170 ? 9.446 81.310 68.821 1.00 47.41 218 ALA B CA 1
ATOM 5651 C C . ALA B 1 170 ? 10.654 81.883 69.567 1.00 47.60 218 ALA B C 1
ATOM 5652 O O . ALA B 1 170 ? 11.305 81.220 70.376 1.00 55.52 218 ALA B O 1
ATOM 5654 N N . PHE B 1 171 ? 10.928 83.150 69.272 1.00 44.03 219 PHE B N 1
ATOM 5655 C CA . PHE B 1 171 ? 12.157 83.805 69.696 1.00 46.59 219 PHE B CA 1
ATOM 5656 C C . PHE B 1 171 ? 11.811 85.080 70.447 1.00 52.78 219 PHE B C 1
ATOM 5657 O O . PHE B 1 171 ? 11.047 85.913 69.948 1.00 50.19 219 PHE B O 1
ATOM 5665 N N . GLN B 1 172 ? 12.371 85.225 71.644 1.00 57.69 220 GLN B N 1
ATOM 5666 C CA . GLN B 1 172 ? 12.061 86.347 72.515 1.00 50.96 220 GLN B CA 1
ATOM 5667 C C . GLN B 1 172 ? 12.976 87.518 72.188 1.00 50.95 220 GLN B C 1
ATOM 5668 O O . GLN B 1 172 ? 14.111 87.335 71.739 1.00 52.74 220 GLN B O 1
ATOM 5674 N N . ASN B 1 173 ? 12.470 88.733 72.414 1.00 45.11 221 ASN B N 1
ATOM 5675 C CA . ASN B 1 173 ? 13.247 89.929 72.112 1.00 45.28 221 ASN B CA 1
ATOM 5676 C C . ASN B 1 173 ? 14.469 90.095 73.006 1.00 45.35 221 ASN B C 1
ATOM 5677 O O . ASN B 1 173 ? 15.302 90.962 72.723 1.00 46.41 221 ASN B O 1
ATOM 5682 N N . TRP B 1 174 ? 14.602 89.297 74.065 1.00 50.21 222 TRP B N 1
ATOM 5683 C CA . TRP B 1 174 ? 15.742 89.384 74.967 1.00 51.04 222 TRP B CA 1
ATOM 5684 C C . TRP B 1 174 ? 16.734 88.246 74.762 1.00 45.93 222 TRP B C 1
ATOM 5685 O O . TRP B 1 174 ? 17.581 88.004 75.628 1.00 50.53 222 TRP B O 1
ATOM 5696 N N . GLN B 1 175 ? 16.648 87.545 73.641 1.00 49.11 223 GLN B N 1
ATOM 5697 C CA . GLN B 1 175 ? 17.445 86.353 73.408 1.00 49.34 223 GLN B CA 1
ATOM 5698 C C . GLN B 1 175 ? 18.517 86.626 72.353 1.00 41.40 223 GLN B C 1
ATOM 5699 O O . GLN B 1 175 ? 18.665 87.745 71.860 1.00 44.26 223 GLN B O 1
ATOM 5705 N N . SER B 1 176 ? 19.256 85.574 72.000 1.00 44.21 224 SER B N 1
ATOM 5706 C CA . SER B 1 176 ? 20.546 85.724 71.332 1.00 42.73 224 SER B CA 1
ATOM 5707 C C . SER B 1 176 ? 20.433 86.388 69.963 1.00 47.82 224 SER B C 1
ATOM 5708 O O . SER B 1 176 ? 19.599 86.011 69.135 1.00 51.48 224 SER B O 1
ATOM 5711 N N . LEU B 1 177 ? 21.299 87.380 69.730 1.00 47.85 225 LEU B N 1
ATOM 5712 C CA . LEU B 1 177 ? 21.429 87.991 68.411 1.00 43.92 225 LEU B CA 1
ATOM 5713 C C . LEU B 1 177 ? 22.139 87.068 67.428 1.00 48.09 225 LEU B C 1
ATOM 5714 O O . LEU B 1 177 ? 21.863 87.117 66.223 1.00 48.84 225 LEU B O 1
ATOM 5719 N N . LEU B 1 178 ? 23.065 86.240 67.920 1.00 45.36 226 LEU B N 1
ATOM 5720 C CA . LEU B 1 178 ? 23.831 85.350 67.052 1.00 44.49 226 LEU B CA 1
ATOM 5721 C C . LEU B 1 178 ? 22.939 84.478 66.178 1.00 43.38 226 LEU B C 1
ATOM 5722 O O . LEU B 1 178 ? 23.325 84.124 65.058 1.00 45.68 226 LEU B O 1
ATOM 5727 N N . GLU B 1 179 ? 21.749 84.120 66.664 1.00 44.79 227 GLU B N 1
ATOM 5728 C CA . GLU B 1 179 ? 20.891 83.223 65.898 1.00 47.19 227 GLU B CA 1
ATOM 5729 C C . GLU B 1 179 ? 20.255 83.935 64.709 1.00 49.08 227 GLU B C 1
ATOM 5730 O O . GLU B 1 179 ? 20.075 83.331 63.645 1.00 46.52 227 GLU B O 1
ATOM 5736 N N . VAL B 1 180 ? 19.908 85.214 64.863 1.00 44.00 228 VAL B N 1
ATOM 5737 C CA . VAL B 1 180 ? 19.417 85.983 63.723 1.00 40.46 228 VAL B CA 1
ATOM 5738 C C . VAL B 1 180 ? 20.526 86.176 62.698 1.00 40.49 228 VAL B C 1
ATOM 5739 O O . VAL B 1 180 ? 20.299 86.072 61.486 1.00 41.99 228 VAL B O 1
ATOM 5743 N N . LYS B 1 181 ? 21.742 86.461 63.169 1.00 39.91 229 LYS B N 1
ATOM 5744 C CA . LYS B 1 181 ? 22.882 86.615 62.272 1.00 33.96 229 LYS B CA 1
ATOM 5745 C C . LYS B 1 181 ? 23.169 85.325 61.511 1.00 39.73 229 LYS B C 1
ATOM 5746 O O . LYS B 1 181 ? 23.326 85.337 60.284 1.00 45.89 229 LYS B O 1
ATOM 5752 N N . LEU B 1 182 ? 23.259 84.202 62.230 1.00 49.64 230 LEU B N 1
ATOM 5753 C CA . LEU B 1 182 ? 23.503 82.917 61.580 1.00 42.11 230 LEU B CA 1
ATOM 5754 C C . LEU B 1 182 ? 22.435 82.606 60.539 1.00 44.88 230 LEU B C 1
ATOM 5755 O O . LEU B 1 182 ? 22.733 82.020 59.492 1.00 48.77 230 LEU B O 1
ATOM 5760 N N . TYR B 1 183 ? 21.183 82.980 60.812 1.00 41.61 231 TYR B N 1
ATOM 5761 C CA . TYR B 1 183 ? 20.122 82.775 59.831 1.00 37.91 231 TYR B CA 1
ATOM 5762 C C . TYR B 1 183 ? 20.354 83.620 58.582 1.00 45.50 231 TYR B C 1
ATOM 5763 O O . TYR B 1 183 ? 20.159 83.143 57.458 1.00 44.18 231 TYR B O 1
ATOM 5772 N N . MET B 1 184 ? 20.756 84.883 58.762 1.00 52.11 232 MET B N 1
ATOM 5773 C CA . MET B 1 184 ? 21.007 85.770 57.627 1.00 44.64 232 MET B CA 1
ATOM 5774 C C . MET B 1 184 ? 22.096 85.216 56.715 1.00 46.24 232 MET B C 1
ATOM 5775 O O . MET B 1 184 ? 21.903 85.104 55.499 1.00 54.17 232 MET B O 1
ATOM 5780 N N . HIS B 1 185 ? 23.252 84.867 57.287 1.00 43.56 233 HIS B N 1
ATOM 5781 C CA . HIS B 1 185 ? 24.355 84.321 56.500 1.00 40.54 233 HIS B CA 1
ATOM 5782 C C . HIS B 1 185 ? 23.967 83.065 55.730 1.00 45.70 233 HIS B C 1
ATOM 5783 O O . HIS B 1 185 ? 24.621 82.732 54.736 1.00 49.02 233 HIS B O 1
ATOM 5790 N N . ARG B 1 186 ? 22.919 82.363 56.159 1.00 47.84 234 ARG B N 1
ATOM 5791 C CA . ARG B 1 186 ? 22.576 81.067 55.599 1.00 47.09 234 ARG B CA 1
ATOM 5792 C C . ARG B 1 186 ? 21.303 81.087 54.761 1.00 43.25 234 ARG B C 1
ATOM 5793 O O . ARG B 1 186 ? 21.109 80.185 53.939 1.00 49.62 234 ARG B O 1
ATOM 5801 N N . PHE B 1 187 ? 20.443 82.099 54.925 1.00 43.14 235 PHE B N 1
ATOM 5802 C CA . PHE B 1 187 ? 19.202 82.182 54.162 1.00 47.27 235 PHE B CA 1
ATOM 5803 C C . PHE B 1 187 ? 19.032 83.530 53.474 1.00 58.76 235 PHE B C 1
ATOM 5804 O O . PHE B 1 187 ? 17.912 83.871 53.084 1.00 56.08 235 PHE B O 1
ATOM 5812 N N . LEU B 1 188 ? 20.118 84.288 53.284 1.00 59.72 236 LEU B N 1
ATOM 5813 C CA . LEU B 1 188 ? 20.019 85.545 52.548 1.00 47.13 236 LEU B CA 1
ATOM 5814 C C . LEU B 1 188 ? 19.407 85.302 51.176 1.00 67.43 236 LEU B C 1
ATOM 5815 O O . LEU B 1 188 ? 18.570 86.079 50.707 1.00 67.56 236 LEU B O 1
ATOM 5820 N N . ASP B 1 189 ? 19.851 84.236 50.512 1.00 74.97 237 ASP B N 1
ATOM 5821 C CA . ASP B 1 189 ? 19.249 83.775 49.267 1.00 73.95 237 ASP B CA 1
ATOM 5822 C C . ASP B 1 189 ? 17.736 83.623 49.393 1.00 75.06 237 ASP B C 1
ATOM 5823 O O . ASP B 1 189 ? 16.991 83.960 48.466 1.00 71.57 237 ASP B O 1
ATOM 5828 N N . ALA B 1 190 ? 17.261 83.122 50.537 1.00 69.90 238 ALA B N 1
ATOM 5829 C CA . ALA B 1 190 ? 15.900 82.601 50.644 1.00 67.72 238 ALA B CA 1
ATOM 5830 C C . ALA B 1 190 ? 15.027 83.309 51.676 1.00 63.82 238 ALA B C 1
ATOM 5831 O O . ALA B 1 190 ? 14.010 82.744 52.089 1.00 63.09 238 ALA B O 1
ATOM 5833 N N . ILE B 1 191 ? 15.387 84.515 52.121 1.00 61.48 239 ILE B N 1
ATOM 5834 C CA . ILE B 1 191 ? 14.567 85.158 53.149 1.00 57.86 239 ILE B CA 1
ATOM 5835 C C . ILE B 1 191 ? 13.171 85.500 52.642 1.00 64.73 239 ILE B C 1
ATOM 5836 O O . ILE B 1 191 ? 12.279 85.767 53.451 1.00 62.59 239 ILE B O 1
ATOM 5841 N N . ASP B 1 192 ? 12.961 85.535 51.324 1.00 67.54 240 ASP B N 1
ATOM 5842 C CA . ASP B 1 192 ? 11.612 85.728 50.798 1.00 62.68 240 ASP B CA 1
ATOM 5843 C C . ASP B 1 192 ? 10.642 84.669 51.319 1.00 68.02 240 ASP B C 1
ATOM 5844 O O . ASP B 1 192 ? 9.463 84.963 51.548 1.00 72.90 240 ASP B O 1
ATOM 5849 N N . GLY B 1 193 ? 11.113 83.433 51.516 1.00 65.32 241 GLY B N 1
ATOM 5850 C CA . GLY B 1 193 ? 10.229 82.375 51.992 1.00 62.90 241 GLY B CA 1
ATOM 5851 C C . GLY B 1 193 ? 9.666 82.626 53.377 1.00 60.58 241 GLY B C 1
ATOM 5852 O O . GLY B 1 193 ? 8.673 82.000 53.762 1.00 66.55 241 GLY B O 1
ATOM 5853 N N . LEU B 1 194 ? 10.295 83.526 54.136 1.00 62.63 242 LEU B N 1
ATOM 5854 C CA . LEU B 1 194 ? 9.800 83.979 55.431 1.00 65.14 242 LEU B CA 1
ATOM 5855 C C . LEU B 1 194 ? 8.395 84.569 55.344 1.00 57.47 242 LEU B C 1
ATOM 5856 O O . LEU B 1 194 ? 7.740 84.738 56.380 1.00 56.73 242 LEU B O 1
ATOM 5861 N N . THR B 1 195 ? 7.928 84.908 54.138 1.00 61.81 243 THR B N 1
ATOM 5862 C CA . THR B 1 195 ? 6.678 85.638 53.955 1.00 66.94 243 THR B CA 1
ATOM 5863 C C . THR B 1 195 ? 5.475 84.722 53.721 1.00 67.18 243 THR B C 1
ATOM 5864 O O . THR B 1 195 ? 4.460 84.844 54.414 1.00 63.29 243 THR B O 1
ATOM 5868 N N . ASP B 1 196 ? 5.570 83.794 52.770 1.00 70.84 244 ASP B N 1
ATOM 5869 C CA . ASP B 1 196 ? 4.446 82.935 52.418 1.00 69.94 244 ASP B CA 1
ATOM 5870 C C . ASP B 1 196 ? 4.608 81.490 52.876 1.00 70.96 244 ASP B C 1
ATOM 5871 O O . ASP B 1 196 ? 3.704 80.683 52.639 1.00 67.27 244 ASP B O 1
ATOM 5876 N N . MET B 1 197 ? 5.741 81.140 53.496 1.00 64.07 245 MET B N 1
ATOM 5877 C CA . MET B 1 197 ? 6.051 79.780 53.950 1.00 64.28 245 MET B CA 1
ATOM 5878 C C . MET B 1 197 ? 6.232 78.799 52.789 1.00 64.65 245 MET B C 1
ATOM 5879 O O . MET B 1 197 ? 5.925 77.612 52.925 1.00 70.85 245 MET B O 1
ATOM 5884 N N . SER B 1 198 ? 6.726 79.270 51.640 1.00 62.48 246 SER B N 1
ATOM 5885 C CA . SER B 1 198 ? 6.949 78.371 50.508 1.00 60.18 246 SER B CA 1
ATOM 5886 C C . SER B 1 198 ? 8.035 77.349 50.821 1.00 62.88 246 SER B C 1
ATOM 5887 O O . SER B 1 198 ? 7.853 76.145 50.606 1.00 74.33 246 SER B O 1
ATOM 5890 N N . ALA B 1 199 ? 9.175 77.814 51.332 1.00 58.44 247 ALA B N 1
ATOM 5891 C CA . ALA B 1 199 ? 10.324 76.949 51.561 1.00 67.80 247 ALA B CA 1
ATOM 5892 C C . ALA B 1 199 ? 10.111 75.951 52.693 1.00 66.32 247 ALA B C 1
ATOM 5893 O O . ALA B 1 199 ? 10.968 75.085 52.897 1.00 70.54 247 ALA B O 1
ATOM 5895 N N . LEU B 1 200 ? 9.005 76.047 53.427 1.00 60.93 248 LEU B N 1
ATOM 5896 C CA . LEU B 1 200 ? 8.730 75.106 54.503 1.00 60.13 248 LEU B CA 1
ATOM 5897 C C . LEU B 1 200 ? 8.111 73.831 53.947 1.00 60.14 248 LEU B C 1
ATOM 5898 O O . LEU B 1 200 ? 7.320 73.865 53.000 1.00 60.91 248 LEU B O 1
ATOM 5903 N N . VAL B 1 201 ? 8.478 72.702 54.547 1.00 62.66 249 VAL B N 1
ATOM 5904 C CA . VAL B 1 201 ? 8.017 71.390 54.111 1.00 64.06 249 VAL B CA 1
ATOM 5905 C C . VAL B 1 201 ? 7.743 70.543 55.347 1.00 63.94 249 VAL B C 1
ATOM 5906 O O . VAL B 1 201 ? 8.581 70.462 56.250 1.00 65.44 249 VAL B O 1
ATOM 5910 N N . PHE B 1 202 ? 6.573 69.920 55.389 1.00 63.98 250 PHE B N 1
ATOM 5911 C CA . PHE B 1 202 ? 6.088 69.176 56.539 1.00 59.61 250 PHE B CA 1
ATOM 5912 C C . PHE B 1 202 ? 5.914 67.703 56.197 1.00 61.99 250 PHE B C 1
ATOM 5913 O O . PHE B 1 202 ? 5.728 67.341 55.029 1.00 65.48 250 PHE B O 1
ATOM 5921 N N . PRO B 1 203 ? 5.976 66.823 57.193 1.00 64.38 251 PRO B N 1
ATOM 5922 C CA . PRO B 1 203 ? 5.605 65.425 56.966 1.00 65.21 251 PRO B CA 1
ATOM 5923 C C . PRO B 1 203 ? 4.096 65.285 56.851 1.00 68.35 251 PRO B C 1
ATOM 5924 O O . PRO B 1 203 ? 3.334 66.224 57.086 1.00 73.11 251 PRO B O 1
ATOM 5928 N N . LYS B 1 204 ? 3.664 64.082 56.467 1.00 66.02 252 LYS B N 1
ATOM 5929 C CA . LYS B 1 204 ? 2.232 63.798 56.425 1.00 64.00 252 LYS B CA 1
ATOM 5930 C C . LYS B 1 204 ? 1.604 63.941 57.806 1.00 64.08 252 LYS B C 1
ATOM 5931 O O . LYS B 1 204 ? 0.576 64.613 57.967 1.00 65.87 252 LYS B O 1
ATOM 5937 N N . TYR B 1 205 ? 2.199 63.320 58.821 1.00 63.92 253 TYR B N 1
ATOM 5938 C CA . TYR B 1 205 ? 1.666 63.356 60.168 1.00 65.93 253 TYR B CA 1
ATOM 5939 C C . TYR B 1 205 ? 2.484 64.351 61.007 1.00 64.29 253 TYR B C 1
ATOM 5940 O O . TYR B 1 205 ? 2.659 65.485 60.553 1.00 80.36 253 TYR B O 1
ATOM 5949 N N . ASN B 1 206 ? 2.994 63.973 62.171 1.00 61.19 254 ASN B N 1
ATOM 5950 C CA . ASN B 1 206 ? 3.933 64.732 62.975 1.00 61.93 254 ASN B CA 1
ATOM 5951 C C . ASN B 1 206 ? 5.358 64.257 62.688 1.00 61.11 254 ASN B C 1
ATOM 5952 O O . ASN B 1 206 ? 5.603 63.455 61.780 1.00 55.23 254 ASN B O 1
ATOM 5957 N N . GLN B 1 207 ? 6.319 64.763 63.465 1.00 67.46 255 GLN B N 1
ATOM 5958 C CA . GLN B 1 207 ? 7.693 64.276 63.364 1.00 69.23 255 GLN B CA 1
ATOM 5959 C C . GLN B 1 207 ? 7.894 62.918 64.033 1.00 67.29 255 GLN B C 1
ATOM 5960 O O . GLN B 1 207 ? 8.719 62.127 63.562 1.00 59.74 255 GLN B O 1
ATOM 5966 N N . TYR B 1 208 ? 7.176 62.620 65.119 1.00 65.17 256 TYR B N 1
ATOM 5967 C CA . TYR B 1 208 ? 7.314 61.303 65.738 1.00 58.45 256 TYR B CA 1
ATOM 5968 C C . TYR B 1 208 ? 6.775 60.202 64.831 1.00 63.63 256 TYR B C 1
ATOM 5969 O O . TYR B 1 208 ? 7.481 59.233 64.530 1.00 63.22 256 TYR B O 1
ATOM 5978 N N . ASP B 1 209 ? 5.532 60.343 64.370 1.00 65.28 257 ASP B N 1
ATOM 5979 C CA . ASP B 1 209 ? 4.868 59.258 63.655 1.00 67.42 257 ASP B CA 1
ATOM 5980 C C . ASP B 1 209 ? 5.385 59.070 62.234 1.00 63.42 257 ASP B C 1
ATOM 5981 O O . ASP B 1 209 ? 5.354 57.948 61.719 1.00 64.18 257 ASP B O 1
ATOM 5986 N N . SER B 1 210 ? 5.860 60.130 61.584 1.00 61.05 258 SER B N 1
ATOM 5987 C CA . SER B 1 210 ? 6.266 60.015 60.187 1.00 63.54 258 SER B CA 1
ATOM 5988 C C . SER B 1 210 ? 7.751 59.733 60.012 1.00 58.81 258 SER B C 1
ATOM 5989 O O . SER B 1 210 ? 8.139 59.096 59.025 1.00 55.73 258 SER B O 1
ATOM 5992 N N . PHE B 1 211 ? 8.589 60.191 60.939 1.00 55.47 259 PHE B N 1
ATOM 5993 C CA . PHE B 1 211 ? 10.035 60.045 60.837 1.00 58.30 259 PHE B CA 1
ATOM 5994 C C . PHE B 1 211 ? 10.615 59.092 61.870 1.00 63.83 259 PHE B C 1
ATOM 5995 O O . PHE B 1 211 ? 11.367 58.180 61.515 1.00 61.47 259 PHE B O 1
ATOM 6003 N N . VAL B 1 212 ? 10.300 59.297 63.151 1.00 59.53 260 VAL B N 1
ATOM 6004 C CA . VAL B 1 212 ? 11.018 58.600 64.213 1.00 51.67 260 VAL B CA 1
ATOM 6005 C C . VAL B 1 212 ? 10.619 57.130 64.290 1.00 61.12 260 VAL B C 1
ATOM 6006 O O . VAL B 1 212 ? 11.478 56.255 64.452 1.00 63.93 260 VAL B O 1
ATOM 6010 N N . VAL B 1 213 ? 9.332 56.821 64.153 1.00 60.76 261 VAL B N 1
ATOM 6011 C CA . VAL B 1 213 ? 8.913 55.424 64.286 1.00 64.41 261 VAL B CA 1
ATOM 6012 C C . VAL B 1 213 ? 9.412 54.583 63.109 1.00 59.82 261 VAL B C 1
ATOM 6013 O O . VAL B 1 213 ? 9.756 53.414 63.333 1.00 63.53 261 VAL B O 1
ATOM 6017 N N . PRO B 1 214 ? 9.487 55.077 61.860 1.00 58.54 262 PRO B N 1
ATOM 6018 C CA . PRO B 1 214 ? 10.203 54.283 60.847 1.00 62.98 262 PRO B CA 1
ATOM 6019 C C . PRO B 1 214 ? 11.682 54.143 61.156 1.00 60.54 262 PRO B C 1
ATOM 6020 O O . PRO B 1 214 ? 12.284 53.115 60.823 1.00 64.28 262 PRO B O 1
ATOM 6024 N N . LEU B 1 215 ? 12.289 55.153 61.786 1.00 62.03 263 LEU B N 1
ATOM 6025 C CA . LEU B 1 215 ? 13.694 55.046 62.160 1.00 60.56 263 LEU B CA 1
ATOM 6026 C C . LEU B 1 215 ? 13.872 54.056 63.302 1.00 64.93 263 LEU B C 1
ATOM 6027 O O . LEU B 1 215 ? 14.863 53.319 63.343 1.00 65.67 263 LEU B O 1
ATOM 6032 N N . VAL B 1 216 ? 12.923 54.022 64.238 1.00 65.90 264 VAL B N 1
ATOM 6033 C CA . VAL B 1 216 ? 12.968 53.017 65.296 1.00 56.18 264 VAL B CA 1
ATOM 6034 C C . VAL B 1 216 ? 12.687 51.638 64.712 1.00 58.23 264 VAL B C 1
ATOM 6035 O O . VAL B 1 216 ? 13.500 50.715 64.842 1.00 60.52 264 VAL B O 1
ATOM 6039 N N . ASN B 1 217 ? 11.529 51.474 64.064 1.00 63.17 265 ASN B N 1
ATOM 6040 C CA . ASN B 1 217 ? 11.241 50.303 63.235 1.00 58.25 265 ASN B CA 1
ATOM 6041 C C . ASN B 1 217 ? 12.308 50.072 62.167 1.00 62.92 265 ASN B C 1
ATOM 6042 O O . ASN B 1 217 ? 11.985 49.881 60.990 1.00 76.30 265 ASN B O 1
ATOM 6047 N N . TYR B 1 218 ? 13.576 50.096 62.568 1.00 57.38 266 TYR B N 1
ATOM 6048 C CA . TYR B 1 218 ? 14.715 49.888 61.686 1.00 55.68 266 TYR B CA 1
ATOM 6049 C C . TYR B 1 218 ? 15.950 49.724 62.554 1.00 53.27 266 TYR B C 1
ATOM 6050 O O . TYR B 1 218 ? 16.779 48.842 62.310 1.00 61.06 266 TYR B O 1
ATOM 6059 N N . LEU B 1 219 ? 16.080 50.578 63.572 1.00 57.09 267 LEU B N 1
ATOM 6060 C CA . LEU B 1 219 ? 17.210 50.460 64.485 1.00 59.74 267 LEU B CA 1
ATOM 6061 C C . LEU B 1 219 ? 17.093 49.196 65.327 1.00 59.68 267 LEU B C 1
ATOM 6062 O O . LEU B 1 219 ? 18.087 48.495 65.544 1.00 60.48 267 LEU B O 1
ATOM 6067 N N . LYS B 1 220 ? 15.882 48.878 65.795 1.00 61.35 268 LYS B N 1
ATOM 6068 C CA . LYS B 1 220 ? 15.684 47.620 66.506 1.00 66.16 268 LYS B CA 1
ATOM 6069 C C . LYS B 1 220 ? 15.858 46.435 65.564 1.00 58.79 268 LYS B C 1
ATOM 6070 O O . LYS B 1 220 ? 16.426 45.406 65.950 1.00 60.03 268 LYS B O 1
ATOM 6076 N N . GLY B 1 221 ? 15.375 46.558 64.326 1.00 52.39 269 GLY B N 1
ATOM 6077 C CA . GLY B 1 221 ? 15.603 45.548 63.308 1.00 45.81 269 GLY B CA 1
ATOM 6078 C C . GLY B 1 221 ? 17.038 45.419 62.849 1.00 53.31 269 GLY B C 1
ATOM 6079 O O . GLY B 1 221 ? 17.331 44.587 61.985 1.00 54.18 269 GLY B O 1
ATOM 6080 N N . GLN B 1 222 ? 17.940 46.214 63.420 1.00 50.41 270 GLN B N 1
ATOM 6081 C CA . GLN B 1 222 ? 19.371 46.062 63.230 1.00 53.14 270 GLN B CA 1
ATOM 6082 C C . GLN B 1 222 ? 20.061 45.583 64.495 1.00 58.53 270 GLN B C 1
ATOM 6083 O O . GLN B 1 222 ? 21.263 45.295 64.461 1.00 60.30 270 GLN B O 1
ATOM 6089 N N . GLY B 1 223 ? 19.332 45.484 65.598 1.00 49.60 271 GLY B N 1
ATOM 6090 C CA . GLY B 1 223 ? 19.852 44.932 66.820 1.00 54.09 271 GLY B CA 1
ATOM 6091 C C . GLY B 1 223 ? 20.315 45.934 67.850 1.00 63.05 271 GLY B C 1
ATOM 6092 O O . GLY B 1 223 ? 21.052 45.546 68.765 1.00 74.14 271 GLY B O 1
ATOM 6093 N N . VAL B 1 224 ? 19.895 47.195 67.755 1.00 57.60 272 VAL B N 1
ATOM 6094 C CA . VAL B 1 224 ? 20.321 48.186 68.734 1.00 60.48 272 VAL B CA 1
ATOM 6095 C C . VAL B 1 224 ? 19.558 47.930 70.024 1.00 63.64 272 VAL B C 1
ATOM 6096 O O . VAL B 1 224 ? 18.370 47.580 70.009 1.00 63.03 272 VAL B O 1
ATOM 6100 N N . ASN B 1 225 ? 20.252 48.053 71.145 1.00 57.99 273 ASN B N 1
ATOM 6101 C CA . ASN B 1 225 ? 19.668 47.753 72.440 1.00 63.39 273 ASN B CA 1
ATOM 6102 C C . ASN B 1 225 ? 19.089 49.027 73.036 1.00 63.67 273 ASN B C 1
ATOM 6103 O O . ASN B 1 225 ? 19.724 50.085 72.987 1.00 72.04 273 ASN B O 1
ATOM 6108 N N . VAL B 1 226 ? 17.887 48.925 73.596 1.00 61.31 274 VAL B N 1
ATOM 6109 C CA . VAL B 1 226 ? 17.241 50.037 74.280 1.00 66.06 274 VAL B CA 1
ATOM 6110 C C . VAL B 1 226 ? 17.106 49.648 75.743 1.00 71.26 274 VAL B C 1
ATOM 6111 O O . VAL B 1 226 ? 16.725 48.516 76.064 1.00 72.87 274 VAL B O 1
ATOM 6115 N N . GLU B 1 227 ? 17.416 50.589 76.630 1.00 66.96 275 GLU B N 1
ATOM 6116 C CA . GLU B 1 227 ? 17.460 50.315 78.068 1.00 64.09 275 GLU B CA 1
ATOM 6117 C C . GLU B 1 227 ? 16.818 51.504 78.781 1.00 70.69 275 GLU B C 1
ATOM 6118 O O . GLU B 1 227 ? 17.498 52.464 79.149 1.00 76.03 275 GLU B O 1
ATOM 6124 N N . PHE B 1 228 ? 15.500 51.428 78.964 1.00 71.36 276 PHE B N 1
ATOM 6125 C CA . PHE B 1 228 ? 14.720 52.487 79.596 1.00 74.56 276 PHE B CA 1
ATOM 6126 C C . PHE B 1 228 ? 15.087 52.694 81.062 1.00 77.20 276 PHE B C 1
ATOM 6127 O O . PHE B 1 228 ? 15.959 52.004 81.598 1.00 74.01 276 PHE B O 1
ATOM 6135 N N . GLY B 1 229 ? 14.411 53.643 81.711 1.00 77.01 277 GLY B N 1
ATOM 6136 C CA . GLY B 1 229 ? 14.591 53.907 83.127 1.00 69.19 277 GLY B CA 1
ATOM 6137 C C . GLY B 1 229 ? 16.008 54.210 83.547 1.00 76.43 277 GLY B C 1
ATOM 6138 O O . GLY B 1 229 ? 16.332 54.085 84.731 1.00 82.25 277 GLY B O 1
ATOM 6139 N N . THR B 1 230 ? 16.865 54.609 82.611 1.00 71.46 278 THR B N 1
ATOM 6140 C CA . THR B 1 230 ? 18.281 54.844 82.873 1.00 69.76 278 THR B CA 1
ATOM 6141 C C . THR B 1 230 ? 18.564 56.328 82.657 1.00 66.41 278 THR B C 1
ATOM 6142 O O . THR B 1 230 ? 18.722 56.781 81.520 1.00 75.19 278 THR B O 1
ATOM 6146 N N . ARG B 1 231 ? 18.642 57.085 83.750 1.00 52.81 279 ARG B N 1
ATOM 6147 C CA . ARG B 1 231 ? 18.975 58.505 83.690 1.00 59.43 279 ARG B CA 1
ATOM 6148 C C . ARG B 1 231 ? 20.435 58.696 84.075 1.00 59.45 279 ARG B C 1
ATOM 6149 O O . ARG B 1 231 ? 20.818 58.472 85.228 1.00 61.95 279 ARG B O 1
ATOM 6157 N N . VAL B 1 232 ? 21.242 59.115 83.108 1.00 57.15 280 VAL B N 1
ATOM 6158 C CA . VAL B 1 232 ? 22.653 59.379 83.350 1.00 53.83 280 VAL B CA 1
ATOM 6159 C C . VAL B 1 232 ? 22.780 60.754 83.988 1.00 58.10 280 VAL B C 1
ATOM 6160 O O . VAL B 1 232 ? 22.176 61.728 83.522 1.00 62.74 280 VAL B O 1
ATOM 6164 N N . TYR B 1 233 ? 23.567 60.842 85.058 1.00 59.29 281 TYR B N 1
ATOM 6165 C CA . TYR B 1 233 ? 23.769 62.102 85.751 1.00 60.03 281 TYR B CA 1
ATOM 6166 C C . TYR B 1 233 ? 25.212 62.578 85.718 1.00 59.35 281 TYR B C 1
ATOM 6167 O O . TYR B 1 233 ? 25.467 63.739 86.059 1.00 60.30 281 TYR B O 1
ATOM 6176 N N . ASP B 1 234 ? 26.153 61.729 85.307 1.00 59.17 282 ASP B N 1
ATOM 6177 C CA . ASP B 1 234 ? 27.562 62.090 85.234 1.00 59.72 282 ASP B CA 1
ATOM 6178 C C . ASP B 1 234 ? 28.325 60.990 84.508 1.00 56.95 282 ASP B C 1
ATOM 6179 O O . ASP B 1 234 ? 27.847 59.860 84.370 1.00 52.12 282 ASP B O 1
ATOM 6184 N N . LEU B 1 235 ? 29.517 61.347 84.037 1.00 61.21 283 LEU B N 1
ATOM 6185 C CA . LEU B 1 235 ? 30.496 60.399 83.526 1.00 65.86 283 LEU B CA 1
ATOM 6186 C C . LEU B 1 235 ? 31.810 60.705 84.223 1.00 66.44 283 LEU B C 1
ATOM 6187 O O . LEU B 1 235 ? 32.235 61.863 84.257 1.00 74.89 283 LEU B O 1
ATOM 6192 N N . ASP B 1 236 ? 32.453 59.679 84.770 1.00 60.83 284 ASP B N 1
ATOM 6193 C CA . ASP B 1 236 ? 33.774 59.834 85.365 1.00 76.11 284 ASP B CA 1
ATOM 6194 C C . ASP B 1 236 ? 34.830 59.535 84.312 1.00 77.82 284 ASP B C 1
ATOM 6195 O O . ASP B 1 236 ? 34.740 58.533 83.596 1.00 76.46 284 ASP B O 1
ATOM 6200 N N . MET B 1 237 ? 35.825 60.413 84.216 1.00 74.30 285 MET B N 1
ATOM 6201 C CA . MET B 1 237 ? 36.729 60.432 83.077 1.00 84.54 285 MET B CA 1
ATOM 6202 C C . MET B 1 237 ? 38.175 60.467 83.542 1.00 84.68 285 MET B C 1
ATOM 6203 O O . MET B 1 237 ? 38.499 61.103 84.549 1.00 78.58 285 MET B O 1
ATOM 6208 N N . THR B 1 238 ? 39.037 59.777 82.801 1.00 77.55 286 THR B N 1
ATOM 6209 C CA . THR B 1 238 ? 40.474 59.832 83.012 1.00 84.92 286 THR B CA 1
ATOM 6210 C C . THR B 1 238 ? 41.084 60.895 82.105 1.00 87.20 286 THR B C 1
ATOM 6211 O O . THR B 1 238 ? 40.579 61.173 81.014 1.00 89.11 286 THR B O 1
ATOM 6215 N N . ASP B 1 239 ? 42.187 61.484 82.568 1.00 85.54 287 ASP B N 1
ATOM 6216 C CA . ASP B 1 239 ? 42.770 62.676 81.943 1.00 86.27 287 ASP B CA 1
ATOM 6217 C C . ASP B 1 239 ? 44.294 62.570 81.932 1.00 85.70 287 ASP B C 1
ATOM 6218 O O . ASP B 1 239 ? 44.943 62.928 82.915 1.00 83.77 287 ASP B O 1
ATOM 6223 N N . ASN B 1 240 ? 44.864 62.058 80.846 1.00 89.23 288 ASN B N 1
ATOM 6224 C CA . ASN B 1 240 ? 46.317 62.057 80.700 1.00 87.01 288 ASN B CA 1
ATOM 6225 C C . ASN B 1 240 ? 46.714 63.088 79.646 1.00 85.16 288 ASN B C 1
ATOM 6226 O O . ASN B 1 240 ? 46.338 62.965 78.476 1.00 86.35 288 ASN B O 1
ATOM 6231 N N . ASN B 1 241 ? 47.478 64.105 80.072 1.00 89.60 289 ASN B N 1
ATOM 6232 C CA . ASN B 1 241 ? 48.068 65.115 79.181 1.00 90.49 289 ASN B CA 1
ATOM 6233 C C . ASN B 1 241 ? 47.025 66.014 78.512 1.00 84.50 289 ASN B C 1
ATOM 6234 O O . ASN B 1 241 ? 47.196 66.428 77.364 1.00 85.76 289 ASN B O 1
ATOM 6239 N N . GLY B 1 242 ? 45.938 66.318 79.217 1.00 85.82 290 GLY B N 1
ATOM 6240 C CA . GLY B 1 242 ? 44.891 67.122 78.617 1.00 77.92 290 GLY B CA 1
ATOM 6241 C C . GLY B 1 242 ? 44.001 66.408 77.631 1.00 78.79 290 GLY B C 1
ATOM 6242 O O . GLY B 1 242 ? 43.318 67.065 76.838 1.00 85.70 290 GLY B O 1
ATOM 6243 N N . GLU B 1 243 ? 43.988 65.082 77.649 1.00 76.19 291 GLU B N 1
ATOM 6244 C CA . GLU B 1 243 ? 43.140 64.294 76.772 1.00 82.75 291 GLU B CA 1
ATOM 6245 C C . GLU B 1 243 ? 42.260 63.427 77.655 1.00 79.51 291 GLU B C 1
ATOM 6246 O O . GLU B 1 243 ? 42.761 62.709 78.527 1.00 76.87 291 GLU B O 1
ATOM 6252 N N . ARG B 1 244 ? 40.955 63.514 77.440 1.00 77.32 292 ARG B N 1
ATOM 6253 C CA . ARG B 1 244 ? 39.977 62.934 78.341 1.00 72.55 292 ARG B CA 1
ATOM 6254 C C . ARG B 1 244 ? 39.351 61.717 77.682 1.00 68.43 292 ARG B C 1
ATOM 6255 O O . ARG B 1 244 ? 39.128 61.697 76.468 1.00 65.51 292 ARG B O 1
ATOM 6263 N N . THR B 1 245 ? 39.068 60.708 78.494 1.00 69.82 293 THR B N 1
ATOM 6264 C CA . THR B 1 245 ? 38.410 59.497 78.039 1.00 69.56 293 THR B CA 1
ATOM 6265 C C . THR B 1 245 ? 37.288 59.174 79.009 1.00 69.81 293 THR B C 1
ATOM 6266 O O . THR B 1 245 ? 37.459 59.293 80.225 1.00 73.07 293 THR B O 1
ATOM 6270 N N . VAL B 1 246 ? 36.148 58.754 78.474 1.00 64.83 294 VAL B N 1
ATOM 6271 C CA . VAL B 1 246 ? 35.038 58.349 79.324 1.00 69.54 294 VAL B CA 1
ATOM 6272 C C . VAL B 1 246 ? 35.346 56.955 79.848 1.00 75.06 294 VAL B C 1
ATOM 6273 O O . VAL B 1 246 ? 35.577 56.023 79.069 1.00 68.67 294 VAL B O 1
ATOM 6277 N N . THR B 1 247 ? 35.347 56.807 81.169 1.00 80.92 295 THR B N 1
ATOM 6278 C CA . THR B 1 247 ? 35.622 55.529 81.811 1.00 75.53 295 THR B CA 1
ATOM 6279 C C . THR B 1 247 ? 34.355 54.823 82.259 1.00 68.25 295 THR B C 1
ATOM 6280 O O . THR B 1 247 ? 34.233 53.605 82.092 1.00 64.64 295 THR B O 1
ATOM 6284 N N . SER B 1 248 ? 33.397 55.572 82.799 1.00 67.99 296 SER B N 1
ATOM 6285 C CA . SER B 1 248 ? 32.173 54.987 83.313 1.00 72.84 296 SER B CA 1
ATOM 6286 C C . SER B 1 248 ? 31.016 55.942 83.067 1.00 70.40 296 SER B C 1
ATOM 6287 O O . SER B 1 248 ? 31.187 57.164 83.063 1.00 67.48 296 SER B O 1
ATOM 6290 N N . ILE B 1 249 ? 29.837 55.367 82.867 1.00 68.27 297 ILE B N 1
ATOM 6291 C CA . ILE B 1 249 ? 28.588 56.114 82.786 1.00 68.84 297 ILE B CA 1
ATOM 6292 C C . ILE B 1 249 ? 27.875 55.947 84.121 1.00 70.31 297 ILE B C 1
ATOM 6293 O O . ILE B 1 249 ? 27.427 54.847 84.465 1.00 73.50 297 ILE B O 1
ATOM 6298 N N . LEU B 1 250 ? 27.764 57.038 84.875 1.00 64.79 298 LEU B N 1
ATOM 6299 C CA . LEU B 1 250 ? 27.067 57.031 86.161 1.00 61.34 298 LEU B CA 1
ATOM 6300 C C . LEU B 1 250 ? 25.595 57.338 85.918 1.00 64.80 298 LEU B C 1
ATOM 6301 O O . LEU B 1 250 ? 25.212 58.491 85.702 1.00 76.46 298 LEU B O 1
ATOM 6306 N N . ALA B 1 251 ? 24.768 56.300 85.950 1.00 57.51 299 ALA B N 1
ATOM 6307 C CA . ALA B 1 251 ? 23.336 56.428 85.757 1.00 62.42 299 ALA B CA 1
ATOM 6308 C C . ALA B 1 251 ? 22.587 55.967 87.001 1.00 73.63 299 ALA B C 1
ATOM 6309 O O . ALA B 1 251 ? 23.136 55.289 87.874 1.00 75.53 299 ALA B O 1
ATOM 6311 N N . LYS B 1 252 ? 21.316 56.349 87.070 1.00 75.10 300 LYS B N 1
ATOM 6312 C CA . LYS B 1 252 ? 20.383 55.833 88.065 1.00 74.37 300 LYS B CA 1
ATOM 6313 C C . LYS B 1 252 ? 19.344 55.004 87.323 1.00 75.50 300 LYS B C 1
ATOM 6314 O O . LYS B 1 252 ? 18.507 55.554 86.598 1.00 73.81 300 LYS B O 1
ATOM 6320 N N . VAL B 1 253 ? 19.394 53.687 87.511 1.00 78.78 301 VAL B N 1
ATOM 6321 C CA . VAL B 1 253 ? 18.500 52.759 86.830 1.00 80.54 301 VAL B CA 1
ATOM 6322 C C . VAL B 1 253 ? 17.438 52.293 87.815 1.00 85.75 301 VAL B C 1
ATOM 6323 O O . VAL B 1 253 ? 17.751 51.681 88.844 1.00 84.54 301 VAL B O 1
ATOM 6327 N N . ASP B 1 254 ? 16.177 52.568 87.475 1.00 90.92 302 ASP B N 1
ATOM 6328 C CA . ASP B 1 254 ? 15.021 52.181 88.285 1.00 91.75 302 ASP B CA 1
ATOM 6329 C C . ASP B 1 254 ? 15.226 52.527 89.761 1.00 89.88 302 ASP B C 1
ATOM 6330 O O . ASP B 1 254 ? 14.868 51.764 90.660 1.00 78.72 302 ASP B O 1
ATOM 6335 N N . GLY B 1 255 ? 15.813 53.698 90.007 1.00 89.30 303 GLY B N 1
ATOM 6336 C CA . GLY B 1 255 ? 15.957 54.239 91.345 1.00 89.86 303 GLY B CA 1
ATOM 6337 C C . GLY B 1 255 ? 17.148 53.773 92.155 1.00 83.67 303 GLY B C 1
ATOM 6338 O O . GLY B 1 255 ? 17.157 53.979 93.375 1.00 82.31 303 GLY B O 1
ATOM 6339 N N . ARG B 1 256 ? 18.142 53.142 91.535 1.00 84.26 304 ARG B N 1
ATOM 6340 C CA . ARG B 1 256 ? 19.325 52.698 92.256 1.00 85.46 304 ARG B CA 1
ATOM 6341 C C . ARG B 1 256 ? 20.562 53.012 91.425 1.00 81.05 304 ARG B C 1
ATOM 6342 O O . ARG B 1 256 ? 20.566 52.821 90.206 1.00 79.26 304 ARG B O 1
ATOM 6350 N N . ASP B 1 257 ? 21.602 53.516 92.092 1.00 76.36 305 ASP B N 1
ATOM 6351 C CA . ASP B 1 257 ? 22.822 53.917 91.400 1.00 79.84 305 ASP B CA 1
ATOM 6352 C C . ASP B 1 257 ? 23.476 52.734 90.696 1.00 84.26 305 ASP B C 1
ATOM 6353 O O . ASP B 1 257 ? 23.582 51.638 91.251 1.00 87.44 305 ASP B O 1
ATOM 6358 N N . GLN B 1 258 ? 23.923 52.967 89.463 1.00 85.73 306 GLN B N 1
ATOM 6359 C CA . GLN B 1 258 ? 24.728 52.020 88.707 1.00 83.45 306 GLN B CA 1
ATOM 6360 C C . GLN B 1 258 ? 26.001 52.698 88.209 1.00 76.75 306 GLN B C 1
ATOM 6361 O O . GLN B 1 258 ? 26.207 53.902 88.382 1.00 66.65 306 GLN B O 1
ATOM 6367 N N . LYS B 1 259 ? 26.859 51.897 87.579 1.00 78.97 307 LYS B N 1
ATOM 6368 C CA . LYS B 1 259 ? 28.103 52.370 86.981 1.00 67.05 307 LYS B CA 1
ATOM 6369 C C . LYS B 1 259 ? 28.410 51.456 85.804 1.00 75.19 307 LYS B C 1
ATOM 6370 O O . LYS B 1 259 ? 28.588 50.248 85.991 1.00 84.29 307 LYS B O 1
ATOM 6376 N N . ILE B 1 260 ? 28.470 52.025 84.603 1.00 79.64 308 ILE B N 1
ATOM 6377 C CA . ILE B 1 260 ? 28.596 51.261 83.365 1.00 77.68 308 ILE B CA 1
ATOM 6378 C C . ILE B 1 260 ? 29.997 51.471 82.807 1.00 76.48 308 ILE B C 1
ATOM 6379 O O . ILE B 1 260 ? 30.405 52.609 82.549 1.00 73.70 308 ILE B O 1
ATOM 6384 N N . ASP B 1 261 ? 30.722 50.375 82.600 1.00 77.39 309 ASP B N 1
ATOM 6385 C CA . ASP B 1 261 ? 32.108 50.448 82.156 1.00 84.04 309 ASP B CA 1
ATOM 6386 C C . ASP B 1 261 ? 32.211 50.621 80.647 1.00 83.13 309 ASP B C 1
ATOM 6387 O O . ASP B 1 261 ? 31.422 50.060 79.881 1.00 85.31 309 ASP B O 1
ATOM 6392 N N . ILE B 1 262 ? 33.196 51.411 80.231 1.00 80.57 310 ILE B N 1
ATOM 6393 C CA . ILE B 1 262 ? 33.491 51.670 78.827 1.00 77.73 310 ILE B CA 1
ATOM 6394 C C . ILE B 1 262 ? 34.909 51.160 78.602 1.00 83.44 310 ILE B C 1
ATOM 6395 O O . ILE B 1 262 ? 35.852 51.622 79.258 1.00 87.43 310 ILE B O 1
ATOM 6400 N N . GLY B 1 263 ? 35.055 50.196 77.696 1.00 73.56 311 GLY B N 1
ATOM 6401 C CA . GLY B 1 263 ? 36.323 49.518 77.501 1.00 81.59 311 GLY B CA 1
ATOM 6402 C C . GLY B 1 263 ? 37.381 50.229 76.685 1.00 79.29 311 GLY B C 1
ATOM 6403 O O . GLY B 1 263 ? 38.028 49.609 75.835 1.00 84.97 311 GLY B O 1
ATOM 6404 N N . ALA B 1 264 ? 37.561 51.529 76.927 1.00 72.08 312 ALA B N 1
ATOM 6405 C CA . ALA B 1 264 ? 38.529 52.367 76.220 1.00 81.88 312 ALA B CA 1
ATOM 6406 C C . ALA B 1 264 ? 38.315 52.404 74.708 1.00 84.49 312 ALA B C 1
ATOM 6407 O O . ALA B 1 264 ? 38.514 53.449 74.079 1.00 75.98 312 ALA B O 1
ATOM 6409 N N . LYS B 1 265 ? 37.927 51.276 74.109 1.00 77.69 313 LYS B N 1
ATOM 6410 C CA . LYS B 1 265 ? 37.637 51.250 72.684 1.00 80.91 313 LYS B CA 1
ATOM 6411 C C . LYS B 1 265 ? 36.277 51.851 72.364 1.00 83.23 313 LYS B C 1
ATOM 6412 O O . LYS B 1 265 ? 36.058 52.290 71.230 1.00 74.60 313 LYS B O 1
ATOM 6418 N N . ASP B 1 266 ? 35.374 51.900 73.341 1.00 81.51 314 ASP B N 1
ATOM 6419 C CA . ASP B 1 266 ? 34.010 52.346 73.116 1.00 74.43 314 ASP B CA 1
ATOM 6420 C C . ASP B 1 266 ? 33.954 53.863 72.941 1.00 70.02 314 ASP B C 1
ATOM 6421 O O . ASP B 1 266 ? 34.928 54.586 73.170 1.00 66.09 314 ASP B O 1
ATOM 6426 N N . VAL B 1 267 ? 32.783 54.339 72.521 1.00 64.48 315 VAL B N 1
ATOM 6427 C CA . VAL B 1 267 ? 32.528 55.755 72.291 1.00 58.13 315 VAL B CA 1
ATOM 6428 C C . VAL B 1 267 ? 31.170 56.092 72.886 1.00 54.02 315 VAL B C 1
ATOM 6429 O O . VAL B 1 267 ? 30.263 55.255 72.923 1.00 51.21 315 VAL B O 1
ATOM 6433 N N . VAL B 1 268 ? 31.031 57.334 73.348 1.00 57.33 316 VAL B N 1
ATOM 6434 C CA . VAL B 1 268 ? 29.876 57.763 74.127 1.00 56.25 316 VAL B CA 1
ATOM 6435 C C . VAL B 1 268 ? 29.281 59.008 73.487 1.00 55.57 316 VAL B C 1
ATOM 6436 O O . VAL B 1 268 ? 29.997 59.976 73.210 1.00 55.41 316 VAL B O 1
ATOM 6440 N N . PHE B 1 269 ? 27.973 58.978 73.255 1.00 50.90 317 PHE B N 1
ATOM 6441 C CA . PHE B 1 269 ? 27.223 60.107 72.723 1.00 48.07 317 PHE B CA 1
ATOM 6442 C C . PHE B 1 269 ? 26.196 60.514 73.767 1.00 49.78 317 PHE B C 1
ATOM 6443 O O . PHE B 1 269 ? 25.456 59.664 74.272 1.00 57.13 317 PHE B O 1
ATOM 6451 N N . ALA B 1 270 ? 26.143 61.805 74.085 1.00 50.71 318 ALA B N 1
ATOM 6452 C CA . ALA B 1 270 ? 25.299 62.291 75.170 1.00 52.54 318 ALA B CA 1
ATOM 6453 C C . ALA B 1 270 ? 24.501 63.508 74.727 1.00 55.49 318 ALA B C 1
ATOM 6454 O O . ALA B 1 270 ? 25.079 64.519 74.314 1.00 53.91 318 ALA B O 1
ATOM 6456 N N . LEU B 1 271 ? 23.176 63.407 74.821 1.00 54.53 319 LEU B N 1
ATOM 6457 C CA . LEU B 1 271 ? 22.310 64.578 74.761 1.00 49.97 319 LEU B CA 1
ATOM 6458 C C . LEU B 1 271 ? 22.469 65.367 76.057 1.00 56.32 319 LEU B C 1
ATOM 6459 O O . LEU B 1 271 ? 22.211 64.842 77.145 1.00 67.02 319 LEU B O 1
ATOM 6464 N N . THR B 1 272 ? 22.893 66.627 75.951 1.00 52.52 320 THR B N 1
ATOM 6465 C CA . THR B 1 272 ? 23.357 67.363 77.125 1.00 59.03 320 THR B CA 1
ATOM 6466 C C . THR B 1 272 ? 22.212 68.027 77.887 1.00 74.80 320 THR B C 1
ATOM 6467 O O . THR B 1 272 ? 21.975 67.719 79.060 1.00 83.73 320 THR B O 1
ATOM 6471 N N . GLY B 1 273 ? 21.490 68.936 77.232 1.00 53.36 321 GLY B N 1
ATOM 6472 C CA . GLY B 1 273 ? 20.495 69.747 77.893 1.00 63.99 321 GLY B CA 1
ATOM 6473 C C . GLY B 1 273 ? 19.086 69.190 77.766 1.00 65.18 321 GLY B C 1
ATOM 6474 O O . GLY B 1 273 ? 18.835 68.143 77.173 1.00 75.19 321 GLY B O 1
ATOM 6475 N N . SER B 1 274 ? 18.150 69.929 78.358 1.00 57.37 322 SER B N 1
ATOM 6476 C CA . SER B 1 274 ? 16.730 69.642 78.234 1.00 62.10 322 SER B CA 1
ATOM 6477 C C . SER B 1 274 ? 15.974 70.895 77.822 1.00 58.94 322 SER B C 1
ATOM 6478 O O . SER B 1 274 ? 16.363 72.019 78.154 1.00 65.27 322 SER B O 1
ATOM 6481 N N . MET B 1 275 ? 14.879 70.687 77.097 1.00 57.21 323 MET B N 1
ATOM 6482 C CA . MET B 1 275 ? 13.963 71.762 76.751 1.00 60.34 323 MET B CA 1
ATOM 6483 C C . MET B 1 275 ? 12.552 71.501 77.249 1.00 64.10 323 MET B C 1
ATOM 6484 O O . MET B 1 275 ? 11.683 72.367 77.091 1.00 64.74 323 MET B O 1
ATOM 6489 N N . THR B 1 276 ? 12.300 70.336 77.850 1.00 66.73 324 THR B N 1
ATOM 6490 C CA . THR B 1 276 ? 10.993 70.009 78.408 1.00 71.80 324 THR B CA 1
ATOM 6491 C C . THR B 1 276 ? 11.075 69.733 79.903 1.00 66.74 324 THR B C 1
ATOM 6492 O O . THR B 1 276 ? 10.129 69.189 80.480 1.00 66.36 324 THR B O 1
ATOM 6496 N N . GLU B 1 277 ? 12.184 70.098 80.540 1.00 64.07 325 GLU B N 1
ATOM 6497 C CA . GLU B 1 277 ? 12.349 69.868 81.967 1.00 70.09 325 GLU B CA 1
ATOM 6498 C C . GLU B 1 277 ? 11.400 70.758 82.760 1.00 69.65 325 GLU B C 1
ATOM 6499 O O . GLU B 1 277 ? 11.338 71.971 82.540 1.00 72.21 325 GLU B O 1
ATOM 6505 N N . GLY B 1 278 ? 10.676 70.154 83.694 1.00 75.46 326 GLY B N 1
ATOM 6506 C CA . GLY B 1 278 ? 9.719 70.883 84.509 1.00 70.33 326 GLY B CA 1
ATOM 6507 C C . GLY B 1 278 ? 8.524 71.434 83.763 1.00 61.52 326 GLY B C 1
ATOM 6508 O O . GLY B 1 278 ? 8.093 72.559 84.042 1.00 66.90 326 GLY B O 1
ATOM 6509 N N . THR B 1 279 ? 7.977 70.672 82.820 1.00 58.03 327 THR B N 1
ATOM 6510 C CA . THR B 1 279 ? 6.802 71.115 82.078 1.00 63.84 327 THR B CA 1
ATOM 6511 C C . THR B 1 279 ? 5.568 70.977 82.965 1.00 68.91 327 THR B C 1
ATOM 6512 O O . THR B 1 279 ? 5.275 69.884 83.464 1.00 76.64 327 THR B O 1
ATOM 6516 N N . ALA B 1 280 ? 4.850 72.078 83.164 1.00 66.97 328 ALA B N 1
ATOM 6517 C CA . ALA B 1 280 ? 3.599 72.077 83.910 1.00 67.17 328 ALA B CA 1
ATOM 6518 C C . ALA B 1 280 ? 2.415 72.029 82.952 1.00 64.46 328 ALA B C 1
ATOM 6519 O O . ALA B 1 280 ? 2.337 72.828 82.014 1.00 65.92 328 ALA B O 1
ATOM 6521 N N . TYR B 1 281 ? 1.502 71.091 83.187 1.00 65.55 329 TYR B N 1
ATOM 6522 C CA . TYR B 1 281 ? 0.372 70.863 82.298 1.00 62.96 329 TYR B CA 1
ATOM 6523 C C . TYR B 1 281 ? -0.918 71.405 82.910 1.00 62.72 329 TYR B C 1
ATOM 6524 O O . TYR B 1 281 ? -0.999 71.689 84.108 1.00 73.18 329 TYR B O 1
ATOM 6533 N N . GLY B 1 282 ? -1.926 71.553 82.056 1.00 59.65 330 GLY B N 1
ATOM 6534 C CA . GLY B 1 282 ? -3.231 72.052 82.455 1.00 66.75 330 GLY B CA 1
ATOM 6535 C C . GLY B 1 282 ? -4.225 71.752 81.354 1.00 65.38 330 GLY B C 1
ATOM 6536 O O . GLY B 1 282 ? -3.883 71.152 80.332 1.00 70.18 330 GLY B O 1
ATOM 6537 N N . ASP B 1 283 ? -5.470 72.185 81.557 1.00 66.92 331 ASP B N 1
ATOM 6538 C CA . ASP B 1 283 ? -6.452 71.978 80.494 1.00 78.68 331 ASP B CA 1
ATOM 6539 C C . ASP B 1 283 ? -7.587 72.997 80.614 1.00 79.02 331 ASP B C 1
ATOM 6540 O O . ASP B 1 283 ? -7.366 74.133 81.047 1.00 69.80 331 ASP B O 1
ATOM 6545 N N . LEU B 1 284 ? -8.799 72.575 80.239 1.00 79.47 332 LEU B N 1
ATOM 6546 C CA . LEU B 1 284 ? -9.883 73.495 79.914 1.00 77.80 332 LEU B CA 1
ATOM 6547 C C . LEU B 1 284 ? -10.308 74.349 81.104 1.00 81.50 332 LEU B C 1
ATOM 6548 O O . LEU B 1 284 ? -10.681 75.514 80.921 1.00 78.69 332 LEU B O 1
ATOM 6553 N N . ASP B 1 285 ? -10.264 73.806 82.322 1.00 83.27 333 ASP B N 1
ATOM 6554 C CA . ASP B 1 285 ? -10.815 74.502 83.477 1.00 90.89 333 ASP B CA 1
ATOM 6555 C C . ASP B 1 285 ? -9.814 74.694 84.607 1.00 83.53 333 ASP B C 1
ATOM 6556 O O . ASP B 1 285 ? -10.166 75.299 85.626 1.00 82.18 333 ASP B O 1
ATOM 6561 N N . THR B 1 286 ? -8.586 74.203 84.458 1.00 82.29 334 THR B N 1
ATOM 6562 C CA . THR B 1 286 ? -7.551 74.300 85.478 1.00 84.38 334 THR B CA 1
ATOM 6563 C C . THR B 1 286 ? -6.295 74.875 84.843 1.00 84.91 334 THR B C 1
ATOM 6564 O O . THR B 1 286 ? -5.887 74.433 83.764 1.00 81.47 334 THR B O 1
ATOM 6568 N N . ALA B 1 287 ? -5.678 75.853 85.517 1.00 84.40 335 ALA B N 1
ATOM 6569 C CA . ALA B 1 287 ? -4.434 76.427 85.029 1.00 74.40 335 ALA B CA 1
ATOM 6570 C C . ALA B 1 287 ? -3.236 75.720 85.650 1.00 81.85 335 ALA B C 1
ATOM 6571 O O . ALA B 1 287 ? -3.364 75.028 86.664 1.00 82.86 335 ALA B O 1
ATOM 6573 N N . PRO B 1 288 ? -2.051 75.866 85.064 1.00 83.46 336 PRO B N 1
ATOM 6574 C CA . PRO B 1 288 ? -0.854 75.278 85.666 1.00 82.47 336 PRO B CA 1
ATOM 6575 C C . PRO B 1 288 ? -0.203 76.185 86.703 1.00 94.21 336 PRO B C 1
ATOM 6576 O O . PRO B 1 288 ? -0.436 77.394 86.760 1.00 101.91 336 PRO B O 1
ATOM 6580 N N . ASP B 1 289 ? 0.636 75.561 87.529 1.00 91.33 337 ASP B N 1
ATOM 6581 C CA . ASP B 1 289 ? 1.327 76.231 88.621 1.00 103.43 337 ASP B CA 1
ATOM 6582 C C . ASP B 1 289 ? 2.722 75.625 88.738 1.00 107.84 337 ASP B C 1
ATOM 6583 O O . ASP B 1 289 ? 3.051 74.658 88.045 1.00 98.56 337 ASP B O 1
ATOM 6588 N N . LEU B 1 290 ? 3.556 76.224 89.591 1.00 114.41 338 LEU B N 1
ATOM 6589 C CA . LEU B 1 290 ? 4.938 75.776 89.800 1.00 110.48 338 LEU B CA 1
ATOM 6590 C C . LEU B 1 290 ? 5.789 75.950 88.554 1.00 104.82 338 LEU B C 1
ATOM 6591 O O . LEU B 1 290 ? 6.629 75.101 88.262 1.00 106.59 338 LEU B O 1
ATOM 6596 N N . THR B 1 295 ? 13.640 75.737 89.024 1.00 91.73 343 THR B N 1
ATOM 6597 C CA . THR B 1 295 ? 15.080 75.583 89.186 1.00 97.94 343 THR B CA 1
ATOM 6598 C C . THR B 1 295 ? 15.451 74.101 89.120 1.00 109.37 343 THR B C 1
ATOM 6599 O O . THR B 1 295 ? 14.808 73.268 89.763 1.00 106.96 343 THR B O 1
ATOM 6603 N N . PRO B 1 296 ? 16.475 73.777 88.334 1.00 109.43 344 PRO B N 1
ATOM 6604 C CA . PRO B 1 296 ? 16.854 72.372 88.132 1.00 107.51 344 PRO B CA 1
ATOM 6605 C C . PRO B 1 296 ? 17.274 71.714 89.433 1.00 109.44 344 PRO B C 1
ATOM 6606 O O . PRO B 1 296 ? 17.889 72.355 90.300 1.00 108.68 344 PRO B O 1
ATOM 6610 N N . PRO B 1 297 ? 16.931 70.434 89.618 1.00 113.55 345 PRO B N 1
ATOM 6611 C CA . PRO B 1 297 ? 17.388 69.693 90.805 1.00 112.64 345 PRO B CA 1
ATOM 6612 C C . PRO B 1 297 ? 18.897 69.475 90.862 1.00 112.81 345 PRO B C 1
ATOM 6613 O O . PRO B 1 297 ? 19.681 70.336 90.450 1.00 106.32 345 PRO B O 1
ATOM 6617 N N . GLY B 1 298 ? 19.314 68.323 91.388 1.00 113.95 346 GLY B N 1
ATOM 6618 C CA . GLY B 1 298 ? 20.726 68.014 91.541 1.00 108.88 346 GLY B CA 1
ATOM 6619 C C . GLY B 1 298 ? 21.221 67.002 90.529 1.00 92.79 346 GLY B C 1
ATOM 6620 O O . GLY B 1 298 ? 21.655 67.377 89.436 1.00 98.38 346 GLY B O 1
ATOM 6621 N N . ASP B 1 299 ? 21.185 65.718 90.882 1.00 97.80 347 ASP B N 1
ATOM 6622 C CA . ASP B 1 299 ? 21.366 64.649 89.911 1.00 99.95 347 ASP B CA 1
ATOM 6623 C C . ASP B 1 299 ? 20.041 64.093 89.421 1.00 103.31 347 ASP B C 1
ATOM 6624 O O . ASP B 1 299 ? 20.031 63.129 88.649 1.00 97.01 347 ASP B O 1
ATOM 6629 N N . SER B 1 300 ? 18.928 64.679 89.857 1.00 99.47 348 SER B N 1
ATOM 6630 C CA . SER B 1 300 ? 17.598 64.261 89.446 1.00 98.02 348 SER B CA 1
ATOM 6631 C C . SER B 1 300 ? 17.120 64.968 88.189 1.00 91.91 348 SER B C 1
ATOM 6632 O O . SER B 1 300 ? 16.007 64.691 87.730 1.00 85.09 348 SER B O 1
ATOM 6635 N N . SER B 1 301 ? 17.919 65.865 87.623 1.00 94.25 349 SER B N 1
ATOM 6636 C CA . SER B 1 301 ? 17.472 66.668 86.499 1.00 84.76 349 SER B CA 1
ATOM 6637 C C . SER B 1 301 ? 18.106 66.193 85.200 1.00 75.96 349 SER B C 1
ATOM 6638 O O . SER B 1 301 ? 19.078 65.433 85.190 1.00 78.19 349 SER B O 1
ATOM 6641 N N . ASP B 1 302 ? 17.529 66.659 84.092 1.00 75.03 350 ASP B N 1
ATOM 6642 C CA . ASP B 1 302 ? 18.122 66.430 82.783 1.00 76.68 350 ASP B CA 1
ATOM 6643 C C . ASP B 1 302 ? 19.367 67.282 82.585 1.00 67.34 350 ASP B C 1
ATOM 6644 O O . ASP B 1 302 ? 20.217 66.945 81.754 1.00 60.52 350 ASP B O 1
ATOM 6649 N N . TRP B 1 303 ? 19.476 68.384 83.329 1.00 54.08 351 TRP B N 1
ATOM 6650 C CA . TRP B 1 303 ? 20.649 69.244 83.318 1.00 55.06 351 TRP B CA 1
ATOM 6651 C C . TRP B 1 303 ? 21.783 68.696 84.170 1.00 62.57 351 TRP B C 1
ATOM 6652 O O . TRP B 1 303 ? 22.883 69.256 84.135 1.00 60.02 351 TRP B O 1
ATOM 6663 N N . ALA B 1 304 ? 21.528 67.636 84.942 1.00 66.30 352 ALA B N 1
ATOM 6664 C CA . ALA B 1 304 ? 22.538 67.095 85.846 1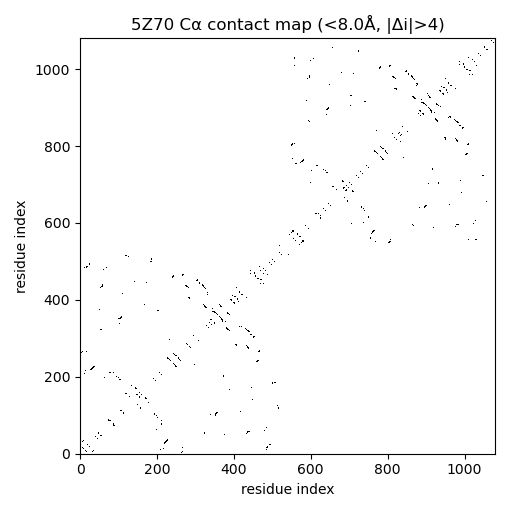.00 59.22 352 ALA B CA 1
ATOM 6665 C C . ALA B 1 304 ? 23.810 66.719 85.097 1.00 55.23 352 ALA B C 1
ATOM 6666 O O . ALA B 1 304 ? 24.918 67.064 85.524 1.00 47.75 352 ALA B O 1
ATOM 6668 N N . LEU B 1 305 ? 23.670 65.993 83.983 1.00 56.62 353 LEU B N 1
ATOM 6669 C CA . LEU B 1 305 ? 24.841 65.529 83.243 1.00 56.31 353 LEU B CA 1
ATOM 6670 C C . LEU B 1 305 ? 25.708 66.700 82.796 1.00 59.23 353 LEU B C 1
ATOM 6671 O O . LEU B 1 305 ? 26.934 66.674 82.953 1.00 65.21 353 LEU B O 1
ATOM 6676 N N . TRP B 1 306 ? 25.085 67.747 82.252 1.00 54.19 354 TRP B N 1
ATOM 6677 C CA . TRP B 1 306 ? 25.852 68.905 81.805 1.00 55.35 354 TRP B CA 1
ATOM 6678 C C . TRP B 1 306 ? 26.418 69.676 82.989 1.00 61.78 354 TRP B C 1
ATOM 6679 O O . TRP B 1 306 ? 27.566 70.134 82.946 1.00 64.97 354 TRP B O 1
ATOM 6690 N N . GLN B 1 307 ? 25.625 69.837 84.050 1.00 59.66 355 GLN B N 1
ATOM 6691 C CA . GLN B 1 307 ? 26.100 70.563 85.224 1.00 56.48 355 GLN B CA 1
ATOM 6692 C C . GLN B 1 307 ? 27.323 69.884 85.827 1.00 59.45 355 GLN B C 1
ATOM 6693 O O . GLN B 1 307 ? 28.314 70.544 86.160 1.00 59.21 355 GLN B O 1
ATOM 6699 N N . ASN B 1 308 ? 27.269 68.559 85.979 1.00 63.76 356 ASN B N 1
ATOM 6700 C CA . ASN B 1 308 ? 28.425 67.824 86.484 1.00 68.52 356 ASN B CA 1
ATOM 6701 C C . ASN B 1 308 ? 29.602 67.882 85.512 1.00 73.04 356 ASN B C 1
ATOM 6702 O O . ASN B 1 308 ? 30.756 67.993 85.941 1.00 74.27 356 ASN B O 1
ATOM 6707 N N . LEU B 1 309 ? 29.334 67.804 84.203 1.00 69.41 357 LEU B N 1
ATOM 6708 C CA . LEU B 1 309 ? 30.410 67.907 83.216 1.00 64.13 357 LEU B CA 1
ATOM 6709 C C . LEU B 1 309 ? 31.086 69.271 83.256 1.00 66.49 357 LEU B C 1
ATOM 6710 O O . LEU B 1 309 ? 32.311 69.367 83.114 1.00 65.27 357 LEU B O 1
ATOM 6715 N N . ALA B 1 310 ? 30.305 70.340 83.434 1.00 67.27 358 ALA B N 1
ATOM 6716 C CA . ALA B 1 310 ? 30.878 71.682 83.450 1.00 68.56 358 ALA B CA 1
ATOM 6717 C C . ALA B 1 310 ? 31.885 71.857 84.577 1.00 70.82 358 ALA B C 1
ATOM 6718 O O . ALA B 1 310 ? 32.852 72.614 84.435 1.00 65.98 358 ALA B O 1
ATOM 6720 N N . LYS B 1 311 ? 31.670 71.175 85.703 1.00 74.85 359 LYS B N 1
ATOM 6721 C CA . LYS B 1 311 ? 32.613 71.249 86.814 1.00 75.41 359 LYS B CA 1
ATOM 6722 C C . LYS B 1 311 ? 33.978 70.686 86.433 1.00 75.67 359 LYS B C 1
ATOM 6723 O O . LYS B 1 311 ? 35.010 71.177 86.906 1.00 82.88 359 LYS B O 1
ATOM 6729 N N . LYS B 1 312 ? 34.009 69.647 85.592 1.00 71.15 360 LYS B N 1
ATOM 6730 C CA . LYS B 1 312 ? 35.282 69.011 85.256 1.00 70.66 360 LYS B CA 1
ATOM 6731 C C . LYS B 1 312 ? 36.205 69.961 84.502 1.00 72.41 360 LYS B C 1
ATOM 6732 O O . LYS B 1 312 ? 37.418 69.976 84.741 1.00 74.57 360 LYS B O 1
ATOM 6738 N N . SER B 1 313 ? 35.656 70.764 83.593 1.00 76.20 361 SER B N 1
ATOM 6739 C CA . SER B 1 313 ? 36.483 71.678 82.817 1.00 72.76 361 SER B CA 1
ATOM 6740 C C . SER B 1 313 ? 35.606 72.739 82.173 1.00 65.23 361 SER B C 1
ATOM 6741 O O . SER B 1 313 ? 34.388 72.581 82.055 1.00 68.15 361 SER B O 1
ATOM 6744 N N . HIS B 1 314 ? 36.254 73.830 81.759 1.00 65.70 362 HIS B N 1
ATOM 6745 C CA . HIS B 1 314 ? 35.572 74.883 81.020 1.00 69.37 362 HIS B CA 1
ATOM 6746 C C . HIS B 1 314 ? 35.258 74.458 79.591 1.00 70.58 362 HIS B C 1
ATOM 6747 O O . HIS B 1 314 ? 34.385 75.059 78.955 1.00 66.24 362 HIS B O 1
ATOM 6754 N N . VAL B 1 315 ? 35.951 73.439 79.076 1.00 67.58 363 VAL B N 1
ATOM 6755 C CA . VAL B 1 315 ? 35.747 72.966 77.715 1.00 57.22 363 VAL B CA 1
ATOM 6756 C C . VAL B 1 315 ? 34.357 72.383 77.504 1.00 59.06 363 VAL B C 1
ATOM 6757 O O . VAL B 1 315 ? 33.979 72.091 76.364 1.00 70.18 363 VAL B O 1
ATOM 6761 N N . PHE B 1 316 ? 33.577 72.230 78.570 1.00 52.14 364 PHE B N 1
ATOM 6762 C CA . PHE B 1 316 ? 32.192 71.790 78.479 1.00 51.09 364 PHE B CA 1
ATOM 6763 C C . PHE B 1 316 ? 31.214 72.949 78.598 1.00 53.90 364 PHE B C 1
ATOM 6764 O O . PHE B 1 316 ? 30.001 72.736 78.542 1.00 50.51 364 PHE B O 1
ATOM 6772 N N . GLY B 1 317 ? 31.716 74.165 78.764 1.00 54.39 365 GLY B N 1
ATOM 6773 C CA . GLY B 1 317 ? 30.888 75.351 78.704 1.00 53.32 365 GLY B CA 1
ATOM 6774 C C . GLY B 1 317 ? 30.213 75.706 80.018 1.00 57.39 365 GLY B C 1
ATOM 6775 O O . GLY B 1 317 ? 30.494 75.144 81.082 1.00 53.84 365 GLY B O 1
ATOM 6776 N N . LYS B 1 318 ? 29.285 76.666 79.921 1.00 56.56 366 LYS B N 1
ATOM 6777 C CA . LYS B 1 318 ? 28.575 77.245 81.064 1.00 52.08 366 LYS B CA 1
ATOM 6778 C C . LYS B 1 318 ? 27.083 76.959 80.926 1.00 50.56 366 LYS B C 1
ATOM 6779 O O . LYS B 1 318 ? 26.329 77.770 80.358 1.00 51.30 366 LYS B O 1
ATOM 6785 N N . PRO B 1 319 ? 26.607 75.821 81.434 1.00 54.21 367 PRO B N 1
ATOM 6786 C CA . PRO B 1 319 ? 25.159 75.583 81.432 1.00 55.94 367 PRO B CA 1
ATOM 6787 C C . PRO B 1 319 ? 24.414 76.580 82.291 1.00 65.43 367 PRO B C 1
ATOM 6788 O O . PRO B 1 319 ? 23.197 76.729 82.132 1.00 61.84 367 PRO B O 1
ATOM 6792 N N . GLU B 1 320 ? 25.110 77.249 83.215 1.00 67.72 368 GLU B N 1
ATOM 6793 C CA . GLU B 1 320 ? 24.473 78.225 84.088 1.00 63.54 368 GLU B CA 1
ATOM 6794 C C . GLU B 1 320 ? 23.771 79.322 83.300 1.00 61.13 368 GLU B C 1
ATOM 6795 O O . GLU B 1 320 ? 22.789 79.897 83.779 1.00 60.62 368 GLU B O 1
ATOM 6801 N N . LYS B 1 321 ? 24.257 79.634 82.102 1.00 54.92 369 LYS B N 1
ATOM 6802 C CA . LYS B 1 321 ? 23.660 80.708 81.321 1.00 55.96 369 LYS B CA 1
ATOM 6803 C C . LYS B 1 321 ? 22.402 80.293 80.562 1.00 56.33 369 LYS B C 1
ATOM 6804 O O . LYS B 1 321 ? 21.718 81.161 80.012 1.00 50.68 369 LYS B O 1
ATOM 6810 N N . PHE B 1 322 ? 22.090 79.002 80.487 1.00 51.99 370 PHE B N 1
ATOM 6811 C CA . PHE B 1 322 ? 20.916 78.558 79.752 1.00 53.86 370 PHE B CA 1
ATOM 6812 C C . PHE B 1 322 ? 19.790 78.055 80.639 1.00 60.85 370 PHE B C 1
ATOM 6813 O O . PHE B 1 322 ? 18.626 78.166 80.250 1.00 66.42 370 PHE B O 1
ATOM 6821 N N . CYS B 1 323 ? 20.102 77.520 81.818 1.00 61.48 371 CYS B N 1
ATOM 6822 C CA . CYS B 1 323 ? 19.090 77.091 82.773 1.00 68.90 371 CYS B CA 1
ATOM 6823 C C . CYS B 1 323 ? 18.897 78.091 83.906 1.00 61.16 371 CYS B C 1
ATOM 6824 O O . CYS B 1 323 ? 18.253 77.760 84.908 1.00 71.56 371 CYS B O 1
ATOM 6827 N N . GLY B 1 324 ? 19.435 79.301 83.771 1.00 56.98 372 GLY B N 1
ATOM 6828 C CA . GLY B 1 324 ? 19.423 80.272 84.850 1.00 70.01 372 GLY B CA 1
ATOM 6829 C C . GLY B 1 324 ? 18.082 80.887 85.199 1.00 72.90 372 GLY B C 1
ATOM 6830 O O . GLY B 1 324 ? 17.659 80.832 86.357 1.00 83.14 372 GLY B O 1
ATOM 6831 N N . GLN B 1 325 ? 17.407 81.481 84.213 1.00 65.53 373 GLN B N 1
ATOM 6832 C CA . GLN B 1 325 ? 16.212 82.297 84.434 1.00 66.35 373 GLN B CA 1
ATOM 6833 C C . GLN B 1 325 ? 15.012 81.667 83.738 1.00 62.58 373 GLN B C 1
ATOM 6834 O O . GLN B 1 325 ? 14.762 81.932 82.552 1.00 64.79 373 GLN B O 1
ATOM 6840 N N . PRO B 1 326 ? 14.236 80.832 84.437 1.00 62.35 374 PRO B N 1
ATOM 6841 C CA . PRO B 1 326 ? 13.126 80.126 83.774 1.00 53.62 374 PRO B CA 1
ATOM 6842 C C . PRO B 1 326 ? 11.979 81.028 83.337 1.00 54.76 374 PRO B C 1
ATOM 6843 O O . PRO B 1 326 ? 11.157 80.587 82.525 1.00 64.51 374 PRO B O 1
ATOM 6847 N N . SER B 1 327 ? 11.888 82.264 83.834 1.00 58.85 375 SER B N 1
ATOM 6848 C CA . SER B 1 327 ? 10.903 83.186 83.280 1.00 62.97 375 SER B CA 1
ATOM 6849 C C . SER B 1 327 ? 11.343 83.732 81.929 1.00 61.59 375 SER B C 1
ATOM 6850 O O . SER B 1 327 ? 10.498 84.126 81.118 1.00 62.78 375 SER B O 1
ATOM 6853 N N . ARG B 1 328 ? 12.651 83.764 81.677 1.00 58.47 376 ARG B N 1
ATOM 6854 C CA . ARG B 1 328 ? 13.177 84.254 80.414 1.00 60.25 376 ARG B CA 1
ATOM 6855 C C . ARG B 1 328 ? 13.188 83.193 79.325 1.00 54.23 376 ARG B C 1
ATOM 6856 O O . ARG B 1 328 ? 13.187 83.546 78.141 1.00 57.00 376 ARG B O 1
ATOM 6864 N N . SER B 1 329 ? 13.230 81.914 79.686 1.00 53.12 377 SER B N 1
ATOM 6865 C CA . SER B 1 329 ? 13.349 80.828 78.721 1.00 54.24 377 SER B CA 1
ATOM 6866 C C . SER B 1 329 ? 12.075 79.988 78.636 1.00 51.65 377 SER B C 1
ATOM 6867 O O . SER B 1 329 ? 12.145 78.763 78.502 1.00 48.33 377 SER B O 1
ATOM 6870 N N . MET B 1 330 ? 10.899 80.622 78.677 1.00 55.55 378 MET B N 1
ATOM 6871 C CA . MET B 1 330 ? 9.648 79.879 78.762 1.00 52.39 378 MET B CA 1
ATOM 6872 C C . MET B 1 330 ? 8.540 80.513 77.934 1.00 58.25 378 MET B C 1
ATOM 6873 O O . MET B 1 330 ? 8.422 81.740 77.858 1.00 63.02 378 MET B O 1
ATOM 6878 N N . TRP B 1 331 ? 7.735 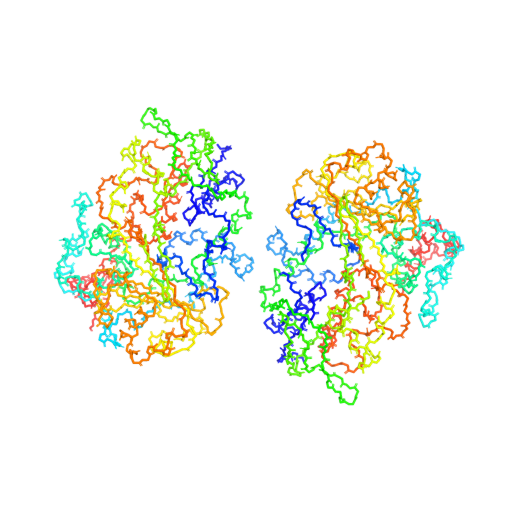79.659 77.303 1.00 47.65 379 TRP B N 1
ATOM 6879 C CA . TRP B 1 331 ? 6.428 80.049 76.787 1.00 48.12 379 TRP B CA 1
ATOM 6880 C C . TRP B 1 331 ? 5.501 78.850 76.908 1.00 53.24 379 TRP B C 1
ATOM 6881 O O . TRP B 1 331 ? 5.927 77.740 77.240 1.00 52.79 379 TRP B O 1
ATOM 6892 N N . GLU B 1 332 ? 4.223 79.089 76.641 1.00 52.51 380 GLU B N 1
ATOM 6893 C CA . GLU B 1 332 ? 3.170 78.124 76.906 1.00 49.04 380 GLU B CA 1
ATOM 6894 C C . GLU B 1 332 ? 2.474 77.769 75.605 1.00 50.17 380 GLU B C 1
ATOM 6895 O O . GLU B 1 332 ? 2.111 78.657 74.826 1.00 55.12 380 GLU B O 1
ATOM 6901 N N . SER B 1 333 ? 2.301 76.475 75.371 1.00 52.23 381 SER B N 1
ATOM 6902 C CA . SER B 1 333 ? 1.586 75.980 74.211 1.00 52.39 381 SER B CA 1
ATOM 6903 C C . SER B 1 333 ? 0.198 75.505 74.630 1.00 51.67 381 SER B C 1
ATOM 6904 O O . SER B 1 333 ? -0.153 75.484 75.813 1.00 56.83 381 SER B O 1
ATOM 6907 N N . ALA B 1 334 ? -0.597 75.114 73.639 1.00 55.90 382 ALA B N 1
ATOM 6908 C CA . ALA B 1 334 ? -1.932 74.582 73.893 1.00 56.44 382 ALA B CA 1
ATOM 6909 C C . ALA B 1 334 ? -2.364 73.786 72.675 1.00 57.00 382 ALA B C 1
ATOM 6910 O O . ALA B 1 334 ? -2.400 74.325 71.565 1.00 51.95 382 ALA B O 1
ATOM 6912 N N . THR B 1 335 ? -2.697 72.517 72.882 1.00 62.58 383 THR B N 1
ATOM 6913 C CA . THR B 1 335 ? -3.166 71.646 71.815 1.00 61.01 383 THR B CA 1
ATOM 6914 C C . THR B 1 335 ? -4.683 71.573 71.897 1.00 66.35 383 THR B C 1
ATOM 6915 O O . THR B 1 335 ? -5.236 71.197 72.936 1.00 74.12 383 THR B O 1
ATOM 6919 N N . LEU B 1 336 ? -5.347 71.930 70.805 1.00 59.16 384 LEU B N 1
ATOM 6920 C CA . LEU B 1 336 ? -6.799 71.995 70.745 1.00 61.13 384 LEU B CA 1
ATOM 6921 C C . LEU B 1 336 ? -7.296 70.812 69.929 1.00 65.80 384 LEU B C 1
ATOM 6922 O O . LEU B 1 336 ? -6.890 70.635 68.776 1.00 67.20 384 LEU B O 1
ATOM 6927 N N . THR B 1 337 ? -8.176 70.017 70.521 1.00 67.11 385 THR B N 1
ATOM 6928 C CA . THR B 1 337 ? -8.801 68.887 69.847 1.00 68.43 385 THR B CA 1
ATOM 6929 C C . THR B 1 337 ? -10.252 69.284 69.619 1.00 77.26 385 THR B C 1
ATOM 6930 O O . THR B 1 337 ? -11.033 69.381 70.571 1.00 76.46 385 THR B O 1
ATOM 6934 N N . CYS B 1 338 ? -10.609 69.511 68.359 1.00 74.88 386 CYS B N 1
ATOM 6935 C CA . CYS B 1 338 ? -11.835 70.216 68.013 1.00 77.13 386 CYS B CA 1
ATOM 6936 C C . CYS B 1 338 ? -12.775 69.303 67.245 1.00 73.10 386 CYS B C 1
ATOM 6937 O O . CYS B 1 338 ? -12.416 68.779 66.186 1.00 76.39 386 CYS B O 1
ATOM 6940 N N . LYS B 1 339 ? -13.941 69.133 67.762 1.00 80.72 387 LYS B N 1
ATOM 6941 C CA . LYS B 1 339 ? -15.134 68.693 67.063 1.00 76.27 387 LYS B CA 1
ATOM 6942 C C . LYS B 1 339 ? -15.870 69.916 66.523 1.00 81.68 387 LYS B C 1
ATOM 6943 O O . LYS B 1 339 ? -15.784 70.997 67.112 1.00 82.08 387 LYS B O 1
ATOM 6949 N N . PRO B 1 340 ? -16.568 69.775 65.394 1.00 82.64 388 PRO B N 1
ATOM 6950 C CA . PRO B 1 340 ? -17.072 70.955 64.674 1.00 77.95 388 PRO B CA 1
ATOM 6951 C C . PRO B 1 340 ? -17.779 71.956 65.578 1.00 83.42 388 PRO B C 1
ATOM 6952 O O . PRO B 1 340 ? -18.611 71.598 66.416 1.00 83.31 388 PRO B O 1
ATOM 6956 N N . SER B 1 341 ? -17.430 73.227 65.396 1.00 83.51 389 SER B N 1
ATOM 6957 C CA . SER B 1 341 ? -17.858 74.352 66.216 1.00 81.04 389 SER B CA 1
ATOM 6958 C C . SER B 1 341 ? -17.684 75.613 65.376 1.00 81.52 389 SER B C 1
ATOM 6959 O O . SER B 1 341 ? -17.236 75.517 64.227 1.00 82.91 389 SER B O 1
ATOM 6962 N N . PRO B 1 342 ? -18.016 76.805 65.883 1.00 84.00 390 PRO B N 1
ATOM 6963 C CA . PRO B 1 342 ? -17.672 78.023 65.129 1.00 82.64 390 PRO B CA 1
ATOM 6964 C C . PRO B 1 342 ? -16.176 78.222 64.947 1.00 84.27 390 PRO B C 1
ATOM 6965 O O . PRO B 1 342 ? -15.773 79.017 64.089 1.00 82.10 390 PRO B O 1
ATOM 6969 N N . LEU B 1 343 ? -15.341 77.523 65.720 1.00 83.55 391 LEU B N 1
ATOM 6970 C CA . LEU B 1 343 ? -13.897 77.599 65.522 1.00 80.76 391 LEU B CA 1
ATOM 6971 C C . LEU B 1 343 ? -13.468 76.912 64.232 1.00 76.85 391 LEU B C 1
ATOM 6972 O O . LEU B 1 343 ? -12.654 77.453 63.475 1.00 70.64 391 LEU B O 1
ATOM 6977 N N . THR B 1 344 ? -14.002 75.718 63.963 1.00 76.01 392 THR B N 1
ATOM 6978 C CA . THR B 1 344 ? -13.611 74.997 62.757 1.00 75.13 392 THR B CA 1
ATOM 6979 C C . THR B 1 344 ? -14.235 75.595 61.503 1.00 80.42 392 THR B C 1
ATOM 6980 O O . THR B 1 344 ? -13.649 75.503 60.418 1.00 72.86 392 THR B O 1
ATOM 6984 N N . GLU B 1 345 ? -15.415 76.204 61.626 1.00 81.39 393 GLU B N 1
ATOM 6985 C CA . GLU B 1 345 ? -16.031 76.865 60.480 1.00 79.55 393 GLU B CA 1
ATOM 6986 C C . GLU B 1 345 ? -15.269 78.131 60.104 1.00 80.90 393 GLU B C 1
ATOM 6987 O O . GLU B 1 345 ? -15.004 78.384 58.923 1.00 76.47 393 GLU B O 1
ATOM 6993 N N . ARG B 1 346 ? -14.927 78.947 61.106 1.00 79.49 394 ARG B N 1
ATOM 6994 C CA . ARG B 1 346 ? -14.075 80.115 60.894 1.00 71.07 394 ARG B CA 1
ATOM 6995 C C . ARG B 1 346 ? -12.756 79.725 60.239 1.00 75.69 394 ARG B C 1
ATOM 6996 O O . ARG B 1 346 ? -12.225 80.462 59.400 1.00 77.91 394 ARG B O 1
ATOM 7004 N N . LEU B 1 347 ? -12.209 78.568 60.622 1.00 77.53 395 LEU B N 1
ATOM 7005 C CA . LEU B 1 347 ? -10.932 78.117 60.078 1.00 75.63 395 LEU B CA 1
ATOM 7006 C C . LEU B 1 347 ? -11.004 77.870 58.574 1.00 78.02 395 LEU B C 1
ATOM 7007 O O . LEU B 1 347 ? -9.987 77.987 57.881 1.00 77.47 395 LEU B O 1
ATOM 7012 N N . LYS B 1 348 ? -12.189 77.530 58.053 1.00 80.30 396 LYS B N 1
ATOM 7013 C CA . LYS B 1 348 ? -12.337 77.296 56.618 1.00 73.33 396 LYS B CA 1
ATOM 7014 C C . LYS B 1 348 ? -11.998 78.533 55.796 1.00 71.13 396 LYS B C 1
ATOM 7015 O O . LYS B 1 348 ? -11.564 78.411 54.645 1.00 81.07 396 LYS B O 1
ATOM 7021 N N . ASP B 1 349 ? -12.187 79.725 56.363 1.00 75.11 397 ASP B N 1
ATOM 7022 C CA . ASP B 1 349 ? -11.951 80.964 55.629 1.00 77.18 397 ASP B CA 1
ATOM 7023 C C . ASP B 1 349 ? -10.477 81.331 55.544 1.00 76.23 397 ASP B C 1
ATOM 7024 O O . ASP B 1 349 ? -10.096 82.117 54.670 1.00 71.43 397 ASP B O 1
ATOM 7029 N N . LEU B 1 350 ? -9.645 80.782 56.423 1.00 76.08 398 LEU B N 1
ATOM 7030 C CA . LEU B 1 350 ? -8.226 81.098 56.465 1.00 67.55 398 LEU B CA 1
ATOM 7031 C C . LEU B 1 350 ? -7.376 79.997 55.850 1.00 67.12 398 LEU B C 1
ATOM 7032 O O . LEU B 1 350 ? -6.149 80.030 55.974 1.00 60.33 398 LEU B O 1
ATOM 7037 N N . SER B 1 351 ? -7.999 79.027 55.192 1.00 71.61 399 SER B N 1
ATOM 7038 C CA . SER B 1 351 ? -7.331 77.802 54.787 1.00 65.79 399 SER B CA 1
ATOM 7039 C C . SER B 1 351 ? -7.002 77.803 53.298 1.00 66.16 399 SER B C 1
ATOM 7040 O O . SER B 1 351 ? -7.736 78.356 52.476 1.00 70.81 399 SER B O 1
ATOM 7043 N N . ILE B 1 352 ? -5.884 77.156 52.960 1.00 66.62 400 ILE B N 1
ATOM 7044 C CA . ILE B 1 352 ? -5.532 76.948 51.561 1.00 69.38 400 ILE B CA 1
ATOM 7045 C C . ILE B 1 352 ? -6.511 75.978 50.913 1.00 67.74 400 ILE B C 1
ATOM 7046 O O . ILE B 1 352 ? -6.850 76.114 49.730 1.00 66.52 400 ILE B O 1
ATOM 7051 N N . ASN B 1 353 ? -6.979 74.988 51.673 1.00 63.58 401 ASN B N 1
ATOM 7052 C CA . ASN B 1 353 ? -7.949 74.006 51.204 1.00 68.38 401 ASN B CA 1
ATOM 7053 C C . ASN B 1 353 ? -9.089 73.892 52.207 1.00 71.67 401 ASN B C 1
ATOM 7054 O O . ASN B 1 353 ? -9.435 74.871 52.874 1.00 77.97 401 ASN B O 1
ATOM 7059 N N . ASP B 1 354 ? -9.688 72.722 52.300 1.00 70.05 402 ASP B N 1
ATOM 7060 C CA . ASP B 1 354 ? -10.612 72.515 53.402 1.00 63.81 402 ASP B CA 1
ATOM 7061 C C . ASP B 1 354 ? -9.887 71.815 54.547 1.00 69.23 402 ASP B C 1
ATOM 7062 O O . ASP B 1 354 ? -8.989 71.001 54.308 1.00 69.80 402 ASP B O 1
ATOM 7067 N N . PRO B 1 355 ? -10.222 72.128 55.803 1.00 74.04 403 PRO B N 1
ATOM 7068 C CA . PRO B 1 355 ? -9.535 71.468 56.928 1.00 70.42 403 PRO B CA 1
ATOM 7069 C C . PRO B 1 355 ? -9.536 69.950 56.854 1.00 69.91 403 PRO B C 1
ATOM 7070 O O . PRO B 1 355 ? -8.510 69.321 57.135 1.00 64.31 403 PRO B O 1
ATOM 7074 N N . TYR B 1 356 ? -10.658 69.343 56.472 1.00 78.59 404 TYR B N 1
ATOM 7075 C CA . TYR B 1 356 ? -10.757 67.891 56.406 1.00 71.37 404 TYR B CA 1
ATOM 7076 C C . TYR B 1 356 ? -10.241 67.311 55.095 1.00 71.67 404 TYR B C 1
ATOM 7077 O O . TYR B 1 356 ? -10.208 66.084 54.956 1.00 69.64 404 TYR B O 1
ATOM 7086 N N . SER B 1 357 ? -9.862 68.158 54.132 1.00 66.63 405 SER B N 1
ATOM 7087 C CA . SER B 1 357 ? -9.423 67.677 52.823 1.00 64.92 405 SER B CA 1
ATOM 7088 C C . SER B 1 357 ? -8.259 66.698 52.919 1.00 66.59 405 SER B C 1
ATOM 7089 O O . SER B 1 357 ? -8.107 65.831 52.050 1.00 70.34 405 SER B O 1
ATOM 7092 N N . GLY B 1 358 ? -7.426 66.820 53.950 1.00 70.46 406 GLY B N 1
ATOM 7093 C CA . GLY B 1 358 ? -6.183 66.087 54.037 1.00 69.26 406 GLY B CA 1
ATOM 7094 C C . GLY B 1 358 ? -4.966 66.838 53.539 1.00 67.98 406 GLY B C 1
ATOM 7095 O O . GLY B 1 358 ? -3.838 66.421 53.827 1.00 64.89 406 GLY B O 1
ATOM 7096 N N . LYS B 1 359 ? -5.158 67.929 52.801 1.00 59.90 407 LYS B N 1
ATOM 7097 C CA . LYS B 1 359 ? -4.053 68.761 52.360 1.00 70.07 407 LYS B CA 1
ATOM 7098 C C . LYS B 1 359 ? -3.808 69.884 53.366 1.00 75.61 407 LYS B C 1
ATOM 7099 O O . LYS B 1 359 ? -4.453 69.973 54.413 1.00 72.06 407 LYS B O 1
ATOM 7105 N N . THR B 1 360 ? -2.837 70.737 53.044 1.00 74.01 408 THR B N 1
ATOM 7106 C CA . THR B 1 360 ? -2.490 71.876 53.881 1.00 64.95 408 THR B CA 1
ATOM 7107 C C . THR B 1 360 ? -3.717 72.724 54.197 1.00 61.03 408 THR B C 1
ATOM 7108 O O . THR B 1 360 ? -4.631 72.867 53.380 1.00 69.93 408 THR B O 1
ATOM 7112 N N . VAL B 1 361 ? -3.726 73.299 55.401 1.00 66.02 409 VAL B N 1
ATOM 7113 C CA . VAL B 1 361 ? -4.849 74.105 55.866 1.00 66.76 409 VAL B CA 1
ATOM 7114 C C . VAL B 1 361 ? -4.382 75.538 56.090 1.00 60.07 409 VAL B C 1
ATOM 7115 O O . VAL B 1 361 ? -4.559 76.399 55.222 1.00 57.80 409 VAL B O 1
ATOM 7119 N N . THR B 1 362 ? -3.763 75.805 57.243 1.00 60.23 410 THR B N 1
ATOM 7120 C CA . THR B 1 362 ? -3.271 77.150 57.518 1.00 61.73 410 THR B CA 1
ATOM 7121 C C . THR B 1 362 ? -1.917 77.423 56.881 1.00 59.67 410 THR B C 1
ATOM 7122 O O . THR B 1 362 ? -1.515 78.588 56.788 1.00 59.10 410 THR B O 1
ATOM 7126 N N . GLY B 1 363 ? -1.208 76.386 56.441 1.00 54.22 411 GLY B N 1
ATOM 7127 C CA . GLY B 1 363 ? 0.079 76.592 55.807 1.00 59.17 411 GLY B CA 1
ATOM 7128 C C . GLY B 1 363 ? 1.190 76.951 56.759 1.00 55.13 411 GLY B C 1
ATOM 7129 O O . GLY B 1 363 ? 2.197 77.521 56.334 1.00 60.36 411 GLY B O 1
ATOM 7130 N N . GLY B 1 364 ? 1.040 76.627 58.033 1.00 57.40 412 GLY B N 1
ATOM 7131 C CA . GLY B 1 364 ? 1.960 77.065 59.059 1.00 57.03 412 GLY B CA 1
ATOM 7132 C C . GLY B 1 364 ? 1.237 77.872 60.114 1.00 55.18 412 GLY B C 1
ATOM 7133 O O . GLY B 1 364 ? 0.006 77.868 60.205 1.00 53.82 412 GLY B O 1
ATOM 7134 N N . ILE B 1 365 ? 2.022 78.580 60.927 1.00 55.21 413 ILE B N 1
ATOM 7135 C CA . ILE B 1 365 ? 1.444 79.363 62.008 1.00 56.05 413 ILE B CA 1
ATOM 7136 C C . ILE B 1 365 ? 0.729 80.585 61.441 1.00 53.48 413 ILE B C 1
ATOM 7137 O O . ILE B 1 365 ? 1.072 81.102 60.370 1.00 54.79 413 ILE B O 1
ATOM 7142 N N . ILE B 1 366 ? -0.279 81.053 62.170 1.00 58.64 414 ILE B N 1
ATOM 7143 C CA . ILE B 1 366 ? -0.935 82.330 61.909 1.00 51.96 414 ILE B CA 1
ATOM 7144 C C . ILE B 1 366 ? -0.727 83.198 63.138 1.00 54.83 414 ILE B C 1
ATOM 7145 O O . ILE B 1 366 ? -1.094 82.800 64.248 1.00 55.81 414 ILE B O 1
ATOM 7150 N N . THR B 1 367 ? -0.164 84.386 62.944 1.00 55.16 415 THR B N 1
ATOM 7151 C CA . THR B 1 367 ? 0.262 85.227 64.053 1.00 49.67 415 THR B CA 1
ATOM 7152 C C . THR B 1 367 ? -0.602 86.476 64.126 1.00 54.76 415 THR B C 1
ATOM 7153 O O . THR B 1 367 ? -0.727 87.211 63.140 1.00 55.73 415 THR B O 1
ATOM 7157 N N . PHE B 1 368 ? -1.194 86.708 65.294 1.00 57.64 416 PHE B N 1
ATOM 7158 C CA . PHE B 1 368 ? -1.962 87.918 65.557 1.00 52.76 416 PHE B CA 1
ATOM 7159 C C . PHE B 1 368 ? -0.998 88.978 66.075 1.00 54.62 416 PHE B C 1
ATOM 7160 O O . PHE B 1 368 ? -0.490 88.873 67.197 1.00 54.92 416 PHE B O 1
ATOM 7168 N N . THR B 1 369 ? -0.745 90.000 65.256 1.00 57.66 417 THR B N 1
ATOM 7169 C CA . THR B 1 369 ? 0.333 90.938 65.545 1.00 56.93 417 THR B CA 1
ATOM 7170 C C . THR B 1 369 ? -0.032 91.911 66.657 1.00 59.47 417 THR B C 1
ATOM 7171 O O . THR B 1 369 ? 0.839 92.290 67.448 1.00 63.57 417 THR B O 1
ATOM 7175 N N . ASP B 1 370 ? -1.296 92.326 66.741 1.00 59.32 418 ASP B N 1
ATOM 7176 C CA . ASP B 1 370 ? -1.747 93.215 67.803 1.00 62.50 418 ASP B CA 1
ATOM 7177 C C . ASP B 1 370 ? -2.209 92.458 69.047 1.00 59.98 418 ASP B C 1
ATOM 7178 O O . ASP B 1 370 ? -2.882 93.044 69.904 1.00 51.85 418 ASP B O 1
ATOM 7183 N N . SER B 1 371 ? -1.867 91.176 69.159 1.00 59.53 419 SER B N 1
ATOM 7184 C CA . SER B 1 371 ? -2.169 90.401 70.354 1.00 61.92 419 SER B CA 1
ATOM 7185 C C . SER B 1 371 ? -1.089 90.633 71.401 1.00 62.74 419 SER B C 1
ATOM 7186 O O . SER B 1 371 ? 0.104 90.489 71.115 1.00 66.95 419 SER B O 1
ATOM 7189 N N . ASN B 1 372 ? -1.509 91.007 72.615 1.00 56.69 420 ASN B N 1
ATOM 7190 C CA . ASN B 1 372 ? -0.549 91.322 73.667 1.00 61.74 420 ASN B CA 1
ATOM 7191 C C . ASN B 1 372 ? 0.331 90.135 74.023 1.00 67.86 420 ASN B C 1
ATOM 7192 O O . ASN B 1 372 ? 1.447 90.336 74.508 1.00 67.65 420 ASN B O 1
ATOM 7197 N N . TRP B 1 373 ? -0.133 88.910 73.773 1.00 65.89 421 TRP B N 1
ATOM 7198 C CA . TRP B 1 373 ? 0.643 87.707 74.049 1.00 62.13 421 TRP B CA 1
ATOM 7199 C C . TRP B 1 373 ? 1.601 87.340 72.925 1.00 66.07 421 TRP B C 1
ATOM 7200 O O . TRP B 1 373 ? 2.442 86.456 73.126 1.00 68.69 421 TRP B O 1
ATOM 7211 N N . VAL B 1 374 ? 1.502 87.998 71.767 1.00 63.39 422 VAL B N 1
ATOM 7212 C CA . VAL B 1 374 ? 2.112 87.520 70.529 1.00 58.49 422 VAL B CA 1
ATOM 7213 C C . VAL B 1 374 ? 1.645 86.086 70.315 1.00 56.43 422 VAL B C 1
ATOM 7214 O O . VAL B 1 374 ? 2.426 85.136 70.437 1.00 54.18 422 VAL B O 1
ATOM 7218 N N . LEU B 1 375 ? 0.362 85.925 70.000 1.00 53.28 423 LEU B N 1
ATOM 7219 C CA . LEU B 1 375 ? -0.288 84.622 69.959 1.00 53.61 423 LEU B CA 1
ATOM 7220 C C . LEU B 1 375 ? -0.335 84.100 68.528 1.00 49.84 423 LEU B C 1
ATOM 7221 O O . LEU B 1 375 ? -0.798 84.798 67.620 1.00 48.28 423 LEU B O 1
ATOM 7226 N N . SER B 1 376 ? 0.149 82.877 68.334 1.00 49.28 424 SER B N 1
ATOM 7227 C CA . SER B 1 376 ? 0.130 82.203 67.045 1.00 47.72 424 SER B CA 1
ATOM 7228 C C . SER B 1 376 ? -0.578 80.861 67.181 1.00 46.69 424 SER B C 1
ATOM 7229 O O . SER B 1 376 ? -0.638 80.278 68.267 1.00 55.45 424 SER B O 1
ATOM 7232 N N . PHE B 1 377 ? -1.126 80.371 66.067 1.00 51.91 425 PHE B N 1
ATOM 7233 C CA . PHE B 1 377 ? -1.747 79.053 66.066 1.00 56.97 425 PHE B CA 1
ATOM 7234 C C . PHE B 1 377 ? -1.618 78.409 64.690 1.00 53.13 425 PHE B C 1
ATOM 7235 O O . PHE B 1 377 ? -1.519 79.096 63.670 1.00 49.92 425 PHE B O 1
ATOM 7243 N N . THR B 1 378 ? -1.624 77.073 64.678 1.00 59.82 426 THR B N 1
ATOM 7244 C CA . THR B 1 378 ? -1.388 76.286 63.473 1.00 60.93 426 THR B CA 1
ATOM 7245 C C . THR B 1 378 ? -2.457 75.218 63.295 1.00 61.73 426 THR B C 1
ATOM 7246 O O . THR B 1 378 ? -2.929 74.627 64.272 1.00 63.77 426 THR B O 1
ATOM 7250 N N . CYS B 1 379 ? -2.840 74.985 62.040 1.00 63.54 427 CYS B N 1
ATOM 7251 C CA . CYS B 1 379 ? -3.557 73.782 61.629 1.00 58.87 427 CYS B CA 1
ATOM 7252 C C . CYS B 1 379 ? -2.736 73.082 60.550 1.00 61.55 427 CYS B C 1
ATOM 7253 O O . CYS B 1 379 ? -2.690 73.542 59.404 1.00 70.08 427 CYS B O 1
ATOM 7256 N N . ASN B 1 380 ? -2.091 71.973 60.909 1.00 64.61 428 ASN B N 1
ATOM 7257 C CA . ASN B 1 380 ? -1.314 71.196 59.954 1.00 61.64 428 ASN B CA 1
ATOM 7258 C C . ASN B 1 380 ? -2.243 70.332 59.101 1.00 65.61 428 ASN B C 1
ATOM 7259 O O . ASN B 1 380 ? -3.466 70.342 59.266 1.00 65.47 428 ASN B O 1
ATOM 7264 N N . ARG B 1 381 ? -1.655 69.592 58.154 1.00 71.24 429 ARG B N 1
ATOM 7265 C CA . ARG B 1 381 ? -2.407 68.649 57.326 1.00 63.24 429 ARG B CA 1
ATOM 7266 C C . ARG B 1 381 ? -3.227 67.732 58.225 1.00 69.24 429 ARG B C 1
ATOM 7267 O O . ARG B 1 381 ? -2.664 66.920 58.966 1.00 65.26 429 ARG B O 1
ATOM 7275 N N . GLN B 1 382 ? -4.554 67.846 58.161 1.00 67.42 430 GLN B N 1
ATOM 7276 C CA . GLN B 1 382 ? -5.403 67.241 59.181 1.00 69.57 430 GLN B CA 1
ATOM 7277 C C . GLN B 1 382 ? -5.798 65.779 59.024 1.00 78.71 430 GLN B C 1
ATOM 7278 O O . GLN B 1 382 ? -6.992 65.459 58.965 1.00 83.90 430 GLN B O 1
ATOM 7284 N N . PRO B 1 383 ? -4.840 64.881 58.902 1.00 82.02 431 PRO B N 1
ATOM 7285 C CA . PRO B 1 383 ? -4.751 63.808 59.894 1.00 75.77 431 PRO B CA 1
ATOM 7286 C C . PRO B 1 383 ? -3.426 63.953 60.627 1.00 75.38 431 PRO B C 1
ATOM 7287 O O . PRO B 1 383 ? -2.395 63.467 60.150 1.00 78.77 431 PRO B O 1
ATOM 7291 N N . HIS B 1 384 ? -3.422 64.614 61.786 1.00 67.41 432 HIS B N 1
ATOM 7292 C CA . HIS B 1 384 ? -2.136 64.903 62.410 1.00 72.68 432 HIS B CA 1
ATOM 7293 C C . HIS B 1 384 ? -1.573 63.671 63.098 1.00 73.07 432 HIS B C 1
ATOM 7294 O O . HIS B 1 384 ? -0.368 63.411 63.016 1.00 68.97 432 HIS B O 1
ATOM 7301 N N . PHE B 1 385 ? -2.415 62.913 63.768 1.00 72.13 433 PHE B N 1
ATOM 7302 C CA . PHE B 1 385 ? -1.984 61.636 64.294 1.00 69.85 433 PHE B CA 1
ATOM 7303 C C . PHE B 1 385 ? -2.603 60.519 63.458 1.00 73.85 433 PHE B C 1
ATOM 7304 O O . PHE B 1 385 ? -3.697 60.689 62.910 1.00 77.42 433 PHE B O 1
ATOM 7312 N N . PRO B 1 386 ? -1.937 59.366 63.333 1.00 80.63 434 PRO B N 1
ATOM 7313 C CA . PRO B 1 386 ? -2.498 58.301 62.482 1.00 84.76 434 PRO B CA 1
ATOM 7314 C C . PRO B 1 386 ? -3.829 57.770 62.982 1.00 82.17 434 PRO B C 1
ATOM 7315 O O . PRO B 1 386 ? -4.709 57.452 62.174 1.00 76.36 434 PRO B O 1
ATOM 7319 N N . THR B 1 387 ? -4.003 57.665 64.299 1.00 84.10 435 THR B N 1
ATOM 7320 C CA . THR B 1 387 ? -5.220 57.115 64.883 1.00 83.39 435 THR B CA 1
ATOM 7321 C C . THR B 1 387 ? -6.273 58.179 65.192 1.00 87.03 435 THR B C 1
ATOM 7322 O O . THR B 1 387 ? -7.073 57.994 66.117 1.00 89.96 435 THR B O 1
ATOM 7326 N N . GLN B 1 388 ? -6.309 59.322 64.416 1.00 87.07 436 GLN B N 1
ATOM 7327 C CA . GLN B 1 388 ? -7.357 60.202 64.924 1.00 87.83 436 GLN B CA 1
ATOM 7328 C C . GLN B 1 388 ? -8.594 60.127 64.036 1.00 83.31 436 GLN B C 1
ATOM 7329 O O . GLN B 1 388 ? -8.486 59.914 62.823 1.00 85.44 436 GLN B O 1
ATOM 7335 N N . PRO B 1 389 ? -9.783 60.278 64.614 1.00 81.52 437 PRO B N 1
ATOM 7336 C CA . PRO B 1 389 ? -11.011 60.151 63.821 1.00 85.72 437 PRO B CA 1
ATOM 7337 C C . PRO B 1 389 ? -11.158 61.315 62.852 1.00 96.36 437 PRO B C 1
ATOM 7338 O O . PRO B 1 389 ? -10.449 62.320 62.921 1.00 97.06 437 PRO B O 1
ATOM 7342 N N . ASP B 1 390 ? -12.113 61.162 61.933 1.00 97.84 438 ASP B N 1
ATOM 7343 C CA . ASP B 1 390 ? -12.288 62.115 60.844 1.00 100.72 438 ASP B CA 1
ATOM 7344 C C . ASP B 1 390 ? -13.104 63.344 61.228 1.00 103.75 438 ASP B C 1
ATOM 7345 O O . ASP B 1 390 ? -13.045 64.353 60.514 1.00 101.02 438 ASP B O 1
ATOM 7350 N N . ASP B 1 391 ? -13.853 63.298 62.326 1.00 100.20 439 ASP B N 1
ATOM 7351 C CA . ASP B 1 391 ? -14.649 64.443 62.748 1.00 99.80 439 ASP B CA 1
ATOM 7352 C C . ASP B 1 391 ? -13.916 65.326 63.743 1.00 92.92 439 ASP B C 1
ATOM 7353 O O . ASP B 1 391 ? -14.548 66.166 64.393 1.00 87.09 439 ASP B O 1
ATOM 7358 N N . VAL B 1 392 ? -12.604 65.167 63.872 1.00 91.54 440 VAL B N 1
ATOM 7359 C CA . VAL B 1 392 ? -11.828 65.970 64.805 1.00 84.48 440 VAL B CA 1
ATOM 7360 C C . VAL B 1 392 ? -10.689 66.661 64.069 1.00 81.41 440 VAL B C 1
ATOM 7361 O O . VAL B 1 392 ? -10.153 66.155 63.077 1.00 84.87 440 VAL B O 1
ATOM 7365 N N . LEU B 1 393 ? -10.342 67.848 64.554 1.00 77.36 441 LEU B N 1
ATOM 7366 C CA . LEU B 1 393 ? -9.203 68.606 64.061 1.00 68.03 441 LEU B CA 1
ATOM 7367 C C . LEU B 1 393 ? -8.280 68.927 65.227 1.00 66.88 441 LEU B C 1
ATOM 7368 O O . LEU B 1 393 ? -8.743 69.250 66.325 1.00 71.22 441 LEU B O 1
ATOM 7373 N N . VAL B 1 394 ? -6.976 68.838 64.986 1.00 62.36 442 VAL B N 1
ATOM 7374 C CA . VAL B 1 394 ? -5.968 69.176 65.984 1.00 62.06 442 VAL B CA 1
ATOM 7375 C C . VAL B 1 394 ? -5.351 70.514 65.603 1.00 63.46 442 VAL B C 1
ATOM 7376 O O . VAL B 1 394 ? -4.623 70.618 64.608 1.00 60.71 442 VAL B O 1
ATOM 7380 N N . LEU B 1 395 ? -5.637 71.538 66.399 1.00 60.45 443 LEU B N 1
ATOM 7381 C CA . LEU B 1 395 ? -4.988 72.832 66.277 1.00 57.05 443 LEU B CA 1
ATOM 7382 C C . LEU B 1 395 ? -3.890 72.943 67.325 1.00 58.43 443 LEU B C 1
ATOM 7383 O O . LEU B 1 395 ? -4.001 72.398 68.426 1.00 63.70 443 LEU B O 1
ATOM 7388 N N . TRP B 1 396 ? -2.825 73.659 66.978 1.00 53.51 444 TRP B N 1
ATOM 7389 C CA . TRP B 1 396 ? -1.741 73.944 67.906 1.00 54.72 444 TRP B CA 1
ATOM 7390 C C . TRP B 1 396 ? -1.682 75.445 68.138 1.00 54.70 444 TRP B C 1
ATOM 7391 O O . TRP B 1 396 ? -1.746 76.224 67.184 1.00 53.22 444 TRP B O 1
ATOM 7402 N N . VAL B 1 397 ? -1.564 75.842 69.403 1.00 54.07 445 VAL B N 1
ATOM 7403 C CA . VAL B 1 397 ? -1.560 77.243 69.803 1.00 48.89 445 VAL B CA 1
ATOM 7404 C C . VAL B 1 397 ? -0.357 77.483 70.705 1.00 53.69 445 VAL B C 1
ATOM 7405 O O . VAL B 1 397 ? 0.066 76.594 71.451 1.00 60.31 445 VAL B O 1
ATOM 7409 N N . TYR B 1 398 ? 0.201 78.690 70.627 1.00 50.05 446 TYR B N 1
ATOM 7410 C CA . TYR B 1 398 ? 1.265 79.096 71.534 1.00 54.48 446 TYR B CA 1
ATOM 7411 C C . TYR B 1 398 ? 1.377 80.612 71.490 1.00 55.26 446 TYR B C 1
ATOM 7412 O O . TYR B 1 398 ? 0.886 81.262 70.564 1.00 53.85 446 TYR B O 1
ATOM 7421 N N . ALA B 1 399 ? 2.032 81.166 72.507 1.00 46.80 447 ALA B N 1
ATOM 7422 C CA . ALA B 1 399 ? 2.233 82.603 72.618 1.00 52.93 447 ALA B CA 1
ATOM 7423 C C . ALA B 1 399 ? 3.632 82.855 73.157 1.00 57.58 447 ALA B C 1
ATOM 7424 O O . ALA B 1 399 ? 4.294 81.949 73.668 1.00 58.81 447 ALA B O 1
ATOM 7426 N N . LEU B 1 400 ? 4.090 84.100 73.039 1.00 57.64 448 LEU B N 1
ATOM 7427 C CA . LEU B 1 400 ? 5.481 84.416 73.345 1.00 56.06 448 LEU B CA 1
ATOM 7428 C C . LEU B 1 400 ? 5.673 85.082 74.702 1.00 63.77 448 LEU B C 1
ATOM 7429 O O . LEU B 1 400 ? 6.507 84.632 75.494 1.00 67.24 448 LEU B O 1
ATOM 7434 N N . VAL B 1 401 ? 4.927 86.142 74.999 1.00 58.53 449 VAL B N 1
ATOM 7435 C CA . VAL B 1 401 ? 5.144 86.896 76.228 1.00 71.31 449 VAL B CA 1
ATOM 7436 C C . VAL B 1 401 ? 4.222 86.352 77.315 1.00 66.77 449 VAL B C 1
ATOM 7437 O O . VAL B 1 401 ? 3.003 86.245 77.131 1.00 68.03 449 VAL B O 1
ATOM 7441 N N . MET B 1 402 ? 4.824 85.899 78.408 1.00 63.42 450 MET B N 1
ATOM 7442 C CA . MET B 1 402 ? 4.103 85.418 79.577 1.00 68.01 450 MET B CA 1
ATOM 7443 C C . MET B 1 402 ? 3.934 86.503 80.633 1.00 73.36 450 MET B C 1
ATOM 7444 O O . MET B 1 402 ? 3.491 86.206 81.746 1.00 70.89 450 MET B O 1
ATOM 7449 N N . ASP B 1 403 ? 4.293 87.748 80.309 1.00 80.20 451 ASP B N 1
ATOM 7450 C CA . ASP B 1 403 ? 4.368 88.839 81.271 1.00 74.60 451 ASP B CA 1
ATOM 7451 C C . ASP B 1 403 ? 3.163 89.774 81.242 1.00 76.50 451 ASP B C 1
ATOM 7452 O O . ASP B 1 403 ? 3.027 90.599 82.152 1.00 83.52 451 ASP B O 1
ATOM 7457 N N . SER B 1 404 ? 2.287 89.670 80.242 1.00 81.64 452 SER B N 1
ATOM 7458 C CA . SER B 1 404 ? 1.311 90.716 79.962 1.00 75.60 452 SER B CA 1
ATOM 7459 C C . SER B 1 404 ? -0.107 90.161 79.968 1.00 75.11 452 SER B C 1
ATOM 7460 O O . SER B 1 404 ? -0.336 88.967 79.758 1.00 78.21 452 SER B O 1
ATOM 7463 N N . LYS B 1 405 ? -1.059 91.059 80.216 1.00 74.17 453 LYS B N 1
ATOM 7464 C CA . LYS B 1 405 ? -2.476 90.728 80.154 1.00 75.03 453 LYS B CA 1
ATOM 7465 C C . LYS B 1 405 ? -2.932 90.617 78.702 1.00 68.65 453 LYS B C 1
ATOM 7466 O O . LYS B 1 405 ? -2.449 91.334 77.822 1.00 66.50 453 LYS B O 1
ATOM 7472 N N . GLY B 1 406 ? -3.872 89.708 78.459 1.00 70.23 454 GLY B N 1
ATOM 7473 C CA . GLY B 1 406 ? -4.431 89.534 77.132 1.00 70.22 454 GLY B CA 1
ATOM 7474 C C . GLY B 1 406 ? -5.293 90.703 76.675 1.00 73.20 454 GLY B C 1
ATOM 7475 O O . GLY B 1 406 ? -5.594 91.639 77.416 1.00 72.01 454 GLY B O 1
ATOM 7476 N N . ASN B 1 407 ? -5.695 90.635 75.400 1.00 76.75 455 ASN B N 1
ATOM 7477 C CA . ASN B 1 407 ? -6.522 91.685 74.810 1.00 71.85 455 ASN B CA 1
ATOM 7478 C C . ASN B 1 407 ? -7.978 91.588 75.252 1.00 72.67 455 ASN B C 1
ATOM 7479 O O . ASN B 1 407 ? -8.629 92.614 75.476 1.00 81.55 455 ASN B O 1
ATOM 7484 N N . HIS B 1 408 ? -8.504 90.370 75.379 1.00 73.42 456 HIS B N 1
ATOM 7485 C CA . HIS B 1 408 ? -9.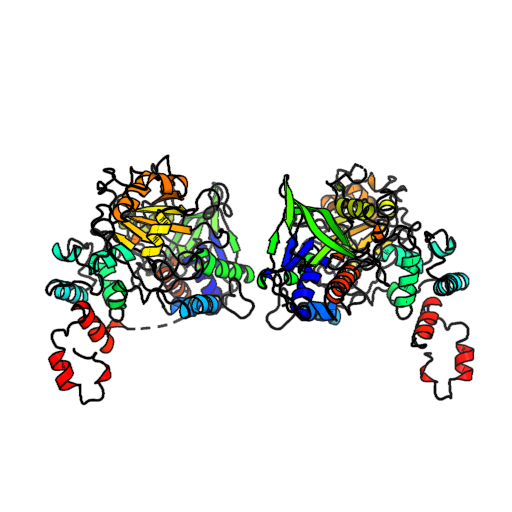885 90.148 75.791 1.00 76.70 456 HIS B CA 1
ATOM 7486 C C . HIS B 1 408 ? -9.980 89.527 77.174 1.00 81.77 456 HIS B C 1
ATOM 7487 O O . HIS B 1 408 ? -10.769 89.984 78.005 1.00 84.26 456 HIS B O 1
ATOM 7494 N N . VAL B 1 409 ? -9.193 88.491 77.441 1.00 73.96 457 VAL B N 1
ATOM 7495 C CA . VAL B 1 409 ? -9.048 87.944 78.784 1.00 70.02 457 VAL B CA 1
ATOM 7496 C C . VAL B 1 409 ? -7.932 88.736 79.456 1.00 72.75 457 VAL B C 1
ATOM 7497 O O . VAL B 1 409 ? -6.762 88.609 79.085 1.00 73.51 457 VAL B O 1
ATOM 7501 N N . LEU B 1 410 ? -8.286 89.562 80.441 1.00 76.90 458 LEU B N 1
ATOM 7502 C CA . LEU B 1 410 ? -7.316 90.460 81.067 1.00 76.30 458 LEU B CA 1
ATOM 7503 C C . LEU B 1 410 ? -6.410 89.752 82.063 1.00 79.18 458 LEU B C 1
ATOM 7504 O O . LEU B 1 410 ? -6.144 90.281 83.146 1.00 74.17 458 LEU B O 1
ATOM 7509 N N . LYS B 1 411 ? -5.933 88.555 81.734 1.00 83.26 459 LYS B N 1
ATOM 7510 C CA . LYS B 1 411 ? -5.047 87.822 82.616 1.00 83.68 459 LYS B CA 1
ATOM 7511 C C . LYS B 1 411 ? -3.822 87.336 81.855 1.00 77.92 459 LYS B C 1
ATOM 7512 O O . LYS B 1 411 ? -3.923 86.980 80.674 1.00 74.81 459 LYS B O 1
ATOM 7518 N N . PRO B 1 412 ? -2.654 87.316 82.499 1.00 77.11 460 PRO B N 1
ATOM 7519 C CA . PRO B 1 412 ? -1.472 86.712 81.872 1.00 76.48 460 PRO B CA 1
ATOM 7520 C C . PRO B 1 412 ? -1.686 85.234 81.577 1.00 71.67 460 PRO B C 1
ATOM 7521 O O . PRO B 1 412 ? -2.375 84.522 82.310 1.00 75.29 460 PRO B O 1
ATOM 7525 N N . MET B 1 413 ? -1.087 84.783 80.475 1.00 66.96 461 MET B N 1
ATOM 7526 C CA . MET B 1 413 ? -1.381 83.447 79.965 1.00 66.58 461 MET B CA 1
ATOM 7527 C C . MET B 1 413 ? -0.984 82.297 80.893 1.00 70.89 461 MET B C 1
ATOM 7528 O O . MET B 1 413 ? -1.702 81.282 80.889 1.00 67.44 461 MET B O 1
ATOM 7533 N N . PRO B 1 414 ? 0.091 82.366 81.689 1.00 68.68 462 PRO B N 1
ATOM 7534 C CA . PRO B 1 414 ? 0.340 81.269 82.643 1.00 68.62 462 PRO B CA 1
ATOM 7535 C C . PRO B 1 414 ? -0.760 81.107 83.679 1.00 71.45 462 PRO B C 1
ATOM 7536 O O . PRO B 1 414 ? -0.953 80.002 84.201 1.00 74.14 462 PRO B O 1
ATOM 7540 N N . GLU B 1 415 ? -1.490 82.175 83.985 1.00 71.54 463 GLU B N 1
ATOM 7541 C CA . GLU B 1 415 ? -2.598 82.138 84.931 1.00 67.66 463 GLU B CA 1
ATOM 7542 C C . GLU B 1 415 ? -3.919 81.729 84.293 1.00 64.37 463 GLU B C 1
ATOM 7543 O O . GLU B 1 415 ? -4.851 81.347 85.012 1.00 66.91 463 GLU B O 1
ATOM 7549 N N . CYS B 1 416 ? -4.016 81.804 82.970 1.00 72.93 464 CYS B N 1
ATOM 7550 C CA . CYS B 1 416 ? -5.210 81.460 82.214 1.00 72.02 464 CYS B CA 1
ATOM 7551 C C . CYS B 1 416 ? -5.385 79.944 82.131 1.00 68.87 464 CYS B C 1
ATOM 7552 O O . CYS B 1 416 ? -4.430 79.170 82.251 1.00 72.81 464 CYS B O 1
ATOM 7555 N N . THR B 1 417 ? -6.632 79.528 81.931 1.00 67.37 465 THR B N 1
ATOM 7556 C CA . THR B 1 417 ? -7.008 78.129 81.809 1.00 70.22 465 THR B CA 1
ATOM 7557 C C . THR B 1 417 ? -7.495 77.887 80.387 1.00 71.31 465 THR B C 1
ATOM 7558 O O . THR B 1 417 ? -7.806 78.830 79.656 1.00 69.01 465 THR B O 1
ATOM 7562 N N . GLY B 1 418 ? -7.511 76.613 79.989 1.00 69.95 466 GLY B N 1
ATOM 7563 C CA . GLY B 1 418 ? -7.986 76.202 78.675 1.00 65.60 466 GLY B CA 1
ATOM 7564 C C . GLY B 1 418 ? -9.131 77.018 78.110 1.00 68.62 466 GLY B C 1
ATOM 7565 O O . GLY B 1 418 ? -9.056 77.491 76.971 1.00 69.00 466 GLY B O 1
ATOM 7566 N N . ARG B 1 419 ? -10.200 77.174 78.896 1.00 71.46 467 ARG B N 1
ATOM 7567 C CA . ARG B 1 419 ? -11.326 78.003 78.475 1.00 70.07 467 ARG B CA 1
ATOM 7568 C C . ARG B 1 419 ? -10.868 79.416 78.130 1.00 67.45 467 ARG B C 1
ATOM 7569 O O . ARG B 1 419 ? -11.250 79.974 77.094 1.00 67.80 467 ARG B O 1
ATOM 7577 N N . GLU B 1 420 ? -10.050 80.012 79.002 1.00 68.47 468 GLU B N 1
ATOM 7578 C CA . GLU B 1 420 ? -9.584 81.379 78.785 1.00 72.11 468 GLU B CA 1
ATOM 7579 C C . GLU B 1 420 ? -8.717 81.490 77.537 1.00 68.12 468 GLU B C 1
ATOM 7580 O O . GLU B 1 420 ? -8.818 82.472 76.792 1.00 67.78 468 GLU B O 1
ATOM 7586 N N . ILE B 1 421 ? -7.847 80.505 77.298 1.00 65.79 469 ILE B N 1
ATOM 7587 C CA . ILE B 1 421 ? -7.047 80.520 76.076 1.00 66.06 469 ILE B CA 1
ATOM 7588 C C . ILE B 1 421 ? -7.950 80.450 74.855 1.00 65.64 469 ILE B C 1
ATOM 7589 O O . ILE B 1 421 ? -7.647 81.038 73.809 1.00 67.45 469 ILE B O 1
ATOM 7594 N N . LEU B 1 422 ? -9.073 79.735 74.965 1.00 61.56 470 LEU B N 1
ATOM 7595 C CA . LEU B 1 422 ? -10.040 79.703 73.875 1.00 53.62 470 LEU B CA 1
ATOM 7596 C C . LEU B 1 422 ? -10.716 81.054 73.692 1.00 62.86 470 LEU B C 1
ATOM 7597 O O . LEU B 1 422 ? -11.127 81.393 72.577 1.00 61.05 470 LEU B O 1
ATOM 7602 N N . ALA B 1 423 ? -10.835 81.837 74.766 1.00 68.06 471 ALA B N 1
ATOM 7603 C CA . ALA B 1 423 ? -11.530 83.117 74.683 1.00 65.44 471 ALA B CA 1
ATOM 7604 C C . ALA B 1 423 ? -10.679 84.168 73.979 1.00 65.99 471 ALA B C 1
ATOM 7605 O O . ALA B 1 423 ? -11.164 84.873 73.087 1.00 64.62 471 ALA B O 1
ATOM 7607 N N . GLU B 1 424 ? -9.409 84.294 74.373 1.00 59.35 472 GLU B N 1
ATOM 7608 C CA . GLU B 1 424 ? -8.500 85.195 73.670 1.00 65.01 472 GLU B CA 1
ATOM 7609 C C . GLU B 1 424 ? -8.321 84.777 72.215 1.00 70.23 472 GLU B C 1
ATOM 7610 O O . GLU B 1 424 ? -8.220 85.628 71.324 1.00 64.41 472 GLU B O 1
ATOM 7616 N N . LEU B 1 425 ? -8.264 83.467 71.958 1.00 66.89 473 LEU B N 1
ATOM 7617 C CA . LEU B 1 425 ? -8.116 82.980 70.590 1.00 59.30 473 LEU B CA 1
ATOM 7618 C C . LEU B 1 425 ? -9.309 83.375 69.730 1.00 62.34 473 LEU B C 1
ATOM 7619 O O . LEU B 1 425 ? -9.143 83.869 68.610 1.00 64.73 473 LEU B O 1
ATOM 7624 N N . CYS B 1 426 ? -10.525 83.168 70.241 1.00 62.12 474 CYS B N 1
ATOM 7625 C CA . CYS B 1 426 ? -11.712 83.495 69.458 1.00 66.91 474 CYS B CA 1
ATOM 7626 C C . CYS B 1 426 ? -11.871 84.999 69.283 1.00 71.92 474 CYS B C 1
ATOM 7627 O O . CYS B 1 426 ? -12.445 85.446 68.283 1.00 81.86 474 CYS B O 1
ATOM 7630 N N . TYR B 1 427 ? -11.381 85.789 70.240 1.00 65.35 475 TYR B N 1
ATOM 7631 C CA . TYR B 1 427 ? -11.420 87.242 70.109 1.00 69.07 475 TYR B CA 1
ATOM 7632 C C . TYR B 1 427 ? -10.592 87.715 68.918 1.00 70.57 475 TYR B C 1
ATOM 7633 O O . TYR B 1 427 ? -11.096 88.418 68.033 1.00 69.48 475 TYR B O 1
ATOM 7642 N N . HIS B 1 428 ? -9.309 87.340 68.878 1.00 71.60 476 HIS B N 1
ATOM 7643 C CA . HIS B 1 428 ? -8.477 87.695 67.734 1.00 64.18 476 HIS B CA 1
ATOM 7644 C C . HIS B 1 428 ? -8.931 86.997 66.463 1.00 65.32 476 HIS B C 1
ATOM 7645 O O . HIS B 1 428 ? -8.575 87.438 65.365 1.00 69.20 476 HIS B O 1
ATOM 7652 N N . LEU B 1 429 ? -9.707 85.923 66.592 1.00 64.50 477 LEU B N 1
ATOM 7653 C CA . LEU B 1 429 ? -10.295 85.256 65.443 1.00 70.57 477 LEU B CA 1
ATOM 7654 C C . LEU B 1 429 ? -11.598 85.908 65.001 1.00 76.99 477 LEU B C 1
ATOM 7655 O O . LEU B 1 429 ? -12.063 85.634 63.889 1.00 81.58 477 LEU B O 1
ATOM 7660 N N . GLY B 1 430 ? -12.187 86.758 65.840 1.00 74.71 478 GLY B N 1
ATOM 7661 C CA . GLY B 1 430 ? -13.423 87.433 65.505 1.00 77.51 478 GLY B CA 1
ATOM 7662 C C . GLY B 1 430 ? -14.670 86.650 65.829 1.00 86.04 478 GLY B C 1
ATOM 7663 O O . GLY B 1 430 ? -15.730 86.938 65.262 1.00 93.73 478 GLY B O 1
ATOM 7664 N N . ILE B 1 431 ? -14.582 85.670 66.727 1.00 79.76 479 ILE B N 1
ATOM 7665 C CA . ILE B 1 431 ? -15.738 84.863 67.089 1.00 79.33 479 ILE B CA 1
ATOM 7666 C C . ILE B 1 431 ? -15.825 84.729 68.606 1.00 85.96 479 ILE B C 1
ATOM 7667 O O . ILE B 1 431 ? -15.935 83.621 69.143 1.00 90.33 479 ILE B O 1
ATOM 7672 N N . VAL B 1 432 ? -15.808 85.871 69.300 1.00 88.63 480 VAL B N 1
ATOM 7673 C CA . VAL B 1 432 ? -15.844 85.881 70.762 1.00 86.54 480 VAL B CA 1
ATOM 7674 C C . VAL B 1 432 ? -17.263 85.695 71.295 1.00 92.35 480 VAL B C 1
ATOM 7675 O O . VAL B 1 432 ? -17.445 85.215 72.423 1.00 93.90 480 VAL B O 1
ATOM 7679 N N . ASP B 1 433 ? -18.281 86.044 70.508 1.00 95.20 481 ASP B N 1
ATOM 7680 C CA . ASP B 1 433 ? -19.653 85.806 70.929 1.00 96.66 481 ASP B CA 1
ATOM 7681 C C . ASP B 1 433 ? -20.012 84.327 70.925 1.00 101.53 481 ASP B C 1
ATOM 7682 O O . ASP B 1 433 ? -21.058 83.962 71.471 1.00 102.99 481 ASP B O 1
ATOM 7687 N N . GLN B 1 434 ? -19.172 83.470 70.337 1.00 98.19 482 GLN B N 1
ATOM 7688 C CA . GLN B 1 434 ? -19.426 82.036 70.278 1.00 93.40 482 GLN B CA 1
ATOM 7689 C C . GLN B 1 434 ? -18.370 81.242 71.041 1.00 93.14 482 GLN B C 1
ATOM 7690 O O . GLN B 1 434 ? -18.016 80.131 70.638 1.00 90.70 482 GLN B O 1
ATOM 7696 N N . VAL B 1 435 ? -17.863 81.791 72.150 1.00 97.17 483 VAL B N 1
ATOM 7697 C CA . VAL B 1 435 ? -16.865 81.071 72.936 1.00 90.79 483 VAL B CA 1
ATOM 7698 C C . VAL B 1 435 ? -17.496 79.856 73.603 1.00 97.18 483 VAL B C 1
ATOM 7699 O O . VAL B 1 435 ? -16.929 78.758 73.589 1.00 100.69 483 VAL B O 1
ATOM 7703 N N . ASP B 1 436 ? -18.672 80.041 74.208 1.00 100.05 484 ASP B N 1
ATOM 7704 C CA . ASP B 1 436 ? -19.356 78.931 74.862 1.00 99.68 484 ASP B CA 1
ATOM 7705 C C . ASP B 1 436 ? -19.574 77.778 73.890 1.00 96.58 484 ASP B C 1
ATOM 7706 O O . ASP B 1 436 ? -19.481 76.605 74.270 1.00 92.23 484 ASP B O 1
ATOM 7711 N N . GLU B 1 437 ? -19.861 78.097 72.626 1.00 96.40 485 GLU B N 1
ATOM 7712 C CA . GLU B 1 437 ? -20.092 77.057 71.629 1.00 94.53 485 GLU B CA 1
ATOM 7713 C C . GLU B 1 437 ? -18.823 76.258 71.350 1.00 94.84 485 GLU B C 1
ATOM 7714 O O . GLU B 1 437 ? -18.842 75.022 71.374 1.00 94.03 485 GLU B O 1
ATOM 7720 N N . VAL B 1 438 ? -17.711 76.943 71.070 1.00 94.50 486 VAL B N 1
ATOM 7721 C CA . VAL B 1 438 ? -16.473 76.224 70.785 1.00 93.53 486 VAL B CA 1
ATOM 7722 C C . VAL B 1 438 ? -15.913 75.584 72.050 1.00 89.84 486 VAL B C 1
ATOM 7723 O O . VAL B 1 438 ? -15.320 74.498 71.994 1.00 87.62 486 VAL B O 1
ATOM 7727 N N . ALA B 1 439 ? -16.107 76.222 73.208 1.00 89.73 487 ALA B N 1
ATOM 7728 C CA . ALA B 1 439 ? -15.556 75.685 74.449 1.00 80.98 487 ALA B CA 1
ATOM 7729 C C . ALA B 1 439 ? -16.157 74.323 74.764 1.00 76.39 487 ALA B C 1
ATOM 7730 O O . ALA B 1 439 ? -15.448 73.399 75.177 1.00 79.09 487 ALA B O 1
ATOM 7732 N N . ARG B 1 440 ? -17.466 74.176 74.558 1.00 82.49 488 ARG B N 1
ATOM 7733 C CA . ARG B 1 440 ? -18.130 72.913 74.837 1.00 86.23 488 ARG B CA 1
ATOM 7734 C C . ARG B 1 440 ? -17.767 71.843 73.816 1.00 84.44 488 ARG B C 1
ATOM 7735 O O . ARG B 1 440 ? -17.857 70.650 74.125 1.00 88.41 488 ARG B O 1
ATOM 7743 N N . GLN B 1 441 ? -17.369 72.245 72.606 1.00 84.95 489 GLN B N 1
ATOM 7744 C CA . GLN B 1 441 ? -17.106 71.310 71.521 1.00 87.35 489 GLN B CA 1
ATOM 7745 C C . GLN B 1 441 ? -15.651 70.864 71.419 1.00 85.07 489 GLN B C 1
ATOM 7746 O O . GLN B 1 441 ? -15.376 69.860 70.754 1.00 82.64 489 GLN B O 1
ATOM 7752 N N . THR B 1 442 ? -14.718 71.571 72.061 1.00 86.42 490 THR B N 1
ATOM 7753 C CA . THR B 1 442 ? -13.290 71.344 71.867 1.00 86.00 490 THR B CA 1
ATOM 7754 C C . THR B 1 442 ? -12.565 71.126 73.187 1.00 82.37 490 THR B C 1
ATOM 7755 O O . THR B 1 442 ? -12.780 71.860 74.158 1.00 77.12 490 THR B O 1
ATOM 7759 N N . LYS B 1 443 ? -11.703 70.111 73.210 1.00 82.56 491 LYS B N 1
ATOM 7760 C CA . LYS B 1 443 ? -10.842 69.825 74.351 1.00 79.62 491 LYS B CA 1
ATOM 7761 C C . LYS B 1 443 ? -9.498 70.519 74.163 1.00 72.76 491 LYS B C 1
ATOM 7762 O O . LYS B 1 443 ? -8.861 70.378 73.114 1.00 77.87 491 LYS B O 1
ATOM 7768 N N . VAL B 1 444 ? -9.071 71.266 75.178 1.00 58.18 492 VAL B N 1
ATOM 7769 C CA . VAL B 1 444 ? -7.802 71.983 75.161 1.00 61.26 492 VAL B CA 1
ATOM 7770 C C . VAL B 1 444 ? -6.924 71.433 76.276 1.00 67.24 492 VAL B C 1
ATOM 7771 O O . VAL B 1 444 ? -7.380 71.282 77.415 1.00 63.59 492 VAL B O 1
ATOM 7775 N N . ARG B 1 445 ? -5.669 71.134 75.947 1.00 70.14 493 ARG B N 1
ATOM 7776 C CA . ARG B 1 445 ? -4.671 70.710 76.920 1.00 64.54 493 ARG B CA 1
ATOM 7777 C C . ARG B 1 445 ? -3.484 71.659 76.846 1.00 63.09 493 ARG B C 1
ATOM 7778 O O . ARG B 1 445 ? -2.991 71.958 75.753 1.00 61.93 493 ARG B O 1
ATOM 7786 N N . LEU B 1 446 ? -3.026 72.122 78.006 1.00 55.19 494 LEU B N 1
ATOM 7787 C CA . LEU B 1 446 ? -2.014 73.163 78.089 1.00 59.76 494 LEU B CA 1
ATOM 7788 C C . LEU B 1 446 ? -0.653 72.572 78.432 1.00 60.08 494 LEU B C 1
ATOM 7789 O O . LEU B 1 446 ? -0.551 71.520 79.068 1.00 59.33 494 LEU B O 1
ATOM 7794 N N . ALA B 1 447 ? 0.398 73.261 77.993 1.00 55.15 495 ALA B N 1
ATOM 7795 C CA . ALA B 1 447 ? 1.764 72.929 78.380 1.00 45.88 495 ALA B CA 1
ATOM 7796 C C . ALA B 1 447 ? 2.515 74.225 78.631 1.00 49.39 495 ALA B C 1
ATOM 7797 O O . ALA B 1 447 ? 2.578 75.081 77.745 1.00 61.18 495 ALA B O 1
ATOM 7799 N N . LEU B 1 448 ? 3.087 74.364 79.823 1.00 51.28 496 LEU B N 1
ATOM 7800 C CA . LEU B 1 448 ? 3.875 75.537 80.194 1.00 51.60 496 LEU B CA 1
ATOM 7801 C C . LEU B 1 448 ? 5.304 75.058 80.409 1.00 58.49 496 LEU B C 1
ATOM 7802 O O . LEU B 1 448 ? 5.657 74.589 81.496 1.00 56.47 496 LEU B O 1
ATOM 7807 N N . MET B 1 449 ? 6.122 75.184 79.369 1.00 54.23 497 MET B N 1
ATOM 7808 C CA . MET B 1 449 ? 7.477 74.668 79.398 1.00 49.78 497 MET B CA 1
ATOM 7809 C C . MET B 1 449 ? 8.426 75.779 79.803 1.00 52.01 497 MET B C 1
ATOM 7810 O O . MET B 1 449 ? 8.458 76.825 79.137 1.00 54.85 497 MET B O 1
ATOM 7815 N N . PRO B 1 450 ? 9.217 75.599 80.859 1.00 59.50 498 PRO B N 1
ATOM 7816 C CA . PRO B 1 450 ? 10.084 76.676 81.348 1.00 50.34 498 PRO B CA 1
ATOM 7817 C C . PRO B 1 450 ? 11.460 76.743 80.705 1.00 48.41 498 PRO B C 1
ATOM 7818 O O . PRO B 1 450 ? 12.208 77.682 80.999 1.00 47.70 498 PRO B O 1
ATOM 7822 N N . PHE B 1 451 ? 11.820 75.778 79.856 1.00 51.16 499 PHE B N 1
ATOM 7823 C CA . PHE B 1 451 ? 13.097 75.810 79.153 1.00 53.21 499 PHE B CA 1
ATOM 7824 C C . PHE B 1 451 ? 12.934 75.587 77.652 1.00 46.72 499 PHE B C 1
ATOM 7825 O O . PHE B 1 451 ? 13.886 75.167 76.987 1.00 49.08 499 PHE B O 1
ATOM 7833 N N . ILE B 1 452 ? 11.747 75.860 77.104 1.00 44.93 500 ILE B N 1
ATOM 7834 C CA . ILE B 1 452 ? 11.496 75.615 75.686 1.00 40.99 500 ILE B CA 1
ATOM 7835 C C . ILE B 1 452 ? 12.304 76.544 74.776 1.00 38.46 500 ILE B C 1
ATOM 7836 O O . ILE B 1 452 ? 12.460 76.253 73.584 1.00 46.09 500 ILE B O 1
ATOM 7841 N N . THR B 1 453 ? 12.852 77.641 75.306 1.00 44.15 501 THR B N 1
ATOM 7842 C CA . THR B 1 453 ? 13.733 78.519 74.541 1.00 40.18 501 THR B CA 1
ATOM 7843 C C . THR B 1 453 ? 15.043 78.767 75.274 1.00 41.38 501 THR B C 1
ATOM 7844 O O . THR B 1 453 ? 15.660 79.824 75.112 1.00 43.63 501 THR B O 1
ATOM 7848 N N . ALA B 1 454 ? 15.486 77.796 76.072 1.00 45.28 502 ALA B N 1
ATOM 7849 C CA . ALA B 1 454 ? 16.740 77.952 76.793 1.00 44.49 502 ALA B CA 1
ATOM 7850 C C . ALA B 1 454 ? 17.944 77.906 75.865 1.00 47.08 502 ALA B C 1
ATOM 7851 O O . ALA B 1 454 ? 19.001 78.442 76.214 1.00 48.59 502 ALA B O 1
ATOM 7853 N N . GLN B 1 455 ? 17.805 77.294 74.687 1.00 40.59 503 GLN B N 1
ATOM 7854 C CA . GLN B 1 455 ? 18.911 77.290 73.738 1.00 40.65 503 GLN B CA 1
ATOM 7855 C C . GLN B 1 455 ? 19.101 78.662 73.104 1.00 42.44 503 GLN B C 1
ATOM 7856 O O . GLN B 1 455 ? 20.212 79.003 72.686 1.00 38.45 503 GLN B O 1
ATOM 7862 N N . PHE B 1 456 ? 18.034 79.456 73.025 1.00 43.45 504 PHE B N 1
ATOM 7863 C CA . PHE B 1 456 ? 18.079 80.791 72.443 1.00 40.07 504 PHE B CA 1
ATOM 7864 C C . PHE B 1 456 ? 18.631 81.850 73.389 1.00 43.68 504 PHE B C 1
ATOM 7865 O O . PHE B 1 456 ? 18.748 83.010 72.982 1.00 48.05 504 PHE B O 1
ATOM 7873 N N . MET B 1 457 ? 18.986 81.489 74.620 1.00 42.61 505 MET B N 1
ATOM 7874 C CA . MET B 1 457 ? 19.395 82.482 75.601 1.00 44.76 505 MET B CA 1
ATOM 7875 C C . MET B 1 457 ? 20.718 83.133 75.196 1.00 46.76 505 MET B C 1
ATOM 7876 O O . MET B 1 457 ? 21.513 82.536 74.465 1.00 52.63 505 MET B O 1
ATOM 7881 N N . PRO B 1 458 ? 20.966 84.368 75.641 1.00 49.62 506 PRO B N 1
ATOM 7882 C CA . PRO B 1 458 ? 22.235 85.030 75.314 1.00 46.27 506 PRO B CA 1
ATOM 7883 C C . PRO B 1 458 ? 23.427 84.211 75.786 1.00 45.43 506 PRO B C 1
ATOM 7884 O O . PRO B 1 458 ? 23.381 83.540 76.819 1.00 50.22 506 PRO B O 1
ATOM 7888 N N . ARG B 1 459 ? 24.508 84.278 75.011 1.00 51.38 507 ARG B N 1
ATOM 7889 C CA . ARG B 1 459 ? 25.674 83.443 75.253 1.00 50.18 507 ARG B CA 1
ATOM 7890 C C . ARG B 1 459 ? 26.920 84.145 74.735 1.00 51.23 507 ARG B C 1
ATOM 7891 O O . ARG B 1 459 ? 26.845 85.076 73.928 1.00 54.86 507 ARG B O 1
ATOM 7899 N N . ALA B 1 460 ? 28.072 83.677 75.209 1.00 52.12 508 ALA B N 1
ATOM 7900 C CA . ALA B 1 460 ? 29.372 84.148 74.760 1.00 54.64 508 ALA B CA 1
ATOM 7901 C C . ALA B 1 460 ? 30.200 82.955 74.298 1.00 63.44 508 ALA B C 1
ATOM 7902 O O . ALA B 1 460 ? 29.851 81.797 74.539 1.00 62.32 508 ALA B O 1
ATOM 7904 N N . ALA B 1 461 ? 31.298 83.250 73.606 1.00 61.82 509 ALA B N 1
ATOM 7905 C CA . ALA B 1 461 ? 32.185 82.198 73.126 1.00 55.37 509 ALA B CA 1
ATOM 7906 C C . ALA B 1 461 ? 32.696 81.359 74.289 1.00 59.02 509 ALA B C 1
ATOM 7907 O O . ALA B 1 461 ? 33.166 81.892 75.298 1.00 57.32 509 ALA B O 1
ATOM 7909 N N . GLY B 1 462 ? 32.607 80.037 74.143 1.00 59.72 510 GLY B N 1
ATOM 7910 C CA . GLY B 1 462 ? 32.994 79.118 75.189 1.00 65.03 510 GLY B CA 1
ATOM 7911 C C . GLY B 1 462 ? 31.873 78.669 76.103 1.00 63.59 510 GLY B C 1
ATOM 7912 O O . GLY B 1 462 ? 32.073 77.726 76.879 1.00 59.63 510 GLY B O 1
ATOM 7913 N N . ASP B 1 463 ? 30.703 79.313 76.040 1.00 58.44 511 ASP B N 1
ATOM 7914 C CA . ASP B 1 463 ? 29.591 78.921 76.902 1.00 54.34 511 ASP B CA 1
ATOM 7915 C C . ASP B 1 463 ? 29.047 77.547 76.532 1.00 58.59 511 ASP B C 1
ATOM 7916 O O . ASP B 1 463 ? 28.489 76.853 77.389 1.00 57.98 511 ASP B O 1
ATOM 7921 N N . ARG B 1 464 ? 29.181 77.145 75.270 1.00 55.70 512 ARG B N 1
ATOM 7922 C CA . ARG B 1 464 ? 28.732 75.831 74.862 1.00 45.84 512 ARG B CA 1
ATOM 7923 C C . ARG B 1 464 ? 29.908 74.989 74.386 1.00 52.58 512 ARG B C 1
ATOM 7924 O O . ARG B 1 464 ? 30.801 75.500 73.702 1.00 57.31 512 ARG B O 1
ATOM 7932 N N . PRO B 1 465 ? 29.939 73.705 74.730 1.00 55.41 513 PRO B N 1
ATOM 7933 C CA . PRO B 1 465 ? 31.014 72.844 74.239 1.00 57.46 513 PRO B CA 1
ATOM 7934 C C . PRO B 1 465 ? 30.800 72.502 72.776 1.00 54.16 513 PRO B C 1
ATOM 7935 O O . PRO B 1 465 ? 29.682 72.545 72.260 1.00 53.05 513 PRO B O 1
ATOM 7939 N N . ARG B 1 466 ? 31.899 72.193 72.097 1.00 55.75 514 ARG B N 1
ATOM 7940 C CA . ARG B 1 466 ? 31.790 71.670 70.747 1.00 48.38 514 ARG B CA 1
ATOM 7941 C C . ARG B 1 466 ? 31.234 70.249 70.795 1.00 49.74 514 ARG B C 1
ATOM 7942 O O . ARG B 1 466 ? 31.069 69.652 71.864 1.00 53.79 514 ARG B O 1
ATOM 7950 N N . VAL B 1 467 ? 30.924 69.708 69.615 1.00 55.15 515 VAL B N 1
ATOM 7951 C CA . VAL B 1 467 ? 30.441 68.332 69.544 1.00 50.47 515 VAL B CA 1
ATOM 7952 C C . VAL B 1 467 ? 31.474 67.381 70.130 1.00 43.87 515 VAL B C 1
ATOM 7953 O O . VAL B 1 467 ? 31.138 66.464 70.889 1.00 47.69 515 VAL B O 1
ATOM 7957 N N . VAL B 1 468 ? 32.745 67.599 69.810 1.00 47.82 516 VAL B N 1
ATOM 7958 C CA . VAL B 1 468 ? 33.846 66.955 70.519 1.00 53.93 516 VAL B CA 1
ATOM 7959 C C . VAL B 1 468 ? 34.690 68.046 71.166 1.00 55.40 516 VAL B C 1
ATOM 7960 O O . VAL B 1 468 ? 35.429 68.752 70.464 1.00 60.05 516 VAL B O 1
ATOM 7964 N N . PRO B 1 469 ? 34.609 68.228 72.483 1.00 54.99 517 PRO B N 1
ATOM 7965 C CA . PRO B 1 469 ? 35.432 69.250 73.136 1.00 60.79 517 PRO B CA 1
ATOM 7966 C C . PRO B 1 469 ? 36.912 68.925 73.008 1.00 56.51 517 PRO B C 1
ATOM 7967 O O . PRO B 1 469 ? 37.310 67.776 72.806 1.00 56.94 517 PRO B O 1
ATOM 7971 N N . ALA B 1 470 ? 37.732 69.967 73.119 1.00 62.10 518 ALA B N 1
ATOM 7972 C CA . ALA B 1 470 ? 39.169 69.807 72.949 1.00 56.70 518 ALA B CA 1
ATOM 7973 C C . ALA B 1 470 ? 39.721 68.893 74.030 1.00 62.43 518 ALA B C 1
ATOM 7974 O O . ALA B 1 470 ? 39.658 69.214 75.221 1.00 78.15 518 ALA B O 1
ATOM 7976 N N . GLY B 1 471 ? 40.272 67.750 73.614 1.00 63.05 519 GLY B N 1
ATOM 7977 C CA . GLY B 1 471 ? 40.802 66.753 74.520 1.00 58.12 519 GLY B CA 1
ATOM 7978 C C . GLY B 1 471 ? 40.015 65.456 74.518 1.00 58.12 519 GLY B C 1
ATOM 7979 O O . GLY B 1 471 ? 40.600 64.387 74.723 1.00 67.72 519 GLY B O 1
ATOM 7980 N N . CYS B 1 472 ? 38.706 65.529 74.292 1.00 61.41 520 CYS B N 1
ATOM 7981 C CA . CYS B 1 472 ? 37.870 64.340 74.371 1.00 57.70 520 CYS B CA 1
ATOM 7982 C C . CYS B 1 472 ? 38.196 63.384 73.230 1.00 60.98 520 CYS B C 1
ATOM 7983 O O . CYS B 1 472 ? 38.369 63.795 72.080 1.00 70.02 520 CYS B O 1
ATOM 7986 N N . THR B 1 473 ? 38.281 62.093 73.559 1.00 62.40 521 THR B N 1
ATOM 7987 C CA . THR B 1 473 ? 38.641 61.071 72.589 1.00 58.66 521 THR B CA 1
ATOM 7988 C C . THR B 1 473 ? 37.547 60.051 72.319 1.00 60.29 521 THR B C 1
ATOM 7989 O O . THR B 1 473 ? 37.636 59.336 71.315 1.00 55.11 521 THR B O 1
ATOM 7993 N N . ASN B 1 474 ? 36.525 59.958 73.175 1.00 59.90 522 ASN B N 1
ATOM 7994 C CA . ASN B 1 474 ? 35.453 58.994 72.960 1.00 56.35 522 ASN B CA 1
ATOM 7995 C C . ASN B 1 474 ? 34.090 59.540 73.375 1.00 56.43 522 ASN B C 1
ATOM 7996 O O . ASN B 1 474 ? 33.149 58.756 73.551 1.00 57.61 522 ASN B O 1
ATOM 8001 N N . LEU B 1 475 ? 33.956 60.855 73.535 1.00 59.18 523 LEU B N 1
ATOM 8002 C CA . LEU B 1 475 ? 32.703 61.463 73.964 1.00 61.01 523 LEU B CA 1
ATOM 8003 C C . LEU B 1 475 ? 32.287 62.539 72.972 1.00 61.94 523 LEU B C 1
ATOM 8004 O O . LEU B 1 475 ? 33.078 63.429 72.645 1.00 57.80 523 LEU B O 1
ATOM 8009 N N . ALA B 1 476 ? 31.043 62.456 72.509 1.00 60.79 524 ALA B N 1
ATOM 8010 C CA . ALA B 1 476 ? 30.451 63.462 71.642 1.00 53.69 524 ALA B CA 1
ATOM 8011 C C . ALA B 1 476 ? 29.121 63.901 72.233 1.00 51.96 524 ALA B C 1
ATOM 8012 O O . ALA B 1 476 ? 28.348 63.073 72.723 1.00 55.66 524 ALA B O 1
ATOM 8014 N N . LEU B 1 477 ? 28.858 65.203 72.189 1.00 50.33 525 LEU B N 1
ATOM 8015 C CA . LEU B 1 477 ? 27.643 65.776 72.747 1.00 49.99 525 LEU B CA 1
ATOM 8016 C C . LEU B 1 477 ? 26.683 66.173 71.631 1.00 47.33 525 LEU B C 1
ATOM 8017 O O . LEU B 1 477 ? 27.099 66.487 70.512 1.00 48.87 525 LEU B O 1
ATOM 8022 N N . LEU B 1 478 ? 25.389 66.157 71.950 1.00 44.08 526 LEU B N 1
ATOM 8023 C CA . LEU B 1 478 ? 24.333 66.323 70.964 1.00 44.47 526 LEU B CA 1
ATOM 8024 C C . LEU B 1 478 ? 23.333 67.371 71.436 1.00 55.08 526 LEU B C 1
ATOM 8025 O O . LEU B 1 478 ? 23.301 67.749 72.610 1.00 61.15 526 LEU B O 1
ATOM 8030 N N . GLY B 1 479 ? 22.518 67.834 70.498 1.00 48.15 527 GLY B N 1
ATOM 8031 C CA . GLY B 1 479 ? 21.378 68.681 70.778 1.00 48.83 527 GLY B CA 1
ATOM 8032 C C . GLY B 1 479 ? 21.596 70.131 70.392 1.00 46.50 527 GLY B C 1
ATOM 8033 O O . GLY B 1 479 ? 22.464 70.476 69.587 1.00 52.05 527 GLY B O 1
ATOM 8034 N N . GLN B 1 480 ? 20.776 70.995 70.988 1.00 46.96 528 GLN B N 1
ATOM 8035 C CA . GLN B 1 480 ? 20.734 72.415 70.663 1.00 41.75 528 GLN B CA 1
ATOM 8036 C C . GLN B 1 480 ? 21.590 73.265 71.595 1.00 42.33 528 GLN B C 1
ATOM 8037 O O . GLN B 1 480 ? 21.485 74.494 71.566 1.00 44.65 528 GLN B O 1
ATOM 8043 N N . PHE B 1 481 ? 22.428 72.641 72.421 1.00 42.27 529 PHE B N 1
ATOM 8044 C CA . PHE B 1 481 ? 23.307 73.352 73.342 1.00 42.72 529 PHE B CA 1
ATOM 8045 C C . PHE B 1 481 ? 24.770 73.055 73.039 1.00 47.87 529 PHE B C 1
ATOM 8046 O O . PHE B 1 481 ? 25.625 73.123 73.925 1.00 52.55 529 PHE B O 1
ATOM 8054 N N . VAL B 1 482 ? 25.066 72.729 71.785 1.00 47.93 530 VAL B N 1
ATOM 8055 C CA . VAL B 1 482 ? 26.415 72.397 71.349 1.00 55.24 530 VAL B CA 1
ATOM 8056 C C . VAL B 1 482 ? 26.799 73.352 70.231 1.00 54.45 530 VAL B C 1
ATOM 8057 O O . VAL B 1 482 ? 25.955 73.781 69.436 1.00 50.94 530 VAL B O 1
ATOM 8061 N N . GLU B 1 483 ? 28.083 73.690 70.173 1.00 55.52 531 GLU B N 1
ATOM 8062 C CA . GLU B 1 483 ? 28.575 74.665 69.208 1.00 54.75 531 GLU B CA 1
ATOM 8063 C C . GLU B 1 483 ? 29.043 73.938 67.954 1.00 57.34 531 GLU B C 1
ATOM 8064 O O . GLU B 1 483 ? 30.010 73.171 67.992 1.00 55.58 531 GLU B O 1
ATOM 8070 N N . THR B 1 484 ? 28.348 74.178 66.847 1.00 58.57 532 THR B N 1
ATOM 8071 C CA . THR B 1 484 ? 28.817 73.753 65.539 1.00 60.26 532 THR B CA 1
ATOM 8072 C C . THR B 1 484 ? 29.367 74.999 64.862 1.00 6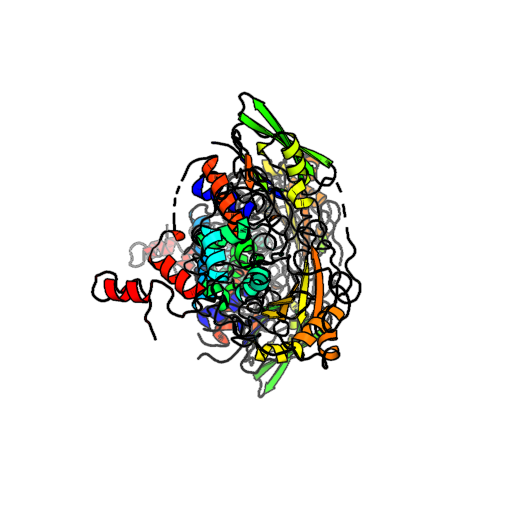4.41 532 THR B C 1
ATOM 8073 O O . THR B 1 484 ? 30.271 75.652 65.393 1.00 71.54 532 THR B O 1
ATOM 8077 N N . SER B 1 485 ? 28.840 75.332 63.687 1.00 56.61 533 SER B N 1
ATOM 8078 C CA . SER B 1 485 ? 28.977 76.674 63.140 1.00 57.27 533 SER B CA 1
ATOM 8079 C C . SER B 1 485 ? 27.637 77.221 62.668 1.00 62.03 533 SER B C 1
ATOM 8080 O O . SER B 1 485 ? 27.606 78.250 61.985 1.00 59.97 533 SER B O 1
ATOM 8083 N N . ASN B 1 486 ? 26.538 76.568 63.024 1.00 54.81 534 ASN B N 1
ATOM 8084 C CA . ASN B 1 486 ? 25.236 76.798 62.419 1.00 55.26 534 ASN B CA 1
ATOM 8085 C C . ASN B 1 486 ? 24.211 77.155 63.492 1.00 44.47 534 ASN B C 1
ATOM 8086 O O . ASN B 1 486 ? 24.509 77.193 64.688 1.00 52.21 534 ASN B O 1
ATOM 8091 N N . ASP B 1 487 ? 22.985 77.405 63.045 1.00 42.52 535 ASP B N 1
ATOM 8092 C CA . ASP B 1 487 ? 21.904 77.790 63.937 1.00 48.32 535 ASP B CA 1
ATOM 8093 C C . ASP B 1 487 ? 21.332 76.584 64.672 1.00 52.46 535 ASP B C 1
ATOM 8094 O O . ASP B 1 487 ? 21.498 75.431 64.267 1.00 58.93 535 ASP B O 1
ATOM 8099 N N . ILE B 1 488 ? 20.634 76.880 65.767 1.00 49.87 536 ILE B N 1
ATOM 8100 C CA . ILE B 1 488 ? 19.896 75.897 66.544 1.00 38.10 536 ILE B CA 1
ATOM 8101 C C . ILE B 1 488 ? 18.395 76.138 66.464 1.00 45.10 536 ILE B C 1
ATOM 8102 O O . ILE B 1 488 ? 17.622 75.479 67.168 1.00 47.96 536 ILE B O 1
ATOM 8107 N N . ILE B 1 489 ? 17.962 77.073 65.614 1.00 41.25 537 ILE B N 1
ATOM 8108 C CA . ILE B 1 489 ? 16.554 77.454 65.550 1.00 39.95 537 ILE B CA 1
ATOM 8109 C C . ILE B 1 489 ? 15.717 76.448 64.781 1.00 39.69 537 ILE B C 1
ATOM 8110 O O . ILE B 1 489 ? 14.483 76.484 64.872 1.00 45.18 537 ILE B O 1
ATOM 8115 N N . PHE B 1 490 ? 16.354 75.557 64.025 1.00 41.77 538 PHE B N 1
ATOM 8116 C CA . PHE B 1 490 ? 15.694 74.406 63.422 1.00 45.37 538 PHE B CA 1
ATOM 8117 C C . PHE B 1 490 ? 16.055 73.189 64.267 1.00 45.98 538 PHE B C 1
ATOM 8118 O O . PHE B 1 490 ? 17.209 72.749 64.269 1.00 42.47 538 PHE B O 1
ATOM 8126 N N . THR B 1 491 ? 15.067 72.639 64.976 1.00 51.17 539 THR B N 1
ATOM 8127 C CA . THR B 1 491 ? 15.363 71.656 66.016 1.00 53.88 539 THR B CA 1
ATOM 8128 C C . THR B 1 491 ? 15.822 70.324 65.431 1.00 48.29 539 THR B C 1
ATOM 8129 O O . THR B 1 491 ? 16.878 69.804 65.812 1.00 47.40 539 THR B O 1
ATOM 8133 N N . MET B 1 492 ? 15.043 69.746 64.513 1.00 48.23 540 MET B N 1
ATOM 8134 C CA . MET B 1 492 ? 15.400 68.432 63.986 1.00 47.57 540 MET B CA 1
ATOM 8135 C C . MET B 1 492 ? 16.679 68.497 63.161 1.00 47.63 540 MET B C 1
ATOM 8136 O O . MET B 1 492 ? 17.552 67.631 63.285 1.00 49.96 540 MET B O 1
ATOM 8141 N N . GLU B 1 493 ? 16.794 69.506 62.295 1.00 46.51 541 GLU B N 1
ATOM 8142 C CA . GLU B 1 493 ? 18.009 69.676 61.503 1.00 42.06 541 GLU B CA 1
ATOM 8143 C C . GLU B 1 493 ? 19.237 69.789 62.401 1.00 45.29 541 GLU B C 1
ATOM 8144 O O . GLU B 1 493 ? 20.271 69.164 62.141 1.00 48.49 541 GLU B O 1
ATOM 8150 N N . SER B 1 494 ? 19.142 70.592 63.464 1.00 45.72 542 SER B N 1
ATOM 8151 C CA . SER B 1 494 ? 20.289 70.785 64.345 1.00 45.44 542 SER B CA 1
ATOM 8152 C C . SER B 1 494 ? 20.634 69.506 65.101 1.00 46.00 542 SER B C 1
ATOM 8153 O O . SER B 1 494 ? 21.811 69.233 65.362 1.00 38.09 542 SER B O 1
ATOM 8156 N N . SER B 1 495 ? 19.623 68.712 65.466 1.00 45.60 543 SER B N 1
ATOM 8157 C CA . SER B 1 495 ? 19.885 67.456 66.166 1.00 41.23 543 SER B CA 1
ATOM 8158 C C . SER B 1 495 ? 20.628 66.466 65.277 1.00 45.34 543 SER B C 1
ATOM 8159 O O . SER B 1 495 ? 21.564 65.796 65.731 1.00 42.76 543 SER B O 1
ATOM 8162 N N . VAL B 1 496 ? 20.229 66.363 64.007 1.00 48.85 544 VAL B N 1
ATOM 8163 C CA . VAL B 1 496 ? 20.875 65.431 63.087 1.00 40.41 544 VAL B CA 1
ATOM 8164 C C . VAL B 1 496 ? 22.275 65.918 62.728 1.00 44.02 544 VAL B C 1
ATOM 8165 O O . VAL B 1 496 ? 23.205 65.114 62.580 1.00 49.81 544 VAL B O 1
ATOM 8169 N N . ARG B 1 497 ? 22.452 67.237 62.589 1.00 46.90 545 ARG B N 1
ATOM 8170 C CA . ARG B 1 497 ? 23.773 67.784 62.287 1.00 50.54 545 ARG B CA 1
ATOM 8171 C C . ARG B 1 497 ? 24.789 67.425 63.364 1.00 49.17 545 ARG B C 1
ATOM 8172 O O . ARG B 1 497 ? 25.914 67.014 63.057 1.00 47.88 545 ARG B O 1
ATOM 8180 N N . THR B 1 498 ? 24.416 67.581 64.635 1.00 44.69 546 THR B N 1
ATOM 8181 C CA . THR B 1 498 ? 25.330 67.212 65.711 1.00 47.07 546 THR B CA 1
ATOM 8182 C C . THR B 1 498 ? 25.610 65.713 65.705 1.00 45.10 546 THR B C 1
ATOM 8183 O O . THR B 1 498 ? 26.732 65.282 65.995 1.00 44.38 546 THR B O 1
ATOM 8187 N N . ALA B 1 499 ? 24.596 64.903 65.390 1.00 47.64 547 ALA B N 1
ATOM 8188 C CA . ALA B 1 499 ? 24.784 63.456 65.337 1.00 48.76 547 ALA B CA 1
ATOM 8189 C C . ALA B 1 499 ? 25.829 63.063 64.298 1.00 44.71 547 ALA B C 1
ATOM 8190 O O . ALA B 1 499 ? 26.702 62.229 64.566 1.00 47.60 547 ALA B O 1
ATOM 8192 N N . ARG B 1 500 ? 25.756 63.651 63.100 1.00 45.07 548 ARG B N 1
ATOM 8193 C CA . ARG B 1 500 ? 26.691 63.281 62.040 1.00 47.09 548 ARG B CA 1
ATOM 8194 C C . ARG B 1 500 ? 28.110 63.745 62.360 1.00 45.41 548 ARG B C 1
ATOM 8195 O O . ARG B 1 500 ? 29.072 62.994 62.158 1.00 49.89 548 ARG B O 1
ATOM 8203 N N . ILE B 1 501 ? 28.259 64.984 62.841 1.00 43.85 549 ILE B N 1
ATOM 8204 C CA . ILE B 1 501 ? 29.573 65.484 63.245 1.00 43.55 549 ILE B CA 1
ATOM 8205 C C . ILE B 1 501 ? 30.192 64.578 64.306 1.00 50.10 549 ILE B C 1
ATOM 8206 O O . ILE B 1 501 ? 31.380 64.244 64.240 1.00 47.20 549 ILE B O 1
ATOM 8211 N N . GLY B 1 502 ? 29.393 64.156 65.289 1.00 51.05 550 GLY B N 1
ATOM 8212 C CA . GLY B 1 502 ? 29.922 63.324 66.361 1.00 44.18 550 GLY B CA 1
ATOM 8213 C C . GLY B 1 502 ? 30.441 61.986 65.870 1.00 49.57 550 GLY B C 1
ATOM 8214 O O . GLY B 1 502 ? 31.571 61.594 66.174 1.00 50.09 550 GLY B O 1
ATOM 8215 N N . VAL B 1 503 ? 29.621 61.269 65.099 1.00 48.74 551 VAL B N 1
ATOM 8216 C CA . VAL B 1 503 ? 30.006 59.942 64.623 1.00 53.02 551 VAL B CA 1
ATOM 8217 C C . VAL B 1 503 ? 31.207 60.034 63.689 1.00 52.74 551 VAL B C 1
ATOM 8218 O O . VAL B 1 503 ? 32.129 59.212 63.758 1.00 50.57 551 VAL B O 1
ATOM 8222 N N . TYR B 1 504 ? 31.222 61.038 62.809 1.00 52.18 552 TYR B N 1
ATOM 8223 C CA . TYR B 1 504 ? 32.328 61.186 61.866 1.00 51.21 552 TYR B CA 1
ATOM 8224 C C . TYR B 1 504 ? 33.624 61.555 62.582 1.00 55.07 552 TYR B C 1
ATOM 8225 O O . TYR B 1 504 ? 34.684 60.988 62.292 1.00 59.82 552 TYR B O 1
ATOM 8234 N N . THR B 1 505 ? 33.562 62.510 63.514 1.00 51.77 553 THR B N 1
ATOM 8235 C CA . THR B 1 505 ? 34.775 62.987 64.176 1.00 51.92 553 THR B CA 1
ATOM 8236 C C . THR B 1 505 ? 35.422 61.893 65.020 1.00 54.83 553 THR B C 1
ATOM 8237 O O . THR B 1 505 ? 36.633 61.657 64.925 1.00 59.50 553 THR B O 1
ATOM 8241 N N . LEU B 1 506 ? 34.629 61.216 65.860 1.00 54.41 554 LEU B N 1
ATOM 8242 C CA . LEU B 1 506 ? 35.182 60.167 66.716 1.00 60.42 554 LEU B CA 1
ATOM 8243 C C . LEU B 1 506 ? 35.795 59.041 65.895 1.00 62.95 554 LEU B C 1
ATOM 8244 O O . LEU B 1 506 ? 36.767 58.412 66.329 1.00 64.56 554 LEU B O 1
ATOM 8249 N N . LEU B 1 507 ? 35.249 58.777 64.711 1.00 60.62 555 LEU B N 1
ATOM 8250 C CA . LEU B 1 507 ? 35.811 57.771 63.820 1.00 63.02 555 LEU B CA 1
ATOM 8251 C C . LEU B 1 507 ? 36.632 58.434 62.721 1.00 68.89 555 LEU B C 1
ATOM 8252 O O . LEU B 1 507 ? 37.674 59.040 62.986 1.00 72.46 555 LEU B O 1
ATOM 8257 N N . GLY B 1 508 ? 36.159 58.316 61.484 1.00 71.53 556 GLY B N 1
ATOM 8258 C CA . GLY B 1 508 ? 36.793 58.958 60.349 1.00 61.55 556 GLY B CA 1
ATOM 8259 C C . GLY B 1 508 ? 35.742 59.328 59.326 1.00 63.39 556 GLY B C 1
ATOM 8260 O O . GLY B 1 508 ? 34.665 58.725 59.268 1.00 64.41 556 GLY B O 1
ATOM 8261 N N . LEU B 1 509 ? 36.063 60.331 58.515 1.00 68.85 557 LEU B N 1
ATOM 8262 C CA . LEU B 1 509 ? 35.125 60.794 57.499 1.00 72.35 557 LEU B CA 1
ATOM 8263 C C . LEU B 1 509 ? 35.161 59.862 56.294 1.00 85.69 557 LEU B C 1
ATOM 8264 O O . LEU B 1 509 ? 36.233 59.530 55.786 1.00 89.64 557 LEU B O 1
ATOM 8269 N N . TYR B 1 521 ? 31.107 82.347 47.592 1.00 88.98 569 TYR B N 1
ATOM 8270 C CA . TYR B 1 521 ? 30.080 83.381 47.532 1.00 98.87 569 TYR B CA 1
ATOM 8271 C C . TYR B 1 521 ? 29.575 83.519 46.101 1.00 99.12 569 TYR B C 1
ATOM 8272 O O . TYR B 1 521 ? 30.348 83.780 45.189 1.00 99.99 569 TYR B O 1
ATOM 8281 N N . ASP B 1 522 ? 28.264 83.353 45.920 1.00 97.10 570 ASP B N 1
ATOM 8282 C CA . ASP B 1 522 ? 27.689 83.270 44.582 1.00 92.87 570 ASP B CA 1
ATOM 8283 C C . ASP B 1 522 ? 27.521 84.633 43.913 1.00 92.79 570 ASP B C 1
ATOM 8284 O O . ASP B 1 522 ? 27.467 84.700 42.680 1.00 95.97 570 ASP B O 1
ATOM 8289 N N . VAL B 1 523 ? 27.420 85.711 44.698 1.00 76.93 571 VAL B N 1
ATOM 8290 C CA . VAL B 1 523 ? 27.178 87.079 44.228 1.00 78.10 571 VAL B CA 1
ATOM 8291 C C . VAL B 1 523 ? 25.751 87.208 43.712 1.00 78.57 571 VAL B C 1
ATOM 8292 O O . VAL B 1 523 ? 25.057 88.184 44.021 1.00 81.48 571 VAL B O 1
ATOM 8296 N N . ARG B 1 524 ? 25.297 86.226 42.932 1.00 78.61 572 ARG B N 1
ATOM 8297 C CA . ARG B 1 524 ? 23.891 86.187 42.554 1.00 74.59 572 ARG B CA 1
ATOM 8298 C C . ARG B 1 524 ? 23.011 86.070 43.788 1.00 75.20 572 ARG B C 1
ATOM 8299 O O . ARG B 1 524 ? 21.865 86.533 43.779 1.00 77.83 572 ARG B O 1
ATOM 8307 N N . ASN B 1 525 ? 23.538 85.478 44.864 1.00 82.42 573 ASN B N 1
ATOM 8308 C CA . ASN B 1 525 ? 22.789 85.407 46.113 1.00 81.55 573 ASN B CA 1
ATOM 8309 C C . ASN B 1 525 ? 22.756 86.769 46.792 1.00 75.27 573 ASN B C 1
ATOM 8310 O O . ASN B 1 525 ? 21.758 87.132 47.426 1.00 74.34 573 ASN B O 1
ATOM 8315 N N . LEU B 1 526 ? 23.842 87.535 46.670 1.00 75.54 574 LEU B N 1
ATOM 8316 C CA . LEU B 1 526 ? 23.855 88.894 47.200 1.00 69.90 574 LEU B CA 1
ATOM 8317 C C . LEU B 1 526 ? 22.837 89.768 46.479 1.00 72.52 574 LEU B C 1
ATOM 8318 O O . LEU B 1 526 ? 22.212 90.642 47.091 1.00 71.49 574 LEU B O 1
ATOM 8323 N N . ILE B 1 527 ? 22.661 89.548 45.174 1.00 72.61 575 ILE B N 1
ATOM 8324 C CA . ILE B 1 527 ? 21.622 90.251 44.430 1.00 64.01 575 ILE B CA 1
ATOM 8325 C C . ILE B 1 527 ? 20.245 89.700 44.786 1.00 65.69 575 ILE B C 1
ATOM 8326 O O . ILE B 1 527 ? 19.273 90.455 44.916 1.00 66.45 575 ILE B O 1
ATOM 8331 N N . LYS B 1 528 ? 20.141 88.376 44.949 1.00 68.36 576 LYS B N 1
ATOM 8332 C CA . LYS B 1 528 ? 18.880 87.773 45.375 1.00 66.92 576 LYS B CA 1
ATOM 8333 C C . LYS B 1 528 ? 18.447 88.297 46.737 1.00 65.67 576 LYS B C 1
ATOM 8334 O O . LYS B 1 528 ? 17.249 88.467 46.992 1.00 61.11 576 LYS B O 1
ATOM 8340 N N . GLY B 1 529 ? 19.404 88.559 47.625 1.00 55.19 577 GLY B N 1
ATOM 8341 C CA . GLY B 1 529 ? 19.045 89.051 48.944 1.00 56.73 577 GLY B CA 1
ATOM 8342 C C . GLY B 1 529 ? 18.529 90.477 48.912 1.00 67.34 577 GLY B C 1
ATOM 8343 O O . GLY B 1 529 ? 17.442 90.766 49.418 1.00 60.73 577 GLY B O 1
ATOM 8344 N N . ALA B 1 530 ? 19.282 91.377 48.268 1.00 69.11 578 ALA B N 1
ATOM 8345 C CA . ALA B 1 530 ? 18.954 92.800 48.289 1.00 54.01 578 ALA B CA 1
ATOM 8346 C C . ALA B 1 530 ? 17.538 93.064 47.794 1.00 58.02 578 ALA B C 1
ATOM 8347 O O . ALA B 1 530 ? 16.870 93.983 48.282 1.00 59.59 578 ALA B O 1
ATOM 8349 N N . ARG B 1 531 ? 17.062 92.272 46.833 1.00 53.58 579 ARG B N 1
ATOM 8350 C CA . ARG B 1 531 ? 15.704 92.456 46.335 1.00 64.01 579 ARG B CA 1
ATOM 8351 C C . ARG B 1 531 ? 14.668 92.090 47.392 1.00 61.69 579 ARG B C 1
ATOM 8352 O O . ARG B 1 531 ? 13.637 92.761 47.516 1.00 57.51 579 ARG B O 1
ATOM 8360 N N . ALA B 1 532 ? 14.923 91.029 48.162 1.00 63.98 580 ALA B N 1
ATOM 8361 C CA . ALA B 1 532 ? 13.992 90.644 49.218 1.00 58.00 580 ALA B CA 1
ATOM 8362 C C . ALA B 1 532 ? 13.994 91.655 50.359 1.00 60.30 580 ALA B C 1
ATOM 8363 O O . ALA B 1 532 ? 12.931 91.995 50.894 1.00 59.25 580 ALA B O 1
ATOM 8365 N N . LEU B 1 533 ? 15.177 92.138 50.753 1.00 54.32 581 LEU B N 1
ATOM 8366 C CA . LEU B 1 533 ? 15.248 93.177 51.777 1.00 48.91 581 LEU B CA 1
ATOM 8367 C C . LEU B 1 533 ? 14.506 94.443 51.364 1.00 62.63 581 LEU B C 1
ATOM 8368 O O . LEU B 1 533 ? 13.937 95.131 52.219 1.00 68.37 581 LEU B O 1
ATOM 8373 N N . ASN B 1 534 ? 14.499 94.771 50.070 1.00 64.48 582 ASN B N 1
ATOM 8374 C CA . ASN B 1 534 ? 13.859 95.988 49.580 1.00 63.74 582 ASN B CA 1
ATOM 8375 C C . ASN B 1 534 ? 12.424 95.757 49.141 1.00 64.69 582 ASN B C 1
ATOM 8376 O O . ASN B 1 534 ? 11.908 96.510 48.306 1.00 73.35 582 ASN B O 1
ATOM 8381 N N . ASN B 1 535 ? 11.765 94.736 49.682 1.00 64.02 583 ASN B N 1
ATOM 8382 C CA . ASN B 1 535 ? 10.341 94.517 49.439 1.00 71.95 583 ASN B CA 1
ATOM 8383 C C . ASN B 1 535 ? 10.056 94.400 47.941 1.00 67.95 583 ASN B C 1
ATOM 8384 O O . ASN B 1 535 ? 9.078 94.958 47.432 1.00 75.13 583 ASN B O 1
ATOM 8389 N N . ASN B 1 536 ? 10.949 93.697 47.233 1.00 65.47 584 ASN B N 1
ATOM 8390 C CA . ASN B 1 536 ? 10.822 93.356 45.817 1.00 70.86 584 ASN B CA 1
ATOM 8391 C C . ASN B 1 536 ? 11.070 94.542 44.891 1.00 69.37 584 ASN B C 1
ATOM 8392 O O . ASN B 1 536 ? 11.150 94.368 43.666 1.00 69.85 584 ASN B O 1
ATOM 8397 N N . GLU B 1 537 ? 11.204 95.747 45.455 1.00 67.94 585 GLU B N 1
ATOM 8398 C CA . GLU B 1 537 ? 11.585 96.857 44.594 1.00 68.59 585 GLU B CA 1
ATOM 8399 C C . GLU B 1 537 ? 13.082 96.806 44.279 1.00 69.61 585 GLU B C 1
ATOM 8400 O O . GLU B 1 537 ? 13.877 96.339 45.097 1.00 72.92 585 GLU B O 1
ATOM 8406 N N . PRO B 1 538 ? 13.481 97.257 43.085 1.00 68.17 586 PRO B N 1
ATOM 8407 C CA . PRO B 1 538 ? 14.909 97.296 42.737 1.00 61.46 586 PRO B CA 1
ATOM 8408 C C . PRO B 1 538 ? 15.723 97.992 43.819 1.00 62.44 586 PRO B C 1
ATOM 8409 O O . PRO B 1 538 ? 15.341 99.050 44.325 1.00 68.82 586 PRO B O 1
ATOM 8413 N N . PHE B 1 539 ? 16.859 97.394 44.173 1.00 58.98 587 PHE B N 1
ATOM 8414 C CA . PHE B 1 539 ? 17.652 97.906 45.282 1.00 58.72 587 PHE B CA 1
ATOM 8415 C C . PHE B 1 539 ? 18.518 99.070 44.801 1.00 64.79 587 PHE B C 1
ATOM 8416 O O . PHE B 1 539 ? 18.316 99.623 43.716 1.00 70.82 587 PHE B O 1
ATOM 8424 N N . MET B 1 540 ? 19.500 99.448 45.618 1.00 53.78 588 MET B N 1
ATOM 8425 C CA . MET B 1 540 ? 20.221 100.707 45.470 1.00 62.49 588 MET B CA 1
ATOM 8426 C C . MET B 1 540 ? 20.922 100.852 44.122 1.00 69.22 588 MET B C 1
ATOM 8427 O O . MET B 1 540 ? 20.454 101.595 43.250 1.00 69.76 588 MET B O 1
ATOM 8432 N N . GLY B 1 541 ? 22.041 100.156 43.942 1.00 58.90 589 GLY B N 1
ATOM 8433 C CA . GLY B 1 541 ? 22.832 100.257 42.734 1.00 61.03 589 GLY B CA 1
ATOM 8434 C C . GLY B 1 541 ? 22.315 99.501 41.533 1.00 52.37 589 GLY B C 1
ATOM 8435 O O . GLY B 1 541 ? 23.038 99.384 40.540 1.00 60.74 589 GLY B O 1
ATOM 8436 N N . GLU B 1 542 ? 21.081 98.994 41.577 1.00 52.39 590 GLU B N 1
ATOM 8437 C CA . GLU B 1 542 ? 20.644 98.039 40.563 1.00 62.19 590 GLU B CA 1
ATOM 8438 C C . GLU B 1 542 ? 20.466 98.704 39.203 1.00 58.01 590 GLU B C 1
ATOM 8439 O O . GLU B 1 542 ? 20.981 98.212 38.192 1.00 58.77 590 GLU B O 1
ATOM 8445 N N . ARG B 1 543 ? 19.728 99.817 39.152 1.00 57.81 591 ARG B N 1
ATOM 8446 C CA . ARG B 1 543 ? 19.549 100.511 37.880 1.00 55.33 591 ARG B CA 1
ATOM 8447 C C . ARG B 1 543 ? 20.883 100.998 37.328 1.00 42.40 591 ARG B C 1
ATOM 8448 O O . ARG B 1 543 ? 21.092 101.009 36.109 1.00 44.95 591 ARG B O 1
ATOM 8456 N N . LEU B 1 544 ? 21.793 101.419 38.208 1.00 38.40 592 LEU B N 1
ATOM 8457 C CA . LEU B 1 544 ? 23.148 101.733 37.767 1.00 40.85 592 LEU B CA 1
ATOM 8458 C C . LEU B 1 544 ? 23.837 100.470 37.265 1.00 54.37 592 LEU B C 1
ATOM 8459 O O . LEU B 1 544 ? 24.450 100.463 36.191 1.00 59.96 592 LEU B O 1
ATOM 8464 N N . LEU B 1 545 ? 23.741 99.385 38.041 1.00 54.40 593 LEU B N 1
ATOM 8465 C CA . LEU B 1 545 ? 24.339 98.120 37.636 1.00 48.78 593 LEU B CA 1
ATOM 8466 C C . LEU B 1 545 ? 23.737 97.614 36.338 1.00 51.78 593 LEU B C 1
ATOM 8467 O O . LEU B 1 545 ? 24.424 96.948 35.557 1.00 50.43 593 LEU B O 1
ATOM 8472 N N . HIS B 1 546 ? 22.462 97.909 36.084 1.00 53.97 594 HIS B N 1
ATOM 8473 C CA . HIS B 1 546 ? 21.910 97.538 34.790 1.00 55.65 594 HIS B CA 1
ATOM 8474 C C . HIS B 1 546 ? 22.593 98.320 33.680 1.00 60.04 594 HIS B C 1
ATOM 8475 O O . HIS B 1 546 ? 23.151 97.727 32.753 1.00 57.97 594 HIS B O 1
ATOM 8482 N N . ARG B 1 547 ? 22.690 99.643 33.839 1.00 59.03 595 ARG B N 1
ATOM 8483 C CA . ARG B 1 547 ? 23.275 100.488 32.800 1.00 62.55 595 ARG B CA 1
ATOM 8484 C C . ARG B 1 547 ? 24.700 100.065 32.479 1.00 61.24 595 ARG B C 1
ATOM 8485 O O . ARG B 1 547 ? 25.138 100.187 31.331 1.00 69.18 595 ARG B O 1
ATOM 8493 N N . LEU B 1 548 ? 25.420 99.528 33.465 1.00 50.88 596 LEU B N 1
ATOM 8494 C CA . LEU B 1 548 ? 26.805 99.125 33.257 1.00 51.82 596 LEU B CA 1
ATOM 8495 C C . LEU B 1 548 ? 26.955 97.718 32.672 1.00 51.77 596 LEU B C 1
ATOM 8496 O O . LEU B 1 548 ? 27.955 97.449 32.000 1.00 56.22 596 LEU B O 1
ATOM 8501 N N . LEU B 1 549 ? 26.014 96.804 32.926 1.00 55.05 597 LEU B N 1
ATOM 8502 C CA . LEU B 1 549 ? 26.193 95.389 32.601 1.00 54.40 597 LEU B CA 1
ATOM 8503 C C . LEU B 1 549 ? 25.202 94.824 31.594 1.00 60.41 597 LEU B C 1
ATOM 8504 O O . LEU B 1 549 ? 25.398 93.684 31.157 1.00 65.87 597 LEU B O 1
ATOM 8509 N N . ASP B 1 550 ? 24.147 95.564 31.227 1.00 61.69 598 ASP B N 1
ATOM 8510 C CA . ASP B 1 550 ? 23.068 94.966 30.450 1.00 70.51 598 ASP B CA 1
ATOM 8511 C C . ASP B 1 550 ? 23.509 94.483 29.073 1.00 68.20 598 ASP B C 1
ATOM 8512 O O . ASP B 1 550 ? 22.946 93.511 28.558 1.00 69.80 598 ASP B O 1
ATOM 8517 N N . ASN B 1 551 ? 24.510 95.112 28.474 1.00 64.91 599 ASN B N 1
ATOM 8518 C CA . ASN B 1 551 ? 24.997 94.760 27.144 1.00 66.47 599 ASN B CA 1
ATOM 8519 C C . ASN B 1 551 ? 26.407 94.197 27.238 1.00 61.70 599 ASN B C 1
ATOM 8520 O O . ASN B 1 551 ? 27.271 94.478 26.409 1.00 64.23 599 ASN B O 1
ATOM 8525 N N . THR B 1 552 ? 26.642 93.387 28.266 1.00 58.50 600 THR B N 1
ATOM 8526 C CA . THR B 1 552 ? 27.960 92.863 28.573 1.00 57.22 600 THR B CA 1
ATOM 8527 C C . THR B 1 552 ? 27.886 91.353 28.754 1.00 55.58 600 THR B C 1
ATOM 8528 O O . THR B 1 552 ? 26.819 90.741 28.672 1.00 54.14 600 THR B O 1
ATOM 8532 N N . TYR B 1 553 ? 29.058 90.758 28.990 1.00 59.52 601 TYR B N 1
ATOM 8533 C CA . TYR B 1 553 ? 29.161 89.322 29.233 1.00 58.26 601 TYR B CA 1
ATOM 8534 C C . TYR B 1 553 ? 28.335 88.883 30.439 1.00 57.47 601 TYR B C 1
ATOM 8535 O O . TYR B 1 553 ? 27.851 87.746 30.481 1.00 65.09 601 TYR B O 1
ATOM 8544 N N . PHE B 1 554 ? 28.155 89.771 31.419 1.00 55.77 602 PHE B N 1
ATOM 8545 C CA . PHE B 1 554 ? 27.535 89.447 32.700 1.00 58.18 602 PHE B CA 1
ATOM 8546 C C . PHE B 1 554 ? 26.097 89.953 32.817 1.00 58.58 602 PHE B C 1
ATOM 8547 O O . PHE B 1 554 ? 25.649 90.271 33.922 1.00 62.48 602 PHE B O 1
ATOM 8555 N N . ALA B 1 555 ? 25.365 90.040 31.703 1.00 62.10 603 ALA B N 1
ATOM 8556 C CA . ALA B 1 555 ? 23.988 90.529 31.755 1.00 58.08 603 ALA B CA 1
ATOM 8557 C C . ALA B 1 555 ? 23.093 89.645 32.618 1.00 51.99 603 ALA B C 1
ATOM 8558 O O . ALA B 1 555 ? 22.134 90.137 33.225 1.00 57.34 603 ALA B O 1
ATOM 8560 N N . HIS B 1 556 ? 23.385 88.347 32.687 1.00 59.21 604 HIS B N 1
ATOM 8561 C CA . HIS B 1 556 ? 22.521 87.394 33.376 1.00 65.35 604 HIS B CA 1
ATOM 8562 C C . HIS B 1 556 ? 22.545 87.538 34.892 1.00 63.50 604 HIS B C 1
ATOM 8563 O O . HIS B 1 556 ? 21.675 86.972 35.562 1.00 58.53 604 HIS B O 1
ATOM 8570 N N . ILE B 1 557 ? 23.516 88.263 35.452 1.00 65.82 605 ILE B N 1
ATOM 8571 C CA . ILE B 1 557 ? 23.576 88.421 36.901 1.00 63.79 605 ILE B CA 1
ATOM 8572 C C . ILE B 1 557 ? 22.404 89.233 37.440 1.00 68.05 605 ILE B C 1
ATOM 8573 O O . ILE B 1 557 ? 22.088 89.140 38.631 1.00 74.10 605 ILE B O 1
ATOM 8578 N N . LEU B 1 558 ? 21.736 90.018 36.596 1.00 72.59 606 LEU B N 1
ATOM 8579 C CA . LEU B 1 558 ? 20.641 90.839 37.095 1.00 68.16 606 LEU B CA 1
ATOM 8580 C C . LEU B 1 558 ? 19.272 90.280 36.697 1.00 74.40 606 LEU B C 1
ATOM 8581 O O . LEU B 1 558 ? 19.110 89.700 35.617 1.00 83.20 606 LEU B O 1
ATOM 8586 N N . PRO B 1 559 ? 18.271 90.451 37.557 1.00 79.16 607 PRO B N 1
ATOM 8587 C CA . PRO B 1 559 ? 16.893 90.078 37.210 1.00 84.30 607 PRO B CA 1
ATOM 8588 C C . PRO B 1 559 ? 16.185 91.239 36.524 1.00 89.43 607 PRO B C 1
ATOM 8589 O O . PRO B 1 559 ? 16.839 91.994 35.787 1.00 87.60 607 PRO B O 1
ATOM 8593 N N . PRO B 1 560 ? 14.845 91.417 36.690 1.00 94.51 608 PRO B N 1
ATOM 8594 C CA . PRO B 1 560 ? 14.403 92.636 36.000 1.00 91.80 608 PRO B CA 1
ATOM 8595 C C . PRO B 1 560 ? 14.798 93.916 36.733 1.00 88.50 608 PRO B C 1
ATOM 8596 O O . PRO B 1 560 ? 13.929 94.742 37.023 1.00 90.57 608 PRO B O 1
#

Sequence (1081 aa):
EGRKAWIIGSGIAGLASAFYLIRDGRMKGQDITILDAVGTPGGSLDGSGNAEDGYLIRGGREMNWNYDHFWDLFQDIPALEYPSPYSVLDEYRAVNDNDPNWSKSRLMHKQGQIRDFSTLGLSSAHQWELIKLLLKRKEDLDDITIEQYFSDSFLETNFWYLWRSMFAFQNWQSLLEVKLYMHRFLDAIDGLTDMSALVFPKYNQYDSFVVPLVNYLKGQGVNVEFGTRVYDLDMTDNNGERTVTSILAKVDGRDQKIDIGAKDVVFALTGSMTEGTAYGDLDTAPDLSSDWALWQNLAKKSHVFGKPEKFCGQPSRSMWESATLTCKPSPLTERLKDLSINDPYSGKTVTGGIITFTDSNWVLSFTCNRQPHFPTQPDDVLVLWVYALVMDSKGNHVLKPMPECTGREILAELCYHLGIVDQVDEVARQTKVRLALMPFITAQFMPRAAGDRPRVVPAGCTNLALLGQFVETSNDIIFTMESSVRTARIGVYTLLGLPTQYDVRNLIKGARALNNNEPFMGERLLHRLLDNTYFAHILPPLPQVEGRKAWIIGSGIAGLASAFYLIRDGRMKGQDITILDAVGGSGNAEDGYLIRGGREMNWNYDHFWDLFQDIPALEYPSPYSVLDEYRAVNDNDPNWSKSRLMHKQGQIRDFSTLGLSSAHQWELIKLLLKRKEDLDDITIEQYFSDSFLETNFWYLWRSMFAFQNWQSLLEVKLYMHRFLDAIDGLTDMSALVFPKYNQYDSFVVPLVNYLKGQGVNVEFGTRVYDLDMTDNNGERTVTSILAKVDGRDQKIDIGAKDVVFALTGSMTEGTAYGDLDTAPDLTPPGDSSDWALWQNLAKKSHVFGKPEKFCGQPSRSMWESATLTCKPSPLTERLKDLSINDPYSGKTVTGGIITFTDSNWVLSFTCNRQPHFPTQPDDVLVLWVYALVMDSKGNHVLKPMPECTGREILAELCYHLGIVDQVDEVARQTKVRLALMPFITAQFMPRAAGDRPRVVPAGCTNLALLGQFVETSNDIIFTMESSVRTARIGVYTLLGLYDVRNLIKGARALNNNEPFMGERLLHRLLDNTYFAHILPP

Foldseek 3Di:
DQAAEEEEEDDLLRLLLLQCCVPPVVYFQQRAEYEAQDDPAADPVGRFQDQVQATDHPFDQAWDFDDDLCVVRQVCFPFQPDDPPQTLVNQQCVQDVVFPFWFQQQEFAPQAGHDDLQAQQFDPVLLVLLVVLLPDDQQPQFQPFQPNSDDPVNCQTSNNLLVCVNLVADRNFGPVQVNLCCLPQLLPSSCSRTVRRIGAGLAHCVSSPVVSSVVVSVVRNHHYHYSKQFQEFDWDQPPNFIETAWTFIQHPNHTDIGGHDPPYFYEHAADDFFWWKFKAAAPDAGDTNGSNRHLVNVVVVDLLAADLCLLLVALVQQKWKKKKKKFQDWVVLVLQCVGFPHRLLPQHATRSDKHFHSPWPQRKIKGFGRPPRDPPHDSRIGIIMIIGRDQDAQTPQGGDRVNGDHRLSVQQSVNRSNNNNVRSVGRSVRMTMMMIITRNNRSLRHGRHPSRHHAQAGPNYQRYGYFFSRHDDPHHCSNGSVRSSVSSNCNSPVNPHDDDSPDLLSNQSNQCSSVSVADHDCRVVVCVVPCPHPCNVSHDDHD/DADPFAEEEEDDDLLRLLLLQCCVPVVVDFQQSYEYEAQFDDFFDDPLAGDDQDDQFWDFDPPLVCVRFCCQPFQPDDPPGTLVNLQVVQCVVFPFWFDQAEFAPQADHDDLLAQQADPVLLVLLVVLLPDDQQPQFLPFQPNSDDPVNCLTSNNLLVCVNLVADRNFGPVQVNLCCVVQLLPSSCSRTVRSIGHGLAGCCSSPVVSSVVVSVVRPHHYAHSWQFQEFDWDADPLAIEGAWTFTQHPRHTDIHGGPSRYFYEHAADDQQWPKFKAWLPDFTDDAADASPTSNRHLVRVCVVDLLAAACCQLRPDLLQQKWKKKKKKFFDFVVQVLQCVRFPHHLLPQHGGRSGWHFHSPWPQRKIKGFGRPVRDPPDDSRIGIMMIIGRHQPAATPQRGDRPSRDHNLVVLQSVSRSNVNNVRSVGRSVGMIMMMIITRNNRSLRHGRHPSNHHAQAGPNYQRYGYFFSRHDDPHHCSDGSSRSSVSSNCNSCVNPHHDPLLSVLSSQCSSVSNPHHDCQVVVCVVPCPHPPNVSHDD

Secondary structure (DSSP, 8-state):
----EEEES-SHHHHHHHHHHHHTT---GGGEEEE--S-SSSSSS-SS--TTTT----SS-------HHHHHHHTTSBPSSS-TT-BHHHHHHHHHHHS----SSSEEETTTEEPP-SS----SHHHHHHHHHHHS-GGG-SS-BHHHHS-TTGGGSHHHHHHHHHHT--TTSBHHHHHHHHHHHSTTTTHHHH--S----SS-HIIIIIHHHHHHHHTTT-EEETTEEEEEEEEEEETTEEEEEEEEEEETTEEEEEE--TT-EEEEE---SSTT-B--BSSS------TTHHHHHHHHH-GGG--THHHHS-TTTT-EEEEEEEE-SSHHHHHHGGG-SS-GGGSS-SS-SEEEETT-TT-EEEEE-SS-SSTT--TT-EEEEEEES-SSSB-SSS-SBTTT--THHHHHHHHHHHT-GGGHHHHHHHEEEEEEEESSTTGGGS---TTSS-BSS-TT-SSEEEESTTSB-SS-SSSHHHHHHHHHHHHHHHHS---GGG-HHHHHHHHHHHTTTS--TTHHHHHHHHTTSTTGGGSPPP-/---S--EEEES-SHHHHHHHHHHHHTT---GGGEEEE-S------TTTT----S--------SHHHHHHTSSB-SSS-TT-BHHHHHHHHHHHS----SS-EEETTTEEPP-SS----HHHHHHHHHHHHS-GGG-SS-BHHHHS-TTGGGSHHHHHHHHHHT--TTSBHHHHHHHHHHHGGGTTHHHH-TT----SS-HIIIIIHHHHHHHGGGT-EEE-SEEEEEEEEEEETTEEEEEEEEEEETTEE--EE--SS-EEEEE---SSTT-EEEESS--------SSSSTTHHHHHHHHH-GGG--GGGTSS-TTTS-EEEEEEEE-SSHHHHHHHTT-SS-GGGSS-SS-SEEEETT-TT-EEEEE-SS--STT--TT-EEEEEEES-SSSB-SSS-SBGGG--HHHHHHHHHHHHT-GGGHHHHHHHEEEEEEEETTTTGGGS---TTSS-BSS-TTBSSEEEESTTSB-SS-SSSHHHHHHHHHHHHHHHHS----SHHHHHHHHHHTTTS--TTHHHHHHHHTTSTTGGG---